Protein AF-0000000066936158 (afdb_homodimer)

Nearest PDB structures (foldseek):
  6inw-assembly1_A  TM=7.616E-01  e=2.509E-23  Aspergillus flavus NRRL3357
  7pga-assembly1_A  TM=7.495E-01  e=2.233E-21  Streptomyces peucetius
  7phe-assembly1_B  TM=7.743E-01  e=9.269E-21  Streptomyces peucetius
  3dp7-assembly1_B  TM=7.497E-01  e=7.319E-16  Phocaeicola vulgatus ATCC 8482
  1im8-assembly2_B  TM=6.337E-01  e=1.368E-06  Haemophilus influenzae Rd KW20

Organism: NCBI:txid1442368

Structure (mmCIF, N/CA/C/O backbone):
data_AF-0000000066936158-model_v1
#
loop_
_entity.id
_entity.type
_entity.pdbx_description
1 polymer 'O-methyltransferase domain-containing protein'
#
loop_
_atom_site.group_PDB
_atom_site.id
_atom_site.type_symbol
_atom_site.label_atom_id
_atom_site.label_alt_id
_atom_site.label_comp_id
_atom_site.label_asym_id
_atom_site.label_entity_id
_atom_site.label_seq_id
_atom_site.pdbx_PDB_ins_code
_atom_site.Cartn_x
_atom_site.Cartn_y
_atom_site.Cartn_z
_atom_site.occupancy
_atom_site.B_iso_or_equiv
_atom_site.auth_seq_id
_atom_site.auth_comp_id
_atom_site.auth_asym_id
_atom_site.auth_atom_id
_atom_site.pdbx_PDB_model_num
ATOM 1 N N . MET A 1 1 ? 34.875 -17.734 36.438 1 21.98 1 MET A N 1
ATOM 2 C CA . MET A 1 1 ? 34.5 -17.906 35.031 1 21.98 1 MET A CA 1
ATOM 3 C C . MET A 1 1 ? 33.688 -16.719 34.562 1 21.98 1 MET A C 1
ATOM 5 O O . MET A 1 1 ? 32.562 -16.516 35.031 1 21.98 1 MET A O 1
ATOM 9 N N . ALA A 1 2 ? 34.344 -15.547 34.344 1 24.97 2 ALA A N 1
ATOM 10 C CA . ALA A 1 2 ? 33.812 -14.188 34.188 1 24.97 2 ALA A CA 1
ATOM 11 C C . ALA A 1 2 ? 32.688 -14.148 33.188 1 24.97 2 ALA A C 1
ATOM 13 O O . ALA A 1 2 ? 32.812 -14.68 32.062 1 24.97 2 ALA A O 1
ATOM 14 N N . LEU A 1 3 ? 31.391 -14.297 33.531 1 31.11 3 LEU A N 1
ATOM 15 C CA . LEU A 1 3 ? 30.219 -14.039 32.688 1 31.11 3 LEU A CA 1
ATOM 16 C C . LEU A 1 3 ? 30.484 -12.891 31.719 1 31.11 3 LEU A C 1
ATOM 18 O O . LEU A 1 3 ? 30.656 -11.742 32.156 1 31.11 3 LEU A O 1
ATOM 22 N N . SER A 1 4 ? 31.438 -12.93 30.844 1 34.81 4 SER A N 1
ATOM 23 C CA . SER A 1 4 ? 31.891 -11.969 29.844 1 34.81 4 SER A CA 1
ATOM 24 C C . SER A 1 4 ? 30.734 -11.086 29.359 1 34.81 4 SER A C 1
ATOM 26 O O . SER A 1 4 ? 29.578 -11.516 29.375 1 34.81 4 SER A O 1
ATOM 28 N N . ASP A 1 5 ? 30.75 -9.758 29.375 1 40.47 5 ASP A N 1
ATOM 29 C CA . ASP A 1 5 ? 29.969 -8.562 29.078 1 40.47 5 ASP A CA 1
ATOM 30 C C . ASP A 1 5 ? 29.188 -8.734 27.781 1 40.47 5 ASP A C 1
ATOM 32 O O . ASP A 1 5 ? 29.703 -8.445 26.688 1 40.47 5 ASP A O 1
ATOM 36 N N . THR A 1 6 ? 28.531 -9.789 27.344 1 47.03 6 THR A N 1
ATOM 37 C CA . THR A 1 6 ? 27.891 -10.281 26.125 1 47.03 6 THR A CA 1
ATOM 38 C C . THR A 1 6 ? 26.953 -9.227 25.562 1 47.03 6 THR A C 1
ATOM 40 O O . THR A 1 6 ? 25.828 -9.062 26.047 1 47.03 6 THR A O 1
ATOM 43 N N . ASN A 1 7 ? 27.406 -8.016 25.141 1 60.62 7 ASN A N 1
ATOM 44 C CA . ASN A 1 7 ? 26.766 -6.875 24.5 1 60.62 7 ASN A CA 1
ATOM 45 C C . ASN A 1 7 ? 25.797 -7.32 23.406 1 60.62 7 ASN A C 1
ATOM 47 O O . ASN A 1 7 ? 26.188 -8.031 22.484 1 60.62 7 ASN A O 1
ATOM 51 N N . LEU A 1 8 ? 24.531 -7.301 23.609 1 74.94 8 LEU A N 1
ATOM 52 C CA . LEU A 1 8 ? 23.5 -7.594 22.625 1 74.94 8 LEU A CA 1
ATOM 53 C C . LEU A 1 8 ? 23.75 -6.824 21.344 1 74.94 8 LEU A C 1
ATOM 55 O O . LEU A 1 8 ? 24.156 -5.66 21.375 1 74.94 8 LEU A O 1
ATOM 59 N N . SER A 1 9 ? 23.75 -7.598 20.281 1 86.25 9 SER A N 1
ATOM 60 C CA . SER A 1 9 ? 23.703 -6.887 19 1 86.25 9 SER A CA 1
ATOM 61 C C . SER A 1 9 ? 22.531 -5.91 18.953 1 86.25 9 SER A C 1
ATOM 63 O O . SER A 1 9 ? 21.641 -5.969 19.797 1 86.25 9 SER A O 1
ATOM 65 N N . GLU A 1 10 ? 22.562 -4.973 18.156 1 87.62 10 GLU A N 1
ATOM 66 C CA . GLU A 1 10 ? 21.469 -4.02 18 1 87.62 10 GLU A CA 1
ATOM 67 C C . GLU A 1 10 ? 20.141 -4.738 17.75 1 87.62 10 GLU A C 1
ATOM 69 O O . GLU A 1 10 ? 19.125 -4.363 18.312 1 87.62 10 GLU A O 1
ATOM 74 N N . LEU A 1 11 ? 20.203 -5.793 16.984 1 90.88 11 LEU A N 1
ATOM 75 C CA . LEU A 1 11 ? 19.016 -6.586 16.672 1 90.88 11 LEU A CA 1
ATOM 76 C C . LEU A 1 11 ? 18.453 -7.219 17.938 1 90.88 11 LEU A C 1
ATOM 78 O O . LEU A 1 11 ? 17.25 -7.145 18.188 1 90.88 11 LEU A O 1
ATOM 82 N N . GLU A 1 12 ? 19.297 -7.766 18.75 1 92.44 12 GLU A N 1
ATOM 83 C CA . GLU A 1 12 ? 18.875 -8.398 19.984 1 92.44 12 GLU A CA 1
ATOM 84 C C . GLU A 1 12 ? 18.344 -7.367 20.984 1 92.44 12 GLU A C 1
ATOM 86 O O . GLU A 1 12 ? 17.375 -7.629 21.703 1 92.44 12 GLU A O 1
ATOM 91 N N . ALA A 1 13 ? 19.031 -6.254 20.969 1 92.5 13 ALA A N 1
ATOM 92 C CA . ALA A 1 13 ? 18.609 -5.195 21.875 1 92.5 13 ALA A CA 1
ATOM 93 C C . ALA A 1 13 ? 17.203 -4.711 21.547 1 92.5 13 ALA A C 1
ATOM 95 O O . ALA A 1 13 ? 16.375 -4.496 22.438 1 92.5 13 ALA A O 1
ATOM 96 N N . VAL A 1 14 ? 16.891 -4.523 20.281 1 92.12 14 VAL A N 1
ATOM 97 C CA . VAL A 1 14 ? 15.578 -4.07 19.859 1 92.12 14 VAL A CA 1
ATOM 98 C C . VAL A 1 14 ? 14.539 -5.156 20.141 1 92.12 14 VAL A C 1
ATOM 100 O O . VAL A 1 14 ? 13.43 -4.859 20.594 1 92.12 14 VAL A O 1
ATOM 103 N N . ALA A 1 15 ? 14.883 -6.402 19.938 1 94.38 15 ALA A N 1
ATOM 104 C CA . ALA A 1 15 ? 13.984 -7.508 20.234 1 94.38 15 ALA A CA 1
ATOM 105 C C . ALA A 1 15 ? 13.703 -7.594 21.734 1 94.38 15 ALA A C 1
ATOM 107 O O . ALA A 1 15 ? 12.57 -7.855 22.141 1 94.38 15 ALA A O 1
ATOM 108 N N . ALA A 1 16 ? 14.766 -7.383 22.516 1 93.88 16 ALA A N 1
ATOM 109 C CA . ALA A 1 16 ? 14.609 -7.387 23.969 1 93.88 16 ALA A CA 1
ATOM 110 C C . ALA A 1 16 ? 13.688 -6.258 24.422 1 93.88 16 ALA A C 1
ATOM 112 O O . ALA A 1 16 ? 12.875 -6.438 25.344 1 93.88 16 ALA A O 1
ATOM 113 N N . ALA A 1 17 ? 13.883 -5.145 23.812 1 93.31 17 ALA A N 1
ATOM 114 C CA . ALA A 1 17 ? 13.008 -4.02 24.125 1 93.31 17 ALA A CA 1
ATOM 115 C C . ALA A 1 17 ? 11.547 -4.352 23.828 1 93.31 17 ALA A C 1
ATOM 117 O O . ALA A 1 17 ? 10.648 -3.971 24.578 1 93.31 17 ALA A O 1
ATOM 118 N N . CYS A 1 18 ? 11.258 -5.02 22.734 1 94.31 18 CYS A N 1
ATOM 119 C CA . CYS A 1 18 ? 9.906 -5.438 22.391 1 94.31 18 CYS A CA 1
ATOM 120 C C . CYS A 1 18 ? 9.32 -6.352 23.469 1 94.31 18 CYS A C 1
ATOM 122 O O . CYS A 1 18 ? 8.156 -6.211 23.844 1 94.31 18 CYS A O 1
ATOM 124 N N . LEU A 1 19 ? 10.164 -7.246 23.984 1 93.94 19 LEU A N 1
ATOM 125 C CA . LEU A 1 19 ? 9.703 -8.18 25 1 93.94 19 LEU A CA 1
ATOM 126 C C . LEU A 1 19 ? 9.383 -7.445 26.312 1 93.94 19 LEU A C 1
ATOM 128 O O . LEU A 1 19 ? 8.352 -7.707 26.938 1 93.94 19 LEU A O 1
ATOM 132 N N . VAL A 1 20 ? 10.242 -6.547 26.656 1 93.38 20 VAL A N 1
ATOM 133 C CA . VAL A 1 20 ? 10.047 -5.781 27.891 1 93.38 20 VAL A CA 1
ATOM 134 C C . VAL A 1 20 ? 8.766 -4.961 27.781 1 93.38 20 VAL A C 1
ATOM 136 O O . VAL A 1 20 ? 7.949 -4.953 28.703 1 93.38 20 VAL A O 1
ATOM 139 N N . LYS A 1 21 ? 8.602 -4.32 26.703 1 93.44 21 LYS A N 1
ATOM 140 C CA . LYS A 1 21 ? 7.43 -3.477 26.5 1 93.44 21 LYS A CA 1
ATOM 141 C C . LYS A 1 21 ? 6.156 -4.312 26.406 1 93.44 21 LYS A C 1
ATOM 143 O O . LYS A 1 21 ? 5.09 -3.883 26.844 1 93.44 21 LYS A O 1
ATOM 148 N N . ALA A 1 22 ? 6.246 -5.469 25.766 1 92.56 22 ALA A N 1
ATOM 149 C CA . ALA A 1 22 ? 5.105 -6.379 25.719 1 92.56 22 ALA A CA 1
ATOM 150 C C . ALA A 1 22 ? 4.68 -6.805 27.125 1 92.56 22 ALA A C 1
ATOM 152 O O . ALA A 1 22 ? 3.484 -6.883 27.422 1 92.56 22 ALA A O 1
ATOM 153 N N . GLY A 1 23 ? 5.652 -7.082 27.938 1 90.81 23 GLY A N 1
ATOM 154 C CA . GLY A 1 23 ? 5.359 -7.43 29.328 1 90.81 23 GLY A CA 1
ATOM 155 C C . GLY A 1 23 ? 4.688 -6.305 30.094 1 90.81 23 GLY A C 1
ATOM 156 O O . GLY A 1 23 ? 3.734 -6.543 30.844 1 90.81 23 GLY A O 1
ATOM 157 N N . LEU A 1 24 ? 5.203 -5.129 29.875 1 88.56 24 LEU A N 1
ATOM 158 C CA . LEU A 1 24 ? 4.637 -3.961 30.547 1 88.56 24 LEU A CA 1
ATOM 159 C C . LEU A 1 24 ? 3.197 -3.73 30.109 1 88.56 24 LEU A C 1
ATOM 161 O O . LEU A 1 24 ? 2.33 -3.43 30.922 1 88.56 24 LEU A O 1
ATOM 165 N N . LEU A 1 25 ? 2.953 -3.83 28.844 1 88.56 25 LEU A N 1
ATOM 166 C CA . LEU A 1 25 ? 1.606 -3.654 28.297 1 88.56 25 LEU A CA 1
ATOM 167 C C . LEU A 1 25 ? 0.654 -4.699 28.875 1 88.56 25 LEU A C 1
ATOM 169 O O . LEU A 1 25 ? -0.458 -4.367 29.297 1 88.56 25 LEU A O 1
ATOM 173 N N . ASN A 1 26 ? 1.104 -5.902 28.922 1 86.12 26 ASN A N 1
ATOM 174 C CA . ASN A 1 26 ? 0.269 -6.984 29.438 1 86.12 26 ASN A CA 1
ATOM 175 C C . ASN A 1 26 ? -0.064 -6.789 30.906 1 86.12 26 ASN A C 1
ATOM 177 O O . ASN A 1 26 ? -1.199 -7.023 31.328 1 86.12 26 ASN A O 1
ATOM 181 N N . ARG A 1 27 ? 0.853 -6.426 31.688 1 84.12 27 ARG A N 1
ATOM 182 C CA . ARG A 1 27 ? 0.65 -6.211 33.125 1 84.12 27 ARG A CA 1
ATOM 183 C C . ARG A 1 27 ? -0.37 -5.105 33.375 1 84.12 27 ARG A C 1
ATOM 185 O O . ARG A 1 27 ? -1.217 -5.223 34.25 1 84.12 27 ARG A O 1
ATOM 192 N N . ASN A 1 28 ? -0.239 -4.066 32.562 1 82.12 28 ASN A N 1
ATOM 193 C CA . ASN A 1 28 ? -1.16 -2.951 32.75 1 82.12 28 ASN A CA 1
ATOM 194 C C . ASN A 1 28 ? -2.555 -3.285 32.219 1 82.12 28 ASN A C 1
ATOM 196 O O . ASN A 1 28 ? -3.555 -2.809 32.75 1 82.12 28 ASN A O 1
ATOM 200 N N . LEU A 1 29 ? -2.621 -4.055 31.188 1 80.38 29 LEU A N 1
ATOM 201 C CA . LEU A 1 29 ? -3.91 -4.52 30.688 1 80.38 29 LEU A CA 1
ATOM 202 C C . LEU A 1 29 ? -4.613 -5.391 31.734 1 80.38 29 LEU A C 1
ATOM 204 O O . LEU A 1 29 ? -5.82 -5.254 31.938 1 80.38 29 LEU A O 1
ATOM 208 N N . GLU A 1 30 ? -3.896 -6.285 32.312 1 78.75 30 GLU A N 1
ATOM 209 C CA . GLU A 1 30 ? -4.453 -7.152 33.344 1 78.75 30 GLU A CA 1
ATOM 210 C C . GLU A 1 30 ? -4.887 -6.352 34.594 1 78.75 30 GLU A C 1
ATOM 212 O O . GLU A 1 30 ? -5.926 -6.637 35.188 1 78.75 30 GLU A O 1
ATOM 217 N N . ALA A 1 31 ? -4.043 -5.379 34.844 1 70.12 31 ALA A N 1
ATOM 218 C CA . ALA A 1 31 ? -4.379 -4.523 35.969 1 70.12 31 ALA A CA 1
ATOM 219 C C . ALA A 1 31 ? -5.656 -3.734 35.719 1 70.12 31 ALA A C 1
ATOM 221 O O . ALA A 1 31 ? -6.48 -3.551 36.594 1 70.12 31 ALA A O 1
ATOM 222 N N . SER A 1 32 ? -5.738 -3.227 34.5 1 67.56 32 SER A N 1
ATOM 223 C CA . SER A 1 32 ? -6.918 -2.453 34.125 1 67.56 32 SER A CA 1
ATOM 224 C C . SER A 1 32 ? -8.172 -3.316 34.125 1 67.56 32 SER A C 1
ATOM 226 O O . SER A 1 32 ? -9.258 -2.846 34.5 1 67.56 32 SER A O 1
ATOM 228 N N . LYS A 1 33 ? -8.094 -4.59 33.625 1 62.41 33 LYS A N 1
ATOM 229 C CA . LYS A 1 33 ? -9.219 -5.516 33.656 1 62.41 33 LYS A CA 1
ATOM 230 C C . LYS A 1 33 ? -9.664 -5.793 35.094 1 62.41 33 LYS A C 1
ATOM 232 O O . LYS A 1 33 ? -10.859 -5.945 35.344 1 62.41 33 LYS A O 1
ATOM 237 N N . LEU A 1 34 ? -8.633 -5.934 35.938 1 46 34 LEU A N 1
ATOM 238 C CA . LEU A 1 34 ? -8.922 -6.188 37.344 1 46 34 LEU A CA 1
ATOM 239 C C . LEU A 1 34 ? -9.648 -5 37.969 1 46 34 LEU A C 1
ATOM 241 O O . LEU A 1 34 ? -10.523 -5.18 38.812 1 46 34 LEU A O 1
ATOM 245 N N . VAL A 1 35 ? -9.227 -3.844 37.562 1 45.28 35 VAL A N 1
ATOM 246 C CA . VAL A 1 35 ? -9.812 -2.645 38.156 1 45.28 35 VAL A CA 1
ATOM 247 C C . VAL A 1 35 ? -11.156 -2.348 37.5 1 45.28 35 VAL A C 1
ATOM 249 O O . VAL A 1 35 ? -12.125 -1.981 38.156 1 45.28 35 VAL A O 1
ATOM 252 N N . ASN A 1 36 ? -11.156 -2.318 36.094 1 48.56 36 ASN A N 1
ATOM 253 C CA . ASN A 1 36 ? -12.359 -1.838 35.406 1 48.56 36 ASN A CA 1
ATOM 254 C C . ASN A 1 36 ? -13.328 -2.975 35.125 1 48.56 36 ASN A C 1
ATOM 256 O O . ASN A 1 36 ? -14.477 -2.734 34.75 1 48.56 36 ASN A O 1
ATOM 260 N N . GLY A 1 37 ? -13.344 -4.258 35.531 1 39.19 37 GLY A N 1
ATOM 261 C CA . GLY A 1 37 ? -14.141 -5.383 35.094 1 39.19 37 GLY A CA 1
ATOM 262 C C . GLY A 1 37 ? -13.914 -5.719 33.625 1 39.19 37 GLY A C 1
ATOM 263 O O . GLY A 1 37 ? -13.148 -5.039 32.938 1 39.19 37 GLY A O 1
ATOM 264 N N . HIS A 1 38 ? -14.305 -7.102 33 1 40.03 38 HIS A N 1
ATOM 265 C CA . HIS A 1 38 ? -14.031 -7.645 31.688 1 40.03 38 HIS A CA 1
ATOM 266 C C . HIS A 1 38 ? -14.445 -6.668 30.594 1 40.03 38 HIS A C 1
ATOM 268 O O . HIS A 1 38 ? -14.383 -6.996 29.406 1 40.03 38 HIS A O 1
ATOM 274 N N . SER A 1 39 ? -15.445 -5.867 30.734 1 33.44 39 SER A N 1
ATOM 275 C CA . SER A 1 39 ? -16.234 -5.34 29.625 1 33.44 39 SER A CA 1
ATOM 276 C C . SER A 1 39 ? -15.43 -4.344 28.797 1 33.44 39 SER A C 1
ATOM 278 O O . SER A 1 39 ? -15.789 -4.051 27.656 1 33.44 39 SER A O 1
ATOM 280 N N . LYS A 1 40 ? -14.898 -3.102 29.375 1 39 40 LYS A N 1
ATOM 281 C CA . LYS A 1 40 ? -14.82 -1.884 28.562 1 39 40 LYS A CA 1
ATOM 282 C C . LYS A 1 40 ? -13.633 -1.933 27.609 1 39 40 LYS A C 1
ATOM 284 O O . LYS A 1 40 ? -12.578 -2.486 27.938 1 39 40 LYS A O 1
ATOM 289 N N . SER A 1 41 ? -13.828 -1.71 26.25 1 39.5 41 SER A N 1
ATOM 290 C CA . SER A 1 41 ? -13.039 -1.608 25.031 1 39.5 41 SER A CA 1
ATOM 291 C C . SER A 1 41 ? -11.68 -0.963 25.297 1 39.5 41 SER A C 1
ATOM 293 O O . SER A 1 41 ? -11.57 -0.067 26.141 1 39.5 41 SER A O 1
ATOM 295 N N . LEU A 1 42 ? -10.594 -1.586 25.047 1 42.12 42 LEU A N 1
ATOM 296 C CA . LEU A 1 42 ? -9.266 -0.981 25.047 1 42.12 42 LEU A CA 1
ATOM 297 C C . LEU A 1 42 ? -9.352 0.514 24.766 1 42.12 42 LEU A C 1
ATOM 299 O O . LEU A 1 42 ? -8.344 1.223 24.844 1 42.12 42 LEU A O 1
ATOM 303 N N . HIS A 1 43 ? -10.406 0.903 24.109 1 42.78 43 HIS A N 1
ATOM 304 C CA . HIS A 1 43 ? -10.547 2.305 23.719 1 42.78 43 HIS A CA 1
ATOM 305 C C . HIS A 1 43 ? -10.695 3.197 24.953 1 42.78 43 HIS A C 1
ATOM 307 O O . HIS A 1 43 ? -10.375 4.387 24.891 1 42.78 43 HIS A O 1
ATOM 313 N N . GLN A 1 44 ? -11.461 2.621 25.859 1 42.09 44 GLN A N 1
ATOM 314 C CA . GLN A 1 44 ? -11.719 3.518 26.984 1 42.09 44 GLN A CA 1
ATOM 315 C C . GLN A 1 44 ? -10.508 3.596 27.922 1 42.09 44 GLN A C 1
ATOM 317 O O . GLN A 1 44 ? -10.477 4.422 28.828 1 42.09 44 GLN A O 1
ATOM 322 N N . ASN A 1 45 ? -9.758 2.51 28.062 1 50.16 45 ASN A N 1
ATOM 323 C CA . ASN A 1 45 ? -8.648 2.656 29 1 50.16 45 ASN A CA 1
ATOM 324 C C . ASN A 1 45 ? -7.625 3.67 28.5 1 50.16 45 ASN A C 1
ATOM 326 O O . ASN A 1 45 ? -7.473 3.861 27.281 1 50.16 45 ASN A O 1
ATOM 330 N N . GLY A 1 46 ? -6.816 4.492 29.516 1 61.38 46 GLY A N 1
ATOM 331 C CA . GLY A 1 46 ? -6.094 5.715 29.828 1 61.38 46 GLY A CA 1
ATOM 332 C C . GLY A 1 46 ? -4.961 6.008 28.859 1 61.38 46 GLY A C 1
ATOM 333 O O . GLY A 1 46 ? -4.52 5.121 28.125 1 61.38 46 GLY A O 1
ATOM 334 N N . ALA A 1 47 ? -4.906 7.164 28.484 1 69.19 47 ALA A N 1
ATOM 335 C CA . ALA A 1 47 ? -3.795 7.82 27.797 1 69.19 47 ALA A CA 1
ATOM 336 C C . ALA A 1 47 ? -2.492 7.055 28.016 1 69.19 47 ALA A C 1
ATOM 338 O O . ALA A 1 47 ? -1.695 6.902 27.078 1 69.19 47 ALA A O 1
ATOM 339 N N . GLU A 1 48 ? -2.578 6.219 29.094 1 79.25 48 GLU A N 1
ATOM 340 C CA . GLU A 1 48 ? -1.325 5.547 29.422 1 79.25 48 GLU A CA 1
ATOM 341 C C . GLU A 1 48 ? -1.183 4.238 28.641 1 79.25 48 GLU A C 1
ATOM 343 O O . GLU A 1 48 ? -0.109 3.938 28.125 1 79.25 48 GLU A O 1
ATOM 348 N N . LEU A 1 49 ? -2.244 3.434 28.609 1 82.25 49 LEU A N 1
ATOM 349 C CA . LEU A 1 49 ? -2.213 2.172 27.875 1 82.25 49 LEU A CA 1
ATOM 350 C C . LEU A 1 49 ? -1.999 2.41 26.391 1 82.25 49 LEU A C 1
ATOM 352 O O . LEU A 1 49 ? -1.277 1.655 25.734 1 82.25 49 LEU A O 1
ATOM 356 N N . ARG A 1 50 ? -2.623 3.408 25.953 1 81.94 50 ARG A N 1
ATOM 357 C CA . ARG A 1 50 ? -2.447 3.775 24.547 1 81.94 50 ARG A CA 1
ATOM 358 C C . ARG A 1 50 ? -0.994 4.137 24.25 1 81.94 50 ARG A C 1
ATOM 360 O O . ARG A 1 50 ? -0.43 3.697 23.25 1 81.94 50 ARG A O 1
ATOM 367 N N . ASP A 1 51 ? -0.418 4.801 25.156 1 83.62 51 ASP A N 1
ATOM 368 C CA . ASP A 1 51 ? 0.972 5.211 24.984 1 83.62 51 ASP A CA 1
ATOM 369 C C . ASP A 1 51 ? 1.908 4.004 25.016 1 83.62 51 ASP A C 1
ATOM 371 O O . ASP A 1 51 ? 2.902 3.961 24.281 1 83.62 51 ASP A O 1
ATOM 375 N N . MET A 1 52 ? 1.564 3.07 25.875 1 87.62 52 MET A N 1
ATOM 376 C CA . MET A 1 52 ? 2.373 1.858 25.969 1 87.62 52 MET A CA 1
ATOM 377 C C . MET A 1 52 ? 2.281 1.031 24.703 1 87.62 52 MET A C 1
ATOM 379 O O . MET A 1 52 ? 3.289 0.506 24.219 1 87.62 52 MET A O 1
ATOM 383 N N . ARG A 1 53 ? 1.118 0.979 24.188 1 88.38 53 ARG A N 1
ATOM 384 C CA . ARG A 1 53 ? 0.93 0.235 22.953 1 88.38 53 ARG A CA 1
ATOM 385 C C . ARG A 1 53 ? 1.677 0.896 21.797 1 88.38 53 ARG A C 1
ATOM 387 O O . ARG A 1 53 ? 2.307 0.214 20.984 1 88.38 53 ARG A O 1
ATOM 394 N N . LEU A 1 54 ? 1.61 2.172 21.766 1 87.12 54 LEU A N 1
ATOM 395 C CA . LEU A 1 54 ? 2.279 2.912 20.703 1 87.12 54 LEU A CA 1
ATOM 396 C C . LEU A 1 54 ? 3.793 2.754 20.797 1 87.12 54 LEU A C 1
ATOM 398 O O . LEU A 1 54 ? 4.477 2.648 19.766 1 87.12 54 LEU A O 1
ATOM 402 N N . SER A 1 55 ? 4.25 2.77 22.031 1 90.19 55 SER A N 1
ATOM 403 C CA . SER A 1 55 ? 5.684 2.586 22.234 1 90.19 55 SER A CA 1
ATOM 404 C C . SER A 1 55 ? 6.137 1.204 21.781 1 90.19 55 SER A C 1
ATOM 406 O O . SER A 1 55 ? 7.18 1.07 21.141 1 90.19 55 SER A O 1
ATOM 408 N N . LEU A 1 56 ? 5.328 0.212 22.156 1 93.31 56 LEU A N 1
ATOM 409 C CA . LEU A 1 56 ? 5.621 -1.144 21.703 1 93.31 56 LEU A CA 1
ATOM 410 C C . LEU A 1 56 ? 5.512 -1.248 20.188 1 93.31 56 LEU A C 1
ATOM 412 O O . LEU A 1 56 ? 6.371 -1.847 19.531 1 93.31 56 LEU A O 1
ATOM 416 N N . PHE A 1 57 ? 4.441 -0.669 19.656 1 94.12 57 PHE A N 1
ATOM 417 C CA . PHE A 1 57 ? 4.23 -0.652 18.219 1 94.12 57 PHE A CA 1
ATOM 418 C C . PHE A 1 57 ? 5.434 -0.057 17.484 1 94.12 57 PHE A C 1
ATOM 420 O O . PHE A 1 57 ? 5.918 -0.623 16.516 1 94.12 57 PHE A O 1
ATOM 427 N N . GLU A 1 58 ? 6.02 0.994 17.969 1 92.38 58 GLU A N 1
ATOM 428 C CA . GLU A 1 58 ? 7.191 1.648 17.391 1 92.38 58 GLU A CA 1
ATOM 429 C C . GLU A 1 58 ? 8.406 0.727 17.422 1 92.38 58 GLU A C 1
ATOM 431 O O . GLU A 1 58 ? 9.156 0.651 16.438 1 92.38 58 GLU A O 1
ATOM 436 N N . SER A 1 59 ? 8.594 0.075 18.5 1 93.75 59 SER A N 1
ATOM 437 C CA . SER A 1 59 ? 9.734 -0.827 18.641 1 93.75 59 SER A CA 1
ATOM 438 C C . SER A 1 59 ? 9.617 -2.008 17.688 1 93.75 59 SER A C 1
ATOM 440 O O . SER A 1 59 ? 10.617 -2.443 17.094 1 93.75 59 SER A O 1
ATOM 442 N N . VAL A 1 60 ? 8.43 -2.477 17.578 1 95 60 VAL A N 1
ATOM 443 C CA . VAL A 1 60 ? 8.211 -3.623 16.703 1 95 60 VAL A CA 1
ATOM 444 C C . VAL A 1 60 ? 8.406 -3.207 15.25 1 95 60 VAL A C 1
ATOM 446 O O . VAL A 1 60 ? 8.938 -3.977 14.445 1 95 60 VAL A O 1
ATOM 449 N N . GLN A 1 61 ? 7.977 -2.023 14.852 1 93.06 61 GLN A N 1
ATOM 450 C CA . GLN A 1 61 ? 8.219 -1.519 13.508 1 93.06 61 GLN A CA 1
ATOM 451 C C . GLN A 1 61 ? 9.711 -1.446 13.203 1 93.06 61 GLN A C 1
ATOM 453 O O . GLN A 1 61 ? 10.141 -1.774 12.094 1 93.06 61 GLN A O 1
ATOM 458 N N . ASN A 1 62 ? 10.414 -0.964 14.164 1 92.31 62 ASN A N 1
ATOM 459 C CA . ASN A 1 62 ? 11.859 -0.905 13.992 1 92.31 62 ASN A CA 1
ATOM 460 C C . ASN A 1 62 ? 12.461 -2.295 13.812 1 92.31 62 ASN A C 1
ATOM 462 O O . ASN A 1 62 ? 13.328 -2.492 12.953 1 92.31 62 ASN A O 1
ATOM 466 N N . LEU A 1 63 ? 12.023 -3.215 14.672 1 93.81 63 LEU A N 1
ATOM 467 C CA . LEU A 1 63 ? 12.492 -4.594 14.562 1 93.81 63 LEU A CA 1
ATOM 468 C C . LEU A 1 63 ? 12.148 -5.176 13.195 1 93.81 63 LEU A C 1
ATOM 470 O O . LEU A 1 63 ? 12.969 -5.871 12.594 1 93.81 63 LEU A O 1
ATOM 474 N N . LEU A 1 64 ? 10.969 -4.93 12.703 1 93.31 64 LEU A N 1
ATOM 475 C CA . LEU A 1 64 ? 10.539 -5.41 11.398 1 93.31 64 LEU A CA 1
ATOM 476 C C . LEU A 1 64 ? 11.445 -4.879 10.297 1 93.31 64 LEU A C 1
ATOM 478 O O . LEU A 1 64 ? 11.836 -5.625 9.391 1 93.31 64 LEU A O 1
ATOM 482 N N . LEU A 1 65 ? 11.734 -3.625 10.383 1 90.81 65 LEU A N 1
ATOM 483 C CA . LEU A 1 65 ? 12.602 -3.016 9.375 1 90.81 65 LEU A CA 1
ATOM 484 C C . LEU A 1 65 ? 13.961 -3.705 9.344 1 90.81 65 LEU A C 1
ATOM 486 O O . LEU A 1 65 ? 14.531 -3.904 8.266 1 90.81 65 LEU A O 1
ATOM 490 N N . MET A 1 66 ? 14.461 -4.105 10.469 1 90 66 MET A N 1
ATOM 491 C CA . MET A 1 66 ? 15.789 -4.699 10.586 1 90 66 MET A CA 1
ATOM 492 C C . MET A 1 66 ? 15.805 -6.109 10 1 90 66 MET A C 1
ATOM 494 O O . MET A 1 66 ? 16.828 -6.562 9.484 1 90 66 MET A O 1
ATOM 498 N N . VAL A 1 67 ? 14.656 -6.75 10.062 1 92.38 67 VAL A N 1
ATOM 499 C CA . VAL A 1 67 ? 14.703 -8.172 9.758 1 92.38 67 VAL A CA 1
ATOM 500 C C . VAL A 1 67 ? 14.078 -8.422 8.383 1 92.38 67 VAL A C 1
ATOM 502 O O . VAL A 1 67 ? 14.203 -9.523 7.832 1 92.38 67 VAL A O 1
ATOM 505 N N . THR A 1 68 ? 13.383 -7.461 7.824 1 92 68 THR A N 1
ATOM 506 C CA . THR A 1 68 ? 12.742 -7.633 6.527 1 92 68 THR A CA 1
ATOM 507 C C . THR A 1 68 ? 13.773 -7.914 5.441 1 92 68 THR A C 1
ATOM 509 O O . THR A 1 68 ? 14.734 -7.156 5.277 1 92 68 THR A O 1
ATOM 512 N N . PRO A 1 69 ? 13.562 -9 4.691 1 88.81 69 PRO A N 1
ATOM 513 C CA . PRO A 1 69 ? 14.484 -9.234 3.574 1 88.81 69 PRO A CA 1
ATOM 514 C C . PRO A 1 69 ? 14.422 -8.133 2.518 1 88.81 69 PRO A C 1
ATOM 516 O O . PRO A 1 69 ? 13.328 -7.688 2.148 1 88.81 69 PRO A O 1
ATOM 519 N N . PRO A 1 70 ? 15.562 -7.734 2.043 1 89.44 70 PRO A N 1
ATOM 520 C CA . PRO A 1 70 ? 15.617 -6.652 1.059 1 89.44 70 PRO A CA 1
ATOM 521 C C . PRO A 1 70 ? 14.719 -6.906 -0.151 1 89.44 70 PRO A C 1
ATOM 523 O O . PRO A 1 70 ? 14.023 -5.996 -0.609 1 89.44 70 PRO A O 1
ATOM 526 N N . GLU A 1 71 ? 14.672 -8.102 -0.641 1 88.38 71 GLU A N 1
ATOM 527 C CA . GLU A 1 71 ? 13.875 -8.43 -1.822 1 88.38 71 GLU A CA 1
ATOM 528 C C . GLU A 1 71 ? 12.383 -8.312 -1.533 1 88.38 71 GLU A C 1
ATOM 530 O O . GLU A 1 71 ? 11.602 -7.961 -2.42 1 88.38 71 GLU A O 1
ATOM 535 N N . TYR A 1 72 ? 12.031 -8.586 -0.288 1 89.75 72 TYR A N 1
ATOM 536 C CA . TYR A 1 72 ? 10.625 -8.531 0.095 1 89.75 72 TYR A CA 1
ATOM 537 C C . TYR A 1 72 ? 10.055 -7.133 -0.086 1 89.75 72 TYR A C 1
ATOM 539 O O . TYR A 1 72 ? 8.945 -6.965 -0.596 1 89.75 72 TYR A O 1
ATOM 547 N N . ILE A 1 73 ? 10.781 -6.105 0.271 1 91.81 73 ILE A N 1
ATOM 548 C CA . ILE A 1 73 ? 10.344 -4.715 0.25 1 91.81 73 ILE A CA 1
ATOM 549 C C . ILE A 1 73 ? 10.023 -4.297 -1.185 1 91.81 73 ILE A C 1
ATOM 551 O O . ILE A 1 73 ? 9.047 -3.584 -1.427 1 91.81 73 ILE A O 1
ATOM 555 N N . LEU A 1 74 ? 10.781 -4.812 -2.125 1 92.94 74 LEU A N 1
ATOM 556 C CA . LEU A 1 74 ? 10.734 -4.328 -3.5 1 92.94 74 LEU A CA 1
ATOM 557 C C . LEU A 1 74 ? 9.766 -5.164 -4.336 1 92.94 74 LEU A C 1
ATOM 559 O O . LEU A 1 74 ? 9.445 -4.801 -5.469 1 92.94 74 LEU A O 1
ATOM 563 N N . THR A 1 75 ? 9.281 -6.293 -3.77 1 89.5 75 THR A N 1
ATOM 564 C CA . THR A 1 75 ? 8.445 -7.195 -4.555 1 89.5 75 THR A CA 1
ATOM 565 C C . THR A 1 75 ? 7.156 -7.516 -3.811 1 89.5 75 THR A C 1
ATOM 567 O O . THR A 1 75 ? 6.176 -6.773 -3.91 1 89.5 75 THR A O 1
ATOM 570 N N . GLN A 1 76 ? 7.238 -8.438 -2.83 1 89 76 GLN A N 1
ATOM 571 C CA . GLN A 1 76 ? 6.047 -8.875 -2.111 1 89 76 GLN A CA 1
ATOM 572 C C . GLN A 1 76 ? 5.449 -7.742 -1.284 1 89 76 GLN A C 1
ATOM 574 O O . GLN A 1 76 ? 4.23 -7.66 -1.119 1 89 76 GLN A O 1
ATOM 579 N N . GLY A 1 77 ? 6.332 -6.941 -0.786 1 92.19 77 GLY A N 1
ATOM 580 C CA . GLY A 1 77 ? 5.855 -5.789 -0.037 1 92.19 77 GLY A CA 1
ATOM 581 C C . GLY A 1 77 ? 5 -4.852 -0.866 1 92.19 77 GLY A C 1
ATOM 582 O O . GLY A 1 77 ? 3.992 -4.328 -0.381 1 92.19 77 GLY A O 1
ATOM 583 N N . LEU A 1 78 ? 5.352 -4.625 -2.102 1 93.12 78 LEU A N 1
ATOM 584 C CA . LEU A 1 78 ? 4.566 -3.785 -3 1 93.12 78 LEU A CA 1
ATOM 585 C C . LEU A 1 78 ? 3.24 -4.453 -3.352 1 93.12 78 LEU A C 1
ATOM 587 O O . LEU A 1 78 ? 2.199 -3.795 -3.396 1 93.12 78 LEU A O 1
ATOM 591 N N . SER A 1 79 ? 3.332 -5.75 -3.555 1 93.38 79 SER A N 1
ATOM 592 C CA . SER A 1 79 ? 2.105 -6.492 -3.83 1 93.38 79 SER A CA 1
ATOM 593 C C . SER A 1 79 ? 1.13 -6.402 -2.662 1 93.38 79 SER A C 1
ATOM 595 O O . SER A 1 79 ? -0.079 -6.27 -2.865 1 93.38 79 SER A O 1
ATOM 597 N N . ALA A 1 80 ? 1.697 -6.48 -1.506 1 94.69 80 ALA A N 1
ATOM 598 C CA . ALA A 1 80 ? 0.867 -6.363 -0.309 1 94.69 80 ALA A CA 1
ATOM 599 C C . ALA A 1 80 ? 0.216 -4.984 -0.224 1 94.69 80 ALA A C 1
ATOM 601 O O . ALA A 1 80 ? -0.965 -4.871 0.11 1 94.69 80 ALA A O 1
ATOM 602 N N . SER A 1 81 ? 0.999 -3.945 -0.494 1 95.44 81 SER A N 1
ATOM 603 C CA . SER A 1 81 ? 0.455 -2.59 -0.483 1 95.44 81 SER A CA 1
ATOM 604 C C . SER A 1 81 ? -0.694 -2.447 -1.475 1 95.44 81 SER A C 1
ATOM 606 O O . SER A 1 81 ? -1.72 -1.84 -1.161 1 95.44 81 SER A O 1
ATOM 608 N N . ILE A 1 82 ? -0.541 -3.006 -2.652 1 95.88 82 ILE A N 1
ATOM 609 C CA . ILE A 1 82 ? -1.563 -2.941 -3.691 1 95.88 82 ILE A CA 1
ATOM 610 C C . ILE A 1 82 ? -2.824 -3.662 -3.219 1 95.88 82 ILE A C 1
ATOM 612 O O . ILE A 1 82 ? -3.932 -3.135 -3.344 1 95.88 82 ILE A O 1
ATOM 616 N N . MET A 1 83 ? -2.621 -4.801 -2.631 1 96.75 83 MET A N 1
ATOM 617 C CA . MET A 1 83 ? -3.785 -5.602 -2.254 1 96.75 83 MET A CA 1
ATOM 618 C C . MET A 1 83 ? -4.469 -5.02 -1.02 1 96.75 83 MET A C 1
ATOM 620 O O . MET A 1 83 ? -5.688 -5.113 -0.877 1 96.75 83 MET A O 1
ATOM 624 N N . ASP A 1 84 ? -3.676 -4.395 -0.088 1 95.94 84 ASP A N 1
ATOM 625 C CA . ASP A 1 84 ? -4.277 -3.686 1.037 1 95.94 84 ASP A CA 1
ATOM 626 C C . ASP A 1 84 ? -5.27 -2.631 0.554 1 95.94 84 ASP A C 1
ATOM 628 O O . ASP A 1 84 ? -6.398 -2.562 1.044 1 95.94 84 ASP A O 1
ATOM 632 N N . LEU A 1 85 ? -4.816 -1.87 -0.388 1 95.88 85 LEU A N 1
ATOM 633 C CA . LEU A 1 85 ? -5.637 -0.79 -0.922 1 95.88 85 LEU A CA 1
ATOM 634 C C . LEU A 1 85 ? -6.832 -1.345 -1.693 1 95.88 85 LEU A C 1
ATOM 636 O O . LEU A 1 85 ? -7.953 -0.852 -1.551 1 95.88 85 LEU A O 1
ATOM 640 N N . THR A 1 86 ? -6.613 -2.404 -2.455 1 96.62 86 THR A N 1
ATOM 641 C CA . THR A 1 86 ? -7.668 -3.021 -3.254 1 96.62 86 THR A CA 1
ATOM 642 C C . THR A 1 86 ? -8.766 -3.588 -2.357 1 96.62 86 THR A C 1
ATOM 644 O O . THR A 1 86 ? -9.953 -3.365 -2.605 1 96.62 86 THR A O 1
ATOM 647 N N . ALA A 1 87 ? -8.359 -4.258 -1.323 1 97.19 87 ALA A N 1
ATOM 648 C CA . ALA A 1 87 ? -9.312 -4.898 -0.417 1 97.19 87 ALA A CA 1
ATOM 649 C C . ALA A 1 87 ? -10.141 -3.863 0.336 1 97.19 87 ALA A C 1
ATOM 651 O O . ALA A 1 87 ? -11.359 -3.979 0.416 1 97.19 87 ALA A O 1
ATOM 652 N N . LEU A 1 88 ? -9.484 -2.832 0.854 1 96.06 88 LEU A N 1
ATOM 653 C CA . LEU A 1 88 ? -10.211 -1.849 1.652 1 96.06 88 LEU A CA 1
ATOM 654 C C . LEU A 1 88 ? -11.117 -0.995 0.771 1 96.06 88 LEU A C 1
ATOM 656 O O . LEU A 1 88 ? -12.195 -0.577 1.202 1 96.06 88 LEU A O 1
ATOM 660 N N . ARG A 1 89 ? -10.633 -0.692 -0.408 1 95.56 89 ARG A N 1
ATOM 661 C CA . ARG A 1 89 ? -11.492 0.038 -1.333 1 95.56 89 ARG A CA 1
ATOM 662 C C . ARG A 1 89 ? -12.766 -0.747 -1.631 1 95.56 89 ARG A C 1
ATOM 664 O O . ARG A 1 89 ? -13.852 -0.172 -1.694 1 95.56 89 ARG A O 1
ATOM 671 N N . TYR A 1 90 ? -12.648 -2.039 -1.836 1 97.06 90 TYR A N 1
ATOM 672 C CA . TYR A 1 90 ? -13.797 -2.912 -2.07 1 97.06 90 TYR A CA 1
ATOM 673 C C . TYR A 1 90 ? -14.727 -2.926 -0.865 1 97.06 90 TYR A C 1
ATOM 675 O O . TYR A 1 90 ? -15.938 -2.732 -1.007 1 97.06 90 TYR A O 1
ATOM 683 N N . ILE A 1 91 ? -14.188 -3.111 0.32 1 97.5 91 ILE A N 1
ATOM 684 C CA . ILE A 1 91 ? -14.945 -3.223 1.56 1 97.5 91 ILE A CA 1
ATOM 685 C C . ILE A 1 91 ? -15.711 -1.926 1.816 1 97.5 91 ILE A C 1
ATOM 687 O O . ILE A 1 91 ? -16.891 -1.954 2.197 1 97.5 91 ILE A O 1
ATOM 691 N N . ASN A 1 92 ? -15.031 -0.81 1.556 1 94.12 92 ASN A N 1
ATOM 692 C CA . ASN A 1 92 ? -15.656 0.49 1.779 1 94.12 92 ASN A CA 1
ATOM 693 C C . ASN A 1 92 ? -16.719 0.789 0.729 1 94.12 92 ASN A C 1
ATOM 695 O O . ASN A 1 92 ? -17.828 1.214 1.064 1 94.12 92 ASN A O 1
ATOM 699 N N . ARG A 1 93 ? -16.422 0.563 -0.511 1 93.62 93 ARG A N 1
ATOM 700 C CA . ARG A 1 93 ? -17.328 0.89 -1.612 1 93.62 93 ARG A CA 1
ATOM 701 C C . ARG A 1 93 ? -18.641 0.123 -1.492 1 93.62 93 ARG A C 1
ATOM 703 O O . ARG A 1 93 ? -19.719 0.673 -1.75 1 93.62 93 ARG A O 1
ATOM 710 N N . PHE A 1 94 ? -18.531 -1.118 -1.073 1 96 94 PHE A N 1
ATOM 711 C CA . PHE A 1 94 ? -19.719 -1.959 -1.097 1 96 94 PHE A CA 1
ATOM 712 C C . PHE A 1 94 ? -20.25 -2.182 0.313 1 96 94 PHE A C 1
ATOM 714 O O . PHE A 1 94 ? -21.047 -3.096 0.545 1 96 94 PHE A O 1
ATOM 721 N N . SER A 1 95 ? -19.766 -1.414 1.304 1 94.75 95 SER A N 1
ATOM 722 C CA . SER A 1 95 ? -20.25 -1.346 2.674 1 94.75 95 SER A CA 1
ATOM 723 C C . SER A 1 95 ? -20.312 -2.73 3.311 1 94.75 95 SER A C 1
ATOM 725 O O . SER A 1 95 ? -21.312 -3.08 3.957 1 94.75 95 SER A O 1
ATOM 727 N N . VAL A 1 96 ? -19.281 -3.504 3.105 1 97.94 96 VAL A N 1
ATOM 728 C CA . VAL A 1 96 ? -19.25 -4.879 3.594 1 97.94 96 VAL A CA 1
ATOM 729 C C . VAL A 1 96 ? -19.328 -4.887 5.117 1 97.94 96 VAL A C 1
ATOM 731 O O . VAL A 1 96 ? -20 -5.734 5.707 1 97.94 96 VAL A O 1
ATOM 734 N N . ALA A 1 97 ? -18.641 -3.955 5.758 1 97.62 97 ALA A N 1
ATOM 735 C CA . ALA A 1 97 ? -18.609 -3.914 7.219 1 97.62 97 ALA A CA 1
ATOM 736 C C . ALA A 1 97 ? -20.016 -3.756 7.801 1 97.62 97 ALA A C 1
ATOM 738 O O . ALA A 1 97 ? -20.312 -4.324 8.852 1 97.62 97 ALA A O 1
ATOM 739 N N . LYS A 1 98 ? -20.844 -3.021 7.145 1 96.69 98 LYS A N 1
ATOM 740 C CA . LYS A 1 98 ? -22.203 -2.781 7.621 1 96.69 98 LYS A CA 1
ATOM 741 C C . LYS A 1 98 ? -23.047 -4.047 7.527 1 96.69 98 LYS A C 1
ATOM 743 O O . LYS A 1 98 ? -24.078 -4.168 8.203 1 96.69 98 LYS A O 1
ATOM 748 N N . GLY A 1 99 ? -22.688 -4.93 6.703 1 98 99 GLY A N 1
ATOM 749 C CA . GLY A 1 99 ? -23.438 -6.164 6.531 1 98 99 GLY A CA 1
ATOM 750 C C . GLY A 1 99 ? -23.141 -7.188 7.609 1 98 99 GLY A C 1
ATOM 751 O O . GLY A 1 99 ? -23.891 -8.172 7.75 1 98 99 GLY A O 1
ATOM 752 N N . VAL A 1 100 ? -22.078 -6.988 8.359 1 98.25 100 VAL A N 1
ATOM 753 C CA . VAL A 1 100 ? -21.688 -7.906 9.43 1 98.25 100 VAL A CA 1
ATOM 754 C C . VAL A 1 100 ? -22.25 -7.41 10.758 1 98.25 100 VAL A C 1
ATOM 756 O O . VAL A 1 100 ? -22.062 -6.246 11.125 1 98.25 100 VAL A O 1
ATOM 759 N N . PRO A 1 101 ? -22.938 -8.266 11.484 1 97.31 101 PRO A N 1
ATOM 760 C CA . PRO A 1 101 ? -23.422 -7.836 12.805 1 97.31 101 PRO A CA 1
ATOM 761 C C . PRO A 1 101 ? -22.281 -7.473 13.758 1 97.31 101 PRO A C 1
ATOM 763 O O . PRO A 1 101 ? -21.25 -8.133 13.766 1 97.31 101 PRO A O 1
ATOM 766 N N . ALA A 1 102 ? -22.438 -6.477 14.562 1 94.56 102 ALA A N 1
ATOM 767 C CA . ALA A 1 102 ? -21.391 -5.934 15.422 1 94.56 102 ALA A CA 1
ATOM 768 C C . ALA A 1 102 ? -20.938 -6.957 16.469 1 94.56 102 ALA A C 1
ATOM 770 O O . ALA A 1 102 ? -19.781 -6.996 16.859 1 94.56 102 ALA A O 1
ATOM 771 N N . ASP A 1 103 ? -21.891 -7.824 16.906 1 94.25 103 ASP A N 1
ATOM 772 C CA . ASP A 1 103 ? -21.578 -8.68 18.062 1 94.25 103 ASP A CA 1
ATOM 773 C C . ASP A 1 103 ? -21.766 -10.148 17.703 1 94.25 103 ASP A C 1
ATOM 775 O O . ASP A 1 103 ? -21.938 -10.992 18.594 1 94.25 103 ASP A O 1
ATOM 779 N N . ASP A 1 104 ? -21.797 -10.406 16.438 1 96.06 104 ASP A N 1
ATOM 780 C CA . ASP A 1 104 ? -22 -11.797 16.047 1 96.06 104 ASP A CA 1
ATOM 781 C C . ASP A 1 104 ? -21.359 -12.078 14.688 1 96.06 104 ASP A C 1
ATOM 783 O O . ASP A 1 104 ? -20.828 -11.18 14.047 1 96.06 104 ASP A O 1
ATOM 787 N N . LYS A 1 105 ? -21.312 -13.352 14.336 1 97.38 105 LYS A N 1
ATOM 788 C CA . LYS A 1 105 ? -20.797 -13.789 13.039 1 97.38 105 LYS A CA 1
ATOM 789 C C . LYS A 1 105 ? -21.922 -13.922 12.016 1 97.38 105 LYS A C 1
ATOM 791 O O . LYS A 1 105 ? -23.109 -13.953 12.391 1 97.38 105 LYS A O 1
ATOM 796 N N . ILE A 1 106 ? -21.625 -13.961 10.797 1 98.44 106 ILE A N 1
ATOM 797 C CA . ILE A 1 106 ? -22.547 -14.156 9.688 1 98.44 106 ILE A CA 1
ATOM 798 C C . ILE A 1 106 ? -21.906 -15.039 8.625 1 98.44 106 ILE A C 1
ATOM 800 O O . ILE A 1 106 ? -20.688 -15 8.438 1 98.44 106 ILE A O 1
ATOM 804 N N . SER A 1 107 ? -22.641 -15.836 7.984 1 98.25 107 SER A N 1
ATOM 805 C CA . SER A 1 107 ? -22.078 -16.656 6.914 1 98.25 107 SER A CA 1
ATOM 806 C C . SER A 1 107 ? -21.688 -15.805 5.711 1 98.25 107 SER A C 1
ATOM 808 O O . SER A 1 107 ? -22.234 -14.719 5.508 1 98.25 107 SER A O 1
ATOM 810 N N . TYR A 1 108 ? -20.75 -16.281 4.949 1 97.62 108 TYR A N 1
ATOM 811 C CA . TYR A 1 108 ? -20.359 -15.578 3.732 1 97.62 108 TYR A CA 1
ATOM 812 C C . TYR A 1 108 ? -21.562 -15.398 2.803 1 97.62 108 TYR A C 1
ATOM 814 O O . TYR A 1 108 ? -21.719 -14.344 2.191 1 97.62 108 TYR A O 1
ATOM 822 N N . GLU A 1 109 ? -22.359 -16.422 2.678 1 98.06 109 GLU A N 1
ATOM 823 C CA . GLU A 1 109 ? -23.531 -16.391 1.819 1 98.06 109 GLU A CA 1
ATOM 824 C C . GLU A 1 109 ? -24.516 -15.297 2.27 1 98.06 109 GLU A C 1
ATOM 826 O O . GLU A 1 109 ? -24.953 -14.484 1.46 1 98.06 109 GLU A O 1
ATOM 831 N N . ALA A 1 110 ? -24.844 -15.289 3.516 1 98.5 110 ALA A N 1
ATOM 832 C CA . ALA A 1 110 ? -25.781 -14.305 4.062 1 98.5 110 ALA A CA 1
ATOM 833 C C . ALA A 1 110 ? -25.219 -12.891 3.934 1 98.5 110 ALA A C 1
ATOM 835 O O . ALA A 1 110 ? -25.953 -11.945 3.631 1 98.5 110 ALA A O 1
ATOM 836 N N . LEU A 1 111 ? -23.938 -12.766 4.18 1 98.5 111 LEU A N 1
ATOM 837 C CA . LEU A 1 111 ? -23.297 -11.461 4.074 1 98.5 111 LEU A CA 1
ATOM 838 C C . LEU A 1 111 ? -23.344 -10.945 2.639 1 98.5 111 LEU A C 1
ATOM 840 O O . LEU A 1 111 ? -23.672 -9.781 2.406 1 98.5 111 LEU A O 1
ATOM 844 N N . ALA A 1 112 ? -23.016 -11.797 1.696 1 98.31 112 ALA A N 1
ATOM 845 C CA . ALA A 1 112 ? -23.047 -11.422 0.285 1 98.31 112 ALA A CA 1
ATOM 846 C C . ALA A 1 112 ? -24.438 -10.969 -0.13 1 98.31 112 ALA A C 1
ATOM 848 O O . ALA A 1 112 ? -24.578 -10 -0.887 1 98.31 112 ALA A O 1
ATOM 849 N N . GLN A 1 113 ? -25.422 -11.648 0.338 1 97.81 113 GLN A N 1
ATOM 850 C CA . GLN A 1 113 ? -26.797 -11.281 0.051 1 97.81 113 GLN A CA 1
ATOM 851 C C . GLN A 1 113 ? -27.156 -9.938 0.68 1 97.81 113 GLN A C 1
ATOM 853 O O . GLN A 1 113 ? -27.812 -9.102 0.046 1 97.81 113 GLN A O 1
ATOM 858 N N . ASN A 1 114 ? -26.734 -9.734 1.897 1 96.94 114 ASN A N 1
ATOM 859 C CA . ASN A 1 114 ? -27.031 -8.508 2.633 1 96.94 114 ASN A CA 1
ATOM 860 C C . ASN A 1 114 ? -26.5 -7.273 1.906 1 96.94 114 ASN A C 1
ATOM 862 O O . ASN A 1 114 ? -27.141 -6.219 1.926 1 96.94 114 ASN A O 1
ATOM 866 N N . VAL A 1 115 ? -25.312 -7.473 1.294 1 97.06 115 VAL A N 1
ATOM 867 C CA . VAL A 1 115 ? -24.688 -6.273 0.759 1 97.06 115 VAL A CA 1
ATOM 868 C C . VAL A 1 115 ? -24.734 -6.297 -0.767 1 97.06 115 VAL A C 1
ATOM 870 O O . VAL A 1 115 ? -24.25 -5.371 -1.425 1 97.06 115 VAL A O 1
ATOM 873 N N . GLY A 1 116 ? -25.328 -7.297 -1.375 1 97.12 116 GLY A N 1
ATOM 874 C CA . GLY A 1 116 ? -25.578 -7.355 -2.807 1 97.12 116 GLY A CA 1
ATOM 875 C C . GLY A 1 116 ? -24.328 -7.57 -3.627 1 97.12 116 GLY A C 1
ATOM 876 O O . GLY A 1 116 ? -24.094 -6.879 -4.621 1 97.12 116 GLY A O 1
ATOM 877 N N . VAL A 1 117 ? -23.438 -8.477 -3.16 1 97.75 117 VAL A N 1
ATOM 878 C CA . VAL A 1 117 ? -22.203 -8.734 -3.885 1 97.75 117 VAL A CA 1
ATOM 879 C C . VAL A 1 117 ? -22.047 -10.227 -4.141 1 97.75 117 VAL A C 1
ATOM 881 O O . VAL A 1 117 ? -22.859 -11.031 -3.688 1 97.75 117 VAL A O 1
ATOM 884 N N . ASP A 1 118 ? -21.094 -10.578 -4.984 1 97.88 118 ASP A N 1
ATOM 885 C CA . ASP A 1 118 ? -20.781 -11.977 -5.254 1 97.88 118 ASP A CA 1
ATOM 886 C C . ASP A 1 118 ? -20.078 -12.625 -4.062 1 97.88 118 ASP A C 1
ATOM 888 O O . ASP A 1 118 ? -19.109 -12.07 -3.539 1 97.88 118 ASP A O 1
ATOM 892 N N . GLU A 1 119 ? -20.547 -13.75 -3.637 1 97.5 119 GLU A N 1
ATOM 893 C CA . GLU A 1 119 ? -20.062 -14.414 -2.434 1 97.5 119 GLU A CA 1
ATOM 894 C C . GLU A 1 119 ? -18.578 -14.781 -2.566 1 97.5 119 GLU A C 1
ATOM 896 O O . GLU A 1 119 ? -17.781 -14.508 -1.666 1 97.5 119 GLU A O 1
ATOM 901 N N . SER A 1 120 ? -18.188 -15.445 -3.646 1 96.62 120 SER A N 1
ATOM 902 C CA . SER A 1 120 ? -16.812 -15.898 -3.836 1 96.62 120 SER A CA 1
ATOM 903 C C . SER A 1 120 ? -15.844 -14.719 -3.889 1 96.62 120 SER A C 1
ATOM 905 O O . SER A 1 120 ? -14.797 -14.742 -3.236 1 96.62 120 SER A O 1
ATOM 907 N N . GLN A 1 121 ? -16.203 -13.727 -4.703 1 97.38 121 GLN A N 1
ATOM 908 C CA . GLN A 1 121 ? -15.383 -12.523 -4.828 1 97.38 121 GLN A CA 1
ATOM 909 C C . GLN A 1 121 ? -15.203 -11.844 -3.475 1 97.38 121 GLN A C 1
ATOM 911 O O . GLN A 1 121 ? -14.086 -11.492 -3.092 1 97.38 121 GLN A O 1
ATOM 916 N N . MET A 1 122 ? -16.219 -11.664 -2.711 1 98.12 122 MET A N 1
ATOM 917 C CA . MET A 1 122 ? -16.172 -11.031 -1.396 1 98.12 122 MET A CA 1
ATOM 918 C C . MET A 1 122 ? -15.336 -11.852 -0.423 1 98.12 122 MET A C 1
ATOM 920 O O . MET A 1 122 ? -14.516 -11.297 0.315 1 98.12 122 MET A O 1
ATOM 924 N N . LYS A 1 123 ? -15.578 -13.133 -0.425 1 97.69 123 LYS A N 1
ATOM 925 C CA . LYS A 1 123 ? -14.867 -14.031 0.479 1 97.69 123 LYS A CA 1
ATOM 926 C C . LYS A 1 123 ? -13.359 -13.914 0.285 1 97.69 123 LYS A C 1
ATOM 928 O O . LYS A 1 123 ? -12.602 -13.867 1.259 1 97.69 123 LYS A O 1
ATOM 933 N N . ARG A 1 124 ? -12.922 -13.898 -0.908 1 97.56 124 ARG A N 1
ATOM 934 C CA . ARG A 1 124 ? -11.5 -13.828 -1.236 1 97.56 124 ARG A CA 1
ATOM 935 C C . ARG A 1 124 ? -10.914 -12.484 -0.824 1 97.56 124 ARG A C 1
ATOM 937 O O . ARG A 1 124 ? -9.797 -12.422 -0.303 1 97.56 124 ARG A O 1
ATOM 944 N N . VAL A 1 125 ? -11.656 -11.383 -1.009 1 98.19 125 VAL A N 1
ATOM 945 C CA . VAL A 1 125 ? -11.234 -10.07 -0.542 1 98.19 125 VAL A CA 1
ATOM 946 C C . VAL A 1 125 ? -11.133 -10.07 0.981 1 98.19 125 VAL A C 1
ATOM 948 O O . VAL A 1 125 ? -10.141 -9.586 1.542 1 98.19 125 VAL A O 1
ATOM 951 N N . LEU A 1 126 ? -12.125 -10.633 1.643 1 98.44 126 LEU A N 1
ATOM 952 C CA . LEU A 1 126 ? -12.172 -10.625 3.102 1 98.44 126 LEU A CA 1
ATOM 953 C C . LEU A 1 126 ? -11.055 -11.484 3.68 1 98.44 126 LEU A C 1
ATOM 955 O O . LEU A 1 126 ? -10.422 -11.117 4.676 1 98.44 126 LEU A O 1
ATOM 959 N N . ARG A 1 127 ? -10.828 -12.602 3.07 1 97.38 127 ARG A N 1
ATOM 960 C CA . ARG A 1 127 ? -9.781 -13.484 3.584 1 97.38 127 ARG A CA 1
ATOM 961 C C . ARG A 1 127 ? -8.414 -12.828 3.484 1 97.38 127 ARG A C 1
ATOM 963 O O . ARG A 1 127 ? -7.547 -13.055 4.332 1 97.38 127 ARG A O 1
ATOM 970 N N . TYR A 1 128 ? -8.211 -12.07 2.453 1 97.56 128 TYR A N 1
ATOM 971 C CA . TYR A 1 128 ? -6.988 -11.273 2.445 1 97.56 128 TYR A CA 1
ATOM 972 C C . TYR A 1 128 ? -7 -10.242 3.574 1 97.56 128 TYR A C 1
ATOM 974 O O . TYR A 1 128 ? -6.012 -10.094 4.293 1 97.56 128 TYR A O 1
ATOM 982 N N . ALA A 1 129 ? -8.125 -9.5 3.705 1 97.75 129 ALA A N 1
ATOM 983 C CA . ALA A 1 129 ? -8.234 -8.461 4.727 1 97.75 129 ALA A CA 1
ATOM 984 C C . ALA A 1 129 ? -8.016 -9.039 6.121 1 97.75 129 ALA A C 1
ATOM 986 O O . ALA A 1 129 ? -7.461 -8.367 6.996 1 97.75 129 ALA A O 1
ATOM 987 N N . MET A 1 130 ? -8.383 -10.273 6.328 1 97 130 MET A N 1
ATOM 988 C CA . MET A 1 130 ? -8.242 -10.938 7.621 1 97 130 MET A CA 1
ATOM 989 C C . MET A 1 130 ? -6.77 -11.086 8 1 97 130 MET A C 1
ATOM 991 O O . MET A 1 130 ? -6.43 -11.117 9.18 1 97 130 MET A O 1
ATOM 995 N N . THR A 1 131 ? -5.91 -11.133 6.973 1 95.44 131 THR A N 1
ATOM 996 C CA . THR A 1 131 ? -4.48 -11.234 7.254 1 95.44 131 THR A CA 1
ATOM 997 C C . THR A 1 131 ? -3.951 -9.945 7.863 1 95.44 131 THR A C 1
ATOM 999 O O . THR A 1 131 ? -2.846 -9.914 8.406 1 95.44 131 THR A O 1
ATOM 1002 N N . LYS A 1 132 ? -4.711 -8.883 7.812 1 94.62 132 LYS A N 1
ATOM 1003 C CA . LYS A 1 132 ? -4.363 -7.602 8.414 1 94.62 132 LYS A CA 1
ATOM 1004 C C . LYS A 1 132 ? -5.195 -7.328 9.656 1 94.62 132 LYS A C 1
ATOM 1006 O O . LYS A 1 132 ? -5.207 -6.207 10.172 1 94.62 132 LYS A O 1
ATOM 1011 N N . GLY A 1 133 ? -5.961 -8.305 10.047 1 94.69 133 GLY A N 1
ATOM 1012 C CA . GLY A 1 133 ? -6.766 -8.164 11.25 1 94.69 133 GLY A CA 1
ATOM 1013 C C . GLY A 1 133 ? -8.102 -7.492 11 1 94.69 133 GLY A C 1
ATOM 1014 O O . GLY A 1 133 ? -8.758 -7.043 11.938 1 94.69 133 GLY A O 1
ATOM 1015 N N . ILE A 1 134 ? -8.492 -7.328 9.75 1 97.19 134 ILE A N 1
ATOM 1016 C CA . ILE A 1 134 ? -9.797 -6.793 9.391 1 97.19 134 ILE A CA 1
ATOM 1017 C C . ILE A 1 134 ? -10.781 -7.941 9.18 1 97.19 134 ILE A C 1
ATOM 1019 O O . ILE A 1 134 ? -10.695 -8.664 8.188 1 97.19 134 ILE A O 1
ATOM 1023 N N . PHE A 1 135 ? -11.742 -8.078 10.055 1 97.75 135 PHE A N 1
ATOM 1024 C CA . PHE A 1 135 ? -12.648 -9.211 10.172 1 97.75 135 PHE A CA 1
ATOM 1025 C C . PHE A 1 135 ? -11.898 -10.477 10.586 1 97.75 135 PHE A C 1
ATOM 1027 O O . PHE A 1 135 ? -10.664 -10.469 10.664 1 97.75 135 PHE A O 1
ATOM 1034 N N . VAL A 1 136 ? -12.594 -11.484 10.938 1 96.56 136 VAL A N 1
ATOM 1035 C CA . VAL A 1 136 ? -12.047 -12.789 11.305 1 96.56 136 VAL A CA 1
ATOM 1036 C C . VAL A 1 136 ? -13.039 -13.891 10.938 1 96.56 136 VAL A C 1
ATOM 1038 O O . VAL A 1 136 ? -14.25 -13.656 10.906 1 96.56 136 VAL A O 1
ATOM 1041 N N . GLU A 1 137 ? -12.492 -14.945 10.539 1 95.56 137 GLU A N 1
ATOM 1042 C CA . GLU A 1 137 ? -13.352 -16.109 10.289 1 95.56 137 GLU A CA 1
ATOM 1043 C C . GLU A 1 137 ? -13.531 -16.922 11.562 1 95.56 137 GLU A C 1
ATOM 1045 O O . GLU A 1 137 ? -12.555 -17.344 12.188 1 95.56 137 GLU A O 1
ATOM 1050 N N . VAL A 1 138 ? -14.719 -17.109 12 1 93.25 138 VAL A N 1
ATOM 1051 C CA . VAL A 1 138 ? -15.094 -17.906 13.156 1 93.25 138 VAL A CA 1
ATOM 1052 C C . VAL A 1 138 ? -16.094 -18.984 12.734 1 93.25 138 VAL A C 1
ATOM 1054 O O . VAL A 1 138 ? -17.219 -18.672 12.32 1 93.25 138 VAL A O 1
ATOM 1057 N N . ASP A 1 139 ? -15.719 -20.219 12.844 1 92.06 139 ASP A N 1
ATOM 1058 C CA . ASP A 1 139 ? -16.578 -21.344 12.5 1 92.06 139 ASP A CA 1
ATOM 1059 C C . ASP A 1 139 ? -17.109 -21.203 11.078 1 92.06 139 ASP A C 1
ATOM 1061 O O . ASP A 1 139 ? -18.312 -21.375 10.844 1 92.06 139 ASP A O 1
ATOM 1065 N N . GLY A 1 140 ? -16.297 -20.703 10.242 1 91.12 140 GLY A N 1
ATOM 1066 C CA . GLY A 1 140 ? -16.641 -20.625 8.828 1 91.12 140 GLY A CA 1
ATOM 1067 C C . GLY A 1 140 ? -17.406 -19.359 8.477 1 91.12 140 GLY A C 1
ATOM 1068 O O . GLY A 1 140 ? -17.734 -19.141 7.309 1 91.12 140 GLY A O 1
ATOM 1069 N N . GLY A 1 141 ? -17.703 -18.562 9.477 1 96 141 GLY A N 1
ATOM 1070 C CA . GLY A 1 141 ? -18.391 -17.297 9.25 1 96 141 GLY A CA 1
ATOM 1071 C C . GLY A 1 141 ? -17.5 -16.094 9.469 1 96 141 GLY A C 1
ATOM 1072 O O . GLY A 1 141 ? -16.359 -16.219 9.922 1 96 141 GLY A O 1
ATOM 1073 N N . VAL A 1 142 ? -18.047 -14.906 9.156 1 98.19 142 VAL A N 1
ATOM 1074 C CA . VAL A 1 142 ? -17.297 -13.664 9.25 1 98.19 142 VAL A CA 1
ATOM 1075 C C . VAL A 1 142 ? -17.75 -12.875 10.477 1 98.19 142 VAL A C 1
ATOM 1077 O O . VAL A 1 142 ? -18.953 -12.75 10.727 1 98.19 142 VAL A O 1
ATOM 1080 N N . ALA A 1 143 ? -16.859 -12.43 11.227 1 98.31 143 ALA A N 1
ATOM 1081 C CA . ALA A 1 143 ? -17.156 -11.578 12.375 1 98.31 143 ALA A CA 1
ATOM 1082 C C . ALA A 1 143 ? -16.25 -10.344 12.383 1 98.31 143 ALA A C 1
ATOM 1084 O O . ALA A 1 143 ? -15.203 -10.336 11.742 1 98.31 143 ALA A O 1
ATOM 1085 N N . HIS A 1 144 ? -16.719 -9.305 13.086 1 97.62 144 HIS A N 1
ATOM 1086 C CA . HIS A 1 144 ? -15.914 -8.102 13.258 1 97.62 144 HIS A CA 1
ATOM 1087 C C . HIS A 1 144 ? -14.75 -8.344 14.211 1 97.62 144 HIS A C 1
ATOM 1089 O O . HIS A 1 144 ? -14.883 -9.094 15.18 1 97.62 144 HIS A O 1
ATOM 1095 N N . THR A 1 145 ? -13.648 -7.801 13.914 1 96.44 145 THR A N 1
ATOM 1096 C CA . THR A 1 145 ? -12.602 -7.539 14.891 1 96.44 145 THR A CA 1
ATOM 1097 C C . THR A 1 145 ? -12.703 -6.117 15.438 1 96.44 145 THR A C 1
ATOM 1099 O O . THR A 1 145 ? -13.57 -5.352 15.016 1 96.44 145 THR A O 1
ATOM 1102 N N . GLU A 1 146 ? -11.789 -5.797 16.359 1 92.75 146 GLU A N 1
ATOM 1103 C CA . GLU A 1 146 ? -11.719 -4.414 16.812 1 92.75 146 GLU A CA 1
ATOM 1104 C C . GLU A 1 146 ? -11.461 -3.455 15.664 1 92.75 146 GLU A C 1
ATOM 1106 O O . GLU A 1 146 ? -11.977 -2.338 15.648 1 92.75 146 GLU A O 1
ATOM 1111 N N . THR A 1 147 ? -10.742 -3.889 14.703 1 95 147 THR A N 1
ATOM 1112 C CA . THR A 1 147 ? -10.367 -3.061 13.562 1 95 147 THR A CA 1
ATOM 1113 C C . THR A 1 147 ? -11.555 -2.85 12.625 1 95 147 THR A C 1
ATOM 1115 O O . THR A 1 147 ? -11.875 -1.713 12.273 1 95 147 THR A O 1
ATOM 1118 N N . SER A 1 148 ? -12.227 -3.943 12.266 1 97.06 148 SER A N 1
ATOM 1119 C CA . SER A 1 148 ? -13.32 -3.822 11.312 1 97.06 148 SER A CA 1
ATOM 1120 C C . SER A 1 148 ? -14.516 -3.111 11.93 1 97.06 148 SER A C 1
ATOM 1122 O O . SER A 1 148 ? -15.312 -2.488 11.219 1 97.06 148 SER A O 1
ATOM 1124 N N . LEU A 1 149 ? -14.641 -3.133 13.25 1 96.44 149 LEU A N 1
ATOM 1125 C CA . LEU A 1 149 ? -15.711 -2.41 13.93 1 96.44 149 LEU A CA 1
ATOM 1126 C C . LEU A 1 149 ? -15.555 -0.905 13.742 1 96.44 149 LEU A C 1
ATOM 1128 O O . LEU A 1 149 ? -16.547 -0.173 13.711 1 96.44 149 LEU A O 1
ATOM 1132 N N . LEU A 1 150 ? -14.352 -0.474 13.562 1 93.88 150 LEU A N 1
ATOM 1133 C CA . LEU A 1 150 ? -14.086 0.951 13.391 1 93.88 150 LEU A CA 1
ATOM 1134 C C . LEU A 1 150 ? -14.641 1.445 12.055 1 93.88 150 LEU A C 1
ATOM 1136 O O . LEU A 1 150 ? -14.852 2.646 11.875 1 93.88 150 LEU A O 1
ATOM 1140 N N . LEU A 1 151 ? -14.859 0.574 11.141 1 94.88 151 LEU A N 1
ATOM 1141 C CA . LEU A 1 151 ? -15.406 0.943 9.836 1 94.88 151 LEU A CA 1
ATOM 1142 C C . LEU A 1 151 ? -16.875 1.317 9.945 1 94.88 151 LEU A C 1
ATOM 1144 O O . LEU A 1 151 ? -17.453 1.874 9.008 1 94.88 151 LEU A O 1
ATOM 1148 N N . LEU A 1 152 ? -17.453 0.97 11.125 1 94.5 152 LEU A N 1
ATOM 1149 C CA . LEU A 1 152 ? -18.844 1.354 11.367 1 94.5 152 LEU A CA 1
ATOM 1150 C C . LEU A 1 152 ? -18.922 2.762 11.953 1 94.5 152 LEU A C 1
ATOM 1152 O O . LEU A 1 152 ? -20 3.354 12.023 1 94.5 152 LEU A O 1
ATOM 1156 N N . GLN A 1 153 ? -17.766 3.299 12.328 1 88.44 153 GLN A N 1
ATOM 1157 C CA . GLN A 1 153 ? -17.703 4.641 12.898 1 88.44 153 GLN A CA 1
ATOM 1158 C C . GLN A 1 153 ? -17.422 5.684 11.812 1 88.44 153 GLN A C 1
ATOM 1160 O O . GLN A 1 153 ? -16.469 5.551 11.047 1 88.44 153 GLN A O 1
ATOM 1165 N N . ASP A 1 154 ? -18.109 6.688 11.789 1 82 154 ASP A N 1
ATOM 1166 C CA . ASP A 1 154 ? -18.094 7.66 10.703 1 82 154 ASP A CA 1
ATOM 1167 C C . ASP A 1 154 ? -16.703 8.281 10.539 1 82 154 ASP A C 1
ATOM 1169 O O . ASP A 1 154 ? -16.203 8.406 9.422 1 82 154 ASP A O 1
ATOM 1173 N N . GLY A 1 155 ? -16.031 8.688 11.594 1 81.38 155 GLY A N 1
ATOM 1174 C CA . GLY A 1 155 ? -14.734 9.336 11.477 1 81.38 155 GLY A CA 1
ATOM 1175 C C . GLY A 1 155 ? -13.703 8.461 10.789 1 81.38 155 GLY A C 1
ATOM 1176 O O . GLY A 1 155 ? -13.227 8.805 9.703 1 81.38 155 GLY A O 1
ATOM 1177 N N . ILE A 1 156 ? -13.508 7.301 11.242 1 85.38 156 ILE A N 1
ATOM 1178 C CA . ILE A 1 156 ? -12.492 6.391 10.734 1 85.38 156 ILE A CA 1
ATOM 1179 C C . ILE A 1 156 ? -12.93 5.824 9.383 1 85.38 156 ILE A C 1
ATOM 1181 O O . ILE A 1 156 ? -12.133 5.715 8.453 1 85.38 156 ILE A O 1
ATOM 1185 N N . ALA A 1 157 ? -14.203 5.547 9.289 1 88.38 157 ALA A N 1
ATOM 1186 C CA . ALA A 1 157 ? -14.742 5.016 8.047 1 88.38 157 ALA A CA 1
ATOM 1187 C C . ALA A 1 157 ? -14.586 6.02 6.906 1 88.38 157 ALA A C 1
ATOM 1189 O O . ALA A 1 157 ? -14.266 5.645 5.777 1 88.38 157 ALA A O 1
ATOM 1190 N N . THR A 1 158 ? -14.828 7.219 7.219 1 86.81 158 THR A N 1
ATOM 1191 C CA . THR A 1 158 ? -14.711 8.273 6.219 1 86.81 158 THR A CA 1
ATOM 1192 C C . THR A 1 158 ? -13.266 8.422 5.75 1 86.81 158 THR A C 1
ATOM 1194 O O . THR A 1 158 ? -13.008 8.547 4.555 1 86.81 158 THR A O 1
ATOM 1197 N N . LEU A 1 159 ? -12.367 8.383 6.676 1 86.75 159 LEU A N 1
ATOM 1198 C CA . LEU A 1 159 ? -10.953 8.508 6.336 1 86.75 159 LEU A CA 1
ATOM 1199 C C . LEU A 1 159 ? -10.492 7.324 5.492 1 86.75 159 LEU A C 1
ATOM 1201 O O . LEU A 1 159 ? -9.75 7.504 4.52 1 86.75 159 LEU A O 1
ATOM 1205 N N . SER A 1 160 ? -10.891 6.176 5.902 1 90.56 160 SER A N 1
ATOM 1206 C CA . SER A 1 160 ? -10.539 4.965 5.172 1 90.56 160 SER A CA 1
ATOM 1207 C C . SER A 1 160 ? -11.078 4.996 3.748 1 90.56 160 SER A C 1
ATOM 1209 O O . SER A 1 160 ? -10.367 4.668 2.797 1 90.56 160 SER A O 1
ATOM 1211 N N . ARG A 1 161 ? -12.273 5.422 3.645 1 90.19 161 ARG A N 1
ATOM 1212 C CA . ARG A 1 161 ? -12.93 5.512 2.342 1 90.19 161 ARG A CA 1
ATOM 1213 C C . ARG A 1 161 ? -12.25 6.555 1.461 1 90.19 161 ARG A C 1
ATOM 1215 O O . ARG A 1 161 ? -12.008 6.312 0.278 1 90.19 161 ARG A O 1
ATOM 1222 N N . TYR A 1 162 ? -11.969 7.645 2.016 1 89.06 162 TYR A N 1
ATOM 1223 C CA . TYR A 1 162 ? -11.336 8.719 1.253 1 89.06 162 TYR A CA 1
ATOM 1224 C C . TYR A 1 162 ? -9.969 8.289 0.737 1 89.06 162 TYR A C 1
ATOM 1226 O O . TYR A 1 162 ? -9.633 8.516 -0.429 1 89.06 162 TYR A O 1
ATOM 1234 N N . SER A 1 163 ? -9.203 7.684 1.566 1 88.31 163 SER A N 1
ATOM 1235 C CA . SER A 1 163 ? -7.863 7.25 1.185 1 88.31 163 SER A CA 1
ATOM 1236 C C . SER A 1 163 ? -7.914 6.227 0.055 1 88.31 163 SER A C 1
ATOM 1238 O O . SER A 1 163 ? -7.148 6.32 -0.906 1 88.31 163 SER A O 1
ATOM 1240 N N . SER A 1 164 ? -8.789 5.328 0.173 1 86.56 164 SER A N 1
ATOM 1241 C CA . SER A 1 164 ? -8.844 4.234 -0.791 1 86.56 164 SER A CA 1
ATOM 1242 C C . SER A 1 164 ? -9.508 4.672 -2.092 1 86.56 164 SER A C 1
ATOM 1244 O O . SER A 1 164 ? -9.078 4.281 -3.178 1 86.56 164 SER A O 1
ATOM 1246 N N . ASP A 1 165 ? -10.477 5.543 -1.993 1 86.38 165 ASP A N 1
ATOM 1247 C CA . ASP A 1 165 ? -11.273 5.875 -3.17 1 86.38 165 ASP A CA 1
ATOM 1248 C C . ASP A 1 165 ? -10.688 7.082 -3.902 1 86.38 165 ASP A C 1
ATOM 1250 O O . ASP A 1 165 ? -10.898 7.25 -5.105 1 86.38 165 ASP A O 1
ATOM 1254 N N . ARG A 1 166 ? -10.102 7.918 -3.186 1 87.5 166 ARG A N 1
ATOM 1255 C CA . ARG A 1 166 ? -9.586 9.133 -3.805 1 87.5 166 ARG A CA 1
ATOM 1256 C C . ARG A 1 166 ? -8.062 9.1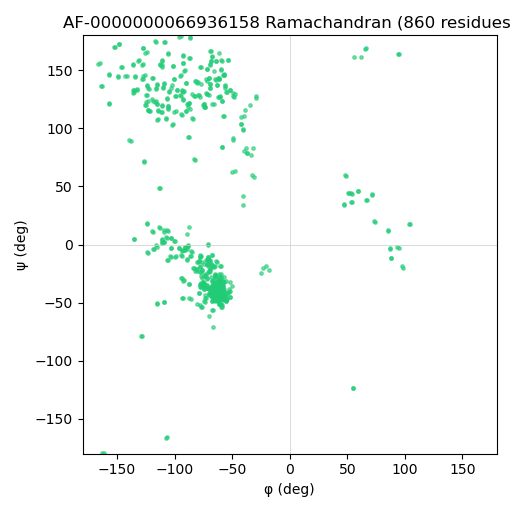88 -3.719 1 87.5 166 ARG A C 1
ATOM 1258 O O . ARG A 1 166 ? -7.383 9.297 -4.738 1 87.5 166 ARG A O 1
ATOM 1265 N N . GLY A 1 167 ? -7.543 8.984 -2.518 1 89.31 167 GLY A N 1
ATOM 1266 C CA . GLY A 1 167 ? -6.105 9.086 -2.322 1 89.31 167 GLY A CA 1
ATOM 1267 C C . GLY A 1 167 ? -5.312 8.188 -3.252 1 89.31 167 GLY A C 1
ATOM 1268 O O . GLY A 1 167 ? -4.352 8.633 -3.885 1 89.31 167 GLY A O 1
ATOM 1269 N N . TRP A 1 168 ? -5.738 6.98 -3.348 1 90.94 168 TRP A N 1
ATOM 1270 C CA . TRP A 1 168 ? -5.027 5.957 -4.105 1 90.94 168 TRP A CA 1
ATOM 1271 C C . TRP A 1 168 ? -5.066 6.258 -5.602 1 90.94 168 TRP A C 1
ATOM 1273 O O . TRP A 1 168 ? -4.023 6.41 -6.238 1 90.94 168 TRP A O 1
ATOM 1283 N N . PRO A 1 169 ? -6.23 6.414 -6.234 1 88.31 169 PRO A N 1
ATOM 1284 C CA . PRO A 1 169 ? -6.258 6.688 -7.672 1 88.31 169 PRO A CA 1
ATOM 1285 C C . PRO A 1 169 ? -5.578 8.008 -8.031 1 88.31 169 PRO A C 1
ATOM 1287 O O . PRO A 1 169 ? -4.949 8.109 -9.086 1 88.31 169 PRO A O 1
ATOM 1290 N N . ILE A 1 170 ? -5.629 9.016 -7.188 1 91.5 170 ILE A N 1
ATOM 1291 C CA . ILE A 1 170 ? -4.98 10.297 -7.453 1 91.5 170 ILE A CA 1
ATOM 1292 C C . ILE A 1 170 ? -3.465 10.117 -7.438 1 91.5 170 ILE A C 1
ATOM 1294 O O . ILE A 1 170 ? -2.775 10.531 -8.367 1 91.5 170 ILE A O 1
ATOM 1298 N N . ALA A 1 171 ? -2.961 9.453 -6.414 1 94.69 171 ALA A N 1
ATOM 1299 C CA . ALA A 1 171 ? -1.52 9.266 -6.266 1 94.69 171 ALA A CA 1
ATOM 1300 C C . ALA A 1 171 ? -0.949 8.469 -7.434 1 94.69 171 ALA A C 1
ATOM 1302 O O . ALA A 1 171 ? 0.2 8.672 -7.832 1 94.69 171 ALA A O 1
ATOM 1303 N N . SER A 1 172 ? -1.764 7.582 -8.023 1 91.62 172 SER A N 1
ATOM 1304 C CA . SER A 1 172 ? -1.31 6.75 -9.133 1 91.62 172 SER A CA 1
ATOM 1305 C C . SER A 1 172 ? -1.036 7.594 -10.375 1 91.62 172 SER A C 1
ATOM 1307 O O . SER A 1 172 ? -0.41 7.121 -11.328 1 91.62 172 SER A O 1
ATOM 1309 N N . ARG A 1 173 ? -1.404 8.898 -10.359 1 92.94 173 ARG A N 1
ATOM 1310 C CA . ARG A 1 173 ? -1.207 9.789 -11.508 1 92.94 173 ARG A CA 1
ATOM 1311 C C . ARG A 1 173 ? -0.015 10.711 -11.281 1 92.94 173 ARG A C 1
ATOM 1313 O O . ARG A 1 173 ? 0.269 11.578 -12.109 1 92.94 173 ARG A O 1
ATOM 1320 N N . PHE A 1 174 ? 0.675 10.523 -10.234 1 96.06 174 PHE A N 1
ATOM 1321 C CA . PHE A 1 174 ? 1.758 11.422 -9.852 1 96.06 174 PHE A CA 1
ATOM 1322 C C . PHE A 1 174 ? 2.818 11.484 -10.945 1 96.06 174 PHE A C 1
ATOM 1324 O O . PHE A 1 174 ? 3.188 12.57 -11.391 1 96.06 174 PHE A O 1
ATOM 1331 N N . ASN A 1 175 ? 3.324 10.336 -11.414 1 95.06 175 ASN A N 1
ATOM 1332 C CA . ASN A 1 175 ? 4.336 10.312 -12.469 1 95.06 175 ASN A CA 1
ATOM 1333 C C . ASN A 1 175 ? 3.795 10.867 -13.781 1 95.06 175 ASN A C 1
ATOM 1335 O O . ASN A 1 175 ? 4.531 11.492 -14.547 1 95.06 175 ASN A O 1
ATOM 1339 N N . ASP A 1 176 ? 2.535 10.633 -14.039 1 93.94 176 ASP A N 1
ATOM 1340 C CA . ASP A 1 176 ? 1.918 11.188 -15.242 1 93.94 176 ASP A CA 1
ATOM 1341 C C . ASP A 1 176 ? 1.913 12.711 -15.203 1 93.94 176 ASP A C 1
ATOM 1343 O O . ASP A 1 176 ? 2.084 13.367 -16.234 1 93.94 176 ASP A O 1
ATOM 1347 N N . ALA A 1 177 ? 1.657 13.25 -14.07 1 96.94 177 ALA A N 1
ATOM 1348 C CA . ALA A 1 177 ? 1.697 14.695 -13.906 1 96.94 177 ALA A CA 1
ATOM 1349 C C . ALA A 1 177 ? 3.1 15.242 -14.172 1 96.94 177 ALA A C 1
ATOM 1351 O O . ALA A 1 177 ? 3.258 16.281 -14.82 1 96.94 177 ALA A O 1
ATOM 1352 N N . ILE A 1 178 ? 4.086 14.523 -13.703 1 97.06 178 ILE A N 1
ATOM 1353 C CA . ILE A 1 178 ? 5.469 14.922 -13.93 1 97.06 178 ILE A CA 1
ATOM 1354 C C . ILE A 1 178 ? 5.781 14.875 -15.422 1 97.06 178 ILE A C 1
ATOM 1356 O O . ILE A 1 178 ? 6.414 15.789 -15.961 1 97.06 178 ILE A O 1
ATOM 1360 N N . ASP A 1 179 ? 5.305 13.844 -16.094 1 95.81 179 ASP A N 1
ATOM 1361 C CA . ASP A 1 179 ? 5.527 13.719 -17.531 1 95.81 179 ASP A CA 1
ATOM 1362 C C . ASP A 1 179 ? 4.875 14.875 -18.281 1 95.81 179 ASP A C 1
ATOM 1364 O O . ASP A 1 179 ? 5.43 15.367 -19.266 1 95.81 179 ASP A O 1
ATOM 1368 N N . LYS A 1 180 ? 3.742 15.258 -17.859 1 97 180 LYS A N 1
ATOM 1369 C CA . LYS A 1 180 ? 2.967 16.266 -18.578 1 97 180 LYS A CA 1
ATOM 1370 C C . LYS A 1 180 ? 3.502 17.672 -18.297 1 97 180 LYS A C 1
ATOM 1372 O O . LYS A 1 180 ? 3.613 18.484 -19.203 1 97 180 LYS A O 1
ATOM 1377 N N . TRP A 1 181 ? 3.846 17.969 -17.047 1 97.81 181 TRP A N 1
ATOM 1378 C CA . TRP A 1 181 ? 4.109 19.359 -16.688 1 97.81 181 TRP A CA 1
ATOM 1379 C C . TRP A 1 181 ? 5.555 19.531 -16.219 1 97.81 181 TRP A C 1
ATOM 1381 O O . TRP A 1 181 ? 5.988 20.641 -15.93 1 97.81 181 TRP A O 1
ATOM 1391 N N . GLY A 1 182 ? 6.328 18.438 -16.125 1 96.38 182 GLY A N 1
ATOM 1392 C CA . GLY A 1 182 ? 7.727 18.516 -15.742 1 96.38 182 GLY A CA 1
ATOM 1393 C C . GLY A 1 182 ? 7.949 18.297 -14.258 1 96.38 182 GLY A C 1
ATOM 1394 O O . GLY A 1 182 ? 7.012 18.391 -13.469 1 96.38 182 GLY A O 1
ATOM 1395 N N . HIS A 1 183 ? 9.164 18.031 -13.898 1 96.12 183 HIS A N 1
ATOM 1396 C CA . HIS A 1 183 ? 9.547 17.828 -12.508 1 96.12 183 HIS A CA 1
ATOM 1397 C C . HIS A 1 183 ? 9.461 19.125 -11.711 1 96.12 183 HIS A C 1
ATOM 1399 O O . HIS A 1 183 ? 9.836 20.188 -12.211 1 96.12 183 HIS A O 1
ATOM 1405 N N . GLY A 1 184 ? 8.953 19.031 -10.5 1 94.5 184 GLY A N 1
ATOM 1406 C CA . GLY A 1 184 ? 9.047 20.125 -9.547 1 94.5 184 GLY A CA 1
ATOM 1407 C C . GLY A 1 184 ? 8.125 21.281 -9.875 1 94.5 184 GLY A C 1
ATOM 1408 O O . GLY A 1 184 ? 8.391 22.438 -9.508 1 94.5 184 GLY A O 1
ATOM 1409 N N . SER A 1 185 ? 7.105 21.062 -10.664 1 96.5 185 SER A N 1
ATOM 1410 C CA . SER A 1 185 ? 6.152 22.141 -10.922 1 96.5 185 SER A CA 1
ATOM 1411 C C . SER A 1 185 ? 5.641 22.75 -9.617 1 96.5 185 SER A C 1
ATOM 1413 O O . SER A 1 185 ? 5.246 22.031 -8.703 1 96.5 185 SER A O 1
ATOM 1415 N N . PRO A 1 186 ? 5.645 24.078 -9.547 1 96.56 186 PRO A N 1
ATOM 1416 C CA . PRO A 1 186 ? 5.086 24.734 -8.367 1 96.56 186 PRO A CA 1
ATOM 1417 C C . PRO A 1 186 ? 3.6 25.062 -8.516 1 96.56 186 PRO A C 1
ATOM 1419 O O . PRO A 1 186 ? 2.982 25.594 -7.598 1 96.56 186 PRO A O 1
ATOM 1422 N N . GLU A 1 187 ? 2.971 24.766 -9.688 1 97.56 187 GLU A N 1
ATOM 1423 C CA . GLU A 1 187 ? 1.604 25.172 -10 1 97.56 187 GLU A CA 1
ATOM 1424 C C . GLU A 1 187 ? 0.584 24.266 -9.312 1 97.56 187 GLU A C 1
ATOM 1426 O O . GLU A 1 187 ? 0.625 23.047 -9.477 1 97.56 187 GLU A O 1
ATOM 1431 N N . PRO A 1 188 ? -0.389 24.859 -8.594 1 96.25 188 PRO A N 1
ATOM 1432 C CA . PRO A 1 188 ? -1.352 24.062 -7.836 1 96.25 188 PRO A CA 1
ATOM 1433 C C . PRO A 1 188 ? -2.336 23.312 -8.734 1 96.25 188 PRO A C 1
ATOM 1435 O O . PRO A 1 188 ? -3.074 22.453 -8.258 1 96.25 188 PRO A O 1
ATOM 1438 N N . ASN A 1 189 ? -2.375 23.625 -10.055 1 96.81 189 ASN A N 1
ATOM 1439 C CA . ASN A 1 189 ? -3.291 22.953 -10.969 1 96.81 189 ASN A CA 1
ATOM 1440 C C . ASN A 1 189 ? -2.545 22.016 -11.922 1 96.81 189 ASN A C 1
ATOM 1442 O O . ASN A 1 189 ? -3.078 21.641 -12.969 1 96.81 189 ASN A O 1
ATOM 1446 N N . GLU A 1 190 ? -1.309 21.781 -11.656 1 97.88 190 GLU A N 1
ATOM 1447 C CA . GLU A 1 190 ? -0.507 20.844 -12.438 1 97.88 190 GLU A CA 1
ATOM 1448 C C . GLU A 1 190 ? -0.127 19.625 -11.594 1 97.88 190 GLU A C 1
ATOM 1450 O O . GLU A 1 190 ? 1.046 19.25 -11.531 1 97.88 190 GLU A O 1
ATOM 1455 N N . THR A 1 191 ? -1.115 19.047 -10.93 1 97.06 191 THR A N 1
ATOM 1456 C CA . THR A 1 191 ? -0.882 17.969 -9.969 1 97.06 191 THR A CA 1
ATOM 1457 C C . THR A 1 191 ? -1.542 16.688 -10.438 1 97.06 191 THR A C 1
ATOM 1459 O O . THR A 1 191 ? -2.271 16.672 -11.43 1 97.06 191 THR A O 1
ATOM 1462 N N . ALA A 1 192 ? -1.272 15.594 -9.664 1 95.75 192 ALA A N 1
ATOM 1463 C CA . ALA A 1 192 ? -1.915 14.297 -9.891 1 95.75 192 ALA A CA 1
ATOM 1464 C C . ALA A 1 192 ? -3.434 14.422 -9.805 1 95.75 192 ALA A C 1
ATOM 1466 O O . ALA A 1 192 ? -4.156 13.758 -10.555 1 95.75 192 ALA A O 1
ATOM 1467 N N . PHE A 1 193 ? -3.92 15.266 -8.93 1 94.38 193 PHE A N 1
ATOM 1468 C CA . PHE A 1 193 ? -5.352 15.5 -8.789 1 94.38 193 PHE A CA 1
ATOM 1469 C C . PHE A 1 193 ? -5.945 16.031 -10.094 1 94.38 193 PHE A C 1
ATOM 1471 O O . PHE A 1 193 ? -7.008 15.578 -10.523 1 94.38 193 PHE A O 1
ATOM 1478 N N . ASN A 1 194 ? -5.281 16.938 -10.703 1 96.69 194 ASN A N 1
ATOM 1479 C CA . ASN A 1 194 ? -5.773 17.578 -11.922 1 96.69 194 ASN A CA 1
ATOM 1480 C C . ASN A 1 194 ? -5.898 16.562 -13.062 1 96.69 194 ASN A C 1
ATOM 1482 O O . ASN A 1 194 ? -6.832 16.641 -13.859 1 96.69 194 ASN A O 1
ATOM 1486 N N . LEU A 1 195 ? -4.992 15.688 -13.125 1 94.31 195 LEU A N 1
ATOM 1487 C CA . LEU A 1 195 ? -5.086 14.633 -14.141 1 94.31 195 LEU A CA 1
ATOM 1488 C C . LEU A 1 195 ? -6.215 13.664 -13.805 1 94.31 195 LEU A C 1
ATOM 1490 O O . LEU A 1 195 ? -6.961 13.242 -14.695 1 94.31 195 LEU A O 1
ATOM 1494 N N . PHE A 1 196 ? -6.297 13.312 -12.57 1 90 196 PHE A N 1
ATOM 1495 C CA . PHE A 1 196 ? -7.324 12.367 -12.141 1 90 196 PHE A CA 1
ATOM 1496 C C . PHE A 1 196 ? -8.719 12.898 -12.461 1 90 196 PHE A C 1
ATOM 1498 O O . PHE A 1 196 ? -9.562 12.164 -12.969 1 90 196 PHE A O 1
ATOM 1505 N N . LYS A 1 197 ? -8.922 14.188 -12.227 1 92.44 197 LYS A N 1
ATOM 1506 C CA . LYS A 1 197 ? -10.242 14.773 -12.43 1 92.44 197 LYS A CA 1
ATOM 1507 C C . LYS A 1 197 ? -10.352 15.43 -13.805 1 92.44 197 LYS A C 1
ATOM 1509 O O . LYS A 1 197 ? -11.422 15.906 -14.188 1 92.44 197 LYS A O 1
ATOM 1514 N N . ASN A 1 198 ? -9.273 15.406 -14.508 1 93.62 198 ASN A N 1
ATOM 1515 C CA . ASN A 1 198 ? -9.227 16.094 -15.797 1 93.62 198 ASN A CA 1
ATOM 1516 C C . ASN A 1 198 ? -9.758 17.516 -15.68 1 93.62 198 ASN A C 1
ATOM 1518 O O . ASN A 1 198 ? -10.695 17.906 -16.391 1 93.62 198 ASN A O 1
ATOM 1522 N N . THR A 1 199 ? -9.164 18.328 -14.844 1 96.12 199 THR A N 1
ATOM 1523 C CA . THR A 1 199 ? -9.586 19.688 -14.555 1 96.12 199 THR A CA 1
ATOM 1524 C C . THR A 1 199 ? -8.391 20.625 -14.523 1 96.12 199 THR A C 1
ATOM 1526 O O . THR A 1 199 ? -7.262 20.203 -14.289 1 96.12 199 THR A O 1
ATOM 1529 N N . ASP A 1 200 ? -8.664 21.828 -14.789 1 96.19 200 ASP A N 1
ATOM 1530 C CA . ASP A 1 200 ? -7.629 22.859 -14.711 1 96.19 200 ASP A CA 1
ATOM 1531 C C . ASP A 1 200 ? -7.727 23.641 -13.398 1 96.19 200 ASP A C 1
ATOM 1533 O O . ASP A 1 200 ? -6.949 24.562 -13.164 1 96.19 200 ASP A O 1
ATOM 1537 N N . LEU A 1 201 ? -8.609 23.25 -12.586 1 94.94 201 LEU A N 1
ATOM 1538 C CA . LEU A 1 201 ? -8.781 23.906 -11.305 1 94.94 201 LEU A CA 1
ATOM 1539 C C . LEU A 1 201 ? -7.91 23.266 -10.234 1 94.94 201 LEU A C 1
ATOM 1541 O O . LEU A 1 201 ? -7.793 22.031 -10.18 1 94.94 201 LEU A O 1
ATOM 1545 N N . PRO A 1 202 ? -7.336 24.156 -9.414 1 93.38 202 PRO A N 1
ATOM 1546 C CA . PRO A 1 202 ? -6.738 23.547 -8.219 1 93.38 202 PRO A CA 1
ATOM 1547 C C . PRO A 1 202 ? -7.758 22.797 -7.363 1 93.38 202 PRO A C 1
ATOM 1549 O O . PRO A 1 202 ? -8.953 23.094 -7.414 1 93.38 202 PRO A O 1
ATOM 1552 N N . MET A 1 203 ? -7.336 21.906 -6.547 1 90.81 203 MET A N 1
ATOM 1553 C CA . MET A 1 203 ? -8.203 20.984 -5.816 1 90.81 203 MET A CA 1
ATOM 1554 C C . MET A 1 203 ? -9.25 21.734 -5.004 1 90.81 203 MET A C 1
ATOM 1556 O O . MET A 1 203 ? -10.438 21.406 -5.062 1 90.81 203 MET A O 1
ATOM 1560 N N . PHE A 1 204 ? -8.805 22.766 -4.25 1 85.94 204 PHE A N 1
ATOM 1561 C CA . PHE A 1 204 ? -9.719 23.469 -3.365 1 85.94 204 PHE A CA 1
ATOM 1562 C C . PHE A 1 204 ? -10.797 24.203 -4.172 1 85.94 204 PHE A C 1
ATOM 1564 O O . PHE A 1 204 ? -11.961 24.234 -3.771 1 85.94 204 PHE A O 1
ATOM 1571 N N . GLU A 1 205 ? -10.398 24.797 -5.246 1 89.31 205 GLU A N 1
ATOM 1572 C CA . GLU A 1 205 ? -11.367 25.453 -6.117 1 89.31 205 GLU A CA 1
ATOM 1573 C C . GLU A 1 205 ? -12.328 24.453 -6.742 1 89.31 205 GLU A C 1
ATOM 1575 O O . GLU A 1 205 ? -13.516 24.719 -6.887 1 89.31 205 GLU A O 1
ATOM 1580 N N . TYR A 1 206 ? -11.789 23.312 -7.152 1 91.81 206 TYR A N 1
ATOM 1581 C CA . TYR A 1 206 ? -12.641 22.25 -7.691 1 91.81 206 TYR A CA 1
ATOM 1582 C C . TYR A 1 206 ? -13.68 21.812 -6.668 1 91.81 206 TYR A C 1
ATOM 1584 O O . TYR A 1 206 ? -14.852 21.625 -7 1 91.81 206 TYR A O 1
ATOM 1592 N N . HIS A 1 207 ? -13.258 21.641 -5.418 1 88.25 207 HIS A N 1
ATOM 1593 C CA . HIS A 1 207 ? -14.156 21.219 -4.352 1 88.25 207 HIS A CA 1
ATOM 1594 C C . HIS A 1 207 ? -15.25 22.266 -4.113 1 88.25 207 HIS A C 1
ATOM 1596 O O . HIS A 1 207 ? -16.391 21.922 -3.781 1 88.25 207 HIS A O 1
ATOM 1602 N N . GLU A 1 208 ? -14.922 23.516 -4.23 1 84.88 208 GLU A N 1
ATOM 1603 C CA . GLU A 1 208 ? -15.898 24.594 -4.07 1 84.88 208 GLU A CA 1
ATOM 1604 C C . GLU A 1 208 ? -16.953 24.547 -5.168 1 84.88 208 GLU A C 1
ATOM 1606 O O . GLU A 1 208 ? -18.141 24.781 -4.91 1 84.88 208 GLU A O 1
ATOM 1611 N N . GLN A 1 209 ? -16.516 24.203 -6.344 1 90.38 209 GLN A N 1
ATOM 1612 C CA . GLN A 1 209 ? -17.422 24.172 -7.48 1 90.38 209 GLN A CA 1
ATOM 1613 C C . GLN A 1 209 ? -18.172 22.859 -7.543 1 90.38 209 GLN A C 1
ATOM 1615 O O . GLN A 1 209 ? -19.203 22.75 -8.211 1 90.38 209 GLN A O 1
ATOM 1620 N N . HIS A 1 210 ? -17.641 21.859 -6.887 1 90.88 210 HIS A N 1
ATOM 1621 C CA . HIS A 1 210 ? -18.266 20.531 -6.84 1 90.88 210 HIS A CA 1
ATOM 1622 C C . HIS A 1 210 ? -18.438 20.062 -5.402 1 90.88 210 HIS A C 1
ATOM 1624 O O . HIS A 1 210 ? -17.812 19.094 -4.98 1 90.88 210 HIS A O 1
ATOM 1630 N N . PRO A 1 211 ? -19.328 20.625 -4.695 1 86.25 211 PRO A N 1
ATOM 1631 C CA . PRO A 1 211 ? -19.453 20.406 -3.252 1 86.25 211 PRO A CA 1
ATOM 1632 C C . PRO A 1 211 ? -19.719 18.938 -2.898 1 86.25 211 PRO A C 1
ATOM 1634 O O . PRO A 1 211 ? -19.281 18.469 -1.844 1 86.25 211 PRO A O 1
ATOM 1637 N N . GLU A 1 212 ? -20.359 18.25 -3.758 1 83.81 212 GLU A N 1
ATOM 1638 C CA . GLU A 1 212 ? -20.609 16.828 -3.479 1 83.81 212 GLU A CA 1
ATOM 1639 C C . GLU A 1 212 ? -19.312 16.031 -3.432 1 83.81 212 GLU A C 1
ATOM 1641 O O . GLU A 1 212 ? -19.125 15.195 -2.553 1 83.81 212 GLU A O 1
ATOM 1646 N N . PHE A 1 213 ? -18.469 16.453 -4.344 1 80.69 213 PHE A N 1
ATOM 1647 C CA . PHE A 1 213 ? -17.172 15.797 -4.379 1 80.69 213 PHE A CA 1
ATOM 1648 C C . PHE A 1 213 ? -16.297 16.281 -3.23 1 80.69 213 PHE A C 1
ATOM 1650 O O . PHE A 1 213 ? -15.539 15.492 -2.65 1 80.69 213 PHE A O 1
ATOM 1657 N N . GLY A 1 214 ? -16.453 17.5 -2.908 1 82.12 214 GLY A N 1
ATOM 1658 C CA . GLY A 1 214 ? -15.625 18.109 -1.882 1 82.12 214 GLY A CA 1
ATOM 1659 C C . GLY A 1 214 ? -16.062 17.75 -0.473 1 82.12 214 GLY A C 1
ATOM 1660 O O . GLY A 1 214 ? -15.281 17.891 0.476 1 82.12 214 GLY A O 1
ATOM 1661 N N . ALA A 1 215 ? -17.234 17.203 -0.313 1 80.25 215 ALA A N 1
ATOM 1662 C CA . ALA A 1 215 ? -17.797 16.922 1.002 1 80.25 215 ALA A CA 1
ATOM 1663 C C . ALA A 1 215 ? -16.969 15.898 1.76 1 80.25 215 ALA A C 1
ATOM 1665 O O . ALA A 1 215 ? -16.75 16.031 2.967 1 80.25 215 ALA A O 1
ATOM 1666 N N . ASP A 1 216 ? -16.484 14.93 1.05 1 78.56 216 ASP A N 1
ATOM 1667 C CA . ASP A 1 216 ? -15.672 13.898 1.687 1 78.56 216 ASP A CA 1
ATOM 1668 C C . ASP A 1 216 ? -14.352 14.469 2.193 1 78.56 216 ASP A C 1
ATOM 1670 O O . ASP A 1 216 ? -13.891 14.109 3.279 1 78.56 216 ASP A O 1
ATOM 1674 N N . PHE A 1 217 ? -13.812 15.336 1.398 1 81.19 217 PHE A N 1
ATOM 1675 C CA . PHE A 1 217 ? -12.555 15.961 1.805 1 81.19 217 PHE A CA 1
ATOM 1676 C C . PHE A 1 217 ? -12.75 16.797 3.062 1 81.19 217 PHE A C 1
ATOM 1678 O O . PHE A 1 217 ? -11.945 16.719 3.994 1 81.19 217 PHE A O 1
ATOM 1685 N N . HIS A 1 218 ? -13.773 17.516 3.084 1 76.81 218 HIS A N 1
ATOM 1686 C CA . HIS A 1 218 ? -14.07 18.359 4.234 1 76.81 218 HIS A CA 1
ATOM 1687 C C . HIS A 1 218 ? -14.297 17.516 5.488 1 76.81 218 HIS A C 1
ATOM 1689 O O . HIS A 1 218 ? -13.867 17.906 6.578 1 76.81 218 HIS A O 1
ATOM 1695 N N . ALA A 1 219 ? -14.953 16.422 5.277 1 77.88 219 ALA A N 1
ATOM 1696 C CA . ALA A 1 219 ? -15.195 15.516 6.398 1 77.88 219 ALA A CA 1
ATOM 1697 C C . ALA A 1 219 ? -13.883 14.945 6.941 1 77.88 219 ALA A C 1
ATOM 1699 O O . ALA A 1 219 ? -13.703 14.836 8.156 1 77.88 219 ALA A O 1
ATOM 1700 N N . VAL A 1 220 ? -13.055 14.641 6.043 1 79.88 220 VAL A N 1
ATOM 1701 C CA . VAL A 1 220 ? -11.75 14.102 6.414 1 79.88 220 VAL A CA 1
ATOM 1702 C C . VAL A 1 220 ? -10.945 15.164 7.148 1 79.88 220 VAL A C 1
ATOM 1704 O O . VAL A 1 220 ? -10.359 14.898 8.203 1 79.88 220 VAL A O 1
ATOM 1707 N N . MET A 1 221 ? -10.914 16.328 6.598 1 77.25 221 MET A N 1
ATOM 1708 C CA . MET A 1 221 ? -10.156 17.406 7.227 1 77.25 221 MET A CA 1
ATOM 1709 C C . MET A 1 221 ? -10.695 17.703 8.625 1 77.25 221 MET A C 1
ATOM 1711 O O . MET A 1 221 ? -9.93 17.969 9.547 1 77.25 221 MET A O 1
ATOM 1715 N N . ASN A 1 222 ? -11.984 17.641 8.742 1 73.56 222 ASN A N 1
ATOM 1716 C CA . ASN A 1 222 ? -12.617 17.828 10.039 1 73.56 222 ASN A CA 1
ATOM 1717 C C . ASN A 1 222 ? -12.172 16.781 11.055 1 73.56 222 ASN A C 1
ATOM 1719 O O . ASN A 1 222 ? -11.953 17.094 12.227 1 73.56 222 ASN A O 1
ATOM 1723 N N . GLN A 1 223 ? -12.078 15.633 10.555 1 74.31 223 GLN A N 1
ATOM 1724 C CA . GLN A 1 223 ? -11.609 14.555 11.422 1 74.31 223 GLN A CA 1
ATOM 1725 C C . GLN A 1 223 ? -10.148 14.75 11.805 1 74.31 223 GLN A C 1
ATOM 1727 O O . GLN A 1 223 ? -9.758 14.5 12.945 1 74.31 223 GLN A O 1
ATOM 1732 N N . PHE A 1 224 ? -9.406 15.18 10.891 1 73.75 224 PHE A N 1
ATOM 1733 C CA . PHE A 1 224 ? -7.988 15.414 11.156 1 73.75 224 PHE A CA 1
ATOM 1734 C C . PHE A 1 224 ? -7.805 16.516 12.18 1 73.75 224 PHE A C 1
ATOM 1736 O O . PHE A 1 224 ? -6.973 16.406 13.086 1 73.75 224 PHE A O 1
ATOM 1743 N N . THR A 1 225 ? -8.578 17.531 12.062 1 71.88 225 THR A N 1
ATOM 1744 C CA . THR A 1 225 ? -8.43 18.688 12.945 1 71.88 225 THR A CA 1
ATOM 1745 C C . THR A 1 225 ? -8.883 18.359 14.359 1 71.88 225 THR A C 1
ATOM 1747 O O . THR A 1 225 ? -8.508 19.031 15.32 1 71.88 225 THR A O 1
ATOM 1750 N N . LYS A 1 226 ? -9.625 17.266 14.477 1 74.44 226 LYS A N 1
ATOM 1751 C CA . LYS A 1 226 ? -10.109 16.859 15.789 1 74.44 226 LYS A CA 1
ATOM 1752 C C . LYS A 1 226 ? -9.133 15.891 16.453 1 74.44 226 LYS A C 1
ATOM 1754 O O . LYS A 1 226 ? -9.289 15.555 17.625 1 74.44 226 LYS A O 1
ATOM 1759 N N . SER A 1 227 ? -8.188 15.578 15.703 1 79.06 227 SER A N 1
ATOM 1760 C CA . SER A 1 227 ? -7.207 14.672 16.281 1 79.06 227 SER A CA 1
ATOM 1761 C C . SER A 1 227 ? -6.359 15.383 17.344 1 79.06 227 SER A C 1
ATOM 1763 O O . SER A 1 227 ? -6.094 16.578 17.234 1 79.06 227 SER A O 1
ATOM 1765 N N . PRO A 1 228 ? -5.879 14.641 18.312 1 82.31 228 PRO A N 1
ATOM 1766 C CA . PRO A 1 228 ? -5.145 15.25 19.422 1 82.31 228 PRO A CA 1
ATOM 1767 C C . PRO A 1 228 ? -3.891 15.992 18.953 1 82.31 228 PRO A C 1
ATOM 1769 O O . PRO A 1 228 ? -3.633 17.109 19.406 1 82.31 228 PRO A O 1
ATOM 1772 N N . PRO A 1 229 ? -3.203 15.484 18.016 1 86.5 229 PRO A N 1
ATOM 1773 C CA . PRO A 1 229 ? -1.986 16.188 17.609 1 86.5 229 PRO A CA 1
ATOM 1774 C C . PRO A 1 229 ? -2.279 17.516 16.922 1 86.5 229 PRO A C 1
ATOM 1776 O O . PRO A 1 229 ? -1.415 18.406 16.859 1 86.5 229 PRO A O 1
ATOM 1779 N N . LEU A 1 230 ? -3.477 17.703 16.484 1 89.88 230 LEU A N 1
ATOM 1780 C CA . LEU A 1 230 ? -3.816 18.922 15.758 1 89.88 230 LEU A CA 1
ATOM 1781 C C . LEU A 1 230 ? -4.781 19.797 16.562 1 89.88 230 LEU A C 1
ATOM 1783 O O . LEU A 1 230 ? -5.332 20.766 16.047 1 89.88 230 LEU A O 1
ATOM 1787 N N . SER A 1 231 ? -4.883 19.469 17.781 1 90.81 231 SER A N 1
ATOM 1788 C CA . SER A 1 231 ? -5.781 20.203 18.672 1 90.81 231 SER A CA 1
ATOM 1789 C C . SER A 1 231 ? -5.387 21.672 18.781 1 90.81 231 SER A C 1
ATOM 1791 O O . SER A 1 231 ? -4.199 22 18.844 1 90.81 231 SER A O 1
ATOM 1793 N N . HIS A 1 232 ? -6.418 22.516 18.875 1 92.12 232 HIS A N 1
ATOM 1794 C CA . HIS A 1 232 ? -6.191 23.938 19.031 1 92.12 232 HIS A CA 1
ATOM 1795 C C . HIS A 1 232 ? -5.652 24.266 20.422 1 92.12 232 HIS A C 1
ATOM 1797 O O . HIS A 1 232 ? -5.137 25.359 20.656 1 92.12 232 HIS A O 1
ATOM 1803 N N . GLN A 1 233 ? -5.75 23.297 21.25 1 91.38 233 GLN A N 1
ATOM 1804 C CA . GLN A 1 233 ? -5.25 23.5 22.609 1 91.38 233 GLN A CA 1
ATOM 1805 C C . GLN A 1 233 ? -3.74 23.719 22.609 1 91.38 233 GLN A C 1
ATOM 1807 O O . GLN A 1 233 ? -3.207 24.375 23.5 1 91.38 233 GLN A O 1
ATOM 1812 N N . HIS A 1 234 ? -3.102 23.203 21.609 1 94.88 234 HIS A N 1
ATOM 1813 C CA . HIS A 1 234 ? -1.651 23.344 21.531 1 94.88 234 HIS A CA 1
ATOM 1814 C C . HIS A 1 234 ? -1.25 24.797 21.297 1 94.88 234 HIS A C 1
ATOM 1816 O O . HIS A 1 234 ? -0.108 25.172 21.578 1 94.88 234 HIS A O 1
ATOM 1822 N N . ILE A 1 235 ? -2.195 25.609 20.844 1 96.06 235 ILE A N 1
ATOM 1823 C CA . ILE A 1 235 ? -1.922 27.016 20.578 1 96.06 235 ILE A CA 1
ATOM 1824 C C . ILE A 1 235 ? -1.639 27.734 21.906 1 96.06 235 ILE A C 1
ATOM 1826 O O . ILE A 1 235 ? -0.797 28.641 21.953 1 96.06 235 ILE A O 1
ATOM 1830 N N . LYS A 1 236 ? -2.283 27.344 22.922 1 94.81 236 LYS A N 1
ATOM 1831 C CA . LYS A 1 236 ? -2.174 27.984 24.234 1 94.81 236 LYS A CA 1
ATOM 1832 C C . LYS A 1 236 ? -0.745 27.906 24.766 1 94.81 236 LYS A C 1
ATOM 1834 O O . LYS A 1 236 ? -0.254 28.859 25.375 1 94.81 236 LYS A O 1
ATOM 1839 N N . SER A 1 237 ? -0.094 26.828 24.453 1 94.31 237 SER A N 1
ATOM 1840 C CA . SER A 1 237 ? 1.243 26.625 24.984 1 94.31 237 SER A CA 1
ATOM 1841 C C . SER A 1 237 ? 2.316 26.906 23.953 1 94.31 237 SER A C 1
ATOM 1843 O O . SER A 1 237 ? 3.512 26.812 24.234 1 94.31 237 SER A O 1
ATOM 1845 N N . ALA A 1 238 ? 1.941 27.219 22.781 1 95.62 238 ALA A N 1
ATOM 1846 C CA . ALA A 1 238 ? 2.889 27.391 21.688 1 95.62 238 ALA A CA 1
ATOM 1847 C C . ALA A 1 238 ? 3.631 28.719 21.797 1 95.62 238 ALA A C 1
ATOM 1849 O O . ALA A 1 238 ? 4.719 28.875 21.25 1 95.62 238 ALA A O 1
ATOM 1850 N N . TYR A 1 239 ? 3.064 29.625 22.484 1 95.62 239 TYR A N 1
ATOM 1851 C CA . TYR A 1 239 ? 3.592 30.984 22.609 1 95.62 239 TYR A CA 1
ATOM 1852 C C . TYR A 1 239 ? 3.299 31.547 24 1 95.62 239 TYR A C 1
ATOM 1854 O O . TYR A 1 239 ? 2.348 31.125 24.656 1 95.62 239 TYR A O 1
ATOM 1862 N N . GLU A 1 240 ? 4.16 32.469 24.422 1 94.31 240 GLU A N 1
ATOM 1863 C CA . GLU A 1 240 ? 3.916 33.156 25.703 1 94.31 240 GLU A CA 1
ATOM 1864 C C . GLU A 1 240 ? 2.93 34.312 25.547 1 94.31 240 GLU A C 1
ATOM 1866 O O . GLU A 1 240 ? 3.293 35.469 25.719 1 94.31 240 GLU A O 1
ATOM 1871 N N . TRP A 1 241 ? 1.734 33.969 25.375 1 95.44 241 TRP A N 1
ATOM 1872 C CA . TRP A 1 241 ? 0.677 34.938 25.141 1 95.44 241 TRP A CA 1
ATOM 1873 C C . TRP A 1 241 ? 0.535 35.906 26.312 1 95.44 241 TRP A C 1
ATOM 1875 O O . TRP A 1 241 ? 0.193 37.062 26.141 1 95.44 241 TRP A O 1
ATOM 1885 N N . SER A 1 242 ? 0.778 35.438 27.469 1 91.25 242 SER A N 1
ATOM 1886 C CA . SER A 1 242 ? 0.594 36.188 28.688 1 91.25 242 SER A CA 1
ATOM 1887 C C . SER A 1 242 ? 1.568 37.375 28.766 1 91.25 242 SER A C 1
ATOM 1889 O O . SER A 1 242 ? 1.367 38.312 29.547 1 91.25 242 SER A O 1
ATOM 1891 N N . SER A 1 243 ? 2.572 37.25 27.984 1 92.44 243 SER A N 1
ATOM 1892 C CA . SER A 1 243 ? 3.559 38.312 27.984 1 92.44 243 SER A CA 1
ATOM 1893 C C . SER A 1 243 ? 3.062 39.531 27.172 1 92.44 243 SER A C 1
ATOM 1895 O O . SER A 1 243 ? 3.639 40.594 27.266 1 92.44 243 SER A O 1
ATOM 1897 N N . LEU A 1 244 ? 1.974 39.375 26.484 1 93.62 244 LEU A N 1
ATOM 1898 C CA . LEU A 1 244 ? 1.414 40.406 25.656 1 93.62 244 LEU A CA 1
ATOM 1899 C C . LEU A 1 244 ? 0.338 41.188 26.391 1 93.62 244 LEU A C 1
ATOM 1901 O O . LEU A 1 244 ? -0.315 40.656 27.297 1 93.62 244 LEU A O 1
ATOM 1905 N N . SER A 1 245 ? 0.312 42.469 26.062 1 92.38 245 SER A N 1
ATOM 1906 C CA . SER A 1 245 ? -0.73 43.312 26.625 1 92.38 245 SER A CA 1
ATOM 1907 C C . SER A 1 245 ? -1.354 44.219 25.562 1 92.38 245 SER A C 1
ATOM 1909 O O . SER A 1 245 ? -0.641 44.812 24.75 1 92.38 245 SER A O 1
ATOM 1911 N N . HIS A 1 246 ? -2.711 44.25 25.547 1 93.44 246 HIS A N 1
ATOM 1912 C CA . HIS A 1 246 ? -3.482 45.125 24.641 1 93.44 246 HIS A CA 1
ATOM 1913 C C . HIS A 1 246 ? -3.006 44.969 23.203 1 93.44 246 HIS A C 1
ATOM 1915 O O . HIS A 1 246 ? -2.732 45.969 22.531 1 93.44 246 HIS A O 1
ATOM 1921 N N . THR A 1 247 ? -2.838 43.719 22.875 1 95.19 247 THR A N 1
ATOM 1922 C CA . THR A 1 247 ? -2.312 43.375 21.547 1 95.19 247 THR A CA 1
ATOM 1923 C C . THR A 1 247 ? -3.434 42.906 20.641 1 95.19 247 THR A C 1
ATOM 1925 O O . THR A 1 247 ? -4.324 42.156 21.062 1 95.19 247 THR A O 1
ATOM 1928 N N . THR A 1 248 ? -3.426 43.344 19.438 1 96.38 248 THR A N 1
ATOM 1929 C CA . THR A 1 248 ? -4.363 42.906 18.406 1 96.38 248 THR A CA 1
ATOM 1930 C C . THR A 1 248 ? -3.721 41.875 17.5 1 96.38 248 THR A C 1
ATOM 1932 O O . THR A 1 248 ? -2.629 42.094 16.969 1 96.38 248 THR A O 1
ATOM 1935 N N . ILE A 1 249 ? -4.398 40.75 17.344 1 98 249 ILE A N 1
ATOM 1936 C CA . ILE A 1 249 ? -3.92 39.656 16.5 1 98 249 ILE A CA 1
ATOM 1937 C C . ILE A 1 249 ? -4.809 39.531 15.273 1 98 249 ILE A C 1
ATOM 1939 O O . ILE A 1 249 ? -6.027 39.406 15.391 1 98 249 ILE A O 1
ATOM 1943 N N . ALA A 1 250 ? -4.23 39.688 14.117 1 98.5 250 ALA A N 1
ATOM 1944 C CA . ALA A 1 250 ? -4.926 39.312 12.891 1 98.5 250 ALA A CA 1
ATOM 1945 C C . ALA A 1 250 ? -4.754 37.844 12.594 1 98.5 250 ALA A C 1
ATOM 1947 O O . ALA A 1 250 ? -3.654 37.375 12.258 1 98.5 250 ALA A O 1
ATOM 1948 N N . ASP A 1 251 ? -5.773 37.062 12.734 1 98.56 251 ASP A N 1
ATOM 1949 C CA . ASP A 1 251 ? -5.805 35.625 12.422 1 98.56 251 ASP A CA 1
ATOM 1950 C C . ASP A 1 251 ? -6.188 35.375 10.969 1 98.56 251 ASP A C 1
ATOM 1952 O O . ASP A 1 251 ? -7.367 35.219 10.648 1 98.56 251 ASP A O 1
ATOM 1956 N N . VAL A 1 252 ? -5.191 35.281 10.141 1 98.44 252 VAL A N 1
ATOM 1957 C CA . VAL A 1 252 ? -5.383 35.25 8.695 1 98.44 252 VAL A CA 1
ATOM 1958 C C . VAL A 1 252 ? -5.711 33.812 8.266 1 98.44 252 VAL A C 1
ATOM 1960 O O . VAL A 1 252 ? -4.934 32.906 8.523 1 98.44 252 VAL A O 1
ATOM 1963 N N . GLY A 1 253 ? -6.809 33.625 7.523 1 96.88 253 GLY A N 1
ATOM 1964 C CA . GLY A 1 253 ? -7.301 32.281 7.234 1 96.88 253 GLY A CA 1
ATOM 1965 C C . GLY A 1 253 ? -7.809 31.562 8.461 1 96.88 253 GLY A C 1
ATOM 1966 O O . GLY A 1 253 ? -7.578 30.359 8.617 1 96.88 253 GLY A O 1
ATOM 1967 N N . GLY A 1 254 ? -8.445 32.25 9.32 1 96.31 254 GLY A N 1
ATOM 1968 C CA . GLY A 1 254 ? -8.75 31.75 10.656 1 96.31 254 GLY A CA 1
ATOM 1969 C C . GLY A 1 254 ? -10.055 30.984 10.719 1 96.31 254 GLY A C 1
ATOM 1970 O O . GLY A 1 254 ? -10.438 30.484 11.781 1 96.31 254 GLY A O 1
ATOM 1971 N N . SER A 1 255 ? -10.766 30.875 9.594 1 93.69 255 SER A N 1
ATOM 1972 C CA . SER A 1 255 ? -12 30.109 9.477 1 93.69 255 SER A CA 1
ATOM 1973 C C . SER A 1 255 ? -13.031 30.562 10.516 1 93.69 255 SER A C 1
ATOM 1975 O O . SER A 1 255 ? -13.305 31.75 10.641 1 93.69 255 SER A O 1
ATOM 1977 N N . LEU A 1 256 ? -13.555 29.688 11.367 1 94.25 256 LEU A N 1
ATOM 1978 C CA . LEU A 1 256 ? -14.625 30.016 12.297 1 94.25 256 LEU A CA 1
ATOM 1979 C C . LEU A 1 256 ? -14.07 30.625 13.586 1 94.25 256 LEU A C 1
ATOM 1981 O O . LEU A 1 256 ? -14.836 31.031 14.461 1 94.25 256 LEU A O 1
ATOM 1985 N N . GLY A 1 257 ? -12.781 30.641 13.703 1 96.12 257 GLY A N 1
ATOM 1986 C CA . GLY A 1 257 ? -12.172 31.359 14.812 1 96.12 257 GLY A CA 1
ATOM 1987 C C . GLY A 1 257 ? -11.664 30.422 15.906 1 96.12 257 GLY A C 1
ATOM 1988 O O . GLY A 1 257 ? -11.398 30.859 17.031 1 96.12 257 GLY A O 1
ATOM 1989 N N . HIS A 1 258 ? -11.484 29.125 15.602 1 93.81 258 HIS A N 1
ATOM 1990 C CA . HIS A 1 258 ? -11.07 28.156 16.609 1 93.81 258 HIS A CA 1
ATOM 1991 C C . HIS A 1 258 ? -9.75 28.547 17.25 1 93.81 258 HIS A C 1
ATOM 1993 O O . HIS A 1 258 ? -9.617 28.5 18.469 1 93.81 258 HIS A O 1
ATOM 1999 N N . ALA A 1 259 ? -8.812 28.938 16.469 1 95.69 259 ALA A N 1
ATOM 2000 C CA . ALA A 1 259 ? -7.5 29.297 16.984 1 95.69 259 ALA A CA 1
ATOM 2001 C C . ALA A 1 259 ? -7.578 30.578 17.828 1 95.69 259 ALA A C 1
ATOM 2003 O O . ALA A 1 259 ? -6.984 30.656 18.906 1 95.69 259 ALA A O 1
ATOM 2004 N N . SER A 1 260 ? -8.281 31.516 17.328 1 97.38 260 SER A N 1
ATOM 2005 C CA . SER A 1 260 ? -8.445 32.781 18.031 1 97.38 260 SER A CA 1
ATOM 2006 C C . SER A 1 260 ? -9.117 32.594 19.391 1 97.38 260 SER A C 1
ATOM 2008 O O . SER A 1 260 ? -8.711 33.188 20.391 1 97.38 260 SER A O 1
ATOM 2010 N N . ILE A 1 261 ? -10.117 31.75 19.359 1 96.75 261 ILE A N 1
ATOM 2011 C CA . ILE A 1 261 ? -10.812 31.453 20.609 1 96.75 261 ILE A CA 1
ATOM 2012 C C . ILE A 1 261 ? -9.828 30.859 21.609 1 96.75 261 ILE A C 1
ATOM 2014 O O . ILE A 1 261 ? -9.805 31.25 22.781 1 96.75 261 ILE A O 1
ATOM 2018 N N . ALA A 1 262 ? -9.031 29.906 21.172 1 95.31 262 ALA A N 1
ATOM 2019 C CA . ALA A 1 262 ? -8.031 29.281 22.031 1 95.31 262 ALA A CA 1
ATOM 2020 C C . ALA A 1 262 ? -7.066 30.312 22.609 1 95.31 262 ALA A C 1
ATOM 2022 O O . ALA A 1 262 ? -6.68 30.219 23.781 1 95.31 262 ALA A O 1
ATOM 2023 N N . ILE A 1 263 ? -6.648 31.281 21.844 1 96.5 263 ILE A N 1
ATOM 2024 C CA . ILE A 1 263 ? -5.73 32.312 22.266 1 96.5 263 ILE A CA 1
ATOM 2025 C C . ILE A 1 263 ? -6.41 33.219 23.312 1 96.5 263 ILE A C 1
ATOM 2027 O O . ILE A 1 263 ? -5.828 33.5 24.359 1 96.5 263 ILE A O 1
ATOM 2031 N N . LEU A 1 264 ? -7.629 33.594 23.047 1 96.56 264 LEU A N 1
ATOM 2032 C CA . LEU A 1 264 ? -8.32 34.594 23.828 1 96.56 264 LEU A CA 1
ATOM 2033 C C . LEU A 1 264 ? -8.805 34.031 25.156 1 96.56 264 LEU A C 1
ATOM 2035 O O . LEU A 1 264 ? -8.984 34.75 26.125 1 96.56 264 LEU A O 1
ATOM 2039 N N . GLU A 1 265 ? -9.078 32.75 25.203 1 93.88 265 GLU A N 1
ATOM 2040 C CA . GLU A 1 265 ? -9.633 32.125 26.391 1 93.88 265 GLU A CA 1
ATOM 2041 C C . GLU A 1 265 ? -8.742 32.344 27.609 1 93.88 265 GLU A C 1
ATOM 2043 O O . GLU A 1 265 ? -9.242 32.5 28.719 1 93.88 265 GLU A O 1
ATOM 2048 N N . THR A 1 266 ? -7.492 32.5 27.438 1 88.62 266 THR A N 1
ATOM 2049 C CA . THR A 1 266 ? -6.617 32.594 28.609 1 88.62 266 THR A CA 1
ATOM 2050 C C . THR A 1 266 ? -5.891 33.938 28.609 1 88.62 266 THR A C 1
ATOM 2052 O O . THR A 1 266 ? -4.953 34.156 29.391 1 88.62 266 THR A O 1
ATOM 2055 N N . ASN A 1 267 ? -6.316 34.844 27.75 1 94.44 267 ASN A N 1
ATOM 2056 C CA . ASN A 1 267 ? -5.637 36.125 27.625 1 94.44 267 ASN A CA 1
ATOM 2057 C C . ASN A 1 267 ? -6.629 37.25 27.469 1 94.44 267 ASN A C 1
ATOM 2059 O O . ASN A 1 267 ? -6.855 37.75 26.359 1 94.44 267 ASN A O 1
ATOM 2063 N N . PRO A 1 268 ? -7.035 37.812 28.562 1 92.19 268 PRO A N 1
ATOM 2064 C CA . PRO A 1 268 ? -8.172 38.75 28.547 1 92.19 268 PRO A CA 1
ATOM 2065 C C . PRO A 1 268 ? -7.84 40.062 27.875 1 92.19 268 PRO A C 1
ATOM 2067 O O . PRO A 1 268 ? -8.742 40.812 27.484 1 92.19 268 PRO A O 1
ATOM 2070 N N . SER A 1 269 ? -6.633 40.469 27.703 1 94.44 269 SER A N 1
ATOM 2071 C CA . SER A 1 269 ? -6.293 41.781 27.172 1 94.44 269 SER A CA 1
ATOM 2072 C C . SER A 1 269 ? -6.09 41.719 25.656 1 94.44 269 SER A C 1
ATOM 2074 O O . SER A 1 269 ? -5.895 42.75 25.016 1 94.44 269 SER A O 1
ATOM 2076 N N . LEU A 1 270 ? -6.148 40.531 25.078 1 97.31 270 LEU A N 1
ATOM 2077 C CA . LEU A 1 270 ? -5.875 40.375 23.656 1 97.31 270 LEU A CA 1
ATOM 2078 C C . LEU A 1 270 ? -7.164 40.469 22.844 1 97.31 270 LEU A C 1
ATOM 2080 O O . LEU A 1 270 ? -8.25 40.188 23.359 1 97.31 270 LEU A O 1
ATOM 2084 N N . THR A 1 271 ? -7.098 40.938 21.656 1 97.69 271 THR A N 1
ATOM 2085 C CA . THR A 1 271 ? -8.195 40.969 20.688 1 97.69 271 THR A CA 1
ATOM 2086 C C . THR A 1 271 ? -7.785 40.312 19.375 1 97.69 271 THR A C 1
ATOM 2088 O O . THR A 1 271 ? -6.621 40.375 18.984 1 97.69 271 THR A O 1
ATOM 2091 N N . CYS A 1 272 ? -8.75 39.656 18.734 1 98.38 272 CYS A N 1
ATOM 2092 C CA . CYS A 1 272 ? -8.453 38.969 17.484 1 98.38 272 CYS A CA 1
ATOM 2093 C C . CYS A 1 272 ? -9.383 39.469 16.359 1 98.38 2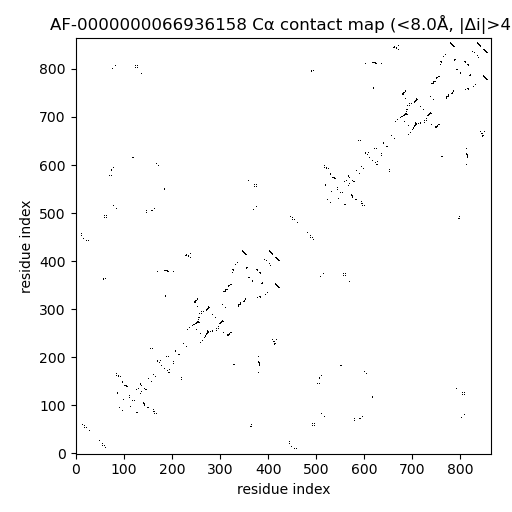72 CYS A C 1
ATOM 2095 O O . CYS A 1 272 ? -10.57 39.688 16.609 1 98.38 272 CYS A O 1
ATOM 2097 N N . ILE A 1 273 ? -8.852 39.688 15.219 1 98.62 273 ILE A N 1
ATOM 2098 C CA . ILE A 1 273 ? -9.578 39.875 13.969 1 98.62 273 ILE A CA 1
ATOM 2099 C C . ILE A 1 273 ? -9.383 38.625 13.086 1 98.62 273 ILE A C 1
ATOM 2101 O O . ILE A 1 273 ? -8.289 38.406 12.555 1 98.62 273 ILE A O 1
ATOM 2105 N N . VAL A 1 274 ? -10.438 37.844 12.945 1 98.75 274 VAL A N 1
ATOM 2106 C CA . VAL A 1 274 ? -10.359 36.625 12.156 1 98.75 274 VAL A CA 1
ATOM 2107 C C . VAL A 1 274 ? -10.703 36.938 10.695 1 98.75 274 VAL A C 1
ATOM 2109 O O . VAL A 1 274 ? -11.789 37.438 10.398 1 98.75 274 VAL A O 1
ATOM 2112 N N . GLN A 1 275 ? -9.781 36.656 9.852 1 98.69 275 GLN A N 1
ATOM 2113 C CA . GLN A 1 275 ? -9.953 36.938 8.43 1 98.69 275 GLN A CA 1
ATOM 2114 C C . GLN A 1 275 ? -10.109 35.656 7.629 1 98.69 275 GLN A C 1
ATOM 2116 O O . GLN A 1 275 ? -9.383 34.688 7.844 1 98.69 275 GLN A O 1
ATOM 2121 N N . ASP A 1 276 ? -11.039 35.531 6.711 1 97.25 276 ASP A N 1
ATOM 2122 C CA . ASP A 1 276 ? -11.25 34.438 5.789 1 97.25 276 ASP A CA 1
ATOM 2123 C C . ASP A 1 276 ? -12.125 34.844 4.609 1 97.25 276 ASP A C 1
ATOM 2125 O O . ASP A 1 276 ? -12.492 36.031 4.484 1 97.25 276 ASP A O 1
ATOM 2129 N N . LEU A 1 277 ? -12.383 33.938 3.738 1 94.56 277 LEU A N 1
ATOM 2130 C CA . LEU A 1 277 ? -13.195 34.219 2.557 1 94.56 277 LEU A CA 1
ATOM 2131 C C . LEU A 1 277 ? -14.641 34.5 2.943 1 94.56 277 LEU A C 1
ATOM 2133 O O . LEU A 1 277 ? -15.078 34.125 4.031 1 94.56 277 LEU A O 1
ATOM 2137 N N . PRO A 1 278 ? -15.43 35.125 2.053 1 95.69 278 PRO A N 1
ATOM 2138 C CA . PRO A 1 278 ? -16.781 35.594 2.367 1 95.69 278 PRO A CA 1
ATOM 2139 C C . PRO A 1 278 ? -17.688 34.469 2.857 1 95.69 278 PRO A C 1
ATOM 2141 O O . PRO A 1 278 ? -18.406 34.625 3.85 1 95.69 278 PRO A O 1
ATOM 2144 N N . LYS A 1 279 ? -17.672 33.344 2.25 1 90.62 279 LYS A N 1
ATOM 2145 C CA . LYS A 1 279 ? -18.531 32.219 2.643 1 90.62 279 LYS A CA 1
ATOM 2146 C C . LYS A 1 279 ? -18.219 31.766 4.066 1 90.62 279 LYS A C 1
ATOM 2148 O O . LYS A 1 279 ? -19.141 31.469 4.836 1 90.62 279 LYS A O 1
ATOM 2153 N N . THR A 1 280 ? -17.016 31.688 4.398 1 92.81 280 THR A N 1
ATOM 2154 C CA . THR A 1 280 ? -16.594 31.266 5.73 1 92.81 280 THR A CA 1
ATOM 2155 C C . THR A 1 280 ? -16.969 32.312 6.773 1 92.81 280 THR A C 1
ATOM 2157 O O . THR A 1 280 ? -17.422 31.984 7.867 1 92.81 280 THR A O 1
ATOM 2160 N N . VAL A 1 281 ? -16.766 33.562 6.488 1 96.94 281 VAL A N 1
ATOM 2161 C CA . VAL A 1 281 ? -17.109 34.656 7.402 1 96.94 281 VAL A CA 1
ATOM 2162 C C . VAL A 1 281 ? -18.609 34.656 7.668 1 96.94 281 VAL A C 1
ATOM 2164 O O . VAL A 1 281 ? -19.047 34.875 8.797 1 96.94 281 VAL A O 1
ATOM 2167 N N . ALA A 1 282 ? -19.359 34.406 6.57 1 96.75 282 ALA A N 1
ATOM 2168 C CA . ALA A 1 282 ? -20.812 34.344 6.73 1 96.75 282 ALA A CA 1
ATOM 2169 C C . ALA A 1 282 ? -21.188 33.219 7.699 1 96.75 282 ALA A C 1
ATOM 2171 O O . ALA A 1 282 ? -22.094 33.375 8.523 1 96.75 282 ALA A O 1
ATOM 2172 N N . GLN A 1 283 ? -20.531 32.156 7.629 1 93.69 283 GLN A N 1
ATOM 2173 C CA . GLN A 1 283 ? -20.781 31.031 8.531 1 93.69 283 GLN A CA 1
ATOM 2174 C C . GLN A 1 283 ? -20.359 31.375 9.961 1 93.69 283 GLN A C 1
ATOM 2176 O O . GLN A 1 283 ? -21.062 31.031 10.914 1 93.69 283 GLN A O 1
ATOM 2181 N N . ALA A 1 284 ? -19.281 32 10.109 1 96 284 ALA A N 1
ATOM 2182 C CA . ALA A 1 284 ? -18.719 32.312 11.422 1 96 284 ALA A CA 1
ATOM 2183 C C . ALA A 1 284 ? -19.578 33.344 12.164 1 96 284 ALA A C 1
ATOM 2185 O O . ALA A 1 284 ? -19.641 33.312 13.391 1 96 284 ALA A O 1
ATOM 2186 N N . THR A 1 285 ? -20.25 34.156 11.414 1 96.94 285 THR A N 1
ATOM 2187 C CA . THR A 1 285 ? -21.016 35.25 12.023 1 96.94 285 THR A CA 1
ATOM 2188 C C . THR A 1 285 ? -22.484 34.875 12.125 1 96.94 285 THR A C 1
ATOM 2190 O O . THR A 1 285 ? -23.266 35.625 12.75 1 96.94 285 THR A O 1
ATOM 2193 N N . ASN A 1 286 ? -22.828 33.781 11.469 1 96.5 286 ASN A N 1
ATOM 2194 C CA . ASN A 1 286 ? -24.188 33.281 11.594 1 96.5 286 ASN A CA 1
ATOM 2195 C C . ASN A 1 286 ? -24.453 32.719 12.984 1 96.5 286 ASN A C 1
ATOM 2197 O O . ASN A 1 286 ? -23.766 31.797 13.414 1 96.5 286 ASN A O 1
ATOM 2201 N N . PRO A 1 287 ? -25.547 33.156 13.664 1 94.31 287 PRO A N 1
ATOM 2202 C CA . PRO A 1 287 ? -25.828 32.719 15.031 1 94.31 287 PRO A CA 1
ATOM 2203 C C . PRO A 1 287 ? -26.016 31.203 15.125 1 94.31 287 PRO A C 1
ATOM 2205 O O . PRO A 1 287 ? -25.719 30.594 16.156 1 94.31 287 PRO A O 1
ATOM 2208 N N . SER A 1 288 ? -26.438 30.594 14.055 1 95.06 288 SER A N 1
ATOM 2209 C CA . SER A 1 288 ? -26.734 29.172 14.07 1 95.06 288 SER A CA 1
ATOM 2210 C C . SER A 1 288 ? -25.469 28.328 13.922 1 95.06 288 SER A C 1
ATOM 2212 O O . SER A 1 288 ? -25.438 27.172 14.32 1 95.06 288 SER A O 1
ATOM 2214 N N . THR A 1 289 ? -24.406 28.906 13.398 1 94.25 289 THR A N 1
ATOM 2215 C CA . THR A 1 289 ? -23.219 28.125 13.109 1 94.25 289 THR A CA 1
ATOM 2216 C C . THR A 1 289 ? -22 28.703 13.828 1 94.25 289 THR A C 1
ATOM 2218 O O . THR A 1 289 ? -20.953 28.062 13.875 1 94.25 289 THR A O 1
ATOM 2221 N N . SER A 1 290 ? -22.172 29.828 14.438 1 95.62 290 SER A N 1
ATOM 2222 C CA . SER A 1 290 ? -21.062 30.453 15.141 1 95.62 290 SER A CA 1
ATOM 2223 C C . SER A 1 290 ? -20.609 29.594 16.328 1 95.62 290 SER A C 1
ATOM 2225 O O . SER A 1 290 ? -21.422 29.016 17.031 1 95.62 290 SER A O 1
ATOM 2227 N N . ILE A 1 291 ? -19.281 29.578 16.516 1 94.44 291 ILE A N 1
ATOM 2228 C CA . ILE A 1 291 ? -18.75 28.797 17.609 1 94.44 291 ILE A CA 1
ATOM 2229 C C . ILE A 1 291 ? -18.188 29.734 18.688 1 94.44 291 ILE A C 1
ATOM 2231 O O . ILE A 1 291 ? -17.578 29.281 19.656 1 94.44 291 ILE A O 1
ATOM 2235 N N . VAL A 1 292 ? -18.328 31.016 18.562 1 96.44 292 VAL A N 1
ATOM 2236 C CA . VAL A 1 292 ? -17.734 32 19.438 1 96.44 292 VAL A CA 1
ATOM 2237 C C . VAL A 1 292 ? -18.484 32.031 20.781 1 96.44 292 VAL A C 1
ATOM 2239 O O . VAL A 1 292 ? -19.672 32.312 20.812 1 96.44 292 VAL A O 1
ATOM 2242 N N . PRO A 1 293 ? -17.75 31.766 21.828 1 95.62 293 PRO A N 1
ATOM 2243 C CA . PRO A 1 293 ? -18.391 31.859 23.141 1 95.62 293 PRO A CA 1
ATOM 2244 C C . PRO A 1 293 ? -18.75 33.312 23.531 1 95.62 293 PRO A C 1
ATOM 2246 O O . PRO A 1 293 ? -18.062 34.25 23.109 1 95.62 293 PRO A O 1
ATOM 2249 N N . ALA A 1 294 ? -19.641 33.438 24.375 1 93.94 294 ALA A N 1
ATOM 2250 C CA . ALA A 1 294 ? -20.156 34.75 24.781 1 93.94 294 ALA A CA 1
ATOM 2251 C C . ALA A 1 294 ? -19.078 35.562 25.453 1 93.94 294 ALA A C 1
ATOM 2253 O O . ALA A 1 294 ? -19 36.781 25.25 1 93.94 294 ALA A O 1
ATOM 2254 N N . HIS A 1 295 ? -18.219 35 26.172 1 93.75 295 HIS A N 1
ATOM 2255 C CA . HIS A 1 295 ? -17.266 35.719 27 1 93.75 295 HIS A CA 1
ATOM 2256 C C . HIS A 1 295 ? -16.109 36.281 26.156 1 93.75 295 HIS A C 1
ATOM 2258 O O . HIS A 1 295 ? -15.352 37.125 26.625 1 93.75 295 HIS A O 1
ATOM 2264 N N . VAL A 1 296 ? -15.969 35.875 24.844 1 94.88 296 VAL A N 1
ATOM 2265 C CA . VAL A 1 296 ? -14.906 36.406 24 1 94.88 296 VAL A CA 1
ATOM 2266 C C . VAL A 1 296 ? -15.5 37.188 22.859 1 94.88 296 VAL A C 1
ATOM 2268 O O . VAL A 1 296 ? -14.766 37.812 22.062 1 94.88 296 VAL A O 1
ATOM 2271 N N . LYS A 1 297 ? -16.734 37.281 22.75 1 95.19 297 LYS A N 1
ATOM 2272 C CA . LYS A 1 297 ? -17.453 37.844 21.625 1 95.19 297 LYS A CA 1
ATOM 2273 C C . LYS A 1 297 ? -17.047 39.312 21.391 1 95.19 297 LYS A C 1
ATOM 2275 O O . LYS A 1 297 ? -16.938 39.75 20.25 1 95.19 297 LYS A O 1
ATOM 2280 N N . SER A 1 298 ? -16.812 40.031 22.469 1 96.06 298 SER A N 1
ATOM 2281 C CA . SER A 1 298 ? -16.484 41.438 22.359 1 96.06 298 SER A CA 1
ATOM 2282 C C . SER A 1 298 ? -15.047 41.625 21.891 1 96.06 298 SER A C 1
ATOM 2284 O O . SER A 1 298 ? -14.672 42.75 21.484 1 96.06 298 SER A O 1
ATOM 2286 N N . ARG A 1 299 ? -14.281 40.625 21.953 1 97.81 299 ARG A N 1
ATOM 2287 C CA . ARG A 1 299 ? -12.859 40.75 21.656 1 97.81 299 ARG A CA 1
ATOM 2288 C C . ARG A 1 299 ? -12.492 40.031 20.359 1 97.81 299 ARG A C 1
ATOM 2290 O O . ARG A 1 299 ? -11.312 39.938 20 1 97.81 299 ARG A O 1
ATOM 2297 N N . ILE A 1 300 ? -13.445 39.438 19.656 1 98.19 300 ILE A N 1
ATOM 2298 C CA . ILE A 1 300 ? -13.203 38.75 18.406 1 98.19 300 ILE A CA 1
ATOM 2299 C C . ILE A 1 300 ? -14.102 39.312 17.312 1 98.19 300 ILE A C 1
ATOM 2301 O O . ILE A 1 300 ? -15.281 39.594 17.547 1 98.19 300 ILE A O 1
ATOM 2305 N N . SER A 1 301 ? -13.586 39.688 16.203 1 98.12 301 SER A N 1
ATOM 2306 C CA . SER A 1 301 ? -14.336 40.156 15.039 1 98.12 301 SER A CA 1
ATOM 2307 C C . SER A 1 301 ? -13.93 39.375 13.789 1 98.12 301 SER A C 1
ATOM 2309 O O . SER A 1 301 ? -12.859 38.781 13.742 1 98.12 301 SER A O 1
ATOM 2311 N N . PHE A 1 302 ? -14.805 39.312 12.844 1 98.44 302 PHE A N 1
ATOM 2312 C CA . PHE A 1 302 ? -14.578 38.594 11.594 1 98.44 302 PHE A CA 1
ATOM 2313 C C . PHE A 1 302 ? -14.555 39.562 10.414 1 98.44 302 PHE A C 1
ATOM 2315 O O . PHE A 1 302 ? -15.336 40.5 10.367 1 98.44 302 PHE A O 1
ATOM 2322 N N . GLN A 1 303 ? -13.664 39.375 9.531 1 98.56 303 GLN A N 1
ATOM 2323 C CA . GLN A 1 303 ? -13.484 40.25 8.367 1 98.56 303 GLN A CA 1
ATOM 2324 C C . GLN A 1 303 ? -13.266 39.438 7.102 1 98.56 303 GLN A C 1
ATOM 2326 O O . GLN A 1 303 ? -12.453 38.5 7.094 1 98.56 303 GLN A O 1
ATOM 2331 N N . GLU A 1 304 ? -14.023 39.75 5.996 1 98.31 304 GLU A N 1
ATOM 2332 C CA . GLU A 1 304 ? -13.773 39.125 4.703 1 98.31 304 GLU A CA 1
ATOM 2333 C C . GLU A 1 304 ? -12.422 39.531 4.137 1 98.31 304 GLU A C 1
ATOM 2335 O O . GLU A 1 304 ? -12.148 40.719 3.986 1 98.31 304 GLU A O 1
ATOM 2340 N N . HIS A 1 305 ? -11.562 38.562 3.896 1 98.12 305 HIS A N 1
ATOM 2341 C CA . HIS A 1 305 ? -10.227 38.844 3.361 1 98.12 305 HIS A CA 1
ATOM 2342 C C . HIS A 1 305 ? -9.594 37.562 2.797 1 98.12 305 HIS A C 1
ATOM 2344 O O . HIS A 1 305 ? -9.711 36.5 3.389 1 98.12 305 HIS A O 1
ATOM 2350 N N . SER A 1 306 ? -8.984 37.719 1.616 1 96.94 306 SER A N 1
ATOM 2351 C CA . SER A 1 306 ? -8.133 36.688 1.05 1 96.94 306 SER A CA 1
ATOM 2352 C C . SER A 1 306 ? -6.656 36.969 1.33 1 96.94 306 SER A C 1
ATOM 2354 O O . SER A 1 306 ? -6.18 38.094 1.111 1 96.94 306 SER A O 1
ATOM 2356 N N . PHE A 1 307 ? -5.957 35.938 1.773 1 97.38 307 PHE A N 1
ATOM 2357 C CA . PHE A 1 307 ? -4.555 36.188 2.092 1 97.38 307 PHE A CA 1
ATOM 2358 C C . PHE A 1 307 ? -3.742 36.406 0.821 1 97.38 307 PHE A C 1
ATOM 2360 O O . PHE A 1 307 ? -2.545 36.688 0.886 1 97.38 307 PHE A O 1
ATOM 2367 N N . TRP A 1 308 ? -4.34 36.344 -0.334 1 96.88 308 TRP A N 1
ATOM 2368 C CA . TRP A 1 308 ? -3.697 36.688 -1.599 1 96.88 308 TRP A CA 1
ATOM 2369 C C . TRP A 1 308 ? -3.689 38.219 -1.817 1 96.88 308 TRP A C 1
ATOM 2371 O O . TRP A 1 308 ? -2.922 38.719 -2.635 1 96.88 308 TRP A O 1
ATOM 2381 N N . ASP A 1 309 ? -4.582 38.844 -1.163 1 98 309 ASP A N 1
ATOM 2382 C CA . ASP A 1 309 ? -4.734 40.281 -1.315 1 98 309 ASP A CA 1
ATOM 2383 C C . ASP A 1 309 ? -3.92 41.031 -0.264 1 98 309 ASP A C 1
ATOM 2385 O O . ASP A 1 309 ? -3.641 40.5 0.812 1 98 309 ASP A O 1
ATOM 2389 N N . PRO A 1 310 ? -3.584 42.312 -0.609 1 98.19 310 PRO A N 1
ATOM 2390 C CA . PRO A 1 310 ? -2.863 43.094 0.398 1 98.19 310 PRO A CA 1
ATOM 2391 C C . PRO A 1 310 ? -3.602 43.156 1.734 1 98.19 310 PRO A C 1
ATOM 2393 O O . PRO A 1 310 ? -4.812 43.375 1.765 1 98.19 310 PRO A O 1
ATOM 2396 N N . GLN A 1 311 ? -2.852 42.875 2.787 1 98.38 311 GLN A N 1
ATOM 2397 C CA . GLN A 1 311 ? -3.416 42.875 4.133 1 98.38 311 GLN A CA 1
ATOM 2398 C C . GLN A 1 311 ? -3.996 44.219 4.492 1 98.38 311 GLN A C 1
ATOM 2400 O O . GLN A 1 311 ? -3.273 45.219 4.52 1 98.38 311 GLN A O 1
ATOM 2405 N N . PRO A 1 312 ? -5.281 44.281 4.859 1 97.62 312 PRO A N 1
ATOM 2406 C CA . PRO A 1 312 ? -5.961 45.562 5.055 1 97.62 312 PRO A CA 1
ATOM 2407 C C . PRO A 1 312 ? -5.832 46.062 6.484 1 97.62 312 PRO A C 1
ATOM 2409 O O . PRO A 1 312 ? -6.145 47.25 6.75 1 97.62 312 PRO A O 1
ATOM 2412 N N . VAL A 1 313 ? -5.395 45.25 7.402 1 96.81 313 VAL A N 1
ATOM 2413 C CA . VAL A 1 313 ? -5.398 45.625 8.812 1 96.81 313 VAL A CA 1
ATOM 2414 C C . VAL A 1 313 ? -3.963 45.688 9.328 1 96.81 313 VAL A C 1
ATOM 2416 O O . VAL A 1 313 ? -3.145 44.812 9.031 1 96.81 313 VAL A O 1
ATOM 2419 N N . VAL A 1 314 ? -3.736 46.781 10.047 1 96.06 314 VAL A N 1
ATOM 2420 C CA . VAL A 1 314 ? -2.467 46.844 10.766 1 96.06 314 VAL A CA 1
ATOM 2421 C C . VAL A 1 314 ? -2.623 46.25 12.164 1 96.06 314 VAL A C 1
ATOM 2423 O O . VAL A 1 314 ? -3.416 46.75 12.969 1 96.06 314 VAL A O 1
ATOM 2426 N N . ALA A 1 315 ? -1.965 45.188 12.414 1 96.12 315 ALA A N 1
ATOM 2427 C CA . ALA A 1 315 ? -2.016 44.5 13.695 1 96.12 315 ALA A CA 1
ATOM 2428 C C . ALA A 1 315 ? -0.62 44.344 14.289 1 96.12 315 ALA A C 1
ATOM 2430 O O . ALA A 1 315 ? 0.382 44.562 13.609 1 96.12 315 ALA A O 1
ATOM 2431 N N . ASP A 1 316 ? -0.604 44 15.562 1 95.19 316 ASP A N 1
ATOM 2432 C CA . ASP A 1 316 ? 0.666 43.75 16.234 1 95.19 316 ASP A CA 1
ATOM 2433 C C . ASP A 1 316 ? 1.221 42.375 15.867 1 95.19 316 ASP A C 1
ATOM 2435 O O . ASP A 1 316 ? 2.438 42.188 15.789 1 95.19 316 ASP A O 1
ATOM 2439 N N . ILE A 1 317 ? 0.345 41.438 15.727 1 97.5 317 ILE A N 1
ATOM 2440 C CA . ILE A 1 317 ? 0.705 40.062 15.414 1 97.5 317 ILE A CA 1
ATOM 2441 C C . ILE A 1 317 ? -0.174 39.531 14.273 1 97.5 317 ILE A C 1
ATOM 2443 O O . ILE A 1 317 ? -1.382 39.781 14.258 1 97.5 317 ILE A O 1
ATOM 2447 N N . TYR A 1 318 ? 0.415 38.938 13.367 1 98.5 318 TYR A N 1
ATOM 2448 C CA . TYR A 1 318 ? -0.278 38.188 12.344 1 98.5 318 TYR A CA 1
ATOM 2449 C C . TYR A 1 318 ? -0.099 36.688 12.57 1 98.5 318 TYR A C 1
ATOM 2451 O O . TYR A 1 318 ? 1.025 36.188 12.727 1 98.5 318 TYR A O 1
ATOM 2459 N N . PHE A 1 319 ? -1.202 35.969 12.641 1 98.44 319 PHE A N 1
ATOM 2460 C CA . PHE A 1 319 ? -1.193 34.531 12.961 1 98.44 319 PHE A CA 1
ATOM 2461 C C . PHE A 1 319 ? -1.729 33.719 11.789 1 98.44 319 PHE A C 1
ATOM 2463 O O . PHE A 1 319 ? -2.82 34 11.289 1 98.44 319 PHE A O 1
ATOM 2470 N N . LEU A 1 320 ? -0.957 32.812 11.305 1 98.44 320 LEU A N 1
ATOM 2471 C CA . LEU A 1 320 ? -1.361 31.875 10.25 1 98.44 320 LEU A CA 1
ATOM 2472 C C . LEU A 1 320 ? -1.145 30.438 10.672 1 98.44 320 LEU A C 1
ATOM 2474 O O . LEU A 1 320 ? -0.015 30.031 10.961 1 98.44 320 LEU A O 1
ATOM 2478 N N . ARG A 1 321 ? -2.189 29.672 10.703 1 96.69 321 ARG A N 1
ATOM 2479 C CA . ARG A 1 321 ? -2.105 28.266 11.078 1 96.69 321 ARG A CA 1
ATOM 2480 C C . ARG A 1 321 ? -2.486 27.359 9.914 1 96.69 321 ARG A C 1
ATOM 2482 O O . ARG A 1 321 ? -3.582 27.484 9.359 1 96.69 321 ARG A O 1
ATOM 2489 N N . MET A 1 322 ? -1.542 26.453 9.484 1 94.5 322 MET A N 1
ATOM 2490 C CA . MET A 1 322 ? -1.789 25.453 8.461 1 94.5 322 MET A CA 1
ATOM 2491 C C . MET A 1 322 ? -2.195 26.109 7.141 1 94.5 322 MET A C 1
ATOM 2493 O O . MET A 1 322 ? -3.199 25.719 6.539 1 94.5 322 MET A O 1
ATOM 2497 N N . ILE A 1 323 ? -1.462 27.109 6.781 1 96.38 323 ILE A N 1
ATOM 2498 C CA . ILE A 1 323 ? -1.717 27.812 5.535 1 96.38 323 ILE A CA 1
ATOM 2499 C C . ILE A 1 323 ? -0.616 27.5 4.527 1 96.38 323 ILE A C 1
ATOM 2501 O O . ILE A 1 323 ? -0.897 27.078 3.406 1 96.38 323 ILE A O 1
ATOM 2505 N N . PHE A 1 324 ? 0.623 27.641 4.969 1 97.56 324 PHE A N 1
ATOM 2506 C CA . PHE A 1 324 ? 1.745 27.609 4.039 1 97.56 324 PHE A CA 1
ATOM 2507 C C . PHE A 1 324 ? 2.006 26.203 3.535 1 97.56 324 PHE A C 1
ATOM 2509 O O . PHE A 1 324 ? 2.523 26.016 2.434 1 97.56 324 PHE A O 1
ATOM 2516 N N . HIS A 1 325 ? 1.644 25.172 4.289 1 95.5 325 HIS A N 1
ATOM 2517 C CA . HIS A 1 325 ? 1.881 23.781 3.889 1 95.5 325 HIS A CA 1
ATOM 2518 C C . HIS A 1 325 ? 1.117 23.438 2.613 1 95.5 325 HIS A C 1
ATOM 2520 O O . HIS A 1 325 ? 1.443 22.469 1.935 1 95.5 325 HIS A O 1
ATOM 2526 N N . ASP A 1 326 ? 0.164 24.25 2.213 1 94.56 326 ASP A N 1
ATOM 2527 C CA . ASP A 1 326 ? -0.659 23.969 1.039 1 94.56 326 ASP A CA 1
ATOM 2528 C C . ASP A 1 326 ? -0.02 24.547 -0.224 1 94.56 326 ASP A C 1
ATOM 2530 O O . ASP A 1 326 ? -0.527 24.344 -1.329 1 94.56 326 ASP A O 1
ATOM 2534 N N . TRP A 1 327 ? 1.144 25.25 -0.042 1 97.06 327 TRP A N 1
ATOM 2535 C CA . TRP A 1 327 ? 1.621 26.047 -1.168 1 97.06 327 TRP A CA 1
ATOM 2536 C C . TRP A 1 327 ? 3.117 25.844 -1.382 1 97.06 327 TRP A C 1
ATOM 2538 O O . TRP A 1 327 ? 3.881 25.734 -0.419 1 97.06 327 TRP A O 1
ATOM 2548 N N . ALA A 1 328 ? 3.475 25.859 -2.676 1 97.44 328 ALA A N 1
ATOM 2549 C CA . ALA A 1 328 ? 4.891 25.922 -3.029 1 97.44 328 ALA A CA 1
ATOM 2550 C C . ALA A 1 328 ? 5.492 27.281 -2.648 1 97.44 328 ALA A C 1
ATOM 2552 O O . ALA A 1 328 ? 4.762 28.234 -2.357 1 97.44 328 ALA A O 1
ATOM 2553 N N . ASP A 1 329 ? 6.801 27.375 -2.664 1 97.56 329 ASP A N 1
ATOM 2554 C CA . ASP A 1 329 ? 7.496 28.594 -2.26 1 97.56 329 ASP A CA 1
ATOM 2555 C C . ASP A 1 329 ? 7.07 29.781 -3.119 1 97.56 329 ASP A C 1
ATOM 2557 O O . ASP A 1 329 ? 6.969 30.906 -2.625 1 97.56 329 ASP A O 1
ATOM 2561 N N . LYS A 1 330 ? 6.867 29.484 -4.367 1 97.56 330 LYS A N 1
ATOM 2562 C CA . LYS A 1 330 ? 6.41 30.516 -5.285 1 97.56 330 LYS A CA 1
ATOM 2563 C C . LYS A 1 330 ? 5.176 31.234 -4.746 1 97.56 330 LYS A C 1
ATOM 2565 O O . LYS A 1 330 ? 5.105 32.469 -4.754 1 97.56 330 LYS A O 1
ATOM 2570 N N . TYR A 1 331 ? 4.266 30.516 -4.27 1 97.69 331 TYR A N 1
ATOM 2571 C CA . TYR A 1 331 ? 2.998 31.062 -3.805 1 97.69 331 TYR A CA 1
ATOM 2572 C C . TYR A 1 331 ? 3.092 31.484 -2.344 1 97.69 331 TYR A C 1
ATOM 2574 O O . TYR A 1 331 ? 2.451 32.469 -1.931 1 97.69 331 TYR A O 1
ATOM 2582 N N . ALA A 1 332 ? 3.85 30.797 -1.568 1 98.38 332 ALA A N 1
ATOM 2583 C CA . ALA A 1 332 ? 4.082 31.203 -0.187 1 98.38 332 ALA A CA 1
ATOM 2584 C C . ALA A 1 332 ? 4.672 32.625 -0.128 1 98.38 332 ALA A C 1
ATOM 2586 O O . ALA A 1 332 ? 4.312 33.406 0.744 1 98.38 332 ALA A O 1
ATOM 2587 N N . LYS A 1 333 ? 5.555 32.906 -1.033 1 98.44 333 LYS A N 1
ATOM 2588 C CA . LYS A 1 333 ? 6.145 34.25 -1.112 1 98.44 333 LYS A CA 1
ATOM 2589 C C . LYS A 1 333 ? 5.078 35.312 -1.381 1 98.44 333 LYS A C 1
ATOM 2591 O O . LYS A 1 333 ? 5.121 36.406 -0.812 1 98.44 333 LYS A O 1
ATOM 2596 N N . LYS A 1 334 ? 4.148 34.938 -2.211 1 98.19 334 LYS A N 1
ATOM 2597 C CA . LYS A 1 334 ? 3.068 35.875 -2.523 1 98.19 334 LYS A CA 1
ATOM 2598 C C . LYS A 1 334 ? 2.221 36.156 -1.29 1 98.19 334 LYS A C 1
ATOM 2600 O O . LYS A 1 334 ? 1.814 37.312 -1.064 1 98.19 334 LYS A O 1
ATOM 2605 N N . ILE A 1 335 ? 1.942 35.125 -0.523 1 98.31 335 ILE A N 1
ATOM 2606 C CA . ILE A 1 335 ? 1.172 35.281 0.705 1 98.31 335 ILE A CA 1
ATOM 2607 C C . ILE A 1 335 ? 1.925 36.219 1.665 1 98.31 335 ILE A C 1
ATOM 2609 O O . ILE A 1 335 ? 1.339 37.125 2.242 1 98.31 335 ILE A O 1
ATOM 2613 N N . LEU A 1 336 ? 3.197 35.969 1.808 1 98.56 336 LEU A N 1
ATOM 2614 C CA . LEU A 1 336 ? 4.023 36.781 2.701 1 98.56 336 LEU A CA 1
ATOM 2615 C C . LEU A 1 336 ? 4.102 38.219 2.215 1 98.56 336 LEU A C 1
ATOM 2617 O O . LEU A 1 336 ? 4.051 39.156 3.018 1 98.56 336 LEU A O 1
ATOM 2621 N N . GLN A 1 337 ? 4.211 38.406 0.935 1 98.19 337 GLN A N 1
ATOM 2622 C CA . GLN A 1 337 ? 4.277 39.75 0.359 1 98.19 337 GLN A CA 1
ATOM 2623 C C . GLN A 1 337 ? 2.99 40.531 0.619 1 98.19 337 GLN A C 1
ATOM 2625 O O . GLN A 1 337 ? 3.029 41.719 0.903 1 98.19 337 GLN A O 1
ATOM 2630 N N . ALA A 1 338 ? 1.912 39.812 0.485 1 98.19 338 ALA A N 1
ATOM 2631 C CA . ALA A 1 338 ? 0.622 40.438 0.757 1 98.19 338 ALA A CA 1
ATOM 2632 C C . ALA A 1 338 ? 0.529 40.906 2.211 1 98.19 338 ALA A C 1
ATOM 2634 O O . ALA A 1 338 ? -0.092 41.906 2.508 1 98.19 338 ALA A O 1
ATOM 2635 N N . LEU A 1 339 ? 1.119 40.156 3.111 1 97.5 339 LEU A N 1
ATOM 2636 C CA . LEU A 1 339 ? 1.11 40.469 4.535 1 97.5 339 LEU A CA 1
ATOM 2637 C C . LEU A 1 339 ? 2.037 41.656 4.828 1 97.5 339 LEU A C 1
ATOM 2639 O O . LEU A 1 339 ? 1.728 42.5 5.676 1 97.5 339 LEU A O 1
ATOM 2643 N N . LEU A 1 340 ? 3.135 41.719 4.148 1 96.44 340 LEU A N 1
ATOM 2644 C CA . LEU A 1 340 ? 4.203 42.688 4.398 1 96.44 340 LEU A CA 1
ATOM 2645 C C . LEU A 1 340 ? 3.695 44.125 4.25 1 96.44 340 LEU A C 1
ATOM 2647 O O . LEU A 1 340 ? 4.199 45.031 4.91 1 96.44 340 LEU A O 1
ATOM 2651 N N . VAL A 1 341 ? 2.68 44.25 3.473 1 96.12 341 VAL A N 1
ATOM 2652 C CA . VAL A 1 341 ? 2.137 45.594 3.186 1 96.12 341 VAL A CA 1
ATOM 2653 C C . VAL A 1 341 ? 1.646 46.219 4.477 1 96.12 341 VAL A C 1
ATOM 2655 O O . VAL A 1 341 ? 1.737 47.438 4.641 1 96.12 341 VAL A O 1
ATOM 2658 N N . ALA A 1 342 ? 1.193 45.406 5.375 1 96.5 342 ALA A N 1
ATOM 2659 C CA . ALA A 1 342 ? 0.585 45.938 6.594 1 96.5 342 ALA A CA 1
ATOM 2660 C C . ALA A 1 342 ? 1.538 45.812 7.781 1 96.5 342 ALA A C 1
ATOM 2662 O O . ALA A 1 342 ? 1.307 46.406 8.836 1 96.5 342 ALA A O 1
ATOM 2663 N N . MET A 1 343 ? 2.613 45.125 7.637 1 95.69 343 MET A N 1
ATOM 2664 C CA . MET A 1 343 ? 3.525 44.875 8.758 1 95.69 343 MET A CA 1
ATOM 2665 C C . MET A 1 343 ? 4.418 46.094 8.992 1 95.69 343 MET A C 1
ATOM 2667 O O . MET A 1 343 ? 4.867 46.75 8.039 1 95.69 343 MET A O 1
ATOM 2671 N N . LYS A 1 344 ? 4.629 46.406 10.258 1 93.81 344 LYS A N 1
ATOM 2672 C CA . LYS A 1 344 ? 5.582 47.438 10.68 1 93.81 344 LYS A CA 1
ATOM 2673 C C . LYS A 1 344 ? 6.785 46.812 11.383 1 93.81 344 LYS A C 1
ATOM 2675 O O . LYS A 1 344 ? 6.707 45.688 11.875 1 93.81 344 LYS A O 1
ATOM 2680 N N . PRO A 1 345 ? 7.867 47.562 11.305 1 92.56 345 PRO A N 1
ATOM 2681 C CA . PRO A 1 345 ? 8.984 47.031 12.086 1 92.56 345 PRO A CA 1
ATOM 2682 C C . PRO A 1 345 ? 8.594 46.656 13.516 1 92.56 345 PRO A C 1
ATOM 2684 O O . PRO A 1 345 ? 7.914 47.438 14.188 1 92.56 345 PRO A O 1
ATOM 2687 N N . GLY A 1 346 ? 8.953 45.531 13.844 1 90.75 346 GLY A N 1
ATOM 2688 C CA . GLY A 1 346 ? 8.594 45.031 15.164 1 90.75 346 GLY A CA 1
ATOM 2689 C C . GLY A 1 346 ? 7.367 44.156 15.156 1 90.75 346 GLY A C 1
ATOM 2690 O O . GLY A 1 346 ? 7.133 43.406 16.109 1 90.75 346 GLY A O 1
ATOM 2691 N N . SER A 1 347 ? 6.59 44.25 14.109 1 92.38 347 SER A N 1
ATOM 2692 C CA . SER A 1 347 ? 5.457 43.344 13.969 1 92.38 347 SER A CA 1
ATOM 2693 C C . SER A 1 347 ? 5.914 41.875 13.992 1 92.38 347 SER A C 1
ATOM 2695 O O . SER A 1 347 ? 7.012 41.562 13.523 1 92.38 347 SER A O 1
ATOM 2697 N N . LYS A 1 348 ? 5.047 41.031 14.578 1 96 348 LYS A N 1
ATOM 2698 C CA . LYS A 1 348 ? 5.367 39.625 14.648 1 96 348 LYS A CA 1
ATOM 2699 C C . LYS A 1 348 ? 4.484 38.781 13.711 1 96 348 LYS A C 1
ATOM 2701 O O . LYS A 1 348 ? 3.303 39.094 13.547 1 96 348 LYS A O 1
ATOM 2706 N N . LEU A 1 349 ? 5.094 37.938 13.133 1 98.25 349 LEU A N 1
ATOM 2707 C CA . LEU A 1 349 ? 4.418 36.906 12.344 1 98.25 349 LEU A CA 1
ATOM 2708 C C . LEU A 1 349 ? 4.555 35.531 12.992 1 98.25 349 LEU A C 1
ATOM 2710 O O . LEU A 1 349 ? 5.664 35.031 13.133 1 98.25 349 LEU A O 1
ATOM 2714 N N . LEU A 1 350 ? 3.428 35 13.438 1 98.5 350 LEU A N 1
ATOM 2715 C CA . LEU A 1 350 ? 3.387 33.688 14.031 1 98.5 350 LEU A CA 1
ATOM 2716 C C . LEU A 1 350 ? 2.766 32.688 13.07 1 98.5 350 LEU A C 1
ATOM 2718 O O . LEU A 1 350 ? 1.595 32.812 12.703 1 98.5 350 LEU A O 1
ATOM 2722 N N . ILE A 1 351 ? 3.578 31.719 12.695 1 98.69 351 ILE A N 1
ATOM 2723 C CA . ILE A 1 351 ? 3.121 30.672 11.773 1 98.69 351 ILE A CA 1
ATOM 2724 C C . ILE A 1 351 ? 3.105 29.328 12.484 1 98.69 351 ILE A C 1
ATOM 2726 O O . ILE A 1 351 ? 4.145 28.844 12.945 1 98.69 351 ILE A O 1
ATOM 2730 N N . MET A 1 352 ? 1.93 28.766 12.625 1 98.06 352 MET A N 1
ATOM 2731 C CA . MET A 1 352 ? 1.827 27.422 13.188 1 98.06 352 MET A CA 1
ATOM 2732 C C . MET A 1 352 ? 1.596 26.391 12.086 1 98.06 352 MET A C 1
ATOM 2734 O O . MET A 1 352 ? 0.481 26.266 11.578 1 98.06 352 MET A O 1
ATOM 2738 N N . ASP A 1 353 ? 2.619 25.656 11.719 1 97.56 353 ASP A N 1
ATOM 2739 C CA . ASP A 1 353 ? 2.625 24.734 10.594 1 97.56 353 ASP A CA 1
ATOM 2740 C C . ASP A 1 353 ? 3.543 23.547 10.867 1 97.56 353 ASP A C 1
ATOM 2742 O O . ASP A 1 353 ? 4.199 23.484 11.914 1 97.56 353 ASP A O 1
ATOM 2746 N N . TYR A 1 354 ? 3.479 22.578 9.945 1 96.12 354 TYR A N 1
ATOM 2747 C CA . TYR A 1 354 ? 4.398 21.453 10.039 1 96.12 354 TYR A CA 1
ATOM 2748 C C . TYR A 1 354 ? 5.828 21.891 9.742 1 96.12 354 TYR A C 1
ATOM 2750 O O . TYR A 1 354 ? 6.066 22.703 8.844 1 96.12 354 TYR A O 1
ATOM 2758 N N . VAL A 1 355 ? 6.75 21.453 10.562 1 97.81 355 VAL A N 1
ATOM 2759 C CA . VAL A 1 355 ? 8.172 21.656 10.32 1 97.81 355 VAL A CA 1
ATOM 2760 C C . VAL A 1 355 ? 8.883 20.297 10.258 1 97.81 355 VAL A C 1
ATOM 2762 O O . VAL A 1 355 ? 8.898 19.562 11.25 1 97.81 355 VAL A O 1
ATOM 2765 N N . THR A 1 356 ? 9.414 19.969 9.102 1 96.81 356 THR A N 1
ATOM 2766 C CA . THR A 1 356 ? 10.094 18.688 8.953 1 96.81 356 THR A CA 1
ATOM 2767 C C . THR A 1 356 ? 11.484 18.734 9.586 1 96.81 356 THR A C 1
ATOM 2769 O O . THR A 1 356 ? 12.07 19.812 9.719 1 96.81 356 THR A O 1
ATOM 2772 N N . LEU A 1 357 ? 11.984 17.625 10.016 1 95 357 LEU A N 1
ATOM 2773 C CA . LEU A 1 357 ? 13.289 17.469 10.641 1 95 357 LEU A CA 1
ATOM 2774 C C . LEU A 1 357 ? 14.242 16.703 9.734 1 95 357 LEU A C 1
ATOM 2776 O O . LEU A 1 357 ? 13.797 16 8.82 1 95 357 LEU A O 1
ATOM 2780 N N . PRO A 1 358 ? 15.523 16.906 10 1 91.88 358 PRO A N 1
ATOM 2781 C CA . PRO A 1 358 ? 16.484 16.094 9.242 1 91.88 358 PRO A CA 1
ATOM 2782 C C . PRO A 1 358 ? 16.25 14.602 9.398 1 91.88 358 PRO A C 1
ATOM 2784 O O . PRO A 1 358 ? 15.812 14.148 10.469 1 91.88 358 PRO A O 1
ATOM 2787 N N . TYR A 1 359 ? 16.531 13.922 8.328 1 89.62 359 TYR A N 1
ATOM 2788 C CA . TYR A 1 359 ? 16.359 12.477 8.367 1 89.62 359 TYR A CA 1
ATOM 2789 C C . TYR A 1 359 ? 17.172 11.867 9.5 1 89.62 359 TYR A C 1
ATOM 2791 O O . TYR A 1 359 ? 18.312 12.266 9.75 1 89.62 359 TYR A O 1
ATOM 2799 N N . GLY A 1 360 ? 16.641 10.953 10.227 1 87.38 360 GLY A N 1
ATOM 2800 C CA . GLY A 1 360 ? 17.312 10.234 11.289 1 87.38 360 GLY A CA 1
ATOM 2801 C C . GLY A 1 360 ? 17.109 10.852 12.656 1 87.38 360 GLY A C 1
ATOM 2802 O O . GLY A 1 360 ? 17.516 10.281 13.672 1 87.38 360 GLY A O 1
ATOM 2803 N N . THR A 1 361 ? 16.406 11.969 12.703 1 90.31 361 THR A N 1
ATOM 2804 C CA . THR A 1 361 ? 16.172 12.664 13.961 1 90.31 361 THR A CA 1
ATOM 2805 C C . THR A 1 361 ? 15.094 11.945 14.781 1 90.31 361 THR A C 1
ATOM 2807 O O . THR A 1 361 ? 15.195 11.867 16.016 1 90.31 361 THR A O 1
ATOM 2810 N N . LEU A 1 362 ? 14.133 11.391 14.172 1 90.44 362 LEU A N 1
ATOM 2811 C CA . LEU A 1 362 ? 12.984 10.789 14.844 1 90.44 362 LEU A CA 1
ATOM 2812 C C . LEU A 1 362 ? 13.07 9.266 14.797 1 90.44 362 LEU A C 1
ATOM 2814 O O . LEU A 1 362 ? 13.836 8.711 14.008 1 90.44 362 LEU A O 1
ATOM 2818 N N . LYS A 1 363 ? 12.258 8.664 15.656 1 88.5 363 LYS A N 1
ATOM 2819 C CA . LYS A 1 363 ? 12.039 7.227 15.508 1 88.5 363 LYS A CA 1
ATOM 2820 C C . LYS A 1 363 ? 11.352 6.91 14.188 1 88.5 363 LYS A C 1
ATOM 2822 O O . LYS A 1 363 ? 10.672 7.762 13.609 1 88.5 363 LYS A O 1
ATOM 2827 N N . ILE A 1 364 ? 11.492 5.746 13.766 1 88.81 364 ILE A N 1
ATOM 2828 C CA . ILE A 1 364 ? 11.164 5.387 12.391 1 88.81 364 ILE A CA 1
ATOM 2829 C C . ILE A 1 364 ? 9.68 5.602 12.141 1 88.81 364 ILE A C 1
ATOM 2831 O O . ILE A 1 364 ? 9.281 6.055 11.062 1 88.81 364 ILE A O 1
ATOM 2835 N N . GLY A 1 365 ? 8.852 5.273 13.047 1 87.81 365 GLY A N 1
ATOM 2836 C CA . GLY A 1 365 ? 7.422 5.48 12.883 1 87.81 365 GLY A CA 1
ATOM 2837 C C . GLY A 1 365 ? 7.043 6.945 12.734 1 87.81 365 GLY A C 1
ATOM 2838 O O . GLY A 1 365 ? 6.238 7.301 11.867 1 87.81 365 GLY A O 1
ATOM 2839 N N . ASP A 1 366 ? 7.602 7.777 13.57 1 88.88 366 ASP A N 1
ATOM 2840 C CA . ASP A 1 366 ? 7.348 9.211 13.516 1 88.88 366 ASP A CA 1
ATOM 2841 C C . ASP A 1 366 ? 7.934 9.828 12.25 1 88.88 366 ASP A C 1
ATOM 2843 O O . ASP A 1 366 ? 7.336 10.727 11.656 1 88.88 366 ASP A O 1
ATOM 2847 N N . GLU A 1 367 ? 9.102 9.344 11.93 1 93.38 367 GLU A N 1
ATOM 2848 C CA . GLU A 1 367 ? 9.719 9.797 10.688 1 93.38 367 GLU A CA 1
ATOM 2849 C C . GLU A 1 367 ? 8.844 9.492 9.484 1 93.38 367 GLU A C 1
ATOM 2851 O O . GLU A 1 367 ? 8.641 10.352 8.617 1 93.38 367 GLU A O 1
ATOM 2856 N N . ARG A 1 368 ? 8.336 8.328 9.438 1 93.69 368 ARG A N 1
ATOM 2857 C CA . ARG A 1 368 ? 7.48 7.91 8.328 1 93.69 368 ARG A CA 1
ATOM 2858 C C . ARG A 1 368 ? 6.227 8.773 8.25 1 93.69 368 ARG A C 1
ATOM 2860 O O . ARG A 1 368 ? 5.824 9.195 7.168 1 93.69 368 ARG A O 1
ATOM 2867 N N . ARG A 1 369 ? 5.637 9.031 9.344 1 91.5 369 ARG A N 1
ATOM 2868 C CA . ARG A 1 369 ? 4.43 9.852 9.391 1 91.5 369 ARG A CA 1
ATOM 2869 C C . ARG A 1 369 ? 4.703 11.25 8.844 1 91.5 369 ARG A C 1
ATOM 2871 O O . ARG A 1 369 ? 3.902 11.797 8.086 1 91.5 369 ARG A O 1
ATOM 2878 N N . MET A 1 370 ? 5.801 11.797 9.297 1 94.75 370 MET A N 1
ATOM 2879 C CA . MET A 1 370 ? 6.191 13.125 8.836 1 94.75 370 MET A CA 1
ATOM 2880 C C . MET A 1 370 ? 6.422 13.133 7.332 1 94.75 370 MET A C 1
ATOM 2882 O O . MET A 1 370 ? 5.953 14.031 6.633 1 94.75 370 MET A O 1
ATOM 2886 N N . ARG A 1 371 ? 7.047 12.109 6.84 1 97.19 371 ARG A N 1
ATOM 2887 C CA . ARG A 1 371 ? 7.359 12.047 5.418 1 97.19 371 ARG A CA 1
ATOM 2888 C C . ARG A 1 371 ? 6.102 11.781 4.594 1 97.19 371 ARG A C 1
ATOM 2890 O O . ARG A 1 371 ? 5.98 12.258 3.463 1 97.19 371 ARG A O 1
ATOM 2897 N N . ILE A 1 372 ? 5.203 10.992 5.137 1 96.12 372 ILE A N 1
ATOM 2898 C CA . ILE A 1 372 ? 3.932 10.742 4.461 1 96.12 372 ILE A CA 1
ATOM 2899 C C . ILE A 1 372 ? 3.197 12.062 4.242 1 96.12 372 ILE A C 1
ATOM 2901 O O . ILE A 1 372 ? 2.699 12.328 3.143 1 96.12 372 ILE A O 1
ATOM 2905 N N . ARG A 1 373 ? 3.162 12.867 5.234 1 94.25 373 ARG A N 1
ATOM 2906 C CA . ARG A 1 373 ? 2.48 14.148 5.133 1 94.25 373 ARG A CA 1
ATOM 2907 C C . ARG A 1 373 ? 3.105 15.016 4.047 1 94.25 373 ARG A C 1
ATOM 2909 O O . ARG A 1 373 ? 2.395 15.641 3.254 1 94.25 373 ARG A O 1
ATOM 2916 N N . ASP A 1 374 ? 4.387 15.023 4.086 1 97.19 374 ASP A N 1
ATOM 2917 C CA . ASP A 1 374 ? 5.094 15.812 3.076 1 97.19 374 ASP A CA 1
ATOM 2918 C C . ASP A 1 374 ? 4.801 15.297 1.671 1 97.19 374 ASP A C 1
ATOM 2920 O O . ASP A 1 374 ? 4.527 16.078 0.758 1 97.19 374 ASP A O 1
ATOM 2924 N N . MET A 1 375 ? 4.785 14.016 1.478 1 97.06 375 MET A N 1
ATOM 2925 C CA . MET A 1 375 ? 4.5 13.398 0.186 1 97.06 375 MET A CA 1
ATOM 2926 C C . MET A 1 375 ? 3.074 13.703 -0.26 1 97.06 375 MET A C 1
ATOM 2928 O O . MET A 1 375 ? 2.828 13.945 -1.441 1 97.06 375 MET A O 1
ATOM 2932 N N . GLN A 1 376 ? 2.215 13.656 0.648 1 94.5 376 GLN A N 1
ATOM 2933 C CA . GLN A 1 376 ? 0.82 13.938 0.33 1 94.5 376 GLN A CA 1
ATOM 2934 C C . GLN A 1 376 ? 0.651 15.367 -0.179 1 94.5 376 GLN A C 1
ATOM 2936 O O . GLN A 1 376 ? -0.085 15.609 -1.139 1 94.5 376 GLN A O 1
ATOM 2941 N N . MET A 1 377 ? 1.335 16.297 0.445 1 96.06 377 MET A N 1
ATOM 2942 C CA . MET A 1 377 ? 1.268 17.688 0.001 1 96.06 377 MET A CA 1
ATOM 2943 C C . MET A 1 377 ? 1.83 17.844 -1.408 1 96.06 377 MET A C 1
ATOM 2945 O O . MET A 1 377 ? 1.312 18.625 -2.207 1 96.06 377 MET A O 1
ATOM 2949 N N . MET A 1 378 ? 2.867 17.109 -1.658 1 96.69 378 MET A N 1
ATOM 2950 C CA . MET A 1 378 ? 3.49 17.156 -2.979 1 96.69 378 MET A CA 1
ATOM 2951 C C . MET A 1 378 ? 2.547 16.594 -4.043 1 96.69 378 MET A C 1
ATOM 2953 O O . MET A 1 378 ? 2.324 17.234 -5.07 1 96.69 378 MET A O 1
ATOM 2957 N N . VAL A 1 379 ? 1.916 15.477 -3.777 1 94.81 379 VAL A N 1
ATOM 2958 C CA . VAL A 1 379 ? 1.109 14.742 -4.75 1 94.81 379 VAL A CA 1
ATOM 2959 C C . VAL A 1 379 ? -0.186 15.508 -5.023 1 94.81 379 VAL A C 1
ATOM 2961 O O . VAL A 1 379 ? -0.617 15.617 -6.172 1 94.81 379 VAL A O 1
ATOM 2964 N N . MET A 1 380 ? -0.724 16.109 -4.008 1 91.88 380 MET A N 1
ATOM 2965 C CA . MET A 1 380 ? -2.064 16.688 -4.129 1 91.88 380 MET A CA 1
ATOM 2966 C C . MET A 1 380 ? -1.996 18.156 -4.508 1 91.88 380 MET A C 1
ATOM 2968 O O . MET A 1 380 ? -2.885 18.672 -5.191 1 91.88 380 MET A O 1
ATOM 2972 N N . HIS A 1 381 ? -0.844 18.859 -4.078 1 94.12 381 HIS A N 1
ATOM 2973 C CA . HIS A 1 381 ? -0.921 20.312 -4.133 1 94.12 381 HIS A CA 1
ATOM 2974 C C . HIS A 1 381 ? 0.348 20.922 -4.73 1 94.12 381 HIS A C 1
ATOM 2976 O O . HIS A 1 381 ? 0.47 22.141 -4.844 1 94.12 381 HIS A O 1
ATOM 2982 N N . ASN A 1 382 ? 1.259 20.031 -5.191 1 97 382 ASN A N 1
ATOM 2983 C CA . ASN A 1 382 ? 2.576 20.547 -5.547 1 97 382 ASN A CA 1
ATOM 2984 C C . ASN A 1 382 ? 3.129 21.469 -4.461 1 97 382 ASN A C 1
ATOM 2986 O O . ASN A 1 382 ? 3.74 22.5 -4.762 1 97 382 ASN A O 1
ATOM 2990 N N . ALA A 1 383 ? 2.811 21.141 -3.252 1 97.38 383 ALA A N 1
ATOM 2991 C CA . ALA A 1 383 ? 3.266 21.875 -2.072 1 97.38 383 ALA A CA 1
ATOM 2992 C C . ALA A 1 383 ? 4.32 21.078 -1.308 1 97.38 383 ALA A C 1
ATOM 2994 O O . ALA A 1 383 ? 4.992 20.219 -1.88 1 97.38 383 ALA A O 1
ATOM 2995 N N . LEU A 1 384 ? 4.629 21.484 -0.061 1 97.38 384 LEU A N 1
ATOM 2996 C CA . LEU A 1 384 ? 5.672 20.812 0.713 1 97.38 384 LEU A CA 1
ATOM 2997 C C . LEU A 1 384 ? 5.578 21.203 2.188 1 97.38 384 LEU A C 1
ATOM 2999 O O . LEU A 1 384 ? 5 22.234 2.531 1 97.38 384 LEU A O 1
ATOM 3003 N N . GLU A 1 385 ? 6.082 20.359 3.002 1 97.94 385 GLU A N 1
ATOM 3004 C CA . GLU A 1 385 ? 6.418 20.703 4.379 1 97.94 385 GLU A CA 1
ATOM 3005 C C . GLU A 1 385 ? 7.871 21.156 4.492 1 97.94 385 GLU A C 1
ATOM 3007 O O . GLU A 1 385 ? 8.781 20.484 4.012 1 97.94 385 GLU A O 1
ATOM 3012 N N . ARG A 1 386 ? 8.055 22.234 5.129 1 98.25 386 ARG A N 1
ATOM 3013 C CA . ARG A 1 386 ? 9.367 22.859 5.121 1 98.25 386 ARG A CA 1
ATOM 3014 C C . ARG A 1 386 ? 10.133 22.547 6.402 1 98.25 386 ARG A C 1
ATOM 3016 O O . ARG A 1 386 ? 9.539 22.484 7.48 1 98.25 386 ARG A O 1
ATOM 3023 N N . ASP A 1 387 ? 11.438 22.344 6.215 1 96.62 387 ASP A N 1
ATOM 3024 C CA . ASP A 1 387 ? 12.297 22.328 7.398 1 96.62 387 ASP A CA 1
ATOM 3025 C C . ASP A 1 387 ? 12.75 23.734 7.77 1 96.62 387 ASP A C 1
ATOM 3027 O O . ASP A 1 387 ? 12.359 24.703 7.129 1 96.62 387 ASP A O 1
ATOM 3031 N N . GLU A 1 388 ? 13.516 23.844 8.859 1 97.56 388 GLU A N 1
ATOM 3032 C CA . GLU A 1 388 ? 13.938 25.141 9.352 1 97.56 388 GLU A CA 1
ATOM 3033 C C . GLU A 1 388 ? 14.719 25.906 8.281 1 97.56 388 GLU A C 1
ATOM 3035 O O . GLU A 1 388 ? 14.508 27.109 8.086 1 97.56 388 GLU A O 1
ATOM 3040 N N . GLY A 1 389 ? 15.641 25.188 7.625 1 96.88 389 GLY A N 1
ATOM 3041 C CA . GLY A 1 389 ? 16.422 25.844 6.582 1 96.88 389 GLY A CA 1
ATOM 3042 C C . GLY A 1 389 ? 15.578 26.359 5.438 1 96.88 389 GLY A C 1
ATOM 3043 O O . GLY A 1 389 ? 15.82 27.453 4.934 1 96.88 389 GLY A O 1
ATOM 3044 N N . GLU A 1 390 ? 14.648 25.625 5.02 1 97.06 390 GLU A N 1
ATOM 3045 C CA . GLU A 1 390 ? 13.75 26.031 3.936 1 97.06 390 GLU A CA 1
ATOM 3046 C C . GLU A 1 390 ? 12.891 27.219 4.34 1 97.06 390 GLU A C 1
ATOM 3048 O O . GLU A 1 390 ? 12.648 28.109 3.533 1 97.06 390 GLU A O 1
ATOM 3053 N N . TRP A 1 391 ? 12.414 27.25 5.582 1 98.31 391 TRP A N 1
ATOM 3054 C CA . TRP A 1 391 ? 11.664 28.406 6.082 1 98.31 391 TRP A CA 1
ATOM 3055 C C . TRP A 1 391 ? 12.523 29.656 6.074 1 98.31 391 TRP A C 1
ATOM 3057 O O . TRP A 1 391 ? 12.078 30.719 5.621 1 98.31 391 TRP A O 1
ATOM 3067 N N . ARG A 1 392 ? 13.711 29.562 6.566 1 98.19 392 ARG A N 1
ATOM 3068 C CA . ARG A 1 392 ? 14.617 30.703 6.598 1 98.19 392 ARG A CA 1
ATOM 3069 C C . ARG A 1 392 ? 14.875 31.234 5.191 1 98.19 392 ARG A C 1
ATOM 3071 O O . ARG A 1 392 ? 14.898 32.438 4.98 1 98.19 392 ARG A O 1
ATOM 3078 N N . ARG A 1 393 ? 15.07 30.297 4.301 1 97.56 393 ARG A N 1
ATOM 3079 C CA . ARG A 1 393 ? 15.289 30.703 2.914 1 97.56 393 ARG A CA 1
ATOM 3080 C C . ARG A 1 393 ? 14.047 31.391 2.348 1 97.56 393 ARG A C 1
ATOM 3082 O O . ARG A 1 393 ? 14.156 32.375 1.629 1 97.56 393 ARG A O 1
ATOM 3089 N N . LEU A 1 394 ? 12.891 30.828 2.629 1 98.31 394 LEU A N 1
ATOM 3090 C CA . LEU A 1 394 ? 11.641 31.422 2.166 1 98.31 394 LEU A CA 1
ATOM 3091 C C . LEU A 1 394 ? 11.492 32.844 2.656 1 98.31 394 LEU A C 1
ATOM 3093 O O . LEU A 1 394 ? 11.156 33.75 1.878 1 98.31 394 LEU A O 1
ATOM 3097 N N . PHE A 1 395 ? 11.773 33.125 3.926 1 98.38 395 PHE A N 1
ATOM 3098 C CA . PHE A 1 395 ? 11.664 34.438 4.504 1 98.38 395 PHE A CA 1
ATOM 3099 C C . PHE A 1 395 ? 12.672 35.406 3.875 1 98.38 395 PHE A C 1
ATOM 3101 O O . PHE A 1 395 ? 12.32 36.5 3.443 1 98.38 395 PHE A O 1
ATOM 3108 N N . ALA A 1 396 ? 13.875 34.906 3.734 1 97.56 396 ALA A N 1
ATOM 3109 C CA . ALA A 1 396 ? 14.953 35.75 3.211 1 97.56 396 ALA A CA 1
ATOM 3110 C C . ALA A 1 396 ? 14.688 36.156 1.763 1 97.56 396 ALA A C 1
ATOM 3112 O O . ALA A 1 396 ? 14.969 37.281 1.362 1 97.56 396 ALA A O 1
ATOM 3113 N N . GLU A 1 397 ? 14.188 35.219 1.019 1 97.62 397 GLU A N 1
ATOM 3114 C CA . GLU A 1 397 ? 13.93 35.469 -0.395 1 97.62 397 GLU A CA 1
ATOM 3115 C C . GLU A 1 397 ? 12.711 36.375 -0.578 1 97.62 397 GLU A C 1
ATOM 3117 O O . GLU A 1 397 ? 12.578 37.031 -1.612 1 97.62 397 GLU A O 1
ATOM 3122 N N . THR A 1 398 ? 11.812 36.344 0.363 1 98.06 398 THR A N 1
ATOM 3123 C CA . THR A 1 398 ? 10.641 37.219 0.29 1 98.06 398 THR A CA 1
ATOM 3124 C C . THR A 1 398 ? 11.016 38.625 0.679 1 98.06 398 THR A C 1
ATOM 3126 O O . THR A 1 398 ? 10.688 39.594 -0.038 1 98.06 398 THR A O 1
ATOM 3129 N N . ASP A 1 399 ? 11.602 38.844 1.801 1 97.31 399 ASP A N 1
ATOM 3130 C CA . ASP A 1 399 ? 12.094 40.125 2.332 1 97.31 399 ASP A CA 1
ATOM 3131 C C . ASP A 1 399 ? 13.188 39.875 3.369 1 97.31 399 ASP A C 1
ATOM 3133 O O . ASP A 1 399 ? 12.953 39.281 4.41 1 97.31 399 ASP A O 1
ATOM 3137 N N . SER A 1 400 ? 14.312 40.406 3.131 1 95.31 400 SER A N 1
ATOM 3138 C CA . SER A 1 400 ? 15.477 40.188 3.979 1 95.31 400 SER A CA 1
ATOM 3139 C C . SER A 1 400 ? 15.227 40.656 5.406 1 95.31 400 SER A C 1
ATOM 3141 O O . SER A 1 400 ? 15.93 40.25 6.332 1 95.31 400 SER A O 1
ATOM 3143 N N . ARG A 1 401 ? 14.258 41.469 5.629 1 95.56 401 ARG A N 1
ATOM 3144 C CA . ARG A 1 401 ? 13.945 42 6.957 1 95.56 401 ARG A CA 1
ATOM 3145 C C . ARG A 1 401 ? 13.195 40.938 7.785 1 95.56 401 ARG A C 1
ATOM 3147 O O . ARG A 1 401 ? 13.078 41.094 9.008 1 95.56 401 ARG A O 1
ATOM 3154 N N . LEU A 1 402 ? 12.633 39.969 7.16 1 98 402 LEU A N 1
ATOM 3155 C CA . LEU A 1 402 ? 11.945 38.906 7.883 1 98 402 LEU A CA 1
ATOM 3156 C C . LEU A 1 402 ? 12.945 37.938 8.531 1 98 402 LEU A C 1
ATOM 3158 O O . LEU A 1 402 ? 13.719 37.281 7.836 1 98 402 LEU A O 1
ATOM 3162 N N . LYS A 1 403 ? 12.867 37.844 9.844 1 97.5 403 LYS A N 1
ATOM 3163 C CA . LYS A 1 403 ? 13.82 37.031 10.578 1 97.5 403 LYS A CA 1
ATOM 3164 C C . LYS A 1 403 ? 13.109 36 11.43 1 97.5 403 LYS A C 1
ATOM 3166 O O . LYS A 1 403 ? 12.266 36.312 12.258 1 97.5 403 LYS A O 1
ATOM 3171 N N . LEU A 1 404 ? 13.438 34.75 11.203 1 98.31 404 LEU A N 1
ATOM 3172 C CA . LEU A 1 404 ? 12.953 33.688 12.055 1 98.31 404 LEU A CA 1
ATOM 3173 C C . LEU A 1 404 ? 13.672 33.688 13.398 1 98.31 404 LEU A C 1
ATOM 3175 O O . LEU A 1 404 ? 14.883 33.438 13.461 1 98.31 404 LEU A O 1
ATOM 3179 N N . ILE A 1 405 ? 12.992 33.875 14.43 1 97 405 ILE A N 1
ATOM 3180 C CA . ILE A 1 405 ? 13.555 34.031 15.766 1 97 405 ILE A CA 1
ATOM 3181 C C . ILE A 1 405 ? 13.617 32.688 16.469 1 97 405 ILE A C 1
ATOM 3183 O O . ILE A 1 405 ? 14.609 32.344 17.125 1 97 405 ILE A O 1
ATOM 3187 N N . LYS A 1 406 ? 12.492 32.031 16.328 1 96.69 406 LYS A N 1
ATOM 3188 C CA . LYS A 1 406 ? 12.367 30.812 17.109 1 96.69 406 LYS A CA 1
ATOM 3189 C C . LYS A 1 406 ? 11.352 29.859 16.5 1 96.69 406 LYS A C 1
ATOM 3191 O O . LYS A 1 406 ? 10.391 30.297 15.867 1 96.69 406 LYS A O 1
ATOM 3196 N N . ILE A 1 407 ? 11.633 28.562 16.656 1 97.94 407 ILE A N 1
ATOM 3197 C CA . ILE A 1 407 ? 10.656 27.516 16.375 1 97.94 407 ILE A CA 1
ATOM 3198 C C . ILE A 1 407 ? 10.375 26.703 17.641 1 97.94 407 ILE A C 1
ATOM 3200 O O . ILE A 1 407 ? 11.305 26.203 18.281 1 97.94 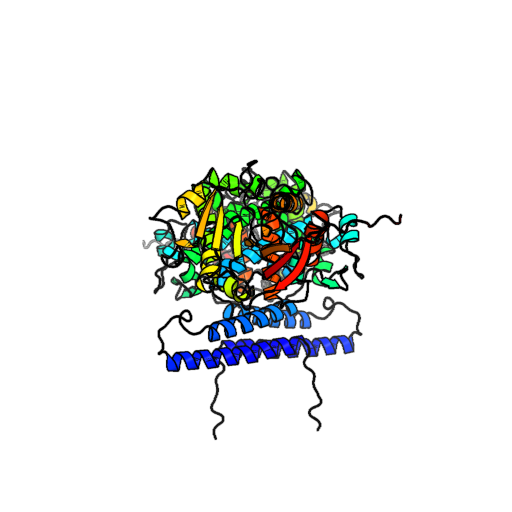407 ILE A O 1
ATOM 3204 N N . ARG A 1 408 ? 9.109 26.641 17.969 1 97 408 ARG A N 1
ATOM 3205 C CA . ARG A 1 408 ? 8.695 25.875 19.141 1 97 408 ARG A CA 1
ATOM 3206 C C . ARG A 1 408 ? 7.664 24.812 18.766 1 97 408 ARG A C 1
ATOM 3208 O O . ARG A 1 408 ? 6.734 25.094 18.016 1 97 408 ARG A O 1
ATOM 3215 N N . LYS A 1 409 ? 7.855 23.656 19.266 1 95.19 409 LYS A N 1
ATOM 3216 C CA . LYS A 1 409 ? 6.863 22.594 19.094 1 95.19 409 LYS A CA 1
ATOM 3217 C C . LYS A 1 409 ? 6.25 22.188 20.422 1 95.19 409 LYS A C 1
ATOM 3219 O O . LYS A 1 409 ? 6.895 21.5 21.234 1 95.19 409 LYS A O 1
ATOM 3224 N N . PRO A 1 410 ? 5.055 22.562 20.625 1 95.38 410 PRO A N 1
ATOM 3225 C CA . PRO A 1 410 ? 4.418 22.141 21.875 1 95.38 410 PRO A CA 1
ATOM 3226 C C . PRO A 1 410 ? 4.348 20.625 22.031 1 95.38 410 PRO A C 1
ATOM 3228 O O . PRO A 1 410 ? 4.191 19.906 21.031 1 95.38 410 PRO A O 1
ATOM 3231 N N . THR A 1 411 ? 4.371 20.141 23.25 1 90.88 411 THR A N 1
ATOM 3232 C CA . THR A 1 411 ? 4.297 18.703 23.531 1 90.88 411 THR A CA 1
ATOM 3233 C C . THR A 1 411 ? 2.992 18.125 23 1 90.88 411 THR A C 1
ATOM 3235 O O . THR A 1 411 ? 1.911 18.641 23.266 1 90.88 411 THR A O 1
ATOM 3238 N N . GLY A 1 412 ? 3.141 17.094 22.234 1 87.44 412 GLY A N 1
ATOM 3239 C CA . GLY A 1 412 ? 1.969 16.406 21.719 1 87.44 412 GLY A CA 1
ATOM 3240 C C . GLY A 1 412 ? 1.454 16.984 20.422 1 87.44 412 GLY A C 1
ATOM 3241 O O . GLY A 1 412 ? 0.602 16.375 19.75 1 87.44 412 GLY A O 1
ATOM 3242 N N . SER A 1 413 ? 1.974 18.203 20.031 1 93 413 SER A N 1
ATOM 3243 C CA . SER A 1 413 ? 1.5 18.875 18.812 1 93 413 SER A CA 1
ATOM 3244 C C . SER A 1 413 ? 2.184 18.297 17.578 1 93 413 SER A C 1
ATOM 3246 O O . SER A 1 413 ? 3.383 18.016 17.594 1 93 413 SER A O 1
ATOM 3248 N N . ALA A 1 414 ? 1.392 18.172 16.562 1 91.25 414 ALA A N 1
ATOM 3249 C CA . ALA A 1 414 ? 1.979 17.844 15.266 1 91.25 414 ALA A CA 1
ATOM 3250 C C . ALA A 1 414 ? 2.615 19.078 14.633 1 91.25 414 ALA A C 1
ATOM 3252 O O . ALA A 1 414 ? 3.535 18.969 13.82 1 91.25 414 ALA A O 1
ATOM 3253 N N . LEU A 1 415 ? 2.152 20.234 15.039 1 95.88 415 LEU A N 1
ATOM 3254 C CA . LEU A 1 415 ? 2.576 21.5 14.445 1 95.88 415 LEU A CA 1
ATOM 3255 C C . LEU A 1 415 ? 3.602 22.203 15.328 1 95.88 415 LEU A C 1
ATOM 3257 O O . LEU A 1 415 ? 3.658 21.953 16.531 1 95.88 415 LEU A O 1
ATOM 3261 N N . SER A 1 416 ? 4.379 22.984 14.664 1 97.69 416 SER A N 1
ATOM 3262 C CA . SER A 1 416 ? 5.301 23.891 15.336 1 97.69 416 SER A CA 1
ATOM 3263 C C . SER A 1 416 ? 4.898 25.344 15.125 1 97.69 416 SER A C 1
ATOM 3265 O O . SER A 1 416 ? 4.164 25.656 14.18 1 97.69 416 SER A O 1
ATOM 3267 N N . LEU A 1 417 ? 5.32 26.109 16.047 1 98.44 417 LEU A N 1
ATOM 3268 C CA . LEU A 1 417 ? 5.102 27.547 15.914 1 98.44 417 LEU A CA 1
ATOM 3269 C C . LEU A 1 417 ? 6.398 28.266 15.547 1 98.44 417 LEU A C 1
ATOM 3271 O O . LEU A 1 417 ? 7.391 28.172 16.266 1 98.44 417 LEU A O 1
ATOM 3275 N N . LEU A 1 418 ? 6.387 28.891 14.438 1 98.69 418 LEU A N 1
ATOM 3276 C CA . LEU A 1 418 ? 7.48 29.766 14.008 1 98.69 418 LEU A CA 1
ATOM 3277 C C . LEU A 1 418 ? 7.227 31.203 14.422 1 98.69 418 LEU A C 1
ATOM 3279 O O . LEU A 1 418 ? 6.172 31.766 14.109 1 98.69 418 LEU A O 1
ATOM 3283 N N . GLU A 1 419 ? 8.141 31.766 15.109 1 98.44 419 GLU A N 1
ATOM 3284 C CA . GLU A 1 419 ? 8.109 33.188 15.445 1 98.44 419 GLU A CA 1
ATOM 3285 C C . GLU A 1 419 ? 9.016 34 14.523 1 98.44 419 GLU A C 1
ATOM 3287 O O . GLU A 1 419 ? 10.234 33.812 14.547 1 98.44 419 GLU A O 1
ATOM 3292 N N . VAL A 1 420 ? 8.391 34.812 13.766 1 98.31 420 VAL A N 1
ATOM 3293 C CA . VAL A 1 420 ? 9.094 35.656 12.789 1 98.31 420 VAL A CA 1
ATOM 3294 C C . VAL A 1 420 ? 8.875 37.125 13.109 1 98.31 420 VAL A C 1
ATOM 3296 O O . VAL A 1 420 ? 7.781 37.531 13.516 1 98.31 420 VAL A O 1
ATOM 3299 N N . VAL A 1 421 ? 9.914 37.938 12.898 1 97.06 421 VAL A N 1
ATOM 3300 C CA . VAL A 1 421 ? 9.805 39.375 13.156 1 97.06 421 VAL A CA 1
ATOM 3301 C C . VAL A 1 421 ? 10.273 40.156 11.922 1 97.06 421 VAL A C 1
ATOM 3303 O O . VAL A 1 421 ? 11.164 39.719 11.203 1 97.06 421 VAL A O 1
ATOM 3306 N N . LEU A 1 422 ? 9.617 41.188 11.695 1 95.88 422 LEU A N 1
ATOM 3307 C CA . LEU A 1 422 ? 10.086 42.094 10.672 1 95.88 422 LEU A CA 1
ATOM 3308 C C . LEU A 1 422 ? 11.062 43.125 11.258 1 95.88 422 LEU A C 1
ATOM 3310 O O . LEU A 1 422 ? 10.695 43.938 12.109 1 95.88 422 LEU A O 1
ATOM 3314 N N . GLU A 1 423 ? 12.25 43.094 10.781 1 93.38 423 GLU A N 1
ATOM 3315 C CA . GLU A 1 423 ? 13.273 44 11.273 1 93.38 423 GLU A CA 1
ATOM 3316 C C . GLU A 1 423 ? 13.242 45.312 10.508 1 93.38 423 GLU A C 1
ATOM 3318 O O . GLU A 1 423 ? 12.672 45.406 9.414 1 93.38 423 GLU A O 1
ATOM 3323 N N . GLU A 1 424 ? 13.859 46.344 11.172 1 89.38 424 GLU A N 1
ATOM 3324 C CA . GLU A 1 424 ? 14 47.625 10.516 1 89.38 424 GLU A CA 1
ATOM 3325 C C . GLU A 1 424 ? 15.008 47.562 9.375 1 89.38 424 GLU A C 1
ATOM 3327 O O . GLU A 1 424 ? 15.922 46.75 9.391 1 89.38 424 GLU A O 1
ATOM 3332 N N . ARG A 1 425 ? 14.758 48.281 8.258 1 77.56 425 ARG A N 1
ATOM 3333 C CA . ARG A 1 425 ? 15.727 48.344 7.16 1 77.56 425 ARG A CA 1
ATOM 3334 C C . ARG A 1 425 ? 17.078 48.875 7.645 1 77.56 425 ARG A C 1
ATOM 3336 O O . ARG A 1 425 ? 17.141 49.844 8.406 1 77.56 425 ARG A O 1
ATOM 3343 N N . ARG A 1 426 ? 18.078 48.125 7.703 1 59.31 426 ARG A N 1
ATOM 3344 C CA . ARG A 1 426 ? 19.406 48.656 7.977 1 59.31 426 ARG A CA 1
ATOM 3345 C C . ARG A 1 426 ? 19.812 49.688 6.938 1 59.31 426 ARG A C 1
ATOM 3347 O O . ARG A 1 426 ? 19.781 49.406 5.734 1 59.31 426 ARG A O 1
ATOM 3354 N N . ASP A 1 427 ? 19.406 50.969 7.07 1 49.09 427 ASP A N 1
ATOM 3355 C CA . ASP A 1 427 ? 20.047 52 6.262 1 49.09 427 ASP A CA 1
ATOM 3356 C C . ASP A 1 427 ? 21.547 51.781 6.164 1 49.09 427 ASP A C 1
ATOM 3358 O O . ASP A 1 427 ? 22.203 51.469 7.156 1 49.09 427 ASP A O 1
ATOM 3362 N N . SER A 1 428 ? 22.031 51.219 5.129 1 44.22 428 SER A N 1
ATOM 3363 C CA . SER A 1 428 ? 23.453 51.406 4.844 1 44.22 428 SER A CA 1
ATOM 3364 C C . SER A 1 428 ? 23.906 52.844 5.203 1 44.22 428 SER A C 1
ATOM 3366 O O . SER A 1 428 ? 23.438 53.812 4.609 1 44.22 428 SER A O 1
ATOM 3368 N N . VAL A 1 429 ? 24.172 53.281 6.418 1 44.38 429 VAL A N 1
ATOM 3369 C CA . VAL A 1 429 ? 25.016 54.438 6.598 1 44.38 429 VAL A CA 1
ATOM 3370 C C . VAL A 1 429 ? 26.172 54.406 5.605 1 44.38 429 VAL A C 1
ATOM 3372 O O . VAL A 1 429 ? 27.047 53.531 5.691 1 44.38 429 VAL A O 1
ATOM 3375 N N . LEU A 1 430 ? 26.016 54.812 4.316 1 37.66 430 LEU A N 1
ATOM 3376 C CA . LEU A 1 430 ? 27.109 55.281 3.498 1 37.66 430 LEU A CA 1
ATOM 3377 C C . LEU A 1 430 ? 28.031 56.219 4.305 1 37.66 430 LEU A C 1
ATOM 3379 O O . LEU A 1 430 ? 27.547 57.062 5.039 1 37.66 430 LEU A O 1
ATOM 3383 N N . GLN A 1 431 ? 29.25 55.781 4.637 1 34.62 431 GLN A N 1
ATOM 3384 C CA . GLN A 1 431 ? 30.453 56.594 4.773 1 34.62 431 GLN A CA 1
ATOM 3385 C C . GLN A 1 431 ? 30.406 57.781 3.793 1 34.62 431 GLN A C 1
ATOM 3387 O O . GLN A 1 431 ? 30.406 57.562 2.578 1 34.62 431 GLN A O 1
ATOM 3392 N N . SER A 1 432 ? 29.734 58.875 4.137 1 25.19 432 SER A N 1
ATOM 3393 C CA . SER A 1 432 ? 30.453 60.094 3.736 1 25.19 432 SER A CA 1
ATOM 3394 C C . SER A 1 432 ? 31.812 60.156 4.426 1 25.19 432 SER A C 1
ATOM 3396 O O . SER A 1 432 ? 31.938 59.781 5.59 1 25.19 432 SER A O 1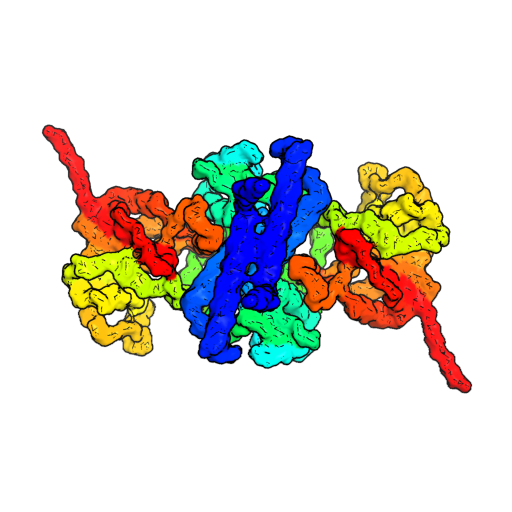
ATOM 3398 N N . MET B 1 1 ? 9.938 -19.922 48.125 1 22.11 1 MET B N 1
ATOM 3399 C CA . MET B 1 1 ? 9.148 -18.859 47.5 1 22.11 1 MET B CA 1
ATOM 3400 C C . MET B 1 1 ? 8.891 -19.172 46.031 1 22.11 1 MET B C 1
ATOM 3402 O O . MET B 1 1 ? 9.828 -19.266 45.219 1 22.11 1 MET B O 1
ATOM 3406 N N . ALA B 1 2 ? 7.91 -20.094 45.75 1 25 2 ALA B N 1
ATOM 3407 C CA . ALA B 1 2 ? 7.621 -20.844 44.531 1 25 2 ALA B CA 1
ATOM 3408 C C . ALA B 1 2 ? 7.586 -19.922 43.312 1 25 2 ALA B C 1
ATOM 3410 O O . ALA B 1 2 ? 6.93 -18.875 43.344 1 25 2 ALA B O 1
ATOM 3411 N N . LEU B 1 3 ? 8.656 -19.641 42.562 1 31.33 3 LEU B N 1
ATOM 3412 C CA . LEU B 1 3 ? 8.656 -18.984 41.25 1 31.33 3 LEU B CA 1
ATOM 3413 C C . LEU B 1 3 ? 7.379 -19.297 40.469 1 31.33 3 LEU B C 1
ATOM 3415 O O . LEU B 1 3 ? 7.164 -20.438 40.062 1 31.33 3 LEU B O 1
ATOM 3419 N N . SER B 1 4 ? 6.207 -19.016 40.938 1 34.47 4 SER B N 1
ATOM 3420 C CA . SER B 1 4 ? 4.867 -19.25 40.438 1 34.47 4 SER B CA 1
ATOM 3421 C C . SER B 1 4 ? 4.867 -19.281 38.906 1 34.47 4 SER B C 1
ATOM 3423 O O . SER B 1 4 ? 5.734 -18.688 38.25 1 34.47 4 SER B O 1
ATOM 3425 N N . ASP B 1 5 ? 4.352 -20.25 38.156 1 40.34 5 ASP B N 1
ATOM 3426 C CA . ASP B 1 5 ? 4.156 -20.734 36.781 1 40.34 5 ASP B CA 1
ATOM 3427 C C . ASP B 1 5 ? 3.807 -19.578 35.844 1 40.34 5 ASP B C 1
ATOM 3429 O O . ASP B 1 5 ? 2.629 -19.266 35.656 1 40.34 5 ASP B O 1
ATOM 3433 N N . THR B 1 6 ? 4.227 -18.328 35.875 1 46.75 6 THR B N 1
ATOM 3434 C CA . THR B 1 6 ? 3.92 -17.047 35.25 1 46.75 6 THR B CA 1
ATOM 3435 C C . THR B 1 6 ? 3.785 -17.172 33.75 1 46.75 6 THR B C 1
ATOM 3437 O O . THR B 1 6 ? 4.789 -17.234 33.031 1 46.75 6 THR B O 1
ATOM 3440 N N . ASN B 1 7 ? 2.805 -17.938 33.188 1 60.56 7 ASN B N 1
ATOM 3441 C CA . ASN B 1 7 ? 2.402 -18.203 31.812 1 60.56 7 ASN B CA 1
ATOM 3442 C C . ASN B 1 7 ? 2.412 -16.922 30.984 1 60.56 7 ASN B C 1
ATOM 3444 O O . ASN B 1 7 ? 1.739 -15.945 31.328 1 60.56 7 ASN B O 1
ATOM 3448 N N . LEU B 1 8 ? 3.346 -16.688 30.172 1 75.5 8 LEU B N 1
ATOM 3449 C CA . LEU B 1 8 ? 3.416 -15.562 29.234 1 75.5 8 LEU B CA 1
ATOM 3450 C C . LEU B 1 8 ? 2.117 -15.422 28.453 1 75.5 8 LEU B C 1
ATOM 3452 O O . LEU B 1 8 ? 1.523 -16.422 28.047 1 75.5 8 LEU B O 1
ATOM 3456 N N . SER B 1 9 ? 1.617 -14.211 28.516 1 86.19 9 SER B N 1
ATOM 3457 C CA . SER B 1 9 ? 0.542 -13.953 27.562 1 86.19 9 SER B CA 1
ATOM 3458 C C . SER B 1 9 ? 0.971 -14.289 26.141 1 86.19 9 SER B C 1
ATOM 3460 O O . SER B 1 9 ? 2.16 -14.477 25.875 1 86.19 9 SER B O 1
ATOM 3462 N N . GLU B 1 10 ? 0.104 -14.508 25.297 1 87.19 10 GLU B N 1
ATOM 3463 C CA . GLU B 1 10 ? 0.411 -14.773 23.891 1 87.19 10 GLU B CA 1
ATOM 3464 C C . GLU B 1 10 ? 1.317 -13.695 23.312 1 87.19 10 GLU B C 1
ATOM 3466 O O . GLU B 1 10 ? 2.266 -14 22.578 1 87.19 10 GLU B O 1
ATOM 3471 N N . LEU B 1 11 ? 1.057 -12.469 23.688 1 90.69 11 LEU B N 1
ATOM 3472 C CA . LEU B 1 11 ? 1.855 -11.336 23.234 1 90.69 11 LEU B CA 1
ATOM 3473 C C . LEU B 1 11 ? 3.299 -11.461 23.703 1 90.69 11 LEU B C 1
ATOM 3475 O O . LEU B 1 11 ? 4.234 -11.297 22.922 1 90.69 11 LEU B O 1
ATOM 3479 N N . GLU B 1 12 ? 3.471 -11.805 24.938 1 92.5 12 GLU B N 1
ATOM 3480 C CA . GLU B 1 12 ? 4.809 -11.961 25.5 1 92.5 12 GLU B CA 1
ATOM 3481 C C . GLU B 1 12 ? 5.527 -13.156 24.891 1 92.5 12 GLU B C 1
ATOM 3483 O O . GLU B 1 12 ? 6.738 -13.109 24.656 1 92.5 12 GLU B O 1
ATOM 3488 N N . ALA B 1 13 ? 4.738 -14.172 24.688 1 92.44 13 ALA B N 1
ATOM 3489 C CA . ALA B 1 13 ? 5.324 -15.375 24.094 1 92.44 13 ALA B CA 1
ATOM 3490 C C . ALA B 1 13 ? 5.863 -15.094 22.703 1 92.44 13 ALA B C 1
ATOM 3492 O O . ALA B 1 13 ? 6.953 -15.547 22.344 1 92.44 13 ALA B O 1
ATOM 3493 N N . VAL B 1 14 ? 5.117 -14.383 21.891 1 92.06 14 VAL B N 1
ATOM 3494 C CA . VAL B 1 14 ? 5.543 -14.055 20.531 1 92.06 14 VAL B CA 1
ATOM 3495 C C . VAL B 1 14 ? 6.746 -13.109 20.578 1 92.06 14 VAL B C 1
ATOM 3497 O O . VAL B 1 14 ? 7.691 -13.258 19.797 1 92.06 14 VAL B O 1
ATOM 3500 N N . ALA B 1 15 ? 6.754 -12.172 21.5 1 94.38 15 ALA B N 1
ATOM 3501 C CA . ALA B 1 15 ? 7.887 -11.266 21.656 1 94.38 15 ALA B CA 1
ATOM 3502 C C . ALA B 1 15 ? 9.141 -12.031 22.094 1 94.38 15 ALA B C 1
ATOM 3504 O O . ALA B 1 15 ? 10.242 -11.742 21.609 1 94.38 15 ALA B O 1
ATOM 3505 N N . ALA B 1 16 ? 8.93 -12.977 23 1 93.88 16 ALA B N 1
ATOM 3506 C CA . ALA B 1 16 ? 10.039 -13.805 23.453 1 93.88 16 ALA B CA 1
ATOM 3507 C C . ALA B 1 16 ? 10.617 -14.633 22.312 1 93.88 16 ALA B C 1
ATOM 3509 O O . ALA B 1 16 ? 11.828 -14.797 22.203 1 93.88 16 ALA B O 1
ATOM 3510 N N . ALA B 1 17 ? 9.734 -15.141 21.516 1 93.44 17 ALA B N 1
ATOM 3511 C CA . ALA B 1 17 ? 10.18 -15.891 20.359 1 93.44 17 ALA B CA 1
ATOM 3512 C C . ALA B 1 17 ? 11.016 -15.016 19.422 1 93.44 17 ALA B C 1
ATOM 3514 O O . ALA B 1 17 ? 12.008 -15.477 18.859 1 93.44 17 ALA B O 1
ATOM 3515 N N . CYS B 1 18 ? 10.648 -13.781 19.203 1 94.38 18 CYS B N 1
ATOM 3516 C CA . CYS B 1 18 ? 11.414 -12.852 18.391 1 94.38 18 CYS B CA 1
ATOM 3517 C C . CYS B 1 18 ? 12.812 -12.656 18.953 1 94.38 18 CYS B C 1
ATOM 3519 O O . CYS B 1 18 ? 13.789 -12.633 18.203 1 94.38 18 CYS B O 1
ATOM 3521 N N . LEU B 1 19 ? 12.898 -12.562 20.281 1 94 19 LEU B N 1
ATOM 3522 C CA . LEU B 1 19 ? 14.195 -12.359 20.922 1 94 19 LEU B CA 1
ATOM 3523 C C . LEU B 1 19 ? 15.086 -13.586 20.75 1 94 19 LEU B C 1
ATOM 3525 O O . LEU B 1 19 ? 16.266 -13.453 20.438 1 94 19 LEU B O 1
ATOM 3529 N N . VAL B 1 20 ? 14.5 -14.727 20.938 1 93.5 20 VAL B N 1
ATOM 3530 C CA . VAL B 1 20 ? 15.25 -15.969 20.812 1 93.5 20 VAL B CA 1
ATOM 3531 C C . VAL B 1 20 ? 15.758 -16.125 19.375 1 93.5 20 VAL B C 1
ATOM 3533 O O . VAL B 1 20 ? 16.938 -16.422 19.156 1 93.5 20 VAL B O 1
ATOM 3536 N N . LYS B 1 21 ? 14.914 -15.891 18.453 1 93.56 21 LYS B N 1
ATOM 3537 C CA . LYS B 1 21 ? 15.273 -16.031 17.047 1 93.56 21 LYS B CA 1
ATOM 3538 C C . LYS B 1 21 ? 16.297 -14.969 16.641 1 93.56 21 LYS B C 1
ATOM 3540 O O . LYS B 1 21 ? 17.156 -15.227 15.797 1 93.56 21 LYS B O 1
ATOM 3545 N N . ALA B 1 22 ? 16.141 -13.758 17.156 1 92.62 22 ALA B N 1
ATOM 3546 C CA . ALA B 1 22 ? 17.125 -12.711 16.891 1 92.62 22 ALA B CA 1
ATOM 3547 C C . ALA B 1 22 ? 18.516 -13.117 17.391 1 92.62 22 ALA B C 1
ATOM 3549 O O . ALA B 1 22 ? 19.516 -12.875 16.719 1 92.62 22 ALA B O 1
ATOM 3550 N N . GLY B 1 23 ? 18.531 -13.711 18.562 1 91.06 23 GLY B N 1
ATOM 3551 C CA . GLY B 1 23 ? 19.797 -14.203 19.094 1 91.06 23 GLY B CA 1
ATOM 3552 C C . GLY B 1 23 ? 20.422 -15.289 18.234 1 91.06 23 GLY B C 1
ATOM 3553 O O . GLY B 1 23 ? 21.625 -15.281 18 1 91.06 23 GLY B O 1
ATOM 3554 N N . LEU B 1 24 ? 19.578 -16.188 17.812 1 88.75 24 LEU B N 1
ATOM 3555 C CA . LEU B 1 24 ? 20.047 -17.281 16.953 1 88.75 24 LEU B CA 1
ATOM 3556 C C . LEU B 1 24 ? 20.609 -16.75 15.648 1 88.75 24 LEU B C 1
ATOM 3558 O O . LEU B 1 24 ? 21.656 -17.203 15.18 1 88.75 24 LEU B O 1
ATOM 3562 N N . LEU B 1 25 ? 19.906 -15.836 15.047 1 88.69 25 LEU B N 1
ATOM 3563 C CA . LEU B 1 25 ? 20.359 -15.234 13.797 1 88.69 25 LEU B CA 1
ATOM 3564 C C . LEU B 1 25 ? 21.688 -14.523 13.977 1 88.69 25 LEU B C 1
ATOM 3566 O O . LEU B 1 25 ? 22.609 -14.688 13.164 1 88.69 25 LEU B O 1
ATOM 3570 N N . ASN B 1 26 ? 21.797 -13.789 15.039 1 86.44 26 ASN B N 1
ATOM 3571 C CA . ASN B 1 26 ? 23.031 -13.047 15.305 1 86.44 26 ASN B CA 1
ATOM 3572 C C . ASN B 1 26 ? 24.203 -13.984 15.523 1 86.44 26 ASN B C 1
ATOM 3574 O O . ASN B 1 26 ? 25.312 -13.727 15.031 1 86.44 26 ASN B O 1
ATOM 3578 N N . ARG B 1 27 ? 24.047 -15 16.25 1 84.31 27 ARG B N 1
ATOM 3579 C CA . ARG B 1 27 ? 25.109 -15.961 16.531 1 84.31 27 ARG B CA 1
ATOM 3580 C C . ARG B 1 27 ? 25.609 -16.625 15.25 1 84.31 27 ARG B C 1
ATOM 3582 O O . ARG B 1 27 ? 26.812 -16.812 15.07 1 84.31 27 ARG B O 1
ATOM 3589 N N . ASN B 1 28 ? 24.641 -16.938 14.406 1 82.88 28 ASN B N 1
ATOM 3590 C CA . ASN B 1 28 ? 25.031 -17.594 13.156 1 82.88 28 ASN B CA 1
ATOM 3591 C C . ASN B 1 28 ? 25.672 -16.609 12.18 1 82.88 28 ASN B C 1
ATOM 3593 O O . ASN B 1 28 ? 26.547 -16.984 11.398 1 82.88 28 ASN B O 1
ATOM 3597 N N . LEU B 1 29 ? 25.234 -15.398 12.203 1 80.69 29 LEU B N 1
ATOM 3598 C CA . LEU B 1 29 ? 25.859 -14.367 11.391 1 80.69 29 LEU B CA 1
ATOM 3599 C C . LEU B 1 29 ? 27.312 -14.148 11.828 1 80.69 29 LEU B C 1
ATOM 3601 O O . LEU B 1 29 ? 28.203 -14.016 10.984 1 80.69 29 LEU B O 1
ATOM 3605 N N . GLU B 1 30 ? 27.531 -14.062 13.109 1 78.75 30 GLU B N 1
ATOM 3606 C CA . GLU B 1 30 ? 28.891 -13.883 13.641 1 78.75 30 GLU B CA 1
ATOM 3607 C C . GLU B 1 30 ? 29.766 -15.086 13.328 1 78.75 30 GLU B C 1
ATOM 3609 O O . GLU B 1 30 ? 30.953 -14.93 13.008 1 78.75 30 GLU B O 1
ATOM 3614 N N . ALA B 1 31 ? 29.109 -16.203 13.438 1 69.88 31 ALA B N 1
ATOM 3615 C CA . ALA B 1 31 ? 29.844 -17.422 13.125 1 69.88 31 ALA B CA 1
ATOM 3616 C C . ALA B 1 31 ? 30.25 -17.469 11.656 1 69.88 31 ALA B C 1
ATOM 3618 O O . ALA B 1 31 ? 31.359 -17.906 11.312 1 69.88 31 ALA B O 1
ATOM 3619 N N . SER B 1 32 ? 29.312 -17.062 10.812 1 68.12 32 SER B N 1
ATOM 3620 C CA . SER B 1 32 ? 29.578 -17.047 9.383 1 68.12 32 SER B CA 1
ATOM 3621 C C . SER B 1 32 ? 30.672 -16.047 9.031 1 68.12 32 SER B C 1
ATOM 3623 O O . SER B 1 32 ? 31.484 -16.297 8.133 1 68.12 32 SER B O 1
ATOM 3625 N N . LYS B 1 33 ? 30.656 -14.836 9.68 1 62.5 33 LYS B N 1
ATOM 3626 C CA . LYS B 1 33 ? 31.703 -13.836 9.469 1 62.5 33 LYS B CA 1
ATOM 3627 C C . LYS B 1 33 ? 33.062 -14.367 9.883 1 62.5 33 LYS B C 1
ATOM 3629 O O . LYS B 1 33 ? 34.094 -14.062 9.25 1 62.5 33 LYS B O 1
ATOM 3634 N N . LEU B 1 34 ? 33.031 -15.086 11.008 1 46.28 34 LEU B N 1
ATOM 3635 C CA . LEU B 1 34 ? 34.281 -15.664 11.5 1 46.28 34 LEU B CA 1
ATOM 3636 C C . LEU B 1 34 ? 34.812 -16.703 10.523 1 46.28 34 LEU B C 1
ATOM 3638 O O . LEU B 1 34 ? 36.031 -16.828 10.352 1 46.28 34 LEU B O 1
ATOM 3642 N N . VAL B 1 35 ? 33.906 -17.453 9.977 1 45.81 35 VAL B N 1
ATOM 3643 C CA . VAL B 1 35 ? 34.344 -18.516 9.062 1 45.81 35 VAL B CA 1
ATOM 3644 C C . VAL B 1 35 ? 34.688 -17.922 7.703 1 45.81 35 VAL B C 1
ATOM 3646 O O . VAL B 1 35 ? 35.688 -18.297 7.082 1 45.81 35 VAL B O 1
ATOM 3649 N N . ASN B 1 36 ? 33.688 -17.094 7.125 1 48.53 36 ASN B N 1
ATOM 3650 C CA . ASN B 1 36 ? 33.875 -16.656 5.746 1 48.53 36 ASN B CA 1
ATOM 3651 C C . ASN B 1 36 ? 34.688 -15.375 5.672 1 48.53 36 ASN B C 1
ATOM 3653 O O . ASN B 1 36 ? 35.156 -14.984 4.594 1 48.53 36 ASN B O 1
ATOM 3657 N N . GLY B 1 37 ? 35.469 -14.734 6.566 1 38.19 37 GLY B N 1
ATOM 3658 C CA . GLY B 1 37 ? 36.031 -13.406 6.535 1 38.19 37 GLY B CA 1
ATOM 3659 C C . GLY B 1 37 ? 35 -12.305 6.355 1 38.19 37 GLY B C 1
ATOM 3660 O O . GLY B 1 37 ? 33.812 -12.586 6.18 1 38.19 37 GLY B O 1
ATOM 3661 N N . HIS B 1 38 ? 35.281 -10.828 6.699 1 39.34 38 HIS B N 1
ATOM 3662 C CA . HIS B 1 38 ? 34.375 -9.695 6.73 1 39.34 38 HIS B CA 1
ATOM 3663 C C . HIS B 1 38 ? 33.562 -9.594 5.434 1 39.34 38 HIS B C 1
ATOM 3665 O O . HIS B 1 38 ? 32.812 -8.625 5.227 1 39.34 38 HIS B O 1
ATOM 3671 N N . SER B 1 39 ? 34.094 -9.922 4.27 1 33.22 39 SER B N 1
ATOM 3672 C CA . SER B 1 39 ? 33.688 -9.352 2.992 1 33.22 39 SER B CA 1
ATOM 3673 C C . SER B 1 39 ? 32.25 -9.773 2.633 1 33.22 39 SER B C 1
ATOM 3675 O O . SER B 1 39 ? 31.562 -9.062 1.898 1 33.22 39 SER B O 1
ATOM 3677 N N . LYS B 1 40 ? 31.922 -11.203 2.236 1 37.81 40 LYS B N 1
ATOM 3678 C CA . LYS B 1 40 ? 30.984 -11.547 1.177 1 37.81 40 LYS B CA 1
ATOM 3679 C C . LYS B 1 40 ? 29.547 -11.391 1.648 1 37.81 40 LYS B C 1
ATOM 3681 O O . LYS B 1 40 ? 29.25 -11.531 2.838 1 37.81 40 LYS B O 1
ATOM 3686 N N . SER B 1 41 ? 28.609 -10.812 0.768 1 39.06 41 SER B N 1
ATOM 3687 C CA . SER B 1 41 ? 27.188 -10.438 0.709 1 39.06 41 SER B CA 1
ATOM 3688 C C . SER B 1 41 ? 26.312 -11.484 1.394 1 39.06 41 SER B C 1
ATOM 3690 O O . SER B 1 41 ? 26.578 -12.688 1.279 1 39.06 41 SER B O 1
ATOM 3692 N N . LEU B 1 42 ? 25.656 -11.18 2.424 1 41.72 42 LEU B N 1
ATOM 3693 C CA . LEU B 1 42 ? 24.594 -12.016 2.979 1 41.72 42 LEU B CA 1
ATOM 3694 C C . LEU B 1 42 ? 24 -12.93 1.906 1 41.72 42 LEU B C 1
ATOM 3696 O O . LEU B 1 42 ? 23.141 -13.758 2.199 1 41.72 42 LEU B O 1
ATOM 3700 N N . HIS B 1 43 ? 24.219 -12.523 0.679 1 42.22 43 HIS B N 1
ATOM 3701 C CA . HIS B 1 43 ? 23.594 -13.273 -0.413 1 42.22 43 HIS B CA 1
ATOM 3702 C C . HIS B 1 43 ? 24.203 -14.664 -0.53 1 42.22 43 HIS B C 1
ATOM 3704 O O . HIS B 1 43 ? 23.547 -15.586 -1.041 1 42.22 43 HIS B O 1
ATOM 3710 N N . GLN B 1 44 ? 25.531 -14.68 -0.435 1 40.25 44 GLN B N 1
ATOM 3711 C CA . GLN B 1 44 ? 26.125 -15.984 -0.723 1 40.25 44 GLN B CA 1
ATOM 3712 C C . GLN B 1 44 ? 25.891 -16.953 0.425 1 40.25 44 GLN B C 1
ATOM 3714 O O . GLN B 1 44 ? 26.078 -18.172 0.272 1 40.25 44 GLN B O 1
ATOM 3719 N N . ASN B 1 45 ? 26.078 -16.469 1.696 1 49.09 45 ASN B N 1
ATOM 3720 C CA . ASN B 1 45 ? 25.984 -17.469 2.758 1 49.09 45 ASN B CA 1
ATOM 3721 C C . ASN B 1 45 ? 24.594 -18.109 2.793 1 49.09 45 ASN B C 1
ATOM 3723 O O . ASN B 1 45 ? 23.609 -17.484 2.393 1 49.09 45 ASN B O 1
ATOM 3727 N N . GLY B 1 46 ? 24.141 -19.391 3.506 1 58.75 46 GLY B N 1
ATOM 3728 C CA . GLY B 1 46 ? 23.484 -20.688 3.482 1 58.75 46 GLY B CA 1
ATOM 3729 C C . GLY B 1 46 ? 21.984 -20.609 3.672 1 58.75 46 GLY B C 1
ATOM 3730 O O . GLY B 1 46 ? 21.469 -19.594 4.16 1 58.75 46 GLY B O 1
ATOM 3731 N N . ALA B 1 47 ? 21.375 -21.234 2.801 1 69.19 47 ALA B N 1
ATOM 3732 C CA . ALA B 1 47 ? 19.984 -21.656 2.91 1 69.19 47 ALA B CA 1
ATOM 3733 C C . ALA B 1 47 ? 19.516 -21.625 4.363 1 69.19 47 ALA B C 1
ATOM 3735 O O . ALA B 1 47 ? 18.391 -21.203 4.652 1 69.19 47 ALA B O 1
ATOM 3736 N N . GLU B 1 48 ? 20.594 -21.688 5.203 1 79.44 48 GLU B N 1
ATOM 3737 C CA . GLU B 1 48 ? 20.219 -21.766 6.609 1 79.44 48 GLU B CA 1
ATOM 3738 C C . GLU B 1 48 ? 19.984 -20.375 7.203 1 79.44 48 GLU B C 1
ATOM 3740 O O . GLU B 1 48 ? 19.016 -20.172 7.934 1 79.44 48 GLU B O 1
ATOM 3745 N N . LEU B 1 49 ? 20.906 -19.438 6.941 1 82.62 49 LEU B N 1
ATOM 3746 C CA . LEU B 1 49 ? 20.766 -18.078 7.449 1 82.62 49 LEU B CA 1
ATOM 3747 C C . LEU B 1 49 ? 19.516 -17.406 6.879 1 82.62 49 LEU B C 1
ATOM 3749 O O . LEU B 1 49 ? 18.828 -16.688 7.586 1 82.62 49 LEU B O 1
ATOM 3753 N N . ARG B 1 50 ? 19.312 -17.703 5.664 1 82.06 50 ARG B N 1
ATOM 3754 C CA . ARG B 1 50 ? 18.109 -17.172 5.027 1 82.06 50 ARG B CA 1
ATOM 3755 C C . ARG B 1 50 ? 16.859 -17.703 5.707 1 82.06 50 ARG B C 1
ATOM 3757 O O . ARG B 1 50 ? 15.93 -16.938 5.984 1 82.06 50 ARG B O 1
ATOM 3764 N N . ASP B 1 51 ? 16.906 -18.906 6.051 1 83.69 51 ASP B N 1
ATOM 3765 C CA . ASP B 1 51 ? 15.75 -19.516 6.699 1 83.69 51 ASP B CA 1
ATOM 3766 C C . ASP B 1 51 ? 15.531 -18.938 8.094 1 83.69 51 ASP B C 1
ATOM 3768 O O . ASP B 1 51 ? 14.391 -18.766 8.531 1 83.69 51 ASP B O 1
ATOM 3772 N N . MET B 1 52 ? 16.641 -18.672 8.75 1 87.88 52 MET B N 1
ATOM 3773 C CA . MET B 1 52 ? 16.562 -18.094 10.086 1 87.88 52 MET B CA 1
ATOM 3774 C C . MET B 1 52 ? 15.984 -16.688 10.039 1 87.88 52 MET B C 1
ATOM 3776 O O . MET B 1 52 ? 15.156 -16.312 10.875 1 87.88 52 MET B O 1
ATOM 3780 N N . ARG B 1 53 ? 16.422 -15.977 9.062 1 88.62 53 ARG B N 1
ATOM 3781 C CA . ARG B 1 53 ? 15.906 -14.617 8.906 1 88.62 53 ARG B CA 1
ATOM 3782 C C . ARG B 1 53 ? 14.414 -14.633 8.578 1 88.62 53 ARG B C 1
ATOM 3784 O O . ARG B 1 53 ? 13.648 -13.836 9.125 1 88.62 53 ARG B O 1
ATOM 3791 N N . LEU B 1 54 ? 14.039 -15.531 7.75 1 87.19 54 LEU B N 1
ATOM 3792 C CA . LEU B 1 54 ? 12.641 -15.633 7.355 1 87.19 54 LEU B CA 1
ATOM 3793 C C . LEU B 1 54 ? 11.766 -16.031 8.539 1 87.19 54 LEU B C 1
ATOM 3795 O O . LEU B 1 54 ? 10.641 -15.547 8.688 1 87.19 54 LEU B O 1
ATOM 3799 N N . SER B 1 55 ? 12.328 -16.938 9.328 1 90.19 55 SER B N 1
ATOM 3800 C CA . SER B 1 55 ? 11.594 -17.359 10.508 1 90.19 55 SER B CA 1
ATOM 3801 C C . SER B 1 55 ? 11.398 -16.203 11.484 1 90.19 55 SER B C 1
ATOM 3803 O O . SER B 1 55 ? 10.312 -16.047 12.047 1 90.19 55 SER B O 1
ATOM 3805 N N . LEU B 1 56 ? 12.484 -15.469 11.672 1 93.38 56 LEU B N 1
ATOM 3806 C CA . LEU B 1 56 ? 12.398 -14.289 12.531 1 93.38 56 LEU B CA 1
ATOM 3807 C C . LEU B 1 56 ? 11.445 -13.258 11.93 1 93.38 56 LEU B C 1
ATOM 3809 O O . LEU B 1 56 ? 10.617 -12.688 12.641 1 93.38 56 LEU B O 1
ATOM 3813 N N . PHE B 1 57 ? 11.586 -13.039 10.641 1 94.06 57 PHE B N 1
ATOM 3814 C CA . PHE B 1 57 ? 10.719 -12.109 9.922 1 94.06 57 PHE B CA 1
ATOM 3815 C C . PHE B 1 57 ? 9.25 -12.477 10.125 1 94.06 57 PHE B C 1
ATOM 3817 O O . PHE B 1 57 ? 8.43 -11.609 10.43 1 94.06 57 PHE B O 1
ATOM 3824 N N . GLU B 1 58 ? 8.883 -13.711 10.078 1 92.31 58 GLU B N 1
ATOM 3825 C CA . GLU B 1 58 ? 7.523 -14.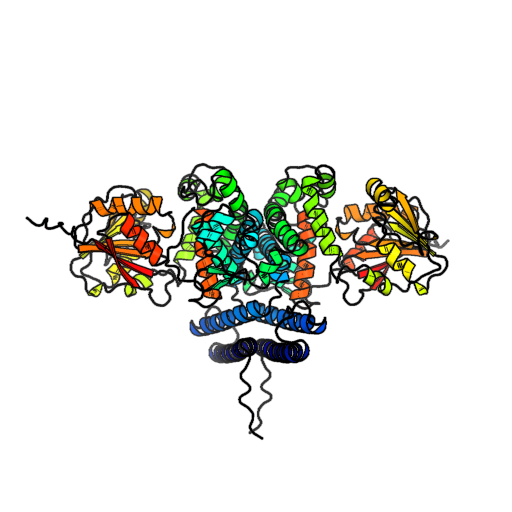195 10.273 1 92.31 58 GLU B CA 1
ATOM 3826 C C . GLU B 1 58 ? 7.031 -13.906 11.688 1 92.31 58 GLU B C 1
ATOM 3828 O O . GLU B 1 58 ? 5.891 -13.484 11.883 1 92.31 58 GLU B O 1
ATOM 3833 N N . SER B 1 59 ? 7.871 -14.148 12.633 1 93.75 59 SER B N 1
ATOM 3834 C CA . SER B 1 59 ? 7.496 -13.914 14.023 1 93.75 59 SER B CA 1
ATOM 3835 C C . SER B 1 59 ? 7.266 -12.438 14.297 1 93.75 59 SER B C 1
ATOM 3837 O O . SER B 1 59 ? 6.344 -12.07 15.031 1 93.75 59 SER B O 1
ATOM 3839 N N . VAL B 1 60 ? 8.117 -11.664 13.711 1 95 60 VAL B N 1
ATOM 3840 C CA . VAL B 1 60 ? 8 -10.227 13.922 1 95 60 VAL B CA 1
ATOM 3841 C C . VAL B 1 60 ? 6.734 -9.703 13.242 1 95 60 VAL B C 1
ATOM 3843 O O . VAL B 1 60 ? 6.062 -8.82 13.773 1 95 60 VAL B O 1
ATOM 3846 N N . GLN B 1 61 ? 6.371 -10.211 12.078 1 93.12 61 GLN B N 1
ATOM 3847 C CA . GLN B 1 61 ? 5.125 -9.836 11.422 1 93.12 61 GLN B CA 1
ATOM 3848 C C . GLN B 1 61 ? 3.92 -10.156 12.297 1 93.12 61 GLN B C 1
ATOM 3850 O O . GLN B 1 61 ? 2.971 -9.375 12.375 1 93.12 61 GLN B O 1
ATOM 3855 N N . ASN B 1 62 ? 3.986 -11.305 12.867 1 92.31 62 ASN B N 1
ATOM 3856 C CA . ASN B 1 62 ? 2.908 -11.688 13.773 1 92.31 62 ASN B CA 1
ATOM 3857 C C . ASN B 1 62 ? 2.814 -10.742 14.961 1 92.31 62 ASN B C 1
ATOM 3859 O O . ASN B 1 62 ? 1.717 -10.344 15.359 1 92.31 62 ASN B O 1
ATOM 3863 N N . LEU B 1 63 ? 3.977 -10.461 15.547 1 93.75 63 LEU B N 1
ATOM 3864 C CA . LEU B 1 63 ? 4.02 -9.531 16.672 1 93.75 63 LEU B CA 1
ATOM 3865 C C . LEU B 1 63 ? 3.467 -8.164 16.266 1 93.75 63 LEU B C 1
ATOM 3867 O O . LEU B 1 63 ? 2.727 -7.539 17.016 1 93.75 63 LEU B O 1
ATOM 3871 N N . LEU B 1 64 ? 3.814 -7.688 15.102 1 93.31 64 LEU B N 1
ATOM 3872 C CA . LEU B 1 64 ? 3.332 -6.41 14.594 1 93.31 64 LEU B CA 1
ATOM 3873 C C . LEU B 1 64 ? 1.812 -6.406 14.477 1 93.31 64 LEU B C 1
ATOM 3875 O O . LEU B 1 64 ? 1.157 -5.434 14.859 1 93.31 64 LEU B O 1
ATOM 3879 N N . LEU B 1 65 ? 1.302 -7.461 13.953 1 90.81 65 LEU B N 1
ATOM 3880 C CA . LEU B 1 65 ? -0.146 -7.559 13.805 1 90.81 65 LEU B CA 1
ATOM 3881 C C . LEU B 1 65 ? -0.843 -7.449 15.156 1 90.81 65 LEU B C 1
ATOM 3883 O O . LEU B 1 65 ? -1.902 -6.828 15.266 1 90.81 65 LEU B O 1
ATOM 3887 N N . MET B 1 66 ? -0.265 -7.992 16.172 1 89.94 66 MET B N 1
ATOM 3888 C CA . MET B 1 66 ? -0.864 -8.031 17.5 1 89.94 66 MET B CA 1
ATOM 3889 C C . MET B 1 66 ? -0.849 -6.648 18.141 1 89.94 66 MET B C 1
ATOM 3891 O O . MET B 1 66 ? -1.735 -6.32 18.938 1 89.94 66 MET B O 1
ATOM 3895 N N . VAL B 1 67 ? 0.14 -5.867 17.766 1 92.25 67 VAL B N 1
ATOM 3896 C CA . VAL B 1 67 ? 0.332 -4.648 18.531 1 92.25 67 VAL B CA 1
ATOM 3897 C C . VAL B 1 67 ? -0.14 -3.439 17.734 1 92.25 67 VAL B C 1
ATOM 3899 O O . VAL B 1 67 ? -0.262 -2.336 18.266 1 92.25 67 VAL B O 1
ATOM 3902 N N . THR B 1 68 ? -0.379 -3.604 16.438 1 92.06 68 THR B N 1
ATOM 3903 C CA . THR B 1 68 ? -0.808 -2.492 15.602 1 92.06 68 THR B CA 1
ATOM 3904 C C . THR B 1 68 ? -2.15 -1.942 16.078 1 92.06 68 THR B C 1
ATOM 3906 O O . THR B 1 68 ? -3.119 -2.693 16.219 1 92.06 68 THR B O 1
ATOM 3909 N N . PRO B 1 69 ? -2.203 -0.619 16.312 1 88.94 69 PRO B N 1
ATOM 3910 C CA . PRO B 1 69 ? -3.506 -0.05 16.656 1 88.94 69 PRO B CA 1
ATOM 3911 C C . PRO B 1 69 ? -4.535 -0.191 15.547 1 88.94 69 PRO B C 1
ATOM 3913 O O . PRO B 1 69 ? -4.219 0.042 14.375 1 88.94 69 PRO B O 1
ATOM 3916 N N . PRO B 1 70 ? -5.73 -0.546 15.906 1 89.62 70 PRO B N 1
ATOM 3917 C CA . PRO B 1 70 ? -6.781 -0.75 14.914 1 89.62 70 PRO B CA 1
ATOM 3918 C C . PRO B 1 70 ? -6.961 0.453 13.984 1 89.62 70 PRO B C 1
ATOM 3920 O O . PRO B 1 70 ? -7.102 0.287 12.773 1 89.62 70 PRO B O 1
ATOM 3923 N N . GLU B 1 71 ? -6.902 1.64 14.508 1 88.5 71 GLU B N 1
ATOM 3924 C CA . GLU B 1 71 ? -7.105 2.846 13.703 1 88.5 71 GLU B CA 1
ATOM 3925 C C . GLU B 1 71 ? -5.969 3.037 12.703 1 88.5 71 GLU B C 1
ATOM 3927 O O . GLU B 1 71 ? -6.184 3.561 11.609 1 88.5 71 GLU B O 1
ATOM 3932 N N . TYR B 1 72 ? -4.785 2.586 13.094 1 89.88 72 TYR B N 1
ATOM 3933 C CA . TYR B 1 72 ? -3.623 2.74 12.227 1 89.88 72 TYR B CA 1
ATOM 3934 C C . TYR B 1 72 ? -3.816 1.987 10.922 1 89.88 72 TYR B C 1
ATOM 3936 O O . TYR B 1 72 ? -3.508 2.508 9.844 1 89.88 72 TYR B O 1
ATOM 3944 N N . ILE B 1 73 ? -4.359 0.8 10.945 1 92.06 73 ILE B N 1
ATOM 3945 C CA . ILE B 1 73 ? -4.52 -0.079 9.789 1 92.06 73 ILE B CA 1
ATOM 3946 C C . ILE B 1 73 ? -5.438 0.578 8.766 1 92.06 73 ILE B C 1
ATOM 3948 O O . ILE B 1 73 ? -5.195 0.493 7.555 1 92.06 73 ILE B O 1
ATOM 3952 N N . LEU B 1 74 ? -6.426 1.307 9.25 1 93.12 74 LEU B N 1
ATOM 3953 C CA . LEU B 1 74 ? -7.5 1.799 8.391 1 93.12 74 LEU B CA 1
ATOM 3954 C C . LEU B 1 74 ? -7.199 3.213 7.91 1 93.12 74 LEU B C 1
ATOM 3956 O O . LEU B 1 74 ? -7.887 3.729 7.023 1 93.12 74 LEU B O 1
ATOM 3960 N N . THR B 1 75 ? -6.145 3.854 8.469 1 89.56 75 THR B N 1
ATOM 3961 C CA . THR B 1 75 ? -5.875 5.246 8.133 1 89.56 75 THR B CA 1
ATOM 3962 C C . THR B 1 75 ? -4.422 5.43 7.707 1 89.56 75 THR B C 1
ATOM 3964 O O . THR B 1 75 ? -4.082 5.242 6.535 1 89.56 75 THR B O 1
ATOM 3967 N N . GLN B 1 76 ? -3.508 5.48 8.695 1 89.12 76 GLN B N 1
ATOM 3968 C CA . GLN B 1 76 ? -2.1 5.734 8.406 1 89.12 76 GLN B CA 1
ATOM 3969 C C . GLN B 1 76 ? -1.484 4.582 7.621 1 89.12 76 GLN B C 1
ATOM 3971 O O . GLN B 1 76 ? -0.604 4.793 6.785 1 89.12 76 GLN B O 1
ATOM 3976 N N . GLY B 1 77 ? -1.953 3.414 7.949 1 92.31 77 GLY B N 1
ATOM 3977 C CA . GLY B 1 77 ? -1.477 2.258 7.207 1 92.31 77 GLY B CA 1
ATOM 3978 C C . GLY B 1 77 ? -1.784 2.336 5.723 1 92.31 77 GLY B C 1
ATOM 3979 O O . GLY B 1 77 ? -0.952 1.967 4.891 1 92.31 77 GLY B O 1
ATOM 3980 N N . LEU B 1 78 ? -2.941 2.816 5.355 1 93.19 78 LEU B N 1
ATOM 3981 C CA . LEU B 1 78 ? -3.314 2.986 3.955 1 93.19 78 LEU B CA 1
ATOM 3982 C C . LEU B 1 78 ? -2.494 4.098 3.305 1 93.19 78 LEU B C 1
ATOM 3984 O O . LEU B 1 78 ? -2.059 3.963 2.158 1 93.19 78 LEU B O 1
ATOM 3988 N N . SER B 1 79 ? -2.303 5.141 4.078 1 93.31 79 SER B N 1
ATOM 3989 C CA . SER B 1 79 ? -1.475 6.227 3.568 1 93.31 79 SER B CA 1
ATOM 3990 C C . SER B 1 79 ? -0.055 5.75 3.279 1 93.31 79 SER B C 1
ATOM 3992 O O . SER B 1 79 ? 0.547 6.148 2.279 1 93.31 79 SER B O 1
ATOM 3994 N N . ALA B 1 80 ? 0.414 4.938 4.164 1 94.62 80 ALA B N 1
ATOM 3995 C CA . ALA B 1 80 ? 1.75 4.379 3.969 1 94.62 80 ALA B CA 1
ATOM 3996 C C . ALA B 1 80 ? 1.808 3.518 2.713 1 94.62 80 ALA B C 1
ATOM 3998 O O . ALA B 1 80 ? 2.771 3.59 1.946 1 94.62 80 ALA B O 1
ATOM 3999 N N . SER B 1 81 ? 0.792 2.676 2.521 1 95.44 81 SER B N 1
ATOM 4000 C CA . SER B 1 81 ? 0.736 1.843 1.325 1 95.44 81 SER B CA 1
ATOM 4001 C C . SER B 1 81 ? 0.744 2.691 0.058 1 95.44 81 SER B C 1
ATOM 4003 O O . SER B 1 81 ? 1.439 2.369 -0.908 1 95.44 81 SER B O 1
ATOM 4005 N N . ILE B 1 82 ? -0.004 3.771 0.057 1 95.81 82 ILE B N 1
ATOM 4006 C CA . ILE B 1 82 ? -0.084 4.668 -1.091 1 95.81 82 ILE B CA 1
ATOM 4007 C C . ILE B 1 82 ? 1.284 5.293 -1.352 1 95.81 82 ILE B C 1
ATOM 4009 O O . ILE B 1 82 ? 1.754 5.32 -2.492 1 95.81 82 ILE B O 1
ATOM 4013 N N . MET B 1 83 ? 1.911 5.711 -0.291 1 96.75 83 MET B N 1
ATOM 4014 C CA . MET B 1 83 ? 3.172 6.426 -0.473 1 96.75 83 MET B CA 1
ATOM 4015 C C . MET B 1 83 ? 4.297 5.457 -0.833 1 96.75 83 MET B C 1
ATOM 4017 O O . MET B 1 83 ? 5.215 5.816 -1.572 1 96.75 83 MET B O 1
ATOM 4021 N N . ASP B 1 84 ? 4.242 4.191 -0.314 1 96 84 ASP B N 1
ATOM 4022 C CA . ASP B 1 84 ? 5.199 3.176 -0.737 1 96 84 ASP B CA 1
ATOM 4023 C C . ASP B 1 84 ? 5.188 3.004 -2.254 1 96 84 ASP B C 1
ATOM 4025 O O . ASP B 1 84 ? 6.238 3.008 -2.895 1 96 84 ASP B O 1
ATOM 4029 N N . LEU B 1 85 ? 4 2.875 -2.756 1 95.94 85 LEU B N 1
ATOM 4030 C CA . LEU B 1 85 ? 3.828 2.66 -4.188 1 95.94 85 LEU B CA 1
ATOM 4031 C C . LEU B 1 85 ? 4.23 3.902 -4.977 1 95.94 85 LEU B C 1
ATOM 4033 O O . LEU B 1 85 ? 4.906 3.799 -6.004 1 95.94 85 LEU B O 1
ATOM 4037 N N . THR B 1 86 ? 3.887 5.074 -4.469 1 96.62 86 THR B N 1
ATOM 4038 C CA . THR B 1 86 ? 4.203 6.336 -5.133 1 96.62 86 THR B CA 1
ATOM 4039 C C . THR B 1 86 ? 5.711 6.543 -5.211 1 96.62 86 THR B C 1
ATOM 4041 O O . THR B 1 86 ? 6.242 6.895 -6.266 1 96.62 86 THR B O 1
ATOM 4044 N N . ALA B 1 87 ? 6.375 6.285 -4.129 1 97.19 87 ALA B N 1
ATOM 4045 C CA . ALA B 1 87 ? 7.82 6.496 -4.051 1 97.19 87 ALA B CA 1
ATOM 4046 C C . ALA B 1 87 ? 8.562 5.531 -4.969 1 97.19 87 ALA B C 1
ATOM 4048 O O . ALA B 1 87 ? 9.453 5.941 -5.719 1 97.19 87 ALA B O 1
ATOM 4049 N N . LEU B 1 88 ? 8.188 4.266 -4.945 1 96.12 88 LEU B N 1
ATOM 4050 C CA . LEU B 1 88 ? 8.906 3.279 -5.742 1 96.12 88 LEU B CA 1
ATOM 4051 C C . LEU B 1 88 ? 8.617 3.469 -7.227 1 96.12 88 LEU B C 1
ATOM 4053 O O . LEU B 1 88 ? 9.492 3.238 -8.07 1 96.12 88 LEU B O 1
ATOM 4057 N N . ARG B 1 89 ? 7.395 3.814 -7.527 1 95.56 89 ARG B N 1
ATOM 4058 C CA . ARG B 1 89 ? 7.086 4.105 -8.922 1 95.56 89 ARG B CA 1
ATOM 4059 C C . ARG B 1 89 ? 7.945 5.254 -9.445 1 95.56 89 ARG B C 1
ATOM 4061 O O . ARG B 1 89 ? 8.438 5.203 -10.578 1 95.56 89 ARG B O 1
ATOM 4068 N N . TYR B 1 90 ? 8.117 6.285 -8.656 1 97.06 90 TYR B N 1
ATOM 4069 C CA . TYR B 1 90 ? 8.969 7.422 -9.008 1 97.06 90 TYR B CA 1
ATOM 4070 C C . TYR B 1 90 ? 10.414 6.984 -9.188 1 97.06 90 TYR B C 1
ATOM 4072 O O . TYR B 1 90 ? 11.047 7.301 -10.203 1 97.06 90 TYR B O 1
ATOM 4080 N N . ILE B 1 91 ? 10.953 6.238 -8.258 1 97.5 91 ILE B N 1
ATOM 4081 C CA . ILE B 1 91 ? 12.344 5.801 -8.25 1 97.5 91 ILE B CA 1
ATOM 4082 C C . ILE B 1 91 ? 12.625 4.93 -9.469 1 97.5 91 ILE B C 1
ATOM 4084 O O . ILE B 1 91 ? 13.656 5.078 -10.125 1 97.5 91 ILE B O 1
ATOM 4088 N N . ASN B 1 92 ? 11.656 4.066 -9.773 1 94.19 92 ASN B N 1
ATOM 4089 C CA . ASN B 1 92 ? 11.82 3.168 -10.914 1 94.19 92 ASN B CA 1
ATOM 4090 C C . ASN B 1 92 ? 11.68 3.912 -12.234 1 94.19 92 ASN B C 1
ATOM 4092 O O . ASN B 1 92 ? 12.5 3.732 -13.141 1 94.19 92 ASN B O 1
ATOM 4096 N N . ARG B 1 93 ? 10.695 4.73 -12.375 1 93.62 93 ARG B N 1
ATOM 4097 C CA . ARG B 1 93 ? 10.414 5.434 -13.617 1 93.62 93 ARG B CA 1
ATOM 4098 C C . ARG B 1 93 ? 11.586 6.324 -14.023 1 93.62 93 ARG B C 1
ATOM 4100 O O . ARG B 1 93 ? 11.938 6.406 -15.203 1 93.62 93 ARG B O 1
ATOM 4107 N N . PHE B 1 94 ? 12.18 6.953 -13.031 1 96 94 PHE B N 1
ATOM 4108 C CA . PHE B 1 94 ? 13.195 7.949 -13.359 1 96 94 PHE B CA 1
ATOM 4109 C C . PHE B 1 94 ? 14.586 7.418 -13.062 1 96 94 PHE B C 1
ATOM 4111 O O . PHE B 1 94 ? 15.547 8.188 -12.977 1 96 94 PHE B O 1
ATOM 4118 N N . SER B 1 95 ? 14.727 6.102 -12.797 1 94.81 95 SER B N 1
ATOM 4119 C CA . SER B 1 95 ? 15.984 5.371 -12.656 1 94.81 95 SER B CA 1
ATOM 4120 C C . SER B 1 95 ? 16.891 6.016 -11.617 1 94.81 95 SER B C 1
ATOM 4122 O O . SER B 1 95 ? 18.094 6.184 -11.844 1 94.81 95 SER B O 1
ATOM 4124 N N . VAL B 1 96 ? 16.312 6.395 -10.508 1 97.94 96 VAL B N 1
ATOM 4125 C CA . VAL B 1 96 ? 17.047 7.094 -9.461 1 97.94 96 VAL B CA 1
ATOM 4126 C C . VAL B 1 96 ? 18.172 6.199 -8.922 1 97.94 96 VAL B C 1
ATOM 4128 O O . VAL B 1 96 ? 19.266 6.672 -8.648 1 97.94 96 VAL B O 1
ATOM 4131 N N . ALA B 1 97 ? 17.891 4.922 -8.773 1 97.69 97 ALA B N 1
ATOM 4132 C CA . ALA B 1 97 ? 18.875 3.996 -8.211 1 97.69 97 ALA B CA 1
ATOM 4133 C C . ALA B 1 97 ? 20.141 3.959 -9.062 1 97.69 97 ALA B C 1
ATOM 4135 O O . ALA B 1 97 ? 21.25 3.838 -8.531 1 97.69 97 ALA B O 1
ATOM 4136 N N . LYS B 1 98 ? 20 4.082 -10.336 1 96.75 98 LYS B N 1
ATOM 4137 C CA . LYS B 1 98 ? 21.141 4.035 -11.25 1 96.75 98 LYS B CA 1
ATOM 4138 C C . LYS B 1 98 ? 22.016 5.281 -11.102 1 96.75 98 LYS B C 1
ATOM 4140 O O . LYS B 1 98 ? 23.188 5.273 -11.484 1 96.75 98 LYS B O 1
ATOM 4145 N N . GLY B 1 99 ? 21.469 6.301 -10.617 1 98.06 99 GLY B N 1
ATOM 4146 C CA . GLY B 1 99 ? 22.219 7.543 -10.453 1 98.06 99 GLY B CA 1
ATOM 4147 C C . GLY B 1 99 ? 23.094 7.555 -9.219 1 98.06 99 GLY B C 1
ATOM 4148 O O . GLY B 1 99 ? 23.969 8.414 -9.078 1 98.06 99 GLY B O 1
ATOM 4149 N N . VAL B 1 100 ? 22.859 6.633 -8.32 1 98.25 100 VAL B N 1
ATOM 4150 C CA . VAL B 1 100 ? 23.625 6.539 -7.086 1 98.25 100 VAL B CA 1
ATOM 4151 C C . VAL B 1 100 ? 24.766 5.539 -7.262 1 98.25 100 VAL B C 1
ATOM 4153 O O . VAL B 1 100 ? 24.547 4.406 -7.695 1 98.25 100 VAL B O 1
ATOM 4156 N N . PRO B 1 101 ? 26 5.945 -6.945 1 97.31 101 PRO B N 1
ATOM 4157 C CA . PRO B 1 101 ? 27.094 4.98 -7.039 1 97.31 101 PRO B CA 1
ATOM 4158 C C . PRO B 1 101 ? 26.906 3.785 -6.102 1 97.31 101 PRO B C 1
ATOM 4160 O O . PRO B 1 101 ? 26.438 3.949 -4.973 1 97.31 101 PRO B O 1
ATOM 4163 N N . ALA B 1 102 ? 27.266 2.604 -6.496 1 94.62 102 ALA B N 1
ATOM 4164 C CA . ALA B 1 102 ? 27.016 1.362 -5.766 1 94.62 102 ALA B CA 1
ATOM 4165 C C . ALA B 1 102 ? 27.766 1.347 -4.438 1 94.62 102 ALA B C 1
ATOM 4167 O O . ALA B 1 102 ? 27.281 0.784 -3.451 1 94.62 102 ALA B O 1
ATOM 4168 N N . ASP B 1 103 ? 28.953 2.006 -4.406 1 94.31 103 ASP B N 1
ATOM 4169 C CA . ASP B 1 103 ? 29.812 1.845 -3.236 1 94.31 103 ASP B CA 1
ATOM 4170 C C . ASP B 1 103 ? 30.141 3.197 -2.609 1 94.31 103 ASP B C 1
ATOM 4172 O O . ASP B 1 103 ? 31.125 3.32 -1.875 1 94.31 103 ASP B O 1
ATOM 4176 N N . ASP B 1 104 ? 29.344 4.156 -2.955 1 96.12 104 ASP B N 1
ATOM 4177 C CA . ASP B 1 104 ? 29.641 5.48 -2.41 1 96.12 104 ASP B CA 1
ATOM 4178 C C . ASP B 1 104 ? 28.359 6.312 -2.301 1 96.12 104 ASP B C 1
ATOM 4180 O O . ASP B 1 104 ? 27.281 5.875 -2.721 1 96.12 104 ASP B O 1
ATOM 4184 N N . LYS B 1 105 ? 28.453 7.441 -1.639 1 97.38 105 LYS B N 1
ATOM 4185 C CA . LYS B 1 105 ? 27.359 8.391 -1.514 1 97.38 105 LYS B CA 1
ATOM 4186 C C . LYS B 1 105 ? 27.422 9.453 -2.609 1 97.38 105 LYS B C 1
ATOM 4188 O O . LYS B 1 105 ? 28.453 9.609 -3.271 1 97.38 105 LYS B O 1
ATOM 4193 N N . ILE B 1 106 ? 26.406 10.141 -2.84 1 98.44 106 ILE B N 1
ATOM 4194 C CA . ILE B 1 106 ? 26.281 11.242 -3.791 1 98.44 106 ILE B CA 1
ATOM 4195 C C . ILE B 1 106 ? 25.375 12.328 -3.209 1 98.44 106 ILE B C 1
ATOM 4197 O O . ILE B 1 106 ? 24.453 12.039 -2.455 1 98.44 106 ILE B O 1
ATOM 4201 N N . SER B 1 107 ? 25.656 13.516 -3.479 1 98.31 107 SER B N 1
ATOM 4202 C CA . SER B 1 107 ? 24.797 14.594 -2.994 1 98.31 107 SER B CA 1
ATOM 4203 C C . SER B 1 107 ? 23.438 14.586 -3.699 1 98.31 107 SER B C 1
ATOM 4205 O O . SER B 1 107 ? 23.328 14.078 -4.816 1 98.31 107 SER B O 1
ATOM 4207 N N . TYR B 1 108 ? 22.453 15.117 -3.059 1 97.69 108 TYR B N 1
ATOM 4208 C CA . TYR B 1 108 ? 21.141 15.227 -3.682 1 97.69 108 TYR B CA 1
ATOM 4209 C C . TYR B 1 108 ? 21.203 16.016 -4.977 1 97.69 108 TYR B C 1
ATOM 4211 O O . TYR B 1 108 ? 20.562 15.664 -5.969 1 97.69 108 TYR B O 1
ATOM 4219 N N . GLU B 1 109 ? 21.953 17.094 -4.957 1 98.06 109 GLU B N 1
ATOM 4220 C CA . GLU B 1 109 ? 22.109 17.938 -6.129 1 98.06 109 GLU B CA 1
ATOM 4221 C C . GLU B 1 109 ? 22.719 17.172 -7.297 1 98.06 109 GLU B C 1
ATOM 4223 O O . GLU B 1 109 ? 22.203 17.203 -8.414 1 98.06 109 GLU B O 1
ATOM 4228 N N . ALA B 1 110 ? 23.797 16.516 -7.066 1 98.5 110 ALA B N 1
ATOM 4229 C CA . ALA B 1 110 ? 24.484 15.742 -8.102 1 98.5 110 ALA B CA 1
ATOM 4230 C C . ALA B 1 110 ? 23.594 14.609 -8.617 1 98.5 110 ALA B C 1
ATOM 4232 O O . ALA B 1 110 ? 23.578 14.328 -9.82 1 98.5 110 ALA B O 1
ATOM 4233 N N . LEU B 1 111 ? 22.906 13.977 -7.715 1 98.5 111 LEU B N 1
ATOM 4234 C CA . LEU B 1 111 ? 22.016 12.891 -8.094 1 98.5 111 LEU B CA 1
ATOM 4235 C C . LEU B 1 111 ? 20.891 13.391 -8.992 1 98.5 111 LEU B C 1
ATOM 4237 O O . LEU B 1 111 ? 20.594 12.773 -10.016 1 98.5 111 LEU B O 1
ATOM 4241 N N . ALA B 1 112 ? 20.281 14.484 -8.602 1 98.31 112 ALA B N 1
ATOM 4242 C CA . ALA B 1 112 ? 19.203 15.078 -9.391 1 98.31 112 ALA B CA 1
ATOM 4243 C C . ALA B 1 112 ? 19.672 15.422 -10.797 1 98.31 112 ALA B C 1
ATOM 4245 O O . ALA B 1 112 ? 18.953 15.219 -11.773 1 98.31 112 ALA B O 1
ATOM 4246 N N . GLN B 1 113 ? 20.844 15.938 -10.891 1 97.81 113 GLN B N 1
ATOM 4247 C CA . GLN B 1 113 ? 21.438 16.266 -12.188 1 97.81 113 GLN B CA 1
ATOM 4248 C C . GLN B 1 113 ? 21.688 15.008 -13.016 1 97.81 113 GLN B C 1
ATOM 4250 O O . GLN B 1 113 ? 21.422 14.977 -14.211 1 97.81 113 GLN B O 1
ATOM 4255 N N . ASN B 1 114 ? 22.219 13.992 -12.375 1 97 114 ASN B N 1
ATOM 4256 C CA . ASN B 1 114 ? 22.547 12.742 -13.047 1 97 114 ASN B CA 1
ATOM 4257 C C . ASN B 1 114 ? 21.312 12.109 -13.703 1 97 114 ASN B C 1
ATOM 4259 O O . ASN B 1 114 ? 21.422 11.516 -14.773 1 97 114 ASN B O 1
ATOM 4263 N N . VAL B 1 115 ? 20.188 12.258 -12.992 1 97.06 115 VAL B N 1
ATOM 4264 C CA . VAL B 1 115 ? 19.031 11.508 -13.484 1 97.06 115 VAL B CA 1
ATOM 4265 C C . VAL B 1 115 ? 18 12.461 -14.086 1 97.06 115 VAL B C 1
ATOM 4267 O O . VAL B 1 115 ? 16.953 12.031 -14.57 1 97.06 115 VAL B O 1
ATOM 4270 N N . GLY B 1 116 ? 18.266 13.75 -14.125 1 97.12 116 GLY B N 1
ATOM 4271 C CA . GLY B 1 116 ? 17.453 14.742 -14.812 1 97.12 116 GLY B CA 1
ATOM 4272 C C . GLY B 1 116 ? 16.125 15.008 -14.117 1 97.12 116 GLY B C 1
ATOM 4273 O O . GLY B 1 116 ? 15.078 15.023 -14.758 1 97.12 116 GLY B O 1
ATOM 4274 N N . VAL B 1 117 ? 16.156 15.125 -12.773 1 97.81 117 VAL B N 1
ATOM 4275 C CA . VAL B 1 117 ? 14.93 15.367 -12.031 1 97.81 117 VAL B CA 1
ATOM 4276 C C . VAL B 1 117 ? 15.109 16.578 -11.117 1 97.81 117 VAL B C 1
ATOM 4278 O O . VAL B 1 117 ? 16.203 17.141 -11.031 1 97.81 117 VAL B O 1
ATOM 4281 N N . ASP B 1 118 ? 14.008 17.047 -10.562 1 97.94 118 ASP B N 1
ATOM 4282 C CA . ASP B 1 118 ? 14.047 18.156 -9.602 1 97.94 118 ASP B CA 1
ATOM 4283 C C . ASP B 1 118 ? 14.617 17.688 -8.258 1 97.94 118 ASP B C 1
ATOM 4285 O O . ASP B 1 118 ? 14.188 16.656 -7.719 1 97.94 118 ASP B O 1
ATOM 4289 N N . GLU B 1 119 ? 15.562 18.406 -7.746 1 97.56 119 GLU B N 1
ATOM 4290 C CA . GLU B 1 119 ? 16.281 18.016 -6.539 1 97.56 119 GLU B CA 1
ATOM 4291 C C . GLU B 1 119 ? 15.344 17.906 -5.34 1 97.56 119 GLU B C 1
ATOM 4293 O O . GLU B 1 119 ? 15.375 16.922 -4.609 1 97.56 119 GLU B O 1
ATOM 4298 N N . SER B 1 120 ? 14.539 18.922 -5.074 1 96.69 120 SER B N 1
ATOM 4299 C CA . SER B 1 120 ? 13.656 18.953 -3.914 1 96.69 120 SER B CA 1
ATOM 4300 C C . SER B 1 120 ? 12.633 17.828 -3.975 1 96.69 120 SER B C 1
ATOM 4302 O O . SER B 1 120 ? 12.414 17.109 -2.986 1 96.69 120 SER B O 1
ATOM 4304 N N . GLN B 1 121 ? 11.992 17.688 -5.133 1 97.44 121 GLN B N 1
ATOM 4305 C CA . GLN B 1 121 ? 11.016 16.625 -5.34 1 97.44 121 GLN B CA 1
ATOM 4306 C C . GLN B 1 121 ? 11.633 15.258 -5.113 1 97.44 121 GLN B C 1
ATOM 4308 O O . GLN B 1 121 ? 11.07 14.43 -4.395 1 97.44 121 GLN B O 1
ATOM 4313 N N . MET B 1 122 ? 12.766 14.977 -5.641 1 98.12 122 MET B N 1
ATOM 4314 C CA . MET B 1 122 ? 13.461 13.703 -5.496 1 98.12 122 MET B CA 1
ATOM 4315 C C . MET B 1 122 ? 13.852 13.461 -4.039 1 98.12 122 MET B C 1
ATOM 4317 O O . MET B 1 122 ? 13.664 12.359 -3.521 1 98.12 122 MET B O 1
ATOM 4321 N N . LYS B 1 123 ? 14.398 14.477 -3.428 1 97.75 123 LYS B N 1
ATOM 4322 C CA . LYS B 1 123 ? 14.836 14.367 -2.039 1 97.75 123 LYS B CA 1
ATOM 4323 C C . LYS B 1 123 ? 13.688 13.93 -1.132 1 97.75 123 LYS B C 1
ATOM 4325 O O . LYS B 1 123 ? 13.859 13.078 -0.262 1 97.75 123 LYS B O 1
ATOM 4330 N N . ARG B 1 124 ? 12.57 14.508 -1.299 1 97.56 124 ARG B N 1
ATOM 4331 C CA . ARG B 1 124 ? 11.406 14.219 -0.478 1 97.56 124 ARG B CA 1
ATOM 4332 C C . ARG B 1 124 ? 10.898 12.797 -0.726 1 97.56 124 ARG B C 1
ATOM 4334 O O . ARG B 1 124 ? 10.516 12.094 0.214 1 97.56 124 ARG B O 1
ATOM 4341 N N . VAL B 1 125 ? 10.906 12.336 -1.975 1 98.19 125 VAL B N 1
ATOM 4342 C CA . VAL B 1 125 ? 10.555 10.961 -2.303 1 98.19 125 VAL B CA 1
ATOM 4343 C C . VAL B 1 125 ? 11.547 10 -1.646 1 98.19 125 VAL B C 1
ATOM 4345 O O . VAL B 1 125 ? 11.148 9.008 -1.033 1 98.19 125 VAL B O 1
ATOM 4348 N N . LEU B 1 126 ? 12.828 10.328 -1.757 1 98.44 126 LEU B N 1
ATOM 4349 C CA . LEU B 1 126 ? 13.867 9.445 -1.231 1 98.44 126 LEU B CA 1
ATOM 4350 C C . LEU B 1 126 ? 13.812 9.391 0.292 1 98.44 126 LEU B C 1
ATOM 4352 O O . LEU B 1 126 ? 13.992 8.32 0.884 1 98.44 126 LEU B O 1
ATOM 4356 N N . ARG B 1 127 ? 13.57 10.508 0.894 1 97.44 127 ARG B N 1
ATOM 4357 C CA . ARG B 1 127 ? 13.523 10.531 2.352 1 97.44 127 ARG B CA 1
ATOM 4358 C C . ARG B 1 127 ? 12.367 9.688 2.871 1 97.44 127 ARG B C 1
ATOM 4360 O O . ARG B 1 127 ? 12.461 9.078 3.938 1 97.44 127 ARG B O 1
ATOM 4367 N N . TYR B 1 128 ? 11.289 9.68 2.164 1 97.56 128 TYR B N 1
ATOM 4368 C CA . TYR B 1 128 ? 10.25 8.719 2.527 1 97.56 128 TYR B CA 1
ATOM 4369 C C . TYR B 1 128 ? 10.734 7.289 2.328 1 97.56 128 TYR B C 1
ATOM 4371 O O . TYR B 1 128 ? 10.555 6.438 3.201 1 97.56 128 TYR B O 1
ATOM 4379 N N . ALA B 1 129 ? 11.32 7.012 1.141 1 97.81 129 ALA B N 1
ATOM 4380 C CA . ALA B 1 129 ? 11.789 5.664 0.824 1 97.81 129 ALA B CA 1
ATOM 4381 C C . ALA B 1 129 ? 12.789 5.172 1.865 1 97.81 129 ALA B C 1
ATOM 4383 O O . ALA B 1 129 ? 12.836 3.979 2.176 1 97.81 129 ALA B O 1
ATOM 4384 N N . MET B 1 130 ? 13.555 6.066 2.436 1 97.06 130 MET B N 1
ATOM 4385 C CA . MET B 1 130 ? 14.562 5.73 3.432 1 97.06 130 MET B CA 1
ATOM 4386 C C . MET B 1 130 ? 13.922 5.16 4.691 1 97.06 130 MET B C 1
ATOM 4388 O O . MET B 1 130 ? 14.539 4.359 5.398 1 97.06 130 MET B O 1
ATOM 4392 N N . THR B 1 131 ? 12.664 5.555 4.93 1 95.44 131 THR B N 1
ATOM 4393 C CA . THR B 1 131 ? 11.969 5.023 6.098 1 95.44 131 THR B CA 1
ATOM 4394 C C . THR B 1 131 ? 11.648 3.543 5.906 1 95.44 131 THR B C 1
ATOM 4396 O O . THR B 1 131 ? 11.305 2.85 6.867 1 95.44 131 THR B O 1
ATOM 4399 N N . LYS B 1 132 ? 11.773 3.039 4.719 1 94.69 132 LYS B N 1
ATOM 4400 C CA . LYS B 1 132 ? 11.562 1.629 4.406 1 94.69 132 LYS B CA 1
ATOM 4401 C C . LYS B 1 132 ? 12.891 0.921 4.141 1 94.69 132 LYS B C 1
ATOM 4403 O O . LYS B 1 132 ? 12.914 -0.211 3.656 1 94.69 132 LYS B O 1
ATOM 4408 N N . GLY B 1 133 ? 13.961 1.629 4.352 1 94.75 133 GLY B N 1
ATOM 4409 C CA . GLY B 1 133 ? 15.281 1.04 4.172 1 94.75 133 GLY B CA 1
ATOM 4410 C C . GLY B 1 133 ? 15.773 1.104 2.738 1 94.75 133 GLY B C 1
ATOM 4411 O O . GLY B 1 133 ? 16.719 0.398 2.367 1 94.75 133 GLY B O 1
ATOM 4412 N N . ILE B 1 134 ? 15.109 1.874 1.891 1 97.19 134 ILE B N 1
ATOM 4413 C CA . ILE B 1 134 ? 15.555 2.098 0.518 1 97.19 134 ILE B CA 1
ATOM 4414 C C . ILE B 1 134 ? 16.391 3.371 0.448 1 97.19 134 ILE B C 1
ATOM 4416 O O . ILE B 1 134 ? 15.867 4.48 0.572 1 97.19 134 ILE B O 1
ATOM 4420 N N . PHE B 1 135 ? 17.672 3.236 0.188 1 97.81 135 PHE B N 1
ATOM 4421 C CA . PHE B 1 135 ? 18.688 4.277 0.286 1 97.81 135 PHE B CA 1
ATOM 4422 C C . PHE B 1 135 ? 18.859 4.723 1.733 1 97.81 135 PHE B C 1
ATOM 4424 O O . PHE B 1 135 ? 18.125 4.297 2.617 1 97.81 135 PHE B O 1
ATOM 4431 N N . VAL B 1 136 ? 19.875 5.465 2 1 96.62 136 VAL B N 1
ATOM 4432 C CA . VAL B 1 136 ? 20.172 6.031 3.312 1 96.62 136 VAL B CA 1
ATOM 4433 C C . VAL B 1 136 ? 20.891 7.363 3.148 1 96.62 136 VAL B C 1
ATOM 4435 O O . VAL B 1 136 ? 21.594 7.578 2.152 1 96.62 136 VAL B O 1
ATOM 4438 N N . GLU B 1 137 ? 20.594 8.219 4.016 1 95.62 137 GLU B N 1
ATOM 4439 C CA . GLU B 1 137 ? 21.328 9.477 4.035 1 95.62 137 GLU B CA 1
ATOM 4440 C C . GLU B 1 137 ? 22.594 9.359 4.887 1 95.62 137 GLU B C 1
ATOM 4442 O O . GLU B 1 137 ? 22.531 8.977 6.059 1 95.62 137 GLU B O 1
ATOM 4447 N N . VAL B 1 138 ? 23.719 9.594 4.348 1 93.31 138 VAL B N 1
ATOM 4448 C CA . VAL B 1 138 ? 25.016 9.594 5.016 1 93.31 138 VAL B CA 1
ATOM 4449 C C . VAL B 1 138 ? 25.703 10.945 4.809 1 93.31 138 VAL B C 1
ATOM 4451 O O . VAL B 1 138 ? 26.047 11.305 3.682 1 93.31 138 VAL B O 1
ATOM 4454 N N . ASP B 1 139 ? 25.906 11.656 5.867 1 92.06 139 ASP B N 1
ATOM 4455 C CA . ASP B 1 139 ? 26.562 12.961 5.828 1 92.06 139 ASP B CA 1
ATOM 4456 C C . ASP B 1 139 ? 25.875 13.891 4.824 1 92.06 139 ASP B C 1
ATOM 4458 O O . ASP B 1 139 ? 26.547 14.523 4.004 1 92.06 139 ASP B O 1
ATOM 4462 N N . GLY B 1 140 ? 24.609 13.773 4.77 1 91.12 140 GLY B N 1
ATOM 4463 C CA . GLY B 1 140 ? 23.828 14.672 3.941 1 91.12 140 GLY B CA 1
ATOM 4464 C C . GLY B 1 140 ? 23.688 14.195 2.51 1 91.12 140 GLY B C 1
ATOM 4465 O O . GLY B 1 140 ? 23.016 14.836 1.7 1 91.12 140 GLY B O 1
ATOM 4466 N N . GLY B 1 141 ? 24.344 13.102 2.191 1 96.06 141 GLY B N 1
ATOM 4467 C CA . GLY B 1 141 ? 24.234 12.523 0.86 1 96.06 141 GLY B CA 1
ATOM 4468 C C . GLY B 1 141 ? 23.453 11.234 0.829 1 96.06 141 GLY B C 1
ATOM 4469 O O . GLY B 1 141 ? 23.078 10.703 1.878 1 96.06 141 GLY B O 1
ATOM 4470 N N . VAL B 1 142 ? 23.219 10.727 -0.384 1 98.19 142 VAL B N 1
ATOM 4471 C CA . VAL B 1 142 ? 22.406 9.523 -0.584 1 98.19 142 VAL B CA 1
ATOM 4472 C C . VAL B 1 142 ? 23.328 8.344 -0.917 1 98.19 142 VAL B C 1
ATOM 4474 O O . VAL B 1 142 ? 24.234 8.469 -1.731 1 98.19 142 VAL B O 1
ATOM 4477 N N . ALA B 1 143 ? 23.141 7.293 -0.277 1 98.31 143 ALA B N 1
ATOM 4478 C CA . ALA B 1 143 ? 23.859 6.059 -0.564 1 98.31 143 ALA B CA 1
ATOM 4479 C C . ALA B 1 143 ? 22.906 4.871 -0.676 1 98.31 143 ALA B C 1
ATOM 4481 O O . ALA B 1 143 ? 21.781 4.934 -0.201 1 98.31 143 ALA B O 1
ATOM 4482 N N . HIS B 1 144 ? 23.391 3.816 -1.363 1 97.69 144 HIS B N 1
ATOM 4483 C CA . HIS B 1 144 ? 22.609 2.586 -1.472 1 97.69 144 HIS B CA 1
ATOM 4484 C C . HIS B 1 144 ? 22.594 1.827 -0.149 1 97.69 144 HIS B C 1
ATOM 4486 O O . HIS B 1 144 ? 23.578 1.837 0.591 1 97.69 144 HIS B O 1
ATOM 4492 N N . THR B 1 145 ? 21.516 1.262 0.163 1 96.5 145 THR B N 1
ATOM 4493 C CA . THR B 1 145 ? 21.438 0.156 1.111 1 96.5 145 THR B CA 1
ATOM 4494 C C . THR B 1 145 ? 21.438 -1.185 0.381 1 96.5 145 THR B C 1
ATOM 4496 O O . THR B 1 145 ? 21.484 -1.227 -0.85 1 96.5 145 THR B O 1
ATOM 4499 N N . GLU B 1 146 ? 21.391 -2.26 1.183 1 92.94 146 GLU B N 1
ATOM 4500 C CA . GLU B 1 146 ? 21.234 -3.578 0.572 1 92.94 146 GLU B CA 1
ATOM 4501 C C . GLU B 1 146 ? 19.969 -3.658 -0.275 1 92.94 146 GLU B C 1
ATOM 4503 O O . GLU B 1 146 ? 19.969 -4.312 -1.321 1 92.94 146 GLU B O 1
ATOM 4508 N N . THR B 1 147 ? 18.984 -2.984 0.106 1 95.06 147 THR B N 1
ATOM 4509 C CA . THR B 1 147 ? 17.688 -3.018 -0.569 1 95.06 147 THR B CA 1
ATOM 4510 C C . THR B 1 147 ? 17.734 -2.24 -1.881 1 95.06 147 THR B C 1
ATOM 4512 O O . THR B 1 147 ? 17.359 -2.76 -2.934 1 95.06 147 THR B O 1
ATOM 4515 N N . SER B 1 148 ? 18.266 -1.005 -1.817 1 97.12 148 SER B N 1
ATOM 4516 C CA . SER B 1 148 ? 18.266 -0.178 -3.02 1 97.12 148 SER B CA 1
ATOM 4517 C C . SER B 1 148 ? 19.25 -0.707 -4.051 1 97.12 148 SER B C 1
ATOM 4519 O O . SER B 1 148 ? 19.094 -0.49 -5.25 1 97.12 148 SER B O 1
ATOM 4521 N N . LEU B 1 149 ? 20.266 -1.451 -3.611 1 96.5 149 LEU B N 1
ATOM 4522 C CA . LEU B 1 149 ? 21.219 -2.062 -4.539 1 96.5 149 LEU B CA 1
ATOM 4523 C C . LEU B 1 149 ? 20.531 -3.1 -5.418 1 96.5 149 LEU B C 1
ATOM 4525 O O . LEU B 1 149 ? 20.922 -3.312 -6.562 1 96.5 149 LEU B O 1
ATOM 4529 N N . LEU B 1 150 ? 19.484 -3.68 -4.91 1 93.94 150 LEU B N 1
ATOM 4530 C CA . LEU B 1 150 ? 18.75 -4.699 -5.664 1 93.94 150 LEU B CA 1
ATOM 4531 C C . LEU B 1 150 ? 18.031 -4.082 -6.859 1 93.94 150 LEU B C 1
ATOM 4533 O O . LEU B 1 150 ? 17.688 -4.785 -7.805 1 93.94 150 LEU B O 1
ATOM 4537 N N . LEU B 1 151 ? 17.812 -2.818 -6.84 1 94.88 151 LEU B N 1
ATOM 4538 C CA . LEU B 1 151 ? 17.141 -2.133 -7.938 1 94.88 151 LEU B CA 1
ATOM 4539 C C . LEU B 1 151 ? 18.062 -2.02 -9.148 1 94.88 151 LEU B C 1
ATOM 4541 O O . LEU B 1 151 ? 17.609 -1.678 -10.242 1 94.88 151 LEU B O 1
ATOM 4545 N N . LEU B 1 152 ? 19.359 -2.297 -8.891 1 94.56 152 LEU B N 1
ATOM 4546 C CA . LEU B 1 152 ? 20.312 -2.305 -9.992 1 94.56 152 LEU B CA 1
ATOM 4547 C C . LEU B 1 152 ? 20.344 -3.664 -10.68 1 94.56 152 LEU B C 1
ATOM 4549 O O . LEU B 1 152 ? 20.906 -3.805 -11.766 1 94.56 152 LEU B O 1
ATOM 4553 N N . GLN B 1 153 ? 19.688 -4.641 -10.062 1 88.56 153 GLN B N 1
ATOM 4554 C CA . GLN B 1 153 ? 19.625 -5.988 -10.617 1 88.56 153 GLN B CA 1
ATOM 4555 C C . GLN B 1 153 ? 18.375 -6.168 -11.469 1 88.56 153 GLN B C 1
ATOM 4557 O O . GLN B 1 153 ? 17.25 -5.902 -11.016 1 88.56 153 GLN B O 1
ATOM 4562 N N . ASP B 1 154 ? 18.5 -6.668 -12.578 1 82.31 154 ASP B N 1
ATOM 4563 C CA . ASP B 1 154 ? 17.422 -6.715 -13.57 1 82.31 154 ASP B CA 1
ATOM 4564 C C . ASP B 1 154 ? 16.219 -7.496 -13.055 1 82.31 154 ASP B C 1
ATOM 4566 O O . ASP B 1 154 ? 15.078 -7.055 -13.203 1 82.31 154 ASP B O 1
ATOM 4570 N N . GLY B 1 155 ? 16.391 -8.656 -12.438 1 81.44 155 GLY B N 1
ATOM 4571 C CA . GLY B 1 155 ? 15.266 -9.453 -11.969 1 81.44 155 GLY B CA 1
ATOM 4572 C C . GLY B 1 155 ? 14.383 -8.719 -10.977 1 81.44 155 GLY B C 1
ATOM 4573 O O . GLY B 1 155 ? 13.211 -8.461 -11.266 1 81.44 155 GLY B O 1
ATOM 4574 N N . ILE B 1 156 ? 14.938 -8.219 -9.969 1 85.38 156 ILE B N 1
ATOM 4575 C CA . ILE B 1 156 ? 14.203 -7.555 -8.891 1 85.38 156 ILE B CA 1
ATOM 4576 C C . ILE B 1 156 ? 13.727 -6.184 -9.367 1 85.38 156 ILE B C 1
ATOM 4578 O O . ILE B 1 156 ? 12.586 -5.789 -9.086 1 85.38 156 ILE B O 1
ATOM 4582 N N . ALA B 1 157 ? 14.562 -5.527 -10.125 1 88.44 157 ALA B N 1
ATOM 4583 C CA . ALA B 1 157 ? 14.203 -4.211 -10.648 1 88.44 157 ALA B CA 1
ATOM 4584 C C . ALA B 1 157 ? 13 -4.305 -11.578 1 88.44 157 ALA B C 1
ATOM 4586 O O . ALA B 1 157 ? 12.117 -3.445 -11.547 1 88.44 157 ALA B O 1
ATOM 4587 N N . THR B 1 158 ? 13 -5.297 -12.359 1 86.88 158 THR B N 1
ATOM 4588 C CA . THR B 1 158 ? 11.906 -5.492 -13.305 1 86.88 158 THR B CA 1
ATOM 4589 C C . THR B 1 158 ? 10.602 -5.773 -12.562 1 86.88 158 THR B C 1
ATOM 4591 O O . THR B 1 158 ? 9.555 -5.223 -12.906 1 86.88 158 THR B O 1
ATOM 4594 N N . LEU B 1 159 ? 10.68 -6.582 -11.562 1 86.81 159 LEU B N 1
ATOM 4595 C CA . LEU B 1 159 ? 9.492 -6.91 -10.781 1 86.81 159 LEU B CA 1
ATOM 4596 C C . LEU B 1 159 ? 8.961 -5.676 -10.055 1 86.81 159 LEU B C 1
ATOM 4598 O O . LEU B 1 159 ? 7.746 -5.449 -10.023 1 86.81 159 LEU B O 1
ATOM 4602 N N . SER B 1 160 ? 9.859 -4.965 -9.469 1 90.5 160 SER B N 1
ATOM 4603 C CA . SER B 1 160 ? 9.484 -3.742 -8.766 1 90.5 160 SER B CA 1
ATOM 4604 C C . SER B 1 160 ? 8.828 -2.736 -9.703 1 90.5 160 SER B C 1
ATOM 4606 O O . SER B 1 160 ? 7.805 -2.141 -9.367 1 90.5 160 SER B O 1
ATOM 4608 N N . ARG B 1 161 ? 9.398 -2.615 -10.836 1 90.31 161 ARG B N 1
ATOM 4609 C CA . ARG B 1 161 ? 8.883 -1.688 -11.836 1 90.31 161 ARG B CA 1
ATOM 4610 C C . ARG B 1 161 ? 7.512 -2.127 -12.336 1 90.31 161 ARG B C 1
ATOM 4612 O O . ARG B 1 161 ? 6.602 -1.307 -12.469 1 90.31 161 ARG B O 1
ATOM 4619 N N . TYR B 1 162 ? 7.379 -3.35 -12.594 1 89.31 162 TYR B N 1
ATOM 4620 C CA . TYR B 1 162 ? 6.109 -3.865 -13.094 1 89.31 162 TYR B CA 1
ATOM 4621 C C . TYR B 1 162 ? 4.996 -3.658 -12.07 1 89.31 162 TYR B C 1
ATOM 4623 O O . TYR B 1 162 ? 3.896 -3.225 -12.422 1 89.31 162 TYR B O 1
ATOM 4631 N N . SER B 1 163 ? 5.273 -3.957 -10.852 1 88.69 163 SER B N 1
ATOM 4632 C CA . SER B 1 163 ? 4.27 -3.82 -9.805 1 88.69 163 SER B CA 1
ATOM 4633 C C . SER B 1 163 ? 3.826 -2.369 -9.648 1 88.69 163 SER B C 1
ATOM 4635 O O . SER B 1 163 ? 2.631 -2.09 -9.539 1 88.69 163 SER B O 1
ATOM 4637 N N . SER B 1 164 ? 4.754 -1.511 -9.664 1 86.81 164 SER B N 1
ATOM 4638 C CA . SER B 1 164 ? 4.445 -0.109 -9.398 1 86.81 164 SER B CA 1
ATOM 4639 C C . SER B 1 164 ? 3.834 0.562 -10.625 1 86.81 164 SER B C 1
ATOM 4641 O O . SER B 1 164 ? 2.918 1.378 -10.5 1 86.81 164 SER B O 1
ATOM 4643 N N . ASP B 1 165 ? 4.258 0.166 -11.789 1 86.69 165 ASP B N 1
ATOM 4644 C CA . ASP B 1 165 ? 3.852 0.879 -13 1 86.69 165 ASP B CA 1
ATOM 4645 C C . ASP B 1 165 ? 2.6 0.255 -13.609 1 86.69 165 ASP B C 1
ATOM 4647 O O . ASP B 1 165 ? 1.852 0.924 -14.328 1 86.69 165 ASP B O 1
ATOM 4651 N N . ARG B 1 166 ? 2.465 -0.977 -13.438 1 87.94 166 ARG B N 1
ATOM 4652 C CA . ARG B 1 166 ? 1.327 -1.652 -14.047 1 87.94 166 ARG B CA 1
ATOM 4653 C C . ARG B 1 166 ? 0.383 -2.209 -12.984 1 87.94 166 ARG B C 1
ATOM 4655 O O . ARG B 1 166 ? -0.801 -1.866 -12.961 1 87.94 166 ARG B O 1
ATOM 4662 N N . GLY B 1 167 ? 0.942 -2.949 -12.039 1 89.75 167 GLY B N 1
ATOM 4663 C CA . GLY B 1 167 ? 0.119 -3.576 -11.023 1 89.75 167 GLY B CA 1
ATOM 4664 C C . GLY B 1 167 ? -0.765 -2.592 -10.281 1 89.75 167 GLY B C 1
ATOM 4665 O O . GLY B 1 167 ? -1.965 -2.826 -10.117 1 89.75 167 GLY B O 1
ATOM 4666 N N . TRP B 1 168 ? -0.178 -1.522 -9.875 1 91.19 168 TRP B N 1
ATOM 4667 C CA . TRP B 1 168 ? -0.851 -0.522 -9.055 1 91.19 168 TRP B CA 1
ATOM 4668 C C . TRP B 1 168 ? -1.958 0.172 -9.836 1 91.19 168 TRP B C 1
ATOM 4670 O O . TRP B 1 168 ? -3.127 0.124 -9.445 1 91.19 168 TRP B O 1
ATOM 4680 N N . PRO B 1 169 ? -1.705 0.795 -10.992 1 88.62 169 PRO B N 1
ATOM 4681 C CA . PRO B 1 169 ? -2.775 1.471 -11.727 1 88.62 169 PRO B CA 1
ATOM 4682 C C . PRO B 1 169 ? -3.869 0.511 -12.188 1 88.62 169 PRO B C 1
ATOM 4684 O O . PRO B 1 169 ? -5.047 0.879 -12.219 1 88.62 169 PRO B O 1
ATOM 4687 N N . ILE B 1 170 ? -3.561 -0.726 -12.516 1 91.75 170 ILE B N 1
ATOM 4688 C CA . ILE B 1 170 ? -4.555 -1.704 -12.938 1 91.75 170 ILE B CA 1
ATOM 4689 C C . ILE B 1 170 ? -5.473 -2.049 -11.766 1 91.75 170 ILE B C 1
ATOM 4691 O O . ILE B 1 170 ? -6.699 -1.997 -11.898 1 91.75 170 ILE B O 1
ATOM 4695 N N . ALA B 1 171 ? -4.883 -2.342 -10.625 1 94.75 171 ALA B N 1
ATOM 4696 C CA . ALA B 1 171 ? -5.656 -2.734 -9.453 1 94.75 171 ALA B CA 1
ATOM 4697 C C . ALA B 1 171 ? -6.594 -1.613 -9.016 1 94.75 171 ALA B C 1
ATOM 4699 O O . ALA B 1 171 ? -7.68 -1.873 -8.484 1 94.75 171 ALA B O 1
ATOM 4700 N N . SER B 1 172 ? -6.207 -0.354 -9.266 1 91.62 172 SER B N 1
ATOM 4701 C CA . SER B 1 172 ? -7.02 0.791 -8.867 1 91.62 172 SER B CA 1
ATOM 4702 C C . SER B 1 172 ? -8.32 0.842 -9.664 1 91.62 172 SER B C 1
ATOM 4704 O O . SER B 1 172 ? -9.25 1.573 -9.305 1 91.62 172 SER B O 1
ATOM 4706 N N . ARG B 1 173 ? -8.469 -0.009 -10.711 1 92.88 173 ARG B N 1
ATOM 4707 C CA . ARG B 1 173 ? -9.664 -0.027 -11.547 1 92.88 173 ARG B CA 1
ATOM 4708 C C . ARG B 1 173 ? -10.562 -1.207 -11.195 1 92.88 173 ARG B C 1
ATOM 4710 O O . ARG B 1 173 ? -11.586 -1.43 -11.844 1 92.88 173 ARG B O 1
ATOM 4717 N N . PHE B 1 174 ? -10.227 -1.918 -10.195 1 96.06 174 PHE B N 1
ATOM 4718 C CA . PHE B 1 174 ? -10.938 -3.143 -9.844 1 96.06 174 PHE B CA 1
ATOM 4719 C C . PHE B 1 174 ? -12.406 -2.855 -9.555 1 96.06 174 PHE B C 1
ATOM 4721 O O . PHE B 1 174 ? -13.289 -3.496 -10.133 1 96.06 174 PHE B O 1
ATOM 4728 N N . ASN B 1 175 ? -12.703 -1.878 -8.688 1 95.06 175 ASN B N 1
ATOM 4729 C CA . ASN B 1 175 ? -14.086 -1.534 -8.367 1 95.06 175 ASN B CA 1
ATOM 4730 C C . ASN B 1 175 ? -14.82 -0.977 -9.578 1 95.06 175 ASN B C 1
ATOM 4732 O O . ASN B 1 175 ? -16.016 -1.201 -9.742 1 95.06 175 ASN B O 1
ATOM 4736 N N . ASP B 1 176 ? -14.109 -0.259 -10.422 1 93.94 176 ASP B N 1
ATOM 4737 C CA . ASP B 1 176 ? -14.719 0.252 -11.648 1 93.94 176 ASP B CA 1
ATOM 4738 C C . ASP B 1 176 ? -15.156 -0.89 -12.555 1 93.94 176 ASP B C 1
ATOM 4740 O O . ASP B 1 176 ? -16.188 -0.795 -13.227 1 93.94 176 ASP B O 1
ATOM 4744 N N . ALA B 1 177 ? -14.367 -1.892 -12.625 1 96.94 177 ALA B N 1
ATOM 4745 C CA . ALA B 1 177 ? -14.719 -3.066 -13.414 1 96.94 177 ALA B CA 1
ATOM 4746 C C . ALA B 1 177 ? -15.984 -3.734 -12.867 1 96.94 177 ALA B C 1
ATOM 4748 O O . ALA B 1 177 ? -16.859 -4.141 -13.633 1 96.94 177 ALA B O 1
ATOM 4749 N N . ILE B 1 178 ? -16.062 -3.791 -11.562 1 97.06 178 ILE B N 1
ATOM 4750 C CA . ILE B 1 178 ? -17.25 -4.371 -10.922 1 97.06 178 ILE B CA 1
ATOM 4751 C C . ILE B 1 178 ? -18.484 -3.529 -11.25 1 97.06 178 ILE B C 1
ATOM 4753 O O . ILE B 1 178 ? -19.547 -4.07 -11.57 1 97.06 178 ILE B O 1
ATOM 4757 N N . ASP B 1 179 ? -18.328 -2.221 -11.211 1 95.81 179 ASP B N 1
ATOM 4758 C CA . ASP B 1 179 ? -19.438 -1.325 -11.523 1 95.81 179 ASP B CA 1
ATOM 4759 C C . ASP B 1 179 ? -19.891 -1.506 -12.969 1 95.81 179 ASP B C 1
ATOM 4761 O O . ASP B 1 179 ? -21.094 -1.449 -13.25 1 95.81 179 ASP B O 1
ATOM 4765 N N . LYS B 1 180 ? -18.969 -1.705 -13.828 1 97.06 180 LYS B N 1
ATOM 4766 C CA . LYS B 1 180 ? -19.281 -1.774 -15.258 1 97.06 180 LYS B CA 1
ATOM 4767 C C . LYS B 1 180 ? -19.859 -3.135 -15.625 1 97.06 180 LYS B C 1
ATOM 4769 O O . LYS B 1 180 ? -20.828 -3.215 -16.391 1 97.06 180 LYS B O 1
ATOM 4774 N N . TRP B 1 181 ? -19.312 -4.215 -15.094 1 97.81 181 TRP B N 1
ATOM 4775 C CA . TRP B 1 181 ? -19.656 -5.535 -15.617 1 97.81 181 TRP B CA 1
ATOM 4776 C C . TRP B 1 181 ? -20.312 -6.387 -14.539 1 97.81 181 TRP B C 1
ATOM 4778 O O . TRP B 1 181 ? -20.75 -7.512 -14.805 1 97.81 181 TRP B O 1
ATOM 4788 N N . GLY B 1 182 ? -20.422 -5.891 -13.305 1 96.44 182 GLY B N 1
ATOM 4789 C CA . GLY B 1 182 ? -21.078 -6.605 -12.227 1 96.44 182 GLY B CA 1
ATOM 4790 C C . GLY B 1 182 ? -20.125 -7.41 -11.367 1 96.44 182 GLY B C 1
ATOM 4791 O O . GLY B 1 182 ? -19 -7.68 -11.773 1 96.44 182 GLY B O 1
ATOM 4792 N N . HIS B 1 183 ? -20.578 -7.809 -10.219 1 96.19 183 HIS B N 1
ATOM 4793 C CA . HIS B 1 183 ? -19.797 -8.617 -9.289 1 96.19 183 HIS B CA 1
ATOM 4794 C C . HIS B 1 183 ? -19.578 -10.023 -9.828 1 96.19 183 HIS B C 1
ATOM 4796 O O . HIS B 1 183 ? -20.5 -10.617 -10.398 1 96.19 183 HIS B O 1
ATOM 4802 N N . GLY B 1 184 ? -18.375 -10.531 -9.672 1 94.56 184 GLY B N 1
ATOM 4803 C CA . GLY B 1 184 ? -18.109 -11.938 -9.906 1 94.56 184 GLY B CA 1
ATOM 4804 C C . GLY B 1 184 ? -18.094 -12.305 -11.383 1 94.56 184 GLY B C 1
ATOM 4805 O O . GLY B 1 184 ? -18.344 -13.453 -11.742 1 94.56 184 GLY B O 1
ATOM 4806 N N . SER B 1 185 ? -17.922 -11.352 -12.266 1 96.5 185 SER B N 1
ATOM 4807 C CA . SER B 1 185 ? -17.812 -11.695 -13.68 1 96.5 185 SER B CA 1
ATOM 4808 C C . SER B 1 185 ? -16.766 -12.773 -13.906 1 96.5 185 SER B C 1
ATOM 4810 O O . SER B 1 185 ? -15.648 -12.672 -13.398 1 96.5 185 SER B O 1
ATOM 4812 N N . PRO B 1 186 ? -17.125 -13.789 -14.688 1 96.56 186 PRO B N 1
ATOM 4813 C CA . PRO B 1 186 ? -16.141 -14.82 -15.023 1 96.56 186 PRO B CA 1
ATOM 4814 C C . PRO B 1 186 ? -15.383 -14.508 -16.312 1 96.56 186 PRO B C 1
ATOM 4816 O O . PRO B 1 186 ? -14.5 -15.273 -16.703 1 96.56 186 PRO B O 1
ATOM 4819 N N . GLU B 1 187 ? -15.695 -13.391 -17.016 1 97.56 187 GLU B N 1
ATOM 4820 C CA . GLU B 1 187 ? -15.156 -13.094 -18.344 1 97.56 187 GLU B CA 1
ATOM 4821 C C . GLU B 1 187 ? -13.742 -12.531 -18.25 1 97.56 187 GLU B C 1
ATOM 4823 O O . GLU B 1 187 ? -13.508 -11.547 -17.531 1 97.56 187 GLU B O 1
ATOM 4828 N N . PRO B 1 188 ? -12.797 -13.109 -19.016 1 96.31 188 PRO B N 1
ATOM 4829 C CA . PRO B 1 188 ? -11.398 -12.688 -18.906 1 96.31 188 PRO B CA 1
ATOM 4830 C C . PRO B 1 188 ? -11.156 -11.289 -19.484 1 96.31 188 PRO B C 1
ATOM 4832 O O . PRO B 1 188 ? -10.078 -10.719 -19.297 1 96.31 188 PRO B O 1
ATOM 4835 N N . ASN B 1 189 ? -12.148 -10.703 -20.203 1 96.88 189 ASN B N 1
ATOM 4836 C CA . ASN B 1 189 ? -11.984 -9.375 -20.781 1 96.88 189 ASN B CA 1
ATOM 4837 C C . ASN B 1 189 ? -12.852 -8.336 -20.062 1 96.88 189 ASN B C 1
ATOM 4839 O O . ASN B 1 189 ? -13.117 -7.262 -20.594 1 96.88 189 ASN B O 1
ATOM 4843 N N . GLU B 1 190 ? -13.383 -8.703 -18.953 1 97.94 190 GLU B N 1
ATOM 4844 C CA . GLU B 1 190 ? -14.156 -7.793 -18.109 1 97.94 190 GLU B CA 1
ATOM 4845 C C . GLU B 1 190 ? -13.445 -7.523 -16.781 1 97.94 190 GLU B C 1
ATOM 4847 O O . GLU B 1 190 ? -14.047 -7.652 -15.719 1 97.94 190 GLU B O 1
ATOM 4852 N N . THR B 1 191 ? -12.164 -7.191 -16.875 1 97.12 191 THR B N 1
ATOM 4853 C CA . THR B 1 191 ? -11.32 -7.059 -15.695 1 97.12 191 THR B CA 1
ATOM 4854 C C . THR B 1 191 ? -10.82 -5.625 -15.547 1 97.12 191 THR B C 1
ATOM 4856 O O . THR B 1 191 ? -11.039 -4.793 -16.422 1 97.12 191 THR B O 1
ATOM 4859 N N . ALA B 1 192 ? -10.117 -5.379 -14.414 1 95.94 192 ALA B N 1
ATOM 4860 C CA . ALA B 1 192 ? -9.461 -4.098 -14.164 1 95.94 192 ALA B CA 1
ATOM 4861 C C . ALA B 1 192 ? -8.461 -3.771 -15.266 1 95.94 192 ALA B C 1
ATOM 4863 O O . ALA B 1 192 ? -8.312 -2.611 -15.656 1 95.94 192 ALA B O 1
ATOM 4864 N N . PHE B 1 193 ? -7.797 -4.773 -15.781 1 94.62 193 PHE B N 1
ATOM 4865 C CA . PHE B 1 193 ? -6.844 -4.594 -16.875 1 94.62 193 PHE B CA 1
ATOM 4866 C C . PHE B 1 193 ? -7.527 -4.008 -18.094 1 94.62 193 PHE B C 1
ATOM 4868 O O . PHE B 1 193 ? -6.996 -3.094 -18.734 1 94.62 193 PHE B O 1
ATOM 4875 N N . ASN B 1 194 ? -8.656 -4.508 -18.422 1 96.75 194 ASN B N 1
ATOM 4876 C CA . ASN B 1 194 ? -9.375 -4.078 -19.609 1 96.75 194 ASN B CA 1
ATOM 4877 C C . ASN B 1 194 ? -9.781 -2.609 -19.516 1 96.75 194 ASN B C 1
ATOM 4879 O O . ASN B 1 194 ? -9.75 -1.891 -20.531 1 96.75 194 ASN B O 1
ATOM 4883 N N . LEU B 1 195 ? -10.148 -2.213 -18.391 1 94.44 195 LEU B N 1
ATOM 4884 C CA . LEU B 1 195 ? -10.469 -0.801 -18.203 1 94.44 195 LEU B CA 1
ATOM 4885 C C . LEU B 1 195 ? -9.211 0.053 -18.266 1 94.44 195 LEU B C 1
ATOM 4887 O O . LEU B 1 195 ? -9.211 1.132 -18.859 1 94.44 195 LEU B O 1
ATOM 4891 N N . PHE B 1 196 ? -8.18 -0.413 -17.641 1 90.25 196 PHE B N 1
ATOM 4892 C CA . PHE B 1 196 ? -6.926 0.331 -17.609 1 90.25 196 PHE B CA 1
ATOM 4893 C C . PHE B 1 196 ? -6.41 0.56 -19.031 1 90.25 196 PHE B C 1
ATOM 4895 O O . PHE B 1 196 ? -5.996 1.668 -19.375 1 90.25 196 PHE B O 1
ATOM 4902 N N . LYS B 1 197 ? -6.512 -0.457 -19.859 1 92.69 197 LYS B N 1
ATOM 4903 C CA . LYS B 1 197 ? -5.977 -0.366 -21.219 1 92.69 197 LYS B CA 1
ATOM 4904 C C . LYS B 1 197 ? -7.066 0.023 -22.219 1 92.69 197 LYS B C 1
ATOM 4906 O O . LYS B 1 197 ? -6.785 0.239 -23.391 1 92.69 197 LYS B O 1
ATOM 4911 N N . ASN B 1 198 ? -8.25 0.144 -21.719 1 93.75 198 ASN B N 1
ATOM 4912 C CA . ASN B 1 198 ? -9.391 0.401 -22.594 1 93.75 198 ASN B CA 1
ATOM 4913 C C . ASN B 1 198 ? -9.398 -0.549 -23.797 1 93.75 198 ASN B C 1
ATOM 4915 O O . ASN B 1 198 ? -9.406 -0.107 -24.938 1 93.75 198 ASN B O 1
ATOM 4919 N N . THR B 1 199 ? -9.453 -1.831 -23.531 1 96.31 199 THR B N 1
ATOM 4920 C CA . THR B 1 199 ? -9.398 -2.871 -24.562 1 96.31 199 THR B CA 1
ATOM 4921 C C . THR B 1 199 ? -10.438 -3.953 -24.281 1 96.31 199 THR B C 1
ATOM 4923 O O . THR B 1 199 ? -10.867 -4.129 -23.141 1 96.31 199 THR B O 1
ATOM 4926 N N . ASP B 1 200 ? -10.812 -4.602 -25.281 1 96.31 200 ASP B N 1
ATOM 4927 C CA . ASP B 1 200 ? -11.742 -5.723 -25.156 1 96.31 200 ASP B CA 1
ATOM 4928 C C . ASP B 1 200 ? -11.008 -7.055 -25.203 1 96.31 200 ASP B C 1
ATOM 4930 O O . ASP B 1 200 ? -11.625 -8.117 -25.125 1 96.31 200 ASP B O 1
ATOM 4934 N N . LEU B 1 201 ? -9.75 -6.984 -25.281 1 95.06 201 LEU B N 1
ATOM 4935 C CA . LEU B 1 201 ? -8.945 -8.203 -25.312 1 95.06 201 LEU B CA 1
ATOM 4936 C C . LEU B 1 201 ? -8.562 -8.633 -23.906 1 95.06 201 LEU B C 1
ATOM 4938 O O . LEU B 1 201 ? -8.234 -7.801 -23.062 1 95.06 201 LEU B O 1
ATOM 4942 N N . PRO B 1 202 ? -8.641 -9.961 -23.719 1 93.56 202 PRO B N 1
ATOM 4943 C CA . PRO B 1 202 ? -8.008 -10.43 -22.484 1 93.56 202 PRO B CA 1
ATOM 4944 C C . PRO B 1 202 ? -6.523 -10.086 -22.406 1 93.56 202 PRO B C 1
ATOM 4946 O O . PRO B 1 202 ? -5.875 -9.914 -23.438 1 93.56 202 PRO B O 1
ATOM 4949 N N . MET B 1 203 ? -5.953 -10.047 -21.266 1 90.94 203 MET B N 1
ATOM 4950 C CA . MET B 1 203 ? -4.602 -9.547 -21.031 1 90.94 203 MET B CA 1
ATOM 4951 C C . MET B 1 203 ? -3.59 -10.281 -21.906 1 90.94 203 MET B C 1
ATOM 4953 O O . MET B 1 203 ? -2.764 -9.648 -22.562 1 90.94 203 MET B O 1
ATOM 4957 N N . PHE B 1 204 ? -3.66 -11.625 -21.938 1 85.88 204 PHE B N 1
ATOM 4958 C CA . PHE B 1 204 ? -2.668 -12.406 -22.656 1 85.88 204 PHE B CA 1
ATOM 4959 C C . PHE B 1 204 ? -2.754 -12.125 -24.156 1 85.88 204 PHE B C 1
ATOM 4961 O O . PHE B 1 204 ? -1.729 -12.031 -24.844 1 85.88 204 PHE B O 1
ATOM 4968 N N . GLU B 1 205 ? -3.945 -12.031 -24.656 1 89.31 205 GLU B N 1
ATOM 4969 C CA . GLU B 1 205 ? -4.125 -11.688 -26.062 1 89.31 205 GLU B CA 1
ATOM 4970 C C . GLU B 1 205 ? -3.629 -10.281 -26.359 1 89.31 205 GLU B C 1
ATOM 4972 O O . GLU B 1 205 ? -3.041 -10.031 -27.406 1 89.31 205 GLU B O 1
ATOM 4977 N N . TYR B 1 206 ? -3.914 -9.359 -25.453 1 91.94 206 TYR B N 1
ATOM 4978 C CA . TYR B 1 206 ? -3.416 -8 -25.609 1 91.94 206 TYR B CA 1
ATOM 4979 C C . TYR B 1 206 ? -1.894 -7.98 -25.688 1 91.94 206 TYR B C 1
ATOM 4981 O O . TYR B 1 206 ? -1.312 -7.289 -26.516 1 91.94 206 TYR B O 1
ATOM 4989 N N . HIS B 1 207 ? -1.246 -8.734 -24.797 1 88.19 207 HIS B N 1
ATOM 4990 C CA . HIS B 1 207 ? 0.211 -8.797 -24.781 1 88.19 207 HIS B CA 1
ATOM 4991 C C . HIS B 1 207 ? 0.766 -9.375 -26.078 1 88.19 207 HIS B C 1
ATOM 4993 O O . HIS B 1 207 ? 1.837 -8.977 -26.531 1 88.19 207 HIS B O 1
ATOM 4999 N N . GLU B 1 208 ? 0.087 -10.328 -26.656 1 84.88 208 GLU B N 1
ATOM 5000 C CA . GLU B 1 208 ? 0.508 -10.914 -27.922 1 84.88 208 GLU B CA 1
ATOM 5001 C C . GLU B 1 208 ? 0.444 -9.891 -29.047 1 84.88 208 GLU B C 1
ATOM 5003 O O . GLU B 1 208 ? 1.312 -9.867 -29.922 1 84.88 208 GLU B O 1
ATOM 5008 N N . GLN B 1 209 ? -0.565 -9.078 -28.984 1 90.5 209 GLN B N 1
ATOM 5009 C CA . GLN B 1 209 ? -0.76 -8.094 -30.031 1 90.5 209 GLN B CA 1
ATOM 5010 C C . GLN B 1 209 ? 0.092 -6.848 -29.797 1 90.5 209 GLN B C 1
ATOM 5012 O O . GLN B 1 209 ? 0.331 -6.059 -30.703 1 90.5 209 GLN B O 1
ATOM 5017 N N . HIS B 1 210 ? 0.505 -6.664 -28.562 1 91 210 HIS B N 1
ATOM 5018 C CA . HIS B 1 210 ? 1.343 -5.531 -28.172 1 91 210 HIS B CA 1
ATOM 5019 C C . HIS B 1 210 ? 2.604 -6 -27.453 1 91 210 HIS B C 1
ATOM 5021 O O . HIS B 1 210 ? 2.783 -5.727 -26.266 1 91 210 HIS B O 1
ATOM 5027 N N . PRO B 1 211 ? 3.502 -6.59 -28.141 1 86.5 211 PRO B N 1
ATOM 5028 C CA . PRO B 1 211 ? 4.648 -7.262 -27.531 1 86.5 211 PRO B CA 1
ATOM 5029 C C . PRO B 1 211 ? 5.512 -6.316 -26.688 1 86.5 211 PRO B C 1
ATOM 5031 O O . PRO B 1 211 ? 6.109 -6.734 -25.703 1 86.5 211 PRO B O 1
ATOM 5034 N N . GLU B 1 212 ? 5.551 -5.09 -27.062 1 84.25 212 GLU B N 1
ATOM 5035 C CA . GLU B 1 212 ? 6.34 -4.141 -26.281 1 84.25 212 GLU B CA 1
ATOM 5036 C C . GLU B 1 212 ? 5.766 -3.971 -24.875 1 84.25 212 GLU B C 1
ATOM 5038 O O . GLU B 1 212 ? 6.512 -3.939 -23.891 1 84.25 212 GLU B O 1
ATOM 5043 N N . PHE B 1 213 ? 4.461 -3.977 -24.906 1 81.5 213 PHE B N 1
ATOM 5044 C CA . PHE B 1 213 ? 3.793 -3.854 -23.625 1 81.5 213 PHE B CA 1
ATOM 5045 C C . PHE B 1 213 ? 3.871 -5.16 -22.844 1 81.5 213 PHE B C 1
ATOM 5047 O O . PHE B 1 213 ? 4.016 -5.156 -21.609 1 81.5 213 PHE B O 1
ATOM 5054 N N . GLY B 1 214 ? 3.83 -6.219 -23.547 1 82.25 214 GLY B N 1
ATOM 5055 C CA . GLY B 1 214 ? 3.811 -7.531 -22.938 1 82.25 214 GLY B CA 1
ATOM 5056 C C . GLY B 1 214 ? 5.18 -7.992 -22.469 1 82.25 214 GLY B C 1
ATOM 5057 O O . GLY B 1 214 ? 5.289 -8.906 -21.656 1 82.25 214 GLY B O 1
ATOM 5058 N N . ALA B 1 215 ? 6.23 -7.34 -22.891 1 80.31 215 ALA B N 1
ATOM 5059 C CA . ALA B 1 215 ? 7.602 -7.77 -22.625 1 80.31 215 ALA B CA 1
ATOM 5060 C C . ALA B 1 215 ? 7.902 -7.746 -21.125 1 80.31 215 ALA B C 1
ATOM 5062 O O . ALA B 1 215 ? 8.555 -8.656 -20.609 1 80.31 215 ALA B O 1
ATOM 5063 N N . ASP B 1 216 ? 7.414 -6.766 -20.469 1 78.88 216 ASP B N 1
ATOM 5064 C CA . ASP B 1 216 ? 7.66 -6.645 -19.047 1 78.88 216 ASP B CA 1
ATOM 5065 C C . ASP B 1 216 ? 6.977 -7.77 -18.266 1 78.88 216 ASP B C 1
ATOM 5067 O O . ASP B 1 216 ? 7.543 -8.305 -17.312 1 78.88 216 ASP B O 1
ATOM 5071 N N . PHE B 1 217 ? 5.805 -8.078 -18.719 1 81.19 217 PHE B N 1
ATOM 5072 C CA . PHE B 1 217 ? 5.082 -9.156 -18.062 1 81.19 217 PHE B CA 1
ATOM 5073 C C . PHE B 1 217 ? 5.82 -10.484 -18.234 1 81.19 217 PHE B C 1
ATOM 5075 O O . PHE B 1 217 ? 5.969 -11.242 -17.266 1 81.19 217 PHE B O 1
ATOM 5082 N N . HIS B 1 218 ? 6.273 -10.703 -19.375 1 76.5 218 HIS B N 1
ATOM 5083 C CA . HIS B 1 218 ? 7.008 -11.93 -19.656 1 76.5 218 HIS B CA 1
ATOM 5084 C C . HIS B 1 218 ? 8.289 -12.016 -18.844 1 76.5 218 HIS B C 1
ATOM 5086 O O . HIS B 1 218 ? 8.648 -13.086 -18.344 1 76.5 218 HIS B O 1
ATOM 5092 N N . ALA B 1 219 ? 8.906 -10.875 -18.703 1 77.56 219 ALA B N 1
ATOM 5093 C CA . ALA B 1 219 ? 10.125 -10.828 -17.906 1 77.56 219 ALA B CA 1
ATOM 5094 C C . ALA B 1 219 ? 9.828 -11.141 -16.438 1 77.56 219 ALA B C 1
ATOM 5096 O O . ALA B 1 219 ? 10.594 -11.852 -15.789 1 77.56 219 ALA B O 1
ATOM 5097 N N . VAL B 1 220 ? 8.758 -10.625 -16.016 1 79.62 220 VAL B N 1
ATOM 5098 C CA . VAL B 1 220 ? 8.336 -10.852 -14.633 1 79.62 220 VAL B CA 1
ATOM 5099 C C . VAL B 1 220 ? 7.996 -12.328 -14.438 1 79.62 220 VAL B C 1
ATOM 5101 O O . VAL B 1 220 ? 8.438 -12.953 -13.469 1 79.62 220 VAL B O 1
ATOM 5104 N N . MET B 1 221 ? 7.238 -12.844 -15.32 1 77.06 221 MET B N 1
ATOM 5105 C CA . MET B 1 221 ? 6.852 -14.25 -15.211 1 77.06 221 MET B CA 1
ATOM 5106 C C . MET B 1 221 ? 8.078 -15.156 -15.25 1 77.06 221 MET B C 1
ATOM 5108 O O . MET B 1 221 ? 8.141 -16.156 -14.523 1 77.06 221 MET B O 1
ATOM 5112 N N . ASN B 1 222 ? 9.016 -14.781 -16.062 1 73.31 222 ASN B N 1
ATOM 5113 C CA . ASN B 1 222 ? 10.273 -15.523 -16.141 1 73.31 222 ASN B CA 1
ATOM 5114 C C . ASN B 1 222 ? 11.016 -15.5 -14.805 1 73.31 222 ASN B C 1
ATOM 5116 O O . ASN B 1 222 ? 11.586 -16.516 -14.391 1 73.31 222 ASN B O 1
ATOM 5120 N N . GLN B 1 223 ? 10.969 -14.398 -14.227 1 74.19 223 GLN B N 1
ATOM 5121 C CA . GLN B 1 223 ? 11.602 -14.281 -12.914 1 74.19 223 GLN B CA 1
ATOM 5122 C C . GLN B 1 223 ? 10.852 -15.102 -11.867 1 74.19 223 GLN B C 1
ATOM 5124 O O . GLN B 1 223 ? 11.477 -15.734 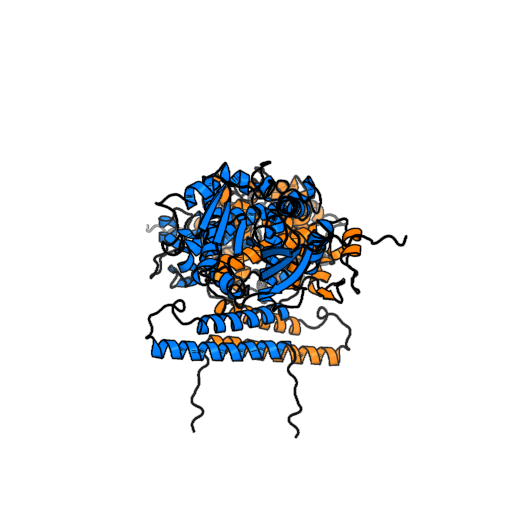-11.008 1 74.19 223 GLN B O 1
ATOM 5129 N N . PHE B 1 224 ? 9.609 -15.086 -11.945 1 73.62 224 PHE B N 1
ATOM 5130 C CA . PHE B 1 224 ? 8.797 -15.844 -11.008 1 73.62 224 PHE B CA 1
ATOM 5131 C C . PHE B 1 224 ? 9.055 -17.344 -11.156 1 73.62 224 PHE B C 1
ATOM 5133 O O . PHE B 1 224 ? 9.172 -18.062 -10.164 1 73.62 224 PHE B O 1
ATOM 5140 N N . THR B 1 225 ? 9.172 -17.781 -12.359 1 71.69 225 THR B N 1
ATOM 5141 C CA . THR B 1 225 ? 9.328 -19.203 -12.625 1 71.69 225 THR B CA 1
ATOM 5142 C C . THR B 1 225 ? 10.711 -19.672 -12.195 1 71.69 225 THR B C 1
ATOM 5144 O O . THR B 1 225 ? 10.922 -20.875 -11.969 1 71.69 225 THR B O 1
ATOM 5147 N N . LYS B 1 226 ? 11.602 -18.719 -12.016 1 74.44 226 LYS B N 1
ATOM 5148 C CA . LYS B 1 226 ? 12.961 -19.062 -11.602 1 74.44 226 LYS B CA 1
ATOM 5149 C C . LYS B 1 226 ? 13.086 -19.062 -10.078 1 74.44 226 LYS B C 1
ATOM 5151 O O . LYS B 1 226 ? 14.109 -19.484 -9.531 1 74.44 226 LYS B O 1
ATOM 5156 N N . SER B 1 227 ? 12.031 -18.672 -9.523 1 78.94 227 SER B N 1
ATOM 5157 C CA . SER B 1 227 ? 12.078 -18.656 -8.062 1 78.94 227 SER B CA 1
ATOM 5158 C C . SER B 1 227 ? 12.047 -20.078 -7.496 1 78.94 227 SER B C 1
ATOM 5160 O O . SER B 1 227 ? 11.43 -20.969 -8.078 1 78.94 227 SER B O 1
ATOM 5162 N N . PRO B 1 228 ? 12.648 -20.266 -6.348 1 82.25 228 PRO B N 1
ATOM 5163 C CA . PRO B 1 228 ? 12.758 -21.609 -5.781 1 82.25 228 PRO B CA 1
ATOM 5164 C C . PRO B 1 228 ? 11.398 -22.266 -5.535 1 82.25 228 PRO B C 1
ATOM 5166 O O . PRO B 1 228 ? 11.203 -23.438 -5.863 1 82.25 228 PRO B O 1
ATOM 5169 N N . PRO B 1 229 ? 10.445 -21.531 -5.098 1 86.38 229 PRO B N 1
ATOM 5170 C CA . PRO B 1 229 ? 9.164 -22.188 -4.836 1 86.38 229 PRO B CA 1
ATOM 5171 C C . PRO B 1 229 ? 8.461 -22.641 -6.109 1 86.38 229 PRO B C 1
ATOM 5173 O O . PRO B 1 229 ? 7.59 -23.516 -6.062 1 86.38 229 PRO B O 1
ATOM 5176 N N . LEU B 1 230 ? 8.883 -22.156 -7.234 1 89.94 230 LEU B N 1
ATOM 5177 C CA . LEU B 1 230 ? 8.227 -22.5 -8.484 1 89.94 230 LEU B CA 1
ATOM 5178 C C . LEU B 1 230 ? 9.148 -23.328 -9.375 1 89.94 230 LEU B C 1
ATOM 5180 O O . LEU B 1 230 ? 8.852 -23.562 -10.547 1 89.94 230 LEU B O 1
ATOM 5184 N N . SER B 1 231 ? 10.164 -23.812 -8.773 1 90.88 231 SER B N 1
ATOM 5185 C CA . SER B 1 231 ? 11.141 -24.609 -9.508 1 90.88 231 SER B CA 1
ATOM 5186 C C . SER B 1 231 ? 10.508 -25.875 -10.086 1 90.88 231 SER B C 1
ATOM 5188 O O . SER B 1 231 ? 9.688 -26.516 -9.422 1 90.88 231 SER B O 1
ATOM 5190 N N . HIS B 1 232 ? 10.977 -26.219 -11.281 1 92.12 232 HIS B N 1
ATOM 5191 C CA . HIS B 1 232 ? 10.5 -27.438 -11.93 1 92.12 232 HIS B CA 1
ATOM 5192 C C . HIS B 1 232 ? 11.023 -28.688 -11.219 1 92.12 232 HIS B C 1
ATOM 5194 O O . HIS B 1 232 ? 10.508 -29.781 -11.438 1 92.12 232 HIS B O 1
ATOM 5200 N N . GLN B 1 233 ? 11.961 -28.438 -10.383 1 91.31 233 GLN B N 1
ATOM 5201 C CA . GLN B 1 233 ? 12.523 -29.562 -9.641 1 91.31 233 GLN B CA 1
ATOM 5202 C C . GLN B 1 233 ? 11.477 -30.188 -8.719 1 91.31 233 GLN B C 1
ATOM 5204 O O . GLN B 1 233 ? 11.547 -31.375 -8.406 1 91.31 233 GLN B O 1
ATOM 5209 N N . HIS B 1 234 ? 10.531 -29.406 -8.328 1 94.81 234 HIS B N 1
ATOM 5210 C CA . HIS B 1 234 ? 9.5 -29.891 -7.43 1 94.81 234 HIS B CA 1
ATOM 5211 C C . HIS B 1 234 ? 8.625 -30.953 -8.117 1 94.81 234 HIS B C 1
ATOM 5213 O O . HIS B 1 234 ? 7.957 -31.734 -7.449 1 94.81 234 HIS B O 1
ATOM 5219 N N . ILE B 1 235 ? 8.664 -30.984 -9.453 1 96 235 ILE B N 1
ATOM 5220 C CA . ILE B 1 235 ? 7.871 -31.938 -10.211 1 96 235 ILE B CA 1
ATOM 5221 C C . ILE B 1 235 ? 8.383 -33.344 -9.945 1 96 235 ILE B C 1
ATOM 5223 O O . ILE B 1 235 ? 7.598 -34.312 -9.883 1 96 235 ILE B O 1
ATOM 5227 N N . LYS B 1 236 ? 9.641 -33.5 -9.766 1 94.75 236 LYS B N 1
ATOM 5228 C CA . LYS B 1 236 ? 10.281 -34.781 -9.578 1 94.75 236 LYS B CA 1
ATOM 5229 C C . LYS B 1 236 ? 9.742 -35.469 -8.328 1 94.75 236 LYS B C 1
ATOM 5231 O O . LYS B 1 236 ? 9.555 -36.688 -8.328 1 94.75 236 LYS B O 1
ATOM 5236 N N . SER B 1 237 ? 9.438 -34.688 -7.344 1 94.31 237 SER B N 1
ATOM 5237 C CA . SER B 1 237 ? 9.008 -35.281 -6.074 1 94.31 237 SER B CA 1
ATOM 5238 C C . SER B 1 237 ? 7.496 -35.188 -5.902 1 94.31 237 SER B C 1
ATOM 5240 O O . SER B 1 237 ? 6.953 -35.656 -4.902 1 94.31 237 SER B O 1
ATOM 5242 N N . ALA B 1 238 ? 6.848 -34.594 -6.797 1 95.62 238 ALA B N 1
ATOM 5243 C CA . ALA B 1 238 ? 5.418 -34.344 -6.66 1 95.62 238 ALA B CA 1
ATOM 5244 C C . ALA B 1 238 ? 4.605 -35.594 -6.906 1 95.62 238 ALA B C 1
ATOM 5246 O O . ALA B 1 238 ? 3.461 -35.719 -6.465 1 95.62 238 ALA B O 1
ATOM 5247 N N . TYR B 1 239 ? 5.164 -36.531 -7.594 1 95.56 239 TYR B N 1
ATOM 5248 C CA . TYR B 1 239 ? 4.496 -37.75 -7.996 1 95.56 239 TYR B CA 1
ATOM 5249 C C . TYR B 1 239 ? 5.477 -38.906 -8.016 1 95.56 239 TYR B C 1
ATOM 5251 O O . TYR B 1 239 ? 6.684 -38.719 -8.18 1 95.56 239 TYR B O 1
ATOM 5259 N N . GLU B 1 240 ? 4.934 -40.094 -7.801 1 94.25 240 GLU B N 1
ATOM 5260 C CA . GLU B 1 240 ? 5.781 -41.281 -7.883 1 94.25 240 GLU B CA 1
ATOM 5261 C C . GLU B 1 240 ? 5.953 -41.75 -9.328 1 94.25 240 GLU B C 1
ATOM 5263 O O . GLU B 1 240 ? 5.484 -42.812 -9.711 1 94.25 240 GLU B O 1
ATOM 5268 N N . TRP B 1 241 ? 6.699 -41.062 -10.047 1 95.38 241 TRP B N 1
ATOM 5269 C CA . TRP B 1 241 ? 6.914 -41.312 -11.469 1 95.38 241 TRP B CA 1
ATOM 5270 C C . TRP B 1 241 ? 7.535 -42.688 -11.695 1 95.38 241 TRP B C 1
ATOM 5272 O O . TRP B 1 241 ? 7.273 -43.312 -12.711 1 95.38 241 TRP B O 1
ATOM 5282 N N . SER B 1 242 ? 8.336 -43.094 -10.789 1 91.12 242 SER B N 1
ATOM 5283 C CA . SER B 1 242 ? 9.07 -44.344 -10.914 1 91.12 242 SER B CA 1
ATOM 5284 C C . SER B 1 242 ? 8.133 -45.562 -10.914 1 91.12 242 SER B C 1
ATOM 5286 O O . SER B 1 242 ? 8.516 -46.656 -11.328 1 91.12 242 SER B O 1
ATOM 5288 N N . SER B 1 243 ? 6.977 -45.312 -10.445 1 92.38 243 SER B N 1
ATOM 5289 C CA . SER B 1 243 ? 6.004 -46.375 -10.414 1 92.38 243 SER B CA 1
ATOM 5290 C C . SER B 1 243 ? 5.398 -46.625 -11.789 1 92.38 243 SER B C 1
ATOM 5292 O O . SER B 1 243 ? 4.75 -47.656 -12.023 1 92.38 243 SER B O 1
ATOM 5294 N N . LEU B 1 244 ? 5.668 -45.75 -12.719 1 93.56 244 LEU B N 1
ATOM 5295 C CA . LEU B 1 244 ? 5.125 -45.844 -14.07 1 93.56 244 LEU B CA 1
ATOM 5296 C C . LEU B 1 244 ? 6.105 -46.562 -15.008 1 93.56 244 LEU B C 1
ATOM 5298 O O . LEU B 1 244 ? 7.32 -46.5 -14.797 1 93.56 244 LEU B O 1
ATOM 5302 N N . SER B 1 245 ? 5.504 -47.281 -15.922 1 92.44 245 SER B N 1
ATOM 5303 C CA . SER B 1 245 ? 6.312 -47.906 -16.953 1 92.44 245 SER B CA 1
ATOM 5304 C C . SER B 1 245 ? 5.691 -47.75 -18.328 1 92.44 245 SER B C 1
ATOM 5306 O O . SER B 1 245 ? 4.484 -47.906 -18.516 1 92.44 245 SER B O 1
ATOM 5308 N N . HIS B 1 246 ? 6.547 -47.344 -19.312 1 93.5 246 HIS B N 1
ATOM 5309 C CA . HIS B 1 246 ? 6.156 -47.219 -20.719 1 93.5 246 HIS B CA 1
ATOM 5310 C C . HIS B 1 246 ? 4.887 -46.375 -20.844 1 93.5 246 HIS B C 1
ATOM 5312 O O . HIS B 1 246 ? 3.934 -46.781 -21.516 1 93.5 246 HIS B O 1
ATOM 5318 N N . THR B 1 247 ? 4.926 -45.312 -20.109 1 95.19 247 THR B N 1
ATOM 5319 C CA . THR B 1 247 ? 3.779 -44.406 -20.031 1 95.19 247 THR B CA 1
ATOM 5320 C C . THR B 1 247 ? 4.012 -43.156 -20.875 1 95.19 247 THR B C 1
ATOM 5322 O O . THR B 1 247 ? 5.113 -42.594 -20.891 1 95.19 247 THR B O 1
ATOM 5325 N N . THR B 1 248 ? 3.027 -42.781 -21.609 1 96.44 248 THR B N 1
ATOM 5326 C CA . THR B 1 248 ? 3.057 -41.531 -22.391 1 96.44 248 THR B CA 1
ATOM 5327 C C . THR B 1 248 ? 2.324 -40.438 -21.656 1 96.44 248 THR B C 1
ATOM 5329 O O . THR B 1 248 ? 1.178 -40.594 -21.234 1 96.44 248 THR B O 1
ATOM 5332 N N . ILE B 1 249 ? 2.992 -39.312 -21.5 1 98 249 ILE B N 1
ATOM 5333 C CA . ILE B 1 249 ? 2.436 -38.156 -20.828 1 98 249 ILE B CA 1
ATOM 5334 C C . ILE B 1 249 ? 2.195 -37.031 -21.844 1 98 249 ILE B C 1
ATOM 5336 O O . ILE B 1 249 ? 3.109 -36.625 -22.562 1 98 249 ILE B O 1
ATOM 5340 N N . ALA B 1 250 ? 0.969 -36.625 -21.984 1 98.5 250 ALA B N 1
ATOM 5341 C CA . ALA B 1 250 ? 0.681 -35.375 -22.719 1 98.5 250 ALA B CA 1
ATOM 5342 C C . ALA B 1 250 ? 0.816 -34.156 -21.812 1 98.5 250 ALA B C 1
ATOM 5344 O O . ALA B 1 250 ? 0.006 -33.969 -20.906 1 98.5 250 ALA B O 1
ATOM 5345 N N . ASP B 1 251 ? 1.824 -33.375 -21.984 1 98.56 251 ASP B N 1
ATOM 5346 C CA . ASP B 1 251 ? 2.066 -32.125 -21.25 1 98.56 251 ASP B CA 1
ATOM 5347 C C . ASP B 1 251 ? 1.373 -30.953 -21.938 1 98.56 251 ASP B C 1
ATOM 5349 O O . ASP B 1 251 ? 1.965 -30.281 -22.781 1 98.56 251 ASP B O 1
ATOM 5353 N N . VAL B 1 252 ? 0.174 -30.688 -21.516 1 98.44 252 VAL B N 1
ATOM 5354 C CA . VAL B 1 252 ? -0.692 -29.719 -22.172 1 98.44 252 VAL B CA 1
ATOM 5355 C C . VAL B 1 252 ? -0.338 -28.297 -21.703 1 98.44 252 VAL B C 1
ATOM 5357 O O . VAL B 1 252 ? -0.372 -28.016 -20.5 1 98.44 252 VAL B O 1
ATOM 5360 N N . GLY B 1 253 ? -0.092 -27.375 -22.641 1 96.81 253 GLY B N 1
ATOM 5361 C CA . GLY B 1 253 ? 0.433 -26.078 -22.281 1 96.81 253 GLY B CA 1
ATOM 5362 C C . GLY B 1 253 ? 1.842 -26.125 -21.719 1 96.81 253 GLY B C 1
ATOM 5363 O O . GLY B 1 253 ? 2.168 -25.406 -20.781 1 96.81 253 GLY B O 1
ATOM 5364 N N . GLY B 1 254 ? 2.65 -26.953 -22.25 1 96.25 254 GLY B N 1
ATOM 5365 C CA . GLY B 1 254 ? 3.926 -27.297 -21.656 1 96.25 254 GLY B CA 1
ATOM 5366 C C . GLY B 1 254 ? 5.059 -26.375 -22.078 1 96.25 254 GLY B C 1
ATOM 5367 O O . GLY B 1 254 ? 6.195 -26.547 -21.641 1 96.25 254 GLY B O 1
ATOM 5368 N N . SER B 1 255 ? 4.766 -25.406 -22.922 1 93.62 255 SER B N 1
ATOM 5369 C CA . SER B 1 255 ? 5.727 -24.391 -23.375 1 93.62 255 SER B CA 1
ATOM 5370 C C . SER B 1 255 ? 6.973 -25.047 -23.969 1 93.62 255 SER B C 1
ATOM 5372 O O . SER B 1 255 ? 6.875 -25.906 -24.828 1 93.62 255 SER B O 1
ATOM 5374 N N . LEU B 1 256 ? 8.172 -24.766 -23.484 1 94.25 256 LEU B N 1
ATOM 5375 C CA . LEU B 1 256 ? 9.414 -25.25 -24.078 1 94.25 256 LEU B CA 1
ATOM 5376 C C . LEU B 1 256 ? 9.766 -26.641 -23.562 1 94.25 256 LEU B C 1
ATOM 5378 O O . LEU B 1 256 ? 10.75 -27.25 -24 1 94.25 256 LEU B O 1
ATOM 5382 N N . GLY B 1 257 ? 9 -27.125 -22.625 1 96.06 257 GLY B N 1
ATOM 5383 C CA . GLY B 1 257 ? 9.164 -28.5 -22.203 1 96.06 257 GLY B CA 1
ATOM 5384 C C . GLY B 1 257 ? 9.883 -28.641 -20.875 1 96.06 257 GLY B C 1
ATOM 5385 O O . GLY B 1 257 ? 10.352 -29.719 -20.516 1 96.06 257 GLY B O 1
ATOM 5386 N N . HIS B 1 258 ? 9.961 -27.562 -20.078 1 93.75 258 HIS B N 1
ATOM 5387 C CA . HIS B 1 258 ? 10.688 -27.562 -18.812 1 93.75 258 HIS B CA 1
ATOM 5388 C C . HIS B 1 258 ? 10.164 -28.656 -17.875 1 93.75 258 HIS B C 1
ATOM 5390 O O . HIS B 1 258 ? 10.945 -29.391 -17.281 1 93.75 258 HIS B O 1
ATOM 5396 N N . ALA B 1 259 ? 8.883 -28.75 -17.75 1 95.69 259 ALA B N 1
ATOM 5397 C CA . ALA B 1 259 ? 8.289 -29.734 -16.859 1 95.69 259 ALA B CA 1
ATOM 5398 C C . ALA B 1 259 ? 8.531 -31.156 -17.359 1 95.69 259 ALA B C 1
ATOM 5400 O O . ALA B 1 259 ? 8.875 -32.062 -16.594 1 95.69 259 ALA B O 1
ATOM 5401 N N . SER B 1 260 ? 8.344 -31.328 -18.625 1 97.31 260 SER B N 1
ATOM 5402 C CA . SER B 1 260 ? 8.555 -32.656 -19.234 1 97.31 260 SER B CA 1
ATOM 5403 C C . SER B 1 260 ? 9.992 -33.125 -19.062 1 97.31 260 SER B C 1
ATOM 5405 O O . SER B 1 260 ? 10.242 -34.281 -18.766 1 97.31 260 SER B O 1
ATOM 5407 N N . ILE B 1 261 ? 10.875 -32.188 -19.281 1 96.69 261 ILE B N 1
ATOM 5408 C CA . ILE B 1 261 ? 12.289 -32.5 -19.094 1 96.69 261 ILE B CA 1
ATOM 5409 C C . ILE B 1 261 ? 12.531 -32.969 -17.672 1 96.69 261 ILE B C 1
ATOM 5411 O O . ILE B 1 261 ? 13.203 -33.969 -17.438 1 96.69 261 ILE B O 1
ATOM 5415 N N . ALA B 1 262 ? 12.008 -32.25 -16.688 1 95.25 262 ALA B N 1
ATOM 5416 C CA . ALA B 1 262 ? 12.156 -32.625 -15.289 1 95.25 262 ALA B CA 1
ATOM 5417 C C . ALA B 1 262 ? 11.609 -34 -15.016 1 95.25 262 ALA B C 1
ATOM 5419 O O . ALA B 1 262 ? 12.203 -34.781 -14.258 1 95.25 262 ALA B O 1
ATOM 5420 N N . ILE B 1 263 ? 10.508 -34.375 -15.609 1 96.5 263 ILE B N 1
ATOM 5421 C CA . ILE B 1 263 ? 9.883 -35.688 -15.445 1 96.5 263 ILE B CA 1
ATOM 5422 C C . ILE B 1 263 ? 10.781 -36.781 -16.062 1 96.5 263 ILE B C 1
ATOM 5424 O O . ILE B 1 263 ? 11.047 -37.812 -15.43 1 96.5 263 ILE B O 1
ATOM 5428 N N . LEU B 1 264 ? 11.258 -36.5 -17.234 1 96.5 264 LEU B N 1
ATOM 5429 C CA . LEU B 1 264 ? 11.945 -37.531 -18.031 1 96.5 264 LEU B CA 1
ATOM 5430 C C . LEU B 1 264 ? 13.359 -37.75 -17.516 1 96.5 264 LEU B C 1
ATOM 5432 O O . LEU B 1 264 ? 13.922 -38.844 -17.703 1 96.5 264 LEU B O 1
ATOM 5436 N N . GLU B 1 265 ? 13.961 -36.781 -16.922 1 93.88 265 GLU B N 1
ATOM 5437 C CA . GLU B 1 265 ? 15.344 -36.844 -16.453 1 93.88 265 GLU B CA 1
ATOM 5438 C C . GLU B 1 265 ? 15.539 -38.031 -15.508 1 93.88 265 GLU B C 1
ATOM 5440 O O . GLU B 1 265 ? 16.594 -38.688 -15.516 1 93.88 265 GLU B O 1
ATOM 5445 N N . THR B 1 266 ? 14.562 -38.406 -14.789 1 88.44 266 THR B N 1
ATOM 5446 C CA . THR B 1 266 ? 14.773 -39.469 -13.789 1 88.44 266 THR B CA 1
ATOM 5447 C C . THR B 1 266 ? 13.898 -40.688 -14.094 1 88.44 266 THR B C 1
ATOM 5449 O O . THR B 1 266 ? 13.773 -41.594 -13.266 1 88.44 266 THR B O 1
ATOM 5452 N N . ASN B 1 267 ? 13.305 -40.688 -15.273 1 94.31 267 ASN B N 1
ATOM 5453 C CA . ASN B 1 267 ? 12.391 -41.75 -15.625 1 94.31 267 ASN B CA 1
ATOM 5454 C C . ASN B 1 267 ? 12.578 -42.219 -17.062 1 94.31 267 ASN B C 1
ATOM 5456 O O . ASN B 1 267 ? 11.812 -41.812 -17.953 1 94.31 267 ASN B O 1
ATOM 5460 N N . PRO B 1 268 ? 13.43 -43.156 -17.266 1 92.12 268 PRO B N 1
ATOM 5461 C CA . PRO B 1 268 ? 13.875 -43.469 -18.625 1 92.12 268 PRO B CA 1
ATOM 5462 C C . PRO B 1 268 ? 12.781 -44.156 -19.453 1 92.12 268 PRO B C 1
ATOM 5464 O O . PRO B 1 268 ? 12.875 -44.188 -20.688 1 92.12 268 PRO B O 1
ATOM 5467 N N . SER B 1 269 ? 11.773 -44.688 -18.922 1 94.38 269 SER B N 1
ATOM 5468 C CA . SER B 1 269 ? 10.773 -45.438 -19.688 1 94.38 269 SER B CA 1
ATOM 5469 C C . SER B 1 269 ? 9.609 -44.531 -20.094 1 94.38 269 SER B C 1
ATOM 5471 O O . SER B 1 269 ? 8.719 -44.938 -20.828 1 94.38 269 SER B O 1
ATOM 5473 N N . LEU B 1 270 ? 9.586 -43.312 -19.641 1 97.31 270 LEU B N 1
ATOM 5474 C CA . LEU B 1 270 ? 8.469 -42.406 -19.891 1 97.31 270 LEU B CA 1
ATOM 5475 C C . LEU B 1 270 ? 8.711 -41.594 -21.156 1 97.31 270 LEU B C 1
ATOM 5477 O O . LEU B 1 270 ? 9.859 -41.344 -21.531 1 97.31 270 LEU B O 1
ATOM 5481 N N . THR B 1 271 ? 7.691 -41.219 -21.844 1 97.69 271 THR B N 1
ATOM 5482 C CA . THR B 1 271 ? 7.719 -40.344 -23 1 97.69 271 THR B CA 1
ATOM 5483 C C . THR B 1 271 ? 6.742 -39.188 -22.828 1 97.69 271 THR B C 1
ATOM 5485 O O . THR B 1 271 ? 5.688 -39.344 -22.203 1 97.69 271 THR B O 1
ATOM 5488 N N . CYS B 1 272 ? 7.117 -38.031 -23.344 1 98.31 272 CYS B N 1
ATOM 5489 C CA . CYS B 1 272 ? 6.262 -36.844 -23.203 1 98.31 272 CYS B CA 1
ATOM 5490 C C . CYS B 1 272 ? 5.945 -36.25 -24.562 1 98.31 272 CYS B C 1
ATOM 5492 O O . CYS B 1 272 ? 6.809 -36.188 -25.438 1 98.31 272 CYS B O 1
ATOM 5494 N N . ILE B 1 273 ? 4.73 -35.875 -24.781 1 98.62 273 ILE B N 1
ATOM 5495 C CA . ILE B 1 273 ? 4.281 -35.031 -25.875 1 98.62 273 ILE B CA 1
ATOM 5496 C C . ILE B 1 273 ? 3.922 -33.625 -25.328 1 98.62 273 ILE B C 1
ATOM 5498 O O . ILE B 1 273 ? 2.908 -33.469 -24.641 1 98.62 273 ILE B O 1
ATOM 5502 N N . VAL B 1 274 ? 4.75 -32.656 -25.625 1 98.69 274 VAL B N 1
ATOM 5503 C CA . VAL B 1 274 ? 4.527 -31.312 -25.141 1 98.69 274 VAL B CA 1
ATOM 5504 C C . VAL B 1 274 ? 3.643 -30.547 -26.125 1 98.69 274 VAL B C 1
ATOM 5506 O O . VAL B 1 274 ? 3.988 -30.406 -27.297 1 98.69 274 VAL B O 1
ATOM 5509 N N . GLN B 1 275 ? 2.537 -30.094 -25.641 1 98.69 275 GLN B N 1
ATOM 5510 C CA . GLN B 1 275 ? 1.574 -29.391 -26.469 1 98.69 275 GLN B CA 1
ATOM 5511 C C . GLN B 1 275 ? 1.518 -27.906 -26.109 1 98.69 275 GLN B C 1
ATOM 5513 O O . GLN B 1 275 ? 1.487 -27.547 -24.938 1 98.69 275 GLN B O 1
ATOM 5518 N N . ASP B 1 276 ? 1.503 -27 -27.062 1 97.19 276 ASP B N 1
ATOM 5519 C CA . ASP B 1 276 ? 1.342 -25.562 -26.875 1 97.19 276 ASP B CA 1
ATOM 5520 C C . ASP B 1 276 ? 0.956 -24.891 -28.188 1 97.19 276 ASP B C 1
ATOM 5522 O O . ASP B 1 276 ? 0.749 -25.562 -29.203 1 97.19 276 ASP B O 1
ATOM 5526 N N . LEU B 1 277 ? 0.794 -23.609 -28.156 1 94.44 277 LEU B N 1
ATOM 5527 C CA . LEU B 1 277 ? 0.418 -22.844 -29.344 1 94.44 277 LEU B CA 1
ATOM 5528 C C . LEU B 1 277 ? 1.543 -22.844 -30.375 1 94.44 277 LEU B C 1
ATOM 5530 O O . LEU B 1 277 ? 2.701 -23.094 -30.031 1 94.44 277 LEU B O 1
ATOM 5534 N N . PRO B 1 278 ? 1.23 -22.531 -31.625 1 95.62 278 PRO B N 1
ATOM 5535 C CA . PRO B 1 278 ? 2.184 -22.656 -32.75 1 95.62 278 PRO B CA 1
ATOM 5536 C C . PRO B 1 278 ? 3.463 -21.859 -32.5 1 95.62 278 PRO B C 1
ATOM 5538 O O . PRO B 1 278 ? 4.562 -22.375 -32.719 1 95.62 278 PRO B O 1
ATOM 5541 N N . LYS B 1 279 ? 3.367 -20.656 -32.031 1 90.56 279 LYS B N 1
ATOM 5542 C CA . LYS B 1 279 ? 4.543 -19.812 -31.828 1 90.56 279 LYS B CA 1
ATOM 5543 C C . LYS B 1 279 ? 5.477 -20.438 -30.797 1 90.56 279 LYS B C 1
ATOM 5545 O O . LYS B 1 279 ? 6.699 -20.406 -30.953 1 90.56 279 LYS B O 1
ATOM 5550 N N . THR B 1 280 ? 4.957 -20.969 -29.781 1 92.69 280 THR B N 1
ATOM 5551 C CA . THR B 1 280 ? 5.73 -21.594 -28.719 1 92.69 280 THR B CA 1
ATOM 5552 C C . THR B 1 280 ? 6.379 -22.891 -29.203 1 92.69 280 THR B C 1
ATOM 5554 O O . THR B 1 280 ? 7.543 -23.156 -28.906 1 92.69 280 THR B O 1
ATOM 5557 N N . VAL B 1 281 ? 5.668 -23.688 -29.938 1 96.88 281 VAL B N 1
ATOM 5558 C CA . VAL B 1 281 ? 6.191 -24.922 -30.484 1 96.88 281 VAL B CA 1
ATOM 5559 C C . VAL B 1 281 ? 7.352 -24.625 -31.422 1 96.88 281 VAL B C 1
ATOM 5561 O O . VAL B 1 281 ? 8.359 -25.344 -31.422 1 96.88 281 VAL B O 1
ATOM 5564 N N . ALA B 1 282 ? 7.148 -23.562 -32.219 1 96.75 282 ALA B N 1
ATOM 5565 C CA . ALA B 1 282 ? 8.227 -23.156 -33.125 1 96.75 282 ALA B CA 1
ATOM 5566 C C . ALA B 1 282 ? 9.484 -22.797 -32.344 1 96.75 282 ALA B C 1
ATOM 5568 O O . ALA B 1 282 ? 10.594 -23.156 -32.75 1 96.75 282 ALA B O 1
ATOM 5569 N N . GLN B 1 283 ? 9.328 -22.188 -31.25 1 93.62 283 GLN B N 1
ATOM 5570 C CA . GLN B 1 283 ? 10.461 -21.828 -30.406 1 93.62 283 GLN B CA 1
ATOM 5571 C C . GLN B 1 283 ? 11.086 -23.078 -29.781 1 93.62 283 GLN B C 1
ATOM 5573 O O . GLN B 1 283 ? 12.305 -23.203 -29.703 1 93.62 283 GLN B O 1
ATOM 5578 N N . ALA B 1 284 ? 10.297 -23.969 -29.344 1 95.88 284 ALA B N 1
ATOM 5579 C CA . ALA B 1 284 ? 10.742 -25.172 -28.656 1 95.88 284 ALA B CA 1
ATOM 5580 C C . ALA B 1 284 ? 11.516 -26.094 -29.594 1 95.88 284 ALA B C 1
ATOM 5582 O O . ALA B 1 284 ? 12.414 -26.812 -29.156 1 95.88 284 ALA B O 1
ATOM 5583 N N . THR B 1 285 ? 11.172 -26.047 -30.828 1 96.94 285 THR B N 1
ATOM 5584 C CA . THR B 1 285 ? 11.758 -26.984 -31.781 1 96.94 285 THR B CA 1
ATOM 5585 C C . THR B 1 285 ? 12.898 -26.344 -32.562 1 96.94 285 THR B C 1
ATOM 5587 O O . THR B 1 285 ? 13.609 -27.016 -33.312 1 96.94 285 THR B O 1
ATOM 5590 N N . ASN B 1 286 ? 12.992 -25.016 -32.375 1 96.5 286 ASN B N 1
ATOM 5591 C CA . ASN B 1 286 ? 14.117 -24.328 -33 1 96.5 286 ASN B CA 1
ATOM 5592 C C . ASN B 1 286 ? 15.43 -24.672 -32.281 1 96.5 286 ASN B C 1
ATOM 5594 O O . ASN B 1 286 ? 15.57 -24.453 -31.094 1 96.5 286 ASN B O 1
ATOM 5598 N N . PRO B 1 287 ? 16.469 -25.078 -33.062 1 94.25 287 PRO B N 1
ATOM 5599 C CA . PRO B 1 287 ? 17.75 -25.5 -32.469 1 94.25 287 PRO B CA 1
ATOM 5600 C C . PRO B 1 287 ? 18.391 -24.375 -31.641 1 94.25 287 PRO B C 1
ATOM 5602 O O . PRO B 1 287 ? 19.094 -24.656 -30.672 1 94.25 287 PRO B O 1
ATOM 5605 N N . SER B 1 288 ? 18.109 -23.156 -31.984 1 95 288 SER B N 1
ATOM 5606 C CA . SER B 1 288 ? 18.75 -22.016 -31.312 1 95 288 SER B CA 1
ATOM 5607 C C . SER B 1 288 ? 18.094 -21.703 -29.984 1 95 288 SER B C 1
ATOM 5609 O O . SER B 1 288 ? 18.703 -21.094 -29.109 1 95 288 SER B O 1
ATOM 5611 N N . THR B 1 289 ? 16.859 -22.141 -29.797 1 94.19 289 THR B N 1
ATOM 5612 C CA . THR B 1 289 ? 16.141 -21.75 -28.594 1 94.19 289 THR B CA 1
ATOM 5613 C C . THR B 1 289 ? 15.664 -22.969 -27.828 1 94.19 289 THR B C 1
ATOM 5615 O O . THR B 1 289 ? 15.203 -22.859 -26.688 1 94.19 289 THR B O 1
ATOM 5618 N N . SER B 1 290 ? 15.844 -24.109 -28.391 1 95.5 290 SER B N 1
ATOM 5619 C CA . SER B 1 290 ? 15.43 -25.344 -27.734 1 95.5 290 SER B CA 1
ATOM 5620 C C . SER B 1 290 ? 16.219 -25.562 -26.438 1 95.5 290 SER B C 1
ATOM 5622 O O . SER B 1 290 ? 17.422 -25.328 -26.391 1 95.5 290 SER B O 1
ATOM 5624 N N . ILE B 1 291 ? 15.5 -26.078 -25.438 1 94.38 291 ILE B N 1
ATOM 5625 C CA . ILE B 1 291 ? 16.156 -26.328 -24.172 1 94.38 291 ILE B CA 1
ATOM 5626 C C . ILE B 1 291 ? 16.266 -27.828 -23.938 1 94.38 291 ILE B C 1
ATOM 5628 O O . ILE B 1 291 ? 16.688 -28.281 -22.859 1 94.38 291 ILE B O 1
ATOM 5632 N N . VAL B 1 292 ? 15.867 -28.656 -24.859 1 96.38 292 VAL B N 1
ATOM 5633 C CA . VAL B 1 292 ? 15.789 -30.094 -24.703 1 96.38 292 VAL B CA 1
ATOM 5634 C C . VAL B 1 292 ? 17.188 -30.703 -24.734 1 96.38 292 VAL B C 1
ATO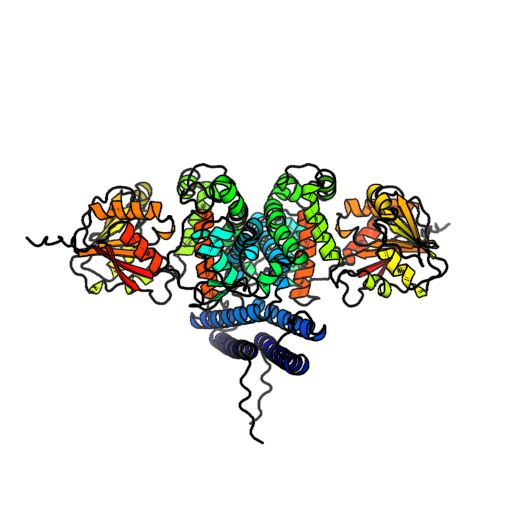M 5636 O O . VAL B 1 292 ? 17.906 -30.562 -25.719 1 96.38 292 VAL B O 1
ATOM 5639 N N . PRO B 1 293 ? 17.531 -31.375 -23.656 1 95.56 293 PRO B N 1
ATOM 5640 C CA . PRO B 1 293 ? 18.844 -32.062 -23.672 1 95.56 293 PRO B CA 1
ATOM 5641 C C . PRO B 1 293 ? 18.891 -33.219 -24.641 1 95.56 293 PRO B C 1
ATOM 5643 O O . PRO B 1 293 ? 17.859 -33.875 -24.875 1 95.56 293 PRO B O 1
ATOM 5646 N N . ALA B 1 294 ? 20.016 -33.562 -25.016 1 93.81 294 ALA B N 1
ATOM 5647 C CA . ALA B 1 294 ? 20.234 -34.594 -26.016 1 93.81 294 ALA B CA 1
ATOM 5648 C C . ALA B 1 294 ? 19.75 -35.969 -25.516 1 93.81 294 ALA B C 1
ATOM 5650 O O . ALA B 1 294 ? 19.188 -36.75 -26.266 1 93.81 294 ALA B O 1
ATOM 5651 N N . HIS B 1 295 ? 19.875 -36.219 -24.281 1 93.69 295 HIS B N 1
ATOM 5652 C CA . HIS B 1 295 ? 19.609 -37.562 -23.734 1 93.69 295 HIS B CA 1
ATOM 5653 C C . HIS B 1 295 ? 18.109 -37.812 -23.594 1 93.69 295 HIS B C 1
ATOM 5655 O O . HIS B 1 295 ? 17.672 -38.938 -23.391 1 93.69 295 HIS B O 1
ATOM 5661 N N . VAL B 1 296 ? 17.234 -36.75 -23.75 1 94.75 296 VAL B N 1
ATOM 5662 C CA . VAL B 1 296 ? 15.789 -36.938 -23.641 1 94.75 296 VAL B CA 1
ATOM 5663 C C . VAL B 1 296 ? 15.125 -36.656 -24.984 1 94.75 296 VAL B C 1
ATOM 5665 O O . VAL B 1 296 ? 13.914 -36.844 -25.141 1 94.75 296 VAL B O 1
ATOM 5668 N N . LYS B 1 297 ? 15.836 -36.281 -25.938 1 95.12 297 LYS B N 1
ATOM 5669 C CA . LYS B 1 297 ? 15.336 -35.812 -27.219 1 95.12 297 LYS B CA 1
ATOM 5670 C C . LYS B 1 297 ? 14.461 -36.844 -27.891 1 95.12 297 LYS B C 1
ATOM 5672 O O . LYS B 1 297 ? 13.453 -36.531 -28.531 1 95.12 297 LYS B O 1
ATOM 5677 N N . SER B 1 298 ? 14.844 -38.094 -27.766 1 96.06 298 SER B N 1
ATOM 5678 C CA . SER B 1 298 ? 14.117 -39.188 -28.438 1 96.06 298 SER B CA 1
ATOM 5679 C C . SER B 1 298 ? 12.805 -39.469 -27.734 1 96.06 298 SER B C 1
ATOM 5681 O O . SER B 1 298 ? 11.938 -40.156 -28.281 1 96.06 298 SER B O 1
ATOM 5683 N N . ARG B 1 299 ? 12.648 -39 -26.531 1 97.75 299 ARG B N 1
ATOM 5684 C CA . ARG B 1 299 ? 11.477 -39.344 -25.734 1 97.75 299 ARG B CA 1
ATOM 5685 C C . ARG B 1 299 ? 10.562 -38.156 -25.547 1 97.75 299 ARG B C 1
ATOM 5687 O O . ARG B 1 299 ? 9.578 -38.219 -24.812 1 97.75 299 ARG B O 1
ATOM 5694 N N . ILE B 1 300 ? 10.883 -37 -26.125 1 98.19 300 ILE B N 1
ATOM 5695 C CA . ILE B 1 300 ? 10.062 -35.781 -26.016 1 98.19 300 ILE B CA 1
ATOM 5696 C C . ILE B 1 300 ? 9.703 -35.281 -27.406 1 98.19 300 ILE B C 1
ATOM 5698 O O . ILE B 1 300 ? 10.555 -35.281 -28.312 1 98.19 300 ILE B O 1
ATOM 5702 N N . SER B 1 301 ? 8.492 -35.031 -27.703 1 98.12 301 SER B N 1
ATOM 5703 C CA . SER B 1 301 ? 8.023 -34.438 -28.953 1 98.12 301 SER B CA 1
ATOM 5704 C C . SER B 1 301 ? 7.129 -33.25 -28.688 1 98.12 301 SER B C 1
ATOM 5706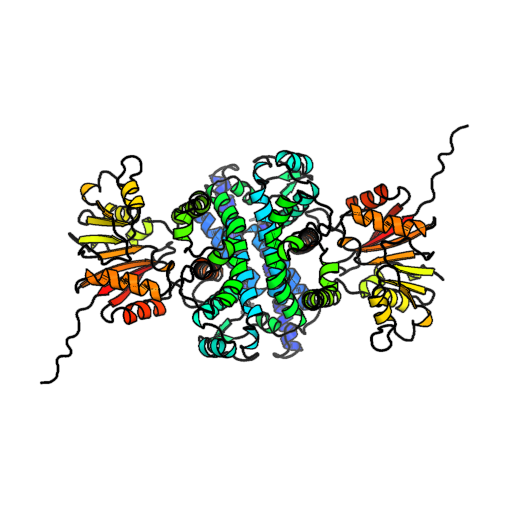 O O . SER B 1 301 ? 6.598 -33.094 -27.578 1 98.12 301 SER B O 1
ATOM 5708 N N . PHE B 1 302 ? 7.043 -32.344 -29.609 1 98.44 302 PHE B N 1
ATOM 5709 C CA . PHE B 1 302 ? 6.25 -31.141 -29.5 1 98.44 302 PHE B CA 1
ATOM 5710 C C . PHE B 1 302 ? 5.117 -31.125 -30.516 1 98.44 302 PHE B C 1
ATOM 5712 O O . PHE B 1 302 ? 5.301 -31.562 -31.656 1 98.44 302 PHE B O 1
ATOM 5719 N N . GLN B 1 303 ? 3.986 -30.734 -30.125 1 98.56 303 GLN B N 1
ATOM 5720 C CA . GLN B 1 303 ? 2.793 -30.719 -30.969 1 98.56 303 GLN B CA 1
ATOM 5721 C C . GLN B 1 303 ? 2.021 -29.406 -30.797 1 98.56 303 GLN B C 1
ATOM 5723 O O . GLN B 1 303 ? 1.781 -28.969 -29.672 1 98.56 303 GLN B O 1
ATOM 5728 N N . GLU B 1 304 ? 1.639 -28.75 -31.953 1 98.31 304 GLU B N 1
ATOM 5729 C CA . GLU B 1 304 ? 0.771 -27.578 -31.891 1 98.31 304 GLU B CA 1
ATOM 5730 C C . GLU B 1 304 ? -0.631 -27.953 -31.422 1 98.31 304 GLU B C 1
ATOM 5732 O O . GLU B 1 304 ? -1.279 -28.812 -32 1 98.31 304 GLU B O 1
ATOM 5737 N N . HIS B 1 305 ? -1.057 -27.359 -30.328 1 98.12 305 HIS B N 1
ATOM 5738 C CA . HIS B 1 305 ? -2.373 -27.641 -29.766 1 98.12 305 HIS B CA 1
ATOM 5739 C C . HIS B 1 305 ? -2.785 -26.547 -28.766 1 98.12 305 HIS B C 1
ATOM 5741 O O . HIS B 1 305 ? -1.963 -26.094 -27.969 1 98.12 305 HIS B O 1
ATOM 5747 N N . SER B 1 306 ? -4.047 -26.125 -28.875 1 96.88 306 SER B N 1
ATOM 5748 C CA . SER B 1 306 ? -4.676 -25.281 -27.859 1 96.88 306 SER B CA 1
ATOM 5749 C C . SER B 1 306 ? -5.52 -26.109 -26.906 1 96.88 306 SER B C 1
ATOM 5751 O O . SER B 1 306 ? -6.324 -26.938 -27.328 1 96.88 306 SER B O 1
ATOM 5753 N N . PHE B 1 307 ? -5.344 -25.844 -25.625 1 97.31 307 PHE B N 1
ATOM 5754 C CA . PHE B 1 307 ? -6.105 -26.641 -24.672 1 97.31 307 PHE B CA 1
ATOM 5755 C C . PHE B 1 307 ? -7.586 -26.281 -24.719 1 97.31 307 PHE B C 1
ATOM 5757 O O . PHE B 1 307 ? -8.406 -26.906 -24.047 1 97.31 307 PHE B O 1
ATOM 5764 N N . TRP B 1 308 ? -7.988 -25.359 -25.562 1 96.81 308 TRP B N 1
ATOM 5765 C CA . TRP B 1 308 ? -9.391 -25.031 -25.797 1 96.81 308 TRP B CA 1
ATOM 5766 C C . TRP B 1 308 ? -10.008 -26.016 -26.797 1 96.81 308 TRP B C 1
ATOM 5768 O O . TRP B 1 308 ? -11.234 -26.125 -26.875 1 96.81 308 TRP B O 1
ATOM 5778 N N . ASP B 1 309 ? -9.172 -26.594 -27.547 1 98 309 ASP B N 1
ATOM 5779 C CA . ASP B 1 309 ? -9.625 -27.516 -28.594 1 98 309 ASP B CA 1
ATOM 5780 C C . ASP B 1 309 ? -9.648 -28.953 -28.062 1 98 309 ASP B C 1
ATOM 5782 O O . ASP B 1 309 ? -8.922 -29.297 -27.141 1 98 309 ASP B O 1
ATOM 5786 N N . PRO B 1 310 ? -10.5 -29.781 -28.734 1 98.19 310 PRO B N 1
ATOM 5787 C CA . PRO B 1 310 ? -10.508 -31.188 -28.328 1 98.19 310 PRO B CA 1
ATOM 5788 C C . PRO B 1 310 ? -9.117 -31.812 -28.359 1 98.19 310 PRO B C 1
ATOM 5790 O O . PRO B 1 310 ? -8.383 -31.641 -29.344 1 98.19 310 PRO B O 1
ATOM 5793 N N . GLN B 1 311 ? -8.789 -32.469 -27.266 1 98.38 311 GLN B N 1
ATOM 5794 C CA . GLN B 1 311 ? -7.484 -33.125 -27.141 1 98.38 311 GLN B CA 1
ATOM 5795 C C . GLN B 1 311 ? -7.277 -34.156 -28.234 1 98.38 311 GLN B C 1
ATOM 5797 O O . GLN B 1 311 ? -8.031 -35.125 -28.328 1 98.38 311 GLN B O 1
ATOM 5802 N N . PRO B 1 312 ? -6.199 -34.031 -29.031 1 97.62 312 PRO B N 1
ATOM 5803 C CA . PRO B 1 312 ? -6.016 -34.875 -30.203 1 97.62 312 PRO B CA 1
ATOM 5804 C C . PRO B 1 312 ? -5.266 -36.156 -29.875 1 97.62 312 PRO B C 1
ATOM 5806 O O . PRO B 1 312 ? -5.238 -37.094 -30.703 1 97.62 312 PRO B O 1
ATOM 5809 N N . VAL B 1 313 ? -4.656 -36.25 -28.719 1 96.88 313 VAL B N 1
ATOM 5810 C CA . VAL B 1 313 ? -3.789 -37.375 -28.422 1 96.88 313 VAL B CA 1
ATOM 5811 C C . VAL B 1 313 ? -4.379 -38.188 -27.266 1 96.88 313 VAL B C 1
ATOM 5813 O O . VAL B 1 313 ? -4.844 -37.625 -26.281 1 96.88 313 VAL B O 1
ATOM 5816 N N . VAL B 1 314 ? -4.355 -39.469 -27.469 1 96 314 VAL B N 1
ATOM 5817 C CA . VAL B 1 314 ? -4.707 -40.375 -26.359 1 96 314 VAL B CA 1
ATOM 5818 C C . VAL B 1 314 ? -3.451 -40.719 -25.578 1 96 314 VAL B C 1
ATOM 5820 O O . VAL B 1 314 ? -2.523 -41.344 -26.109 1 96 314 VAL B O 1
ATOM 5823 N N . ALA B 1 315 ? -3.377 -40.312 -24.375 1 96.19 315 ALA B N 1
ATOM 5824 C CA . ALA B 1 315 ? -2.236 -40.562 -23.5 1 96.19 315 ALA B CA 1
ATOM 5825 C C . ALA B 1 315 ? -2.678 -41.219 -22.203 1 96.19 315 ALA B C 1
ATOM 5827 O O . ALA B 1 315 ? -3.873 -41.281 -21.906 1 96.19 315 ALA B O 1
ATOM 5828 N N . ASP B 1 316 ? -1.698 -41.75 -21.516 1 95.25 316 ASP B N 1
ATOM 5829 C CA . ASP B 1 316 ? -1.976 -42.375 -20.219 1 95.25 316 ASP B CA 1
ATOM 5830 C C . ASP B 1 316 ? -2.168 -41.312 -19.141 1 95.25 316 ASP B C 1
ATOM 5832 O O . ASP B 1 316 ? -2.953 -41.5 -18.203 1 95.25 316 ASP B O 1
ATOM 5836 N N . ILE B 1 317 ? -1.413 -40.25 -19.219 1 97.56 317 ILE B N 1
ATOM 5837 C CA . ILE B 1 317 ? -1.438 -39.156 -18.266 1 97.56 317 ILE B CA 1
ATOM 5838 C C . ILE B 1 317 ? -1.502 -37.844 -19 1 97.56 317 ILE B C 1
ATOM 5840 O O . ILE B 1 317 ? -0.808 -37.625 -20 1 97.56 317 ILE B O 1
ATOM 5844 N N . TYR B 1 318 ? -2.332 -37.031 -18.578 1 98.5 318 TYR B N 1
ATOM 5845 C CA . TYR B 1 318 ? -2.363 -35.625 -18.984 1 98.5 318 TYR B CA 1
ATOM 5846 C C . TYR B 1 318 ? -1.862 -34.719 -17.875 1 98.5 318 TYR B C 1
ATOM 5848 O O . TYR B 1 318 ? -2.328 -34.812 -16.734 1 98.5 318 TYR B O 1
ATOM 5856 N N . PHE B 1 319 ? -0.871 -33.906 -18.172 1 98.31 319 PHE B N 1
ATOM 5857 C CA . PHE B 1 319 ? -0.218 -33.062 -17.188 1 98.31 319 PHE B CA 1
ATOM 5858 C C . PHE B 1 319 ? -0.436 -31.578 -17.516 1 98.31 319 PHE B C 1
ATOM 5860 O O . PHE B 1 319 ? -0.166 -31.141 -18.625 1 98.31 319 PHE B O 1
ATOM 5867 N N . LEU B 1 320 ? -0.991 -30.844 -16.594 1 98.44 320 LEU B N 1
ATOM 5868 C CA . LEU B 1 320 ? -1.184 -29.406 -16.719 1 98.44 320 LEU B CA 1
ATOM 5869 C C . LEU B 1 320 ? -0.583 -28.672 -15.531 1 98.44 320 LEU B C 1
ATOM 5871 O O . LEU B 1 320 ? -0.98 -28.906 -14.391 1 98.44 320 LEU B O 1
ATOM 5875 N N . ARG B 1 321 ? 0.344 -27.812 -15.797 1 96.69 321 ARG B N 1
ATOM 5876 C CA . ARG B 1 321 ? 0.986 -27.031 -14.742 1 96.69 321 ARG B CA 1
ATOM 5877 C C . ARG B 1 321 ? 0.695 -25.547 -14.898 1 96.69 321 ARG B C 1
ATOM 5879 O O . ARG B 1 321 ? 0.986 -24.953 -15.945 1 96.69 321 ARG B O 1
ATOM 5886 N N . MET B 1 322 ? 0.061 -24.906 -13.859 1 94.44 322 MET B N 1
ATOM 5887 C CA . MET B 1 322 ? -0.184 -23.469 -13.812 1 94.44 322 MET B CA 1
ATOM 5888 C C . MET B 1 322 ? -1.038 -23.016 -14.992 1 94.44 322 MET B C 1
ATOM 5890 O O . MET B 1 322 ? -0.691 -22.062 -15.688 1 94.44 322 MET B O 1
ATOM 5894 N N . ILE B 1 323 ? -2.074 -23.75 -15.227 1 96.31 323 ILE B N 1
ATOM 5895 C CA . ILE B 1 323 ? -2.994 -23.438 -16.312 1 96.31 323 ILE B CA 1
ATOM 5896 C C . ILE B 1 323 ? -4.316 -22.938 -15.75 1 96.31 323 ILE B C 1
ATOM 5898 O O . ILE B 1 323 ? -4.781 -21.859 -16.109 1 96.31 323 ILE B O 1
ATOM 5902 N N . PHE B 1 324 ? -4.852 -23.688 -14.797 1 97.5 324 PHE B N 1
ATOM 5903 C CA . PHE B 1 324 ? -6.223 -23.438 -14.359 1 97.5 324 PHE B CA 1
ATOM 5904 C C . PHE B 1 324 ? -6.305 -22.172 -13.508 1 97.5 324 PHE B C 1
ATOM 5906 O O . PHE B 1 324 ? -7.352 -21.531 -13.445 1 97.5 324 PHE B O 1
ATOM 5913 N N . HIS B 1 325 ? -5.219 -21.766 -12.859 1 95.56 325 HIS B N 1
ATOM 5914 C CA . HIS B 1 325 ? -5.223 -20.578 -12 1 95.56 325 HIS B CA 1
ATOM 5915 C C . HIS B 1 325 ? -5.508 -19.312 -12.812 1 95.56 325 HIS B C 1
ATOM 5917 O O . HIS B 1 325 ? -5.887 -18.281 -12.25 1 95.56 325 HIS B O 1
ATOM 5923 N N . ASP B 1 326 ? -5.43 -19.375 -14.117 1 94.5 326 ASP B N 1
ATOM 5924 C CA . ASP B 1 326 ? -5.633 -18.219 -14.977 1 94.5 326 ASP B CA 1
ATOM 5925 C C . ASP B 1 326 ? -7.102 -18.062 -15.359 1 94.5 326 ASP B C 1
ATOM 5927 O O . ASP B 1 326 ? -7.484 -17.094 -16.016 1 94.5 326 ASP B O 1
ATOM 5931 N N . TRP B 1 327 ? -7.941 -19.047 -14.906 1 97.06 327 TRP B N 1
ATOM 5932 C CA . TRP B 1 327 ? -9.281 -19.094 -15.484 1 97.06 327 TRP B CA 1
ATOM 5933 C C . TRP B 1 327 ? -10.336 -19.266 -14.398 1 97.06 327 TRP B C 1
ATOM 5935 O O . TRP B 1 327 ? -10.125 -20.016 -13.438 1 97.06 327 TRP B O 1
ATOM 5945 N N . ALA B 1 328 ? -11.477 -18.625 -14.664 1 97.38 328 ALA B N 1
ATOM 5946 C CA . ALA B 1 328 ? -12.664 -18.875 -13.852 1 97.38 328 ALA B CA 1
ATOM 5947 C C . ALA B 1 328 ? -13.195 -20.297 -14.102 1 97.38 328 ALA B C 1
ATOM 5949 O O . ALA B 1 328 ? -12.805 -20.938 -15.07 1 97.38 328 ALA B O 1
ATOM 5950 N N . ASP B 1 329 ? -14.078 -20.75 -13.25 1 97.56 329 ASP B N 1
ATOM 5951 C CA . ASP B 1 329 ? -14.625 -22.109 -13.344 1 97.56 329 ASP B CA 1
ATOM 5952 C C . ASP B 1 329 ? -15.312 -22.328 -14.688 1 97.56 329 ASP B C 1
ATOM 5954 O O . ASP B 1 329 ? -15.242 -23.422 -15.258 1 97.56 329 ASP B O 1
ATOM 5958 N N . LYS B 1 330 ? -15.961 -21.281 -15.133 1 97.56 330 LYS B N 1
ATOM 5959 C CA . LYS B 1 330 ? -16.625 -21.344 -16.438 1 97.56 330 LYS B CA 1
ATOM 5960 C C . LYS B 1 330 ? -15.664 -21.828 -17.516 1 97.56 330 LYS B C 1
ATOM 5962 O O . LYS B 1 330 ? -16 -22.703 -18.312 1 97.56 330 LYS B O 1
ATOM 5967 N N . TYR B 1 331 ? -14.516 -21.312 -17.531 1 97.69 331 TYR B N 1
ATOM 5968 C CA . TYR B 1 331 ? -13.539 -21.609 -18.562 1 97.69 331 TYR B CA 1
ATOM 5969 C C . TYR B 1 331 ? -12.711 -22.828 -18.203 1 97.69 331 TYR B C 1
ATOM 5971 O O . TYR B 1 331 ? -12.305 -23.594 -19.078 1 97.69 331 TYR B O 1
ATOM 5979 N N . ALA B 1 332 ? -12.445 -23.031 -16.969 1 98.38 332 ALA B N 1
ATOM 5980 C CA . ALA B 1 332 ? -11.766 -24.234 -16.531 1 98.38 332 ALA B CA 1
ATOM 5981 C C . ALA B 1 332 ? -12.539 -25.484 -16.938 1 98.38 332 ALA B C 1
ATOM 5983 O O . ALA B 1 332 ? -11.945 -26.484 -17.344 1 98.38 332 ALA B O 1
ATOM 5984 N N . LYS B 1 333 ? -13.844 -25.438 -16.859 1 98.44 333 LYS B N 1
ATOM 5985 C CA . LYS B 1 333 ? -14.688 -26.547 -17.281 1 98.44 333 LYS B CA 1
ATOM 5986 C C . LYS B 1 333 ? -14.508 -26.828 -18.766 1 98.44 333 LYS B C 1
ATOM 5988 O O . LYS B 1 333 ? -14.484 -27.984 -19.188 1 98.44 333 LYS B O 1
ATOM 5993 N N . LYS B 1 334 ? -14.367 -25.766 -19.5 1 98.19 334 LYS B N 1
ATOM 5994 C CA . LYS B 1 334 ? -14.172 -25.922 -20.938 1 98.19 334 LYS B CA 1
ATOM 5995 C C . LYS B 1 334 ? -12.852 -26.625 -21.234 1 98.19 334 LYS B C 1
ATOM 5997 O O . LYS B 1 334 ? -12.789 -27.484 -22.125 1 98.19 334 LYS B O 1
ATOM 6002 N N . ILE B 1 335 ? -11.828 -26.25 -20.516 1 98.31 335 ILE B N 1
ATOM 6003 C CA . ILE B 1 335 ? -10.523 -26.891 -20.688 1 98.31 335 ILE B CA 1
ATOM 6004 C C . ILE B 1 335 ? -10.625 -28.375 -20.344 1 98.31 335 ILE B C 1
ATOM 6006 O O . ILE B 1 335 ? -10.125 -29.219 -21.094 1 98.31 335 ILE B O 1
ATOM 6010 N N . LEU B 1 336 ? -11.273 -28.672 -19.266 1 98.56 336 LEU B N 1
ATOM 6011 C CA . LEU B 1 336 ? -11.438 -30.062 -18.828 1 98.56 336 LEU B CA 1
ATOM 6012 C C . LEU B 1 336 ? -12.273 -30.844 -19.828 1 98.56 336 LEU B C 1
ATOM 6014 O O . LEU B 1 336 ? -11.961 -32 -20.125 1 98.56 336 LEU B O 1
ATOM 6018 N N . GLN B 1 337 ? -13.289 -30.234 -20.359 1 98.19 337 GLN B N 1
ATOM 6019 C CA . GLN B 1 337 ? -14.148 -30.891 -21.344 1 98.19 337 GLN B CA 1
ATOM 6020 C C . GLN B 1 337 ? -13.367 -31.219 -22.609 1 98.19 337 GLN B C 1
ATOM 6022 O O . GLN B 1 337 ? -13.562 -32.281 -23.203 1 98.19 337 GLN B O 1
ATOM 6027 N N . ALA B 1 338 ? -12.539 -30.297 -22.984 1 98.19 338 ALA B N 1
ATOM 6028 C CA . ALA B 1 338 ? -11.711 -30.531 -24.156 1 98.19 338 ALA B CA 1
ATOM 6029 C C . ALA B 1 338 ? -10.773 -31.719 -23.953 1 98.19 338 ALA B C 1
ATOM 6031 O O . ALA B 1 338 ? -10.484 -32.469 -24.891 1 98.19 338 ALA B O 1
ATOM 6032 N N . LEU B 1 339 ? -10.305 -31.891 -22.734 1 97.56 339 LEU B N 1
ATOM 6033 C CA . LEU B 1 339 ? -9.406 -33 -22.391 1 97.56 339 LEU B CA 1
ATOM 6034 C C . LEU B 1 339 ? -10.156 -34.312 -22.344 1 97.56 339 LEU B C 1
ATOM 6036 O O . LEU B 1 339 ? -9.625 -35.344 -22.75 1 97.56 339 LEU B O 1
ATOM 6040 N N . LEU B 1 340 ? -11.367 -34.312 -21.891 1 96.44 340 LEU B N 1
ATOM 6041 C CA . LEU B 1 340 ? -12.18 -35.5 -21.625 1 96.44 340 LEU B CA 1
ATOM 6042 C C . LEU B 1 340 ? -12.391 -36.281 -22.906 1 96.44 340 LEU B C 1
ATOM 6044 O O . LEU B 1 340 ? -12.531 -37.5 -22.859 1 96.44 340 LEU B O 1
ATOM 6048 N N . VAL B 1 341 ? -12.32 -35.594 -23.984 1 96.12 341 VAL B N 1
ATOM 6049 C CA . VAL B 1 341 ? -12.57 -36.25 -25.281 1 96.12 341 VAL B CA 1
ATOM 6050 C C . VAL B 1 341 ? -11.547 -37.344 -25.516 1 96.12 341 VAL B C 1
ATOM 6052 O O . VAL B 1 341 ? -11.859 -38.375 -26.141 1 96.12 341 VAL B O 1
ATOM 6055 N N . ALA B 1 342 ? -10.375 -37.156 -25 1 96.5 342 ALA B N 1
ATOM 6056 C CA . ALA B 1 342 ? -9.289 -38.094 -25.281 1 96.5 342 ALA B CA 1
ATOM 6057 C C . ALA B 1 342 ? -9.047 -39.031 -24.078 1 96.5 342 ALA B C 1
ATOM 6059 O O . ALA B 1 342 ? -8.352 -40.031 -24.203 1 96.5 342 ALA B O 1
ATOM 6060 N N . MET B 1 343 ? -9.633 -38.75 -22.969 1 95.69 343 MET B N 1
ATOM 6061 C CA . MET B 1 343 ? -9.367 -39.531 -21.766 1 95.69 343 MET B CA 1
ATOM 6062 C C . MET B 1 343 ? -10.156 -40.844 -21.797 1 95.69 343 MET B C 1
ATOM 6064 O O . MET B 1 343 ? -11.305 -40.875 -22.234 1 95.69 343 MET B O 1
ATOM 6068 N N . LYS B 1 344 ? -9.508 -41.875 -21.359 1 93.88 344 LYS B N 1
ATOM 6069 C CA . LYS B 1 344 ? -10.141 -43.188 -21.156 1 93.88 344 LYS B CA 1
ATOM 6070 C C . LYS B 1 344 ? -10.242 -43.531 -19.672 1 93.88 344 LYS B C 1
ATOM 6072 O O . LYS B 1 344 ? -9.508 -42.969 -18.844 1 93.88 344 LYS B O 1
ATOM 6077 N N . PRO B 1 345 ? -11.234 -44.344 -19.391 1 92.69 345 PRO B N 1
ATOM 6078 C CA . PRO B 1 345 ? -11.258 -44.781 -17.984 1 92.69 345 PRO B CA 1
ATOM 6079 C C . PRO B 1 345 ? -9.891 -45.25 -17.484 1 92.69 345 PRO B C 1
ATOM 6081 O O . PRO B 1 345 ? -9.219 -46.031 -18.172 1 92.69 345 PRO B O 1
ATOM 6084 N N . GLY B 1 346 ? -9.547 -44.719 -16.422 1 90.81 346 GLY B N 1
ATOM 6085 C CA . GLY B 1 346 ? -8.242 -45.062 -15.867 1 90.81 346 GLY B CA 1
ATOM 6086 C C . GLY B 1 346 ? -7.176 -44.031 -16.188 1 90.81 346 GLY B C 1
ATOM 6087 O O . GLY B 1 346 ? -6.133 -44 -15.531 1 90.81 346 GLY B O 1
ATOM 6088 N N . SER B 1 347 ? -7.449 -43.25 -17.203 1 92.44 347 SER B N 1
ATOM 6089 C CA . SER B 1 347 ? -6.527 -42.156 -17.484 1 92.44 347 SER B CA 1
ATOM 6090 C C . SER B 1 347 ? -6.367 -41.219 -16.281 1 92.44 347 SER B C 1
ATOM 6092 O O . SER B 1 347 ? -7.309 -41.031 -15.516 1 92.44 347 SER B O 1
ATOM 6094 N N . LYS B 1 348 ? -5.133 -40.688 -16.141 1 96.06 348 LYS B N 1
ATOM 6095 C CA . LYS B 1 348 ? -4.855 -39.812 -15.023 1 96.06 348 LYS B CA 1
ATOM 6096 C C . LYS B 1 348 ? -4.691 -38.375 -15.508 1 96.06 348 LYS B C 1
ATOM 6098 O O . LYS B 1 348 ? -4.141 -38.125 -16.578 1 96.06 348 LYS B O 1
ATOM 6103 N N . LEU B 1 349 ? -5.215 -37.562 -14.789 1 98.25 349 LEU B N 1
ATOM 6104 C CA . LEU B 1 349 ? -5.016 -36.125 -14.945 1 98.25 349 LEU B CA 1
ATOM 6105 C C . LEU B 1 349 ? -4.23 -35.562 -13.773 1 98.25 349 LEU B C 1
ATOM 6107 O O . LEU B 1 349 ? -4.691 -35.594 -12.625 1 98.25 349 LEU B O 1
ATOM 6111 N N . LEU B 1 350 ? -3.023 -35.094 -14.062 1 98.5 350 LEU B N 1
ATOM 6112 C CA . LEU B 1 350 ? -2.172 -34.469 -13.062 1 98.5 350 LEU B CA 1
ATOM 6113 C C . LEU B 1 350 ? -2.129 -32.969 -13.25 1 98.5 350 LEU B C 1
ATOM 6115 O O . LEU B 1 350 ? -1.661 -32.469 -14.281 1 98.5 350 LEU B O 1
ATOM 6119 N N . ILE B 1 351 ? -2.625 -32.281 -12.25 1 98.69 351 ILE B N 1
ATOM 6120 C CA . ILE B 1 351 ? -2.65 -30.812 -12.289 1 98.69 351 ILE B CA 1
ATOM 6121 C C . ILE B 1 351 ? -1.731 -30.25 -11.211 1 98.69 351 ILE B C 1
ATOM 6123 O O . ILE B 1 351 ? -1.939 -30.5 -10.023 1 98.69 351 ILE B O 1
ATOM 6127 N N . MET B 1 352 ? -0.694 -29.578 -11.641 1 98.06 352 MET B N 1
ATOM 6128 C CA . MET B 1 352 ? 0.173 -28.891 -10.68 1 98.06 352 MET B CA 1
ATOM 6129 C C . MET B 1 352 ? -0.128 -27.406 -10.641 1 98.06 352 MET B C 1
ATOM 6131 O O . MET B 1 352 ? 0.275 -26.656 -11.531 1 98.06 352 MET B O 1
ATOM 6135 N N . ASP B 1 353 ? -0.82 -26.953 -9.625 1 97.5 353 ASP B N 1
ATOM 6136 C CA . ASP B 1 353 ? -1.326 -25.594 -9.492 1 97.5 353 ASP B CA 1
ATOM 6137 C C . ASP B 1 353 ? -1.363 -25.156 -8.023 1 97.5 353 ASP B C 1
ATOM 6139 O O . ASP B 1 353 ? -1.042 -25.953 -7.133 1 97.5 353 ASP B O 1
ATOM 6143 N N . TYR B 1 354 ? -1.672 -23.875 -7.84 1 96.19 354 TYR B N 1
ATOM 6144 C CA . TYR B 1 354 ? -1.851 -23.375 -6.477 1 96.19 354 TYR B CA 1
ATOM 6145 C C . TYR B 1 354 ? -3.117 -23.953 -5.852 1 96.19 354 TYR B C 1
ATOM 6147 O O . TYR B 1 354 ? -4.148 -24.062 -6.52 1 96.19 354 TYR B O 1
ATOM 6155 N N . VAL B 1 355 ? -3.012 -24.406 -4.629 1 97.81 355 VAL B N 1
ATOM 6156 C CA . VAL B 1 355 ? -4.168 -24.844 -3.852 1 97.81 355 VAL B CA 1
ATOM 6157 C C . VAL B 1 355 ? -4.25 -24.031 -2.561 1 97.81 355 VAL B C 1
ATOM 6159 O O . VAL B 1 355 ? -3.344 -24.094 -1.726 1 97.81 355 VAL B O 1
ATOM 6162 N N . THR B 1 356 ? -5.305 -23.25 -2.432 1 96.81 356 THR B N 1
ATOM 6163 C CA . THR B 1 356 ? -5.453 -22.438 -1.237 1 96.81 356 THR B CA 1
ATOM 6164 C C . THR B 1 356 ? -5.934 -23.266 -0.058 1 96.81 356 THR B C 1
ATOM 6166 O O . THR B 1 356 ? -6.555 -24.312 -0.249 1 96.81 356 THR B O 1
ATOM 6169 N N . LEU B 1 357 ? -5.605 -22.859 1.127 1 95 357 LEU B N 1
ATOM 6170 C CA . LEU B 1 357 ? -5.98 -23.531 2.369 1 95 357 LEU B CA 1
ATOM 6171 C C . LEU B 1 357 ? -6.984 -22.703 3.156 1 95 357 LEU B C 1
ATOM 6173 O O . LEU B 1 357 ? -7.113 -21.5 2.92 1 95 357 LEU B O 1
ATOM 6177 N N . PRO B 1 358 ? -7.703 -23.406 4.031 1 91.81 358 PRO B N 1
ATOM 6178 C CA . PRO B 1 358 ? -8.609 -22.641 4.895 1 91.81 358 PRO B CA 1
ATOM 6179 C C . PRO B 1 358 ? -7.883 -21.578 5.703 1 91.81 358 PRO B C 1
ATOM 6181 O O . PRO B 1 358 ? -6.727 -21.75 6.086 1 91.81 358 PRO B O 1
ATOM 6184 N N . TYR B 1 359 ? -8.609 -20.516 5.906 1 89.5 359 TYR B N 1
ATOM 6185 C CA . TYR B 1 359 ? -8.039 -19.422 6.688 1 89.5 359 TYR B CA 1
ATOM 6186 C C . TYR B 1 359 ? -7.582 -19.906 8.055 1 89.5 359 TYR B C 1
ATOM 6188 O O . TYR B 1 359 ? -8.273 -20.703 8.703 1 89.5 359 TYR B O 1
ATOM 6196 N N . GLY B 1 360 ? -6.449 -19.516 8.508 1 87.19 360 GLY B N 1
ATOM 6197 C CA . GLY B 1 360 ? -5.934 -19.844 9.828 1 87.19 360 GLY B CA 1
ATOM 6198 C C . GLY B 1 360 ? -5.027 -21.062 9.828 1 87.19 360 GLY B C 1
ATOM 6199 O O . GLY B 1 360 ? -4.418 -21.375 10.844 1 87.19 360 GLY B O 1
ATOM 6200 N N . THR B 1 361 ? -4.879 -21.688 8.672 1 90.25 361 THR B N 1
ATOM 6201 C CA . THR B 1 361 ? -4.062 -22.906 8.57 1 90.25 361 THR B CA 1
ATOM 6202 C C . THR B 1 361 ? -2.576 -22.547 8.57 1 90.25 361 THR B C 1
ATOM 6204 O O . THR B 1 361 ? -1.765 -23.266 9.164 1 90.25 361 THR B O 1
ATOM 6207 N N . LEU B 1 362 ? -2.203 -21.484 7.988 1 90.38 362 LEU B N 1
ATOM 6208 C CA . LEU B 1 362 ? -0.806 -21.109 7.812 1 90.38 362 LEU B CA 1
ATOM 6209 C C . LEU B 1 362 ? -0.424 -19.984 8.773 1 90.38 362 LEU B C 1
ATOM 6211 O O . LEU B 1 362 ? -1.296 -19.328 9.352 1 90.38 362 LEU B O 1
ATOM 6215 N N . LYS B 1 363 ? 0.883 -19.812 8.906 1 88.44 363 LYS B N 1
ATOM 6216 C CA . LYS B 1 363 ? 1.369 -18.609 9.57 1 88.44 363 LYS B CA 1
ATOM 6217 C C . LYS B 1 363 ? 0.99 -17.359 8.773 1 88.44 363 LYS B C 1
ATOM 6219 O O . LYS B 1 363 ? 0.772 -17.422 7.566 1 88.44 363 LYS B O 1
ATOM 6224 N N . ILE B 1 364 ? 0.965 -16.297 9.414 1 88.75 364 ILE B N 1
ATOM 6225 C CA . ILE B 1 364 ? 0.331 -15.094 8.875 1 88.75 364 ILE B CA 1
ATOM 6226 C C . ILE B 1 364 ? 1.057 -14.656 7.609 1 88.75 364 ILE B C 1
ATOM 6228 O O . ILE B 1 364 ? 0.424 -14.211 6.645 1 88.75 364 ILE B O 1
ATOM 6232 N N . GLY B 1 365 ? 2.324 -14.711 7.582 1 87.88 365 GLY B N 1
ATOM 6233 C CA . GLY B 1 365 ? 3.07 -14.32 6.395 1 87.88 365 GLY B CA 1
ATOM 6234 C C . GLY B 1 365 ? 2.764 -15.195 5.188 1 87.88 365 GLY B C 1
ATOM 6235 O O . GLY B 1 365 ? 2.568 -14.68 4.082 1 87.88 365 GLY B O 1
ATOM 6236 N N . ASP B 1 366 ? 2.727 -16.484 5.395 1 88.88 366 ASP B N 1
ATOM 6237 C CA . ASP B 1 366 ? 2.414 -17.422 4.324 1 88.88 366 ASP B CA 1
ATOM 6238 C C . ASP B 1 366 ? 0.962 -17.281 3.875 1 88.88 366 ASP B C 1
ATOM 6240 O O . ASP B 1 366 ? 0.663 -17.391 2.684 1 88.88 366 ASP B O 1
ATOM 6244 N N . GLU B 1 367 ? 0.129 -17.078 4.859 1 93.38 367 GLU B N 1
ATOM 6245 C CA . GLU B 1 367 ? -1.277 -16.859 4.539 1 93.38 367 GLU B CA 1
ATOM 6246 C C . GLU B 1 367 ? -1.452 -15.625 3.654 1 93.38 367 GLU B C 1
ATOM 6248 O O . GLU B 1 367 ? -2.189 -15.664 2.666 1 93.38 367 GLU B O 1
ATOM 6253 N N . ARG B 1 368 ? -0.793 -14.594 3.994 1 93.62 368 ARG B N 1
ATOM 6254 C CA . ARG B 1 368 ? -0.882 -13.352 3.229 1 93.62 368 ARG B CA 1
ATOM 6255 C C . ARG B 1 368 ? -0.389 -13.555 1.8 1 93.62 368 ARG B C 1
ATOM 6257 O O . ARG B 1 368 ? -1.014 -13.078 0.849 1 93.62 368 ARG B O 1
ATOM 6264 N N . ARG B 1 369 ? 0.674 -14.227 1.652 1 91.44 369 ARG B N 1
ATOM 6265 C CA . ARG B 1 369 ? 1.229 -14.484 0.328 1 91.44 369 ARG B CA 1
ATOM 6266 C C . ARG B 1 369 ? 0.246 -15.273 -0.534 1 91.44 369 ARG B C 1
ATOM 6268 O O . ARG B 1 369 ? 0.068 -14.969 -1.716 1 91.44 369 ARG B O 1
ATOM 6275 N N . MET B 1 370 ? -0.309 -16.281 0.074 1 94.75 370 MET B N 1
ATOM 6276 C CA . MET B 1 370 ? -1.291 -17.094 -0.631 1 94.75 370 MET B CA 1
ATOM 6277 C C . MET B 1 370 ? -2.494 -16.25 -1.054 1 94.75 370 MET B C 1
ATOM 6279 O O . MET B 1 370 ? -2.955 -16.359 -2.191 1 94.75 370 MET B O 1
ATOM 6283 N N . ARG B 1 371 ? -2.939 -15.406 -0.192 1 97.19 371 ARG B N 1
ATOM 6284 C CA . ARG B 1 371 ? -4.113 -14.586 -0.48 1 97.19 371 ARG B CA 1
ATOM 6285 C C . ARG B 1 371 ? -3.791 -13.508 -1.512 1 97.19 371 ARG B C 1
ATOM 6287 O O . ARG B 1 371 ? -4.648 -13.141 -2.318 1 97.19 371 ARG B O 1
ATOM 6294 N N . ILE B 1 372 ? -2.584 -12.992 -1.455 1 96.12 372 ILE B N 1
ATOM 6295 C CA . ILE B 1 372 ? -2.154 -12.008 -2.443 1 96.12 372 ILE B CA 1
ATOM 6296 C C . ILE B 1 372 ? -2.232 -12.617 -3.842 1 96.12 372 ILE B C 1
ATOM 6298 O O . ILE B 1 372 ? -2.758 -11.992 -4.77 1 96.12 372 ILE B O 1
ATOM 6302 N N . ARG B 1 373 ? -1.761 -13.789 -3.971 1 94.25 373 ARG B N 1
ATOM 6303 C CA . ARG B 1 373 ? -1.782 -14.461 -5.266 1 94.25 373 ARG B CA 1
ATOM 6304 C C . ARG B 1 373 ? -3.211 -14.625 -5.773 1 94.25 373 ARG B C 1
ATOM 6306 O O . ARG B 1 373 ? -3.492 -14.383 -6.945 1 94.25 373 ARG B O 1
ATOM 6313 N N . ASP B 1 374 ? -4.016 -15.047 -4.871 1 97.25 374 ASP B N 1
ATOM 6314 C CA . ASP B 1 374 ? -5.418 -15.227 -5.242 1 97.25 374 ASP B CA 1
ATOM 6315 C C . ASP B 1 374 ? -6.051 -13.906 -5.668 1 97.25 374 ASP B C 1
ATOM 6317 O O . ASP B 1 374 ? -6.75 -13.844 -6.68 1 97.25 374 ASP B O 1
ATOM 6321 N N . MET B 1 375 ? -5.793 -12.844 -4.977 1 97.12 375 MET B N 1
ATOM 6322 C CA . MET B 1 375 ? -6.32 -11.523 -5.293 1 97.12 375 MET B CA 1
ATOM 6323 C C . MET B 1 375 ? -5.801 -11.039 -6.645 1 97.12 375 MET B C 1
ATOM 6325 O O . MET B 1 375 ? -6.543 -10.43 -7.418 1 97.12 375 MET B O 1
ATOM 6329 N N . GLN B 1 376 ? -4.594 -11.305 -6.867 1 94.56 376 GLN B N 1
ATOM 6330 C CA . GLN B 1 376 ? -3.996 -10.891 -8.133 1 94.56 376 GLN B CA 1
ATOM 6331 C C . GLN B 1 376 ? -4.68 -11.578 -9.312 1 94.56 376 GLN B C 1
ATOM 6333 O O . GLN B 1 376 ? -4.941 -10.945 -10.336 1 94.56 376 GLN B O 1
ATOM 6338 N N . MET B 1 377 ? -4.977 -12.844 -9.164 1 96.12 377 MET B N 1
ATOM 6339 C CA . MET B 1 377 ? -5.668 -13.57 -10.227 1 96.12 377 MET B CA 1
ATOM 6340 C C . MET B 1 377 ? -7.062 -13 -10.461 1 96.12 377 MET B C 1
ATOM 6342 O O . MET B 1 377 ? -7.523 -12.93 -11.602 1 96.12 377 MET B O 1
ATOM 6346 N N . MET B 1 378 ? -7.68 -12.633 -9.391 1 96.69 378 MET B N 1
ATOM 6347 C CA . MET B 1 378 ? -9.016 -12.047 -9.484 1 96.69 378 MET B CA 1
ATOM 6348 C C . MET B 1 378 ? -8.977 -10.703 -10.211 1 96.69 378 MET B C 1
ATOM 6350 O O . MET B 1 378 ? -9.742 -10.477 -11.141 1 96.69 378 MET B O 1
ATOM 6354 N N . VAL B 1 379 ? -8.039 -9.844 -9.859 1 94.88 379 VAL B N 1
ATOM 6355 C CA . VAL B 1 379 ? -7.969 -8.469 -10.352 1 94.88 379 VAL B CA 1
ATOM 6356 C C . VAL B 1 379 ? -7.555 -8.469 -11.82 1 94.88 379 VAL B C 1
ATOM 6358 O O . VAL B 1 379 ? -8.109 -7.715 -12.625 1 94.88 379 VAL B O 1
ATOM 6361 N N . MET B 1 380 ? -6.691 -9.359 -12.18 1 92 380 MET B N 1
ATOM 6362 C CA . MET B 1 380 ? -6.086 -9.297 -13.508 1 92 380 MET B CA 1
ATOM 6363 C C . MET B 1 380 ? -6.844 -10.172 -14.5 1 92 380 MET B C 1
ATOM 6365 O O . MET B 1 380 ? -6.902 -9.859 -15.688 1 92 380 MET B O 1
ATOM 6369 N N . HIS B 1 381 ? -7.508 -11.297 -13.953 1 94.12 381 HIS B N 1
ATOM 6370 C CA . HIS B 1 381 ? -7.941 -12.305 -14.914 1 94.12 381 HIS B CA 1
ATOM 6371 C C . HIS B 1 381 ? -9.367 -12.773 -14.617 1 94.12 381 HIS B C 1
ATOM 6373 O O . HIS B 1 381 ? -9.898 -13.633 -15.32 1 94.12 381 HIS B O 1
ATOM 6379 N N . ASN B 1 382 ? -10.008 -12.133 -13.617 1 97 382 ASN B N 1
ATOM 6380 C CA . ASN B 1 382 ? -11.266 -12.703 -13.148 1 97 382 ASN B CA 1
ATOM 6381 C C . ASN B 1 382 ? -11.148 -14.203 -12.906 1 97 382 ASN B C 1
ATOM 6383 O O . ASN B 1 382 ? -12.078 -14.961 -13.211 1 97 382 ASN B O 1
ATOM 6387 N N . ALA B 1 383 ? -10 -14.602 -12.469 1 97.38 383 ALA B N 1
ATOM 6388 C CA . ALA B 1 383 ? -9.695 -15.992 -12.148 1 97.38 383 ALA B CA 1
ATOM 6389 C C . ALA B 1 383 ? -9.609 -16.203 -10.641 1 97.38 383 ALA B C 1
ATOM 6391 O O . ALA B 1 383 ? -10.195 -15.438 -9.867 1 97.38 383 ALA B O 1
ATOM 6392 N N . LEU B 1 384 ? -9.047 -17.344 -10.195 1 97.44 384 LEU B N 1
ATOM 6393 C CA . LEU B 1 384 ? -8.984 -17.641 -8.766 1 97.44 384 LEU B CA 1
ATOM 6394 C C . LEU B 1 384 ? -8.016 -18.797 -8.5 1 97.44 384 LEU B C 1
ATOM 6396 O O . LEU B 1 384 ? -7.711 -19.578 -9.398 1 97.44 384 LEU B O 1
ATOM 6400 N N . GLU B 1 385 ? -7.512 -18.812 -7.332 1 97.94 385 GLU B N 1
ATOM 6401 C CA . GLU B 1 385 ? -6.875 -20.016 -6.777 1 97.94 385 GLU B CA 1
ATOM 6402 C C . GLU B 1 385 ? -7.879 -20.859 -6.004 1 97.94 385 GLU B C 1
ATOM 6404 O O . GLU B 1 385 ? -8.594 -20.359 -5.137 1 97.94 385 GLU B O 1
ATOM 6409 N N . ARG B 1 386 ? -7.883 -22.094 -6.281 1 98.25 386 ARG B N 1
ATOM 6410 C CA . ARG B 1 386 ? -8.938 -22.953 -5.75 1 98.25 386 ARG B CA 1
ATOM 6411 C C . ARG B 1 386 ? -8.438 -23.734 -4.539 1 98.25 386 ARG B C 1
ATOM 6413 O O . ARG B 1 386 ? -7.281 -24.156 -4.496 1 98.25 386 ARG B O 1
ATOM 6420 N N . ASP B 1 387 ? -9.344 -23.875 -3.572 1 96.56 387 ASP B N 1
ATOM 6421 C CA . ASP B 1 387 ? -9.07 -24.828 -2.512 1 96.56 387 ASP B CA 1
ATOM 6422 C C . ASP B 1 387 ? -9.547 -26.234 -2.902 1 96.56 387 ASP B C 1
ATOM 6424 O O . ASP B 1 387 ? -10.047 -26.438 -4.012 1 96.56 387 ASP B O 1
ATOM 6428 N N . GLU B 1 388 ? -9.312 -27.203 -2.021 1 97.56 388 GLU B N 1
ATOM 6429 C CA . GLU B 1 388 ? -9.648 -28.594 -2.328 1 97.56 388 GLU B CA 1
ATOM 6430 C C . GLU B 1 388 ? -11.133 -28.734 -2.652 1 97.56 388 GLU B C 1
ATOM 6432 O O . GLU B 1 388 ? -11.5 -29.438 -3.604 1 97.56 388 GLU B O 1
ATOM 6437 N N . GLY B 1 389 ? -11.969 -28.094 -1.825 1 96.88 389 GLY B N 1
ATOM 6438 C CA . GLY B 1 389 ? -13.398 -28.172 -2.064 1 96.88 389 GLY B CA 1
ATOM 6439 C C . GLY B 1 389 ? -13.812 -27.609 -3.408 1 96.88 389 GLY B C 1
ATOM 6440 O O . GLY B 1 389 ? -14.656 -28.188 -4.098 1 96.88 389 GLY B O 1
ATOM 6441 N N . GLU B 1 390 ? -13.273 -26.531 -3.779 1 97 390 GLU B N 1
ATOM 6442 C CA . GLU B 1 390 ? -13.578 -25.891 -5.059 1 97 390 GLU B CA 1
ATOM 6443 C C . GLU B 1 390 ? -13.102 -26.75 -6.227 1 97 390 GLU B C 1
ATOM 6445 O O . GLU B 1 390 ? -13.781 -26.844 -7.25 1 97 390 GLU B O 1
ATOM 6450 N N . TRP B 1 391 ? -11.938 -27.391 -6.109 1 98.31 391 TRP B N 1
ATOM 6451 C CA . TRP B 1 391 ? -11.453 -28.297 -7.137 1 98.31 391 TRP B CA 1
ATOM 6452 C C . TRP B 1 391 ? -12.398 -29.484 -7.305 1 98.31 391 TRP B C 1
ATOM 6454 O O . TRP B 1 391 ? -12.758 -29.844 -8.43 1 98.31 391 TRP B O 1
ATOM 6464 N N . ARG B 1 392 ? -12.789 -30.078 -6.223 1 98.19 392 ARG B N 1
ATOM 6465 C CA . ARG B 1 392 ? -13.711 -31.203 -6.266 1 98.19 392 ARG B CA 1
ATOM 6466 C C . ARG B 1 392 ? -15.023 -30.828 -6.949 1 98.19 392 ARG B C 1
ATOM 6468 O O . ARG B 1 392 ? -15.555 -31.594 -7.75 1 98.19 392 ARG B O 1
ATOM 6475 N N . ARG B 1 393 ? -15.492 -29.656 -6.586 1 97.56 393 ARG B N 1
ATOM 6476 C CA . ARG B 1 393 ? -16.719 -29.172 -7.211 1 97.56 393 ARG B CA 1
ATOM 6477 C C . ARG B 1 393 ? -16.516 -28.953 -8.711 1 97.56 393 ARG B C 1
ATOM 6479 O O . ARG B 1 393 ? -17.391 -29.281 -9.508 1 97.56 393 ARG B O 1
ATOM 6486 N N . LEU B 1 394 ? -15.406 -28.359 -9.078 1 98.31 394 LEU B N 1
ATOM 6487 C CA . LEU B 1 394 ? -15.102 -28.125 -10.477 1 98.31 394 LEU B CA 1
ATOM 6488 C C . LEU B 1 394 ? -15.102 -29.438 -11.266 1 98.31 394 LEU B C 1
ATOM 6490 O O . LEU B 1 394 ? -15.703 -29.516 -12.344 1 98.31 394 LEU B O 1
ATOM 6494 N N . PHE B 1 395 ? -14.477 -30.484 -10.734 1 98.38 395 PHE B N 1
ATOM 6495 C CA . PHE B 1 395 ? -14.406 -31.781 -11.398 1 98.38 395 PHE B CA 1
ATOM 6496 C C . PHE B 1 395 ? -15.797 -32.406 -11.508 1 98.38 395 PHE B C 1
ATOM 6498 O O . PHE B 1 395 ? -16.203 -32.844 -12.586 1 98.38 395 PHE B O 1
ATOM 6505 N N . ALA B 1 396 ? -16.531 -32.344 -10.43 1 97.56 396 ALA B N 1
ATOM 6506 C CA . ALA B 1 396 ? -17.844 -32.938 -10.375 1 97.56 396 ALA B CA 1
ATOM 6507 C C . ALA B 1 396 ? -18.812 -32.281 -11.359 1 97.56 396 ALA B C 1
ATOM 6509 O O . ALA B 1 396 ? -19.625 -32.969 -12 1 97.56 396 ALA B O 1
ATOM 6510 N N . GLU B 1 397 ? -18.719 -31 -11.438 1 97.62 397 GLU B N 1
ATOM 6511 C CA . GLU B 1 397 ? -19.625 -30.25 -12.312 1 97.62 397 GLU B CA 1
ATOM 6512 C C . GLU B 1 397 ? -19.234 -30.438 -13.773 1 97.62 397 GLU B C 1
ATOM 6514 O O . GLU B 1 397 ? -20.078 -30.25 -14.664 1 97.62 397 GLU B O 1
ATOM 6519 N N . THR B 1 398 ? -17.984 -30.703 -14.023 1 98.06 398 THR B N 1
ATOM 6520 C CA . THR B 1 398 ? -17.547 -30.953 -15.398 1 98.06 398 THR B CA 1
ATOM 6521 C C . THR B 1 398 ? -17.953 -32.344 -15.852 1 98.06 398 THR B C 1
ATOM 6523 O O . THR B 1 398 ? -18.531 -32.5 -16.938 1 98.06 398 THR B O 1
ATOM 6526 N N . ASP B 1 399 ? -17.609 -33.344 -15.141 1 97.31 399 ASP B N 1
ATOM 6527 C CA . ASP B 1 399 ? -17.938 -34.75 -15.367 1 97.31 399 ASP B CA 1
ATOM 6528 C C . ASP B 1 399 ? -17.859 -35.562 -14.062 1 97.31 399 ASP B C 1
ATOM 6530 O O . ASP B 1 399 ? -16.797 -35.656 -13.453 1 97.31 399 ASP B O 1
ATOM 6534 N N . SER B 1 400 ? -18.922 -36.156 -13.688 1 95.25 400 SER B N 1
ATOM 6535 C CA . SER B 1 400 ? -19.016 -36.844 -12.414 1 95.25 400 SER B CA 1
ATOM 6536 C C . SER B 1 400 ? -17.984 -37.969 -12.328 1 95.25 400 SER B C 1
ATOM 6538 O O . SER B 1 400 ? -17.688 -38.469 -11.234 1 95.25 400 SER B O 1
ATOM 6540 N N . ARG B 1 401 ? -17.453 -38.406 -13.422 1 95.56 401 ARG B N 1
ATOM 6541 C CA . ARG B 1 401 ? -16.484 -39.5 -13.445 1 95.56 401 ARG B CA 1
ATOM 6542 C C . ARG B 1 401 ? -15.109 -39 -13.023 1 95.56 401 ARG B C 1
ATOM 6544 O O . ARG B 1 401 ? -14.219 -39.812 -12.734 1 95.56 401 ARG B O 1
ATOM 6551 N N . LEU B 1 402 ? -14.875 -37.719 -13.062 1 98 402 LEU B N 1
ATOM 6552 C CA . LEU B 1 402 ? -13.602 -37.156 -12.617 1 98 402 LEU B CA 1
ATOM 6553 C C . LEU B 1 402 ? -13.508 -37.156 -11.094 1 98 402 LEU B C 1
ATOM 6555 O O . LEU B 1 402 ? -14.289 -36.5 -10.422 1 98 402 LEU B O 1
ATOM 6559 N N . LYS B 1 403 ? -12.523 -37.875 -10.586 1 97.5 403 LYS B N 1
ATOM 6560 C CA . LYS B 1 403 ? -12.383 -38 -9.141 1 97.5 403 LYS B CA 1
ATOM 6561 C C . LYS B 1 403 ? -11.008 -37.531 -8.672 1 97.5 403 LYS B C 1
ATOM 6563 O O . LYS B 1 403 ? -9.984 -38.031 -9.148 1 97.5 403 LYS B O 1
ATOM 6568 N N . LEU B 1 404 ? -10.992 -36.594 -7.785 1 98.31 404 LEU B N 1
ATOM 6569 C CA . LEU B 1 404 ? -9.75 -36.156 -7.145 1 98.31 404 LEU B CA 1
ATOM 6570 C C . LEU B 1 404 ? -9.281 -37.219 -6.133 1 98.31 404 LEU B C 1
ATOM 6572 O O . LEU B 1 404 ? -9.945 -37.438 -5.117 1 98.31 404 LEU B O 1
ATOM 6576 N N . ILE B 1 405 ? -8.188 -37.75 -6.328 1 97.06 405 ILE B N 1
ATOM 6577 C CA . ILE B 1 405 ? -7.672 -38.875 -5.523 1 97.06 405 ILE B CA 1
ATOM 6578 C C . ILE B 1 405 ? -6.801 -38.312 -4.395 1 97.06 405 ILE B C 1
ATOM 6580 O O . ILE B 1 405 ? -6.891 -38.781 -3.254 1 97.06 405 ILE B O 1
ATOM 6584 N N . LYS B 1 406 ? -5.973 -37.406 -4.828 1 96.69 406 LYS B N 1
ATOM 6585 C CA . LYS B 1 406 ? -4.965 -36.969 -3.871 1 96.69 406 LYS B CA 1
ATOM 6586 C C . LYS B 1 406 ? -4.441 -35.594 -4.238 1 96.69 406 LYS B C 1
ATOM 6588 O O . LYS B 1 406 ? -4.379 -35.219 -5.418 1 96.69 406 LYS B O 1
ATOM 6593 N N . ILE B 1 407 ? -4.117 -34.812 -3.205 1 97.94 407 ILE B N 1
ATOM 6594 C CA . ILE B 1 407 ? -3.365 -33.562 -3.354 1 97.94 407 ILE B CA 1
ATOM 6595 C C . ILE B 1 407 ? -2.055 -33.656 -2.578 1 97.94 407 ILE B C 1
ATOM 6597 O O . ILE B 1 407 ? -2.053 -33.969 -1.384 1 97.94 407 ILE B O 1
ATOM 6601 N N . ARG B 1 408 ? -0.979 -33.438 -3.297 1 97 408 ARG B N 1
ATOM 6602 C CA . ARG B 1 408 ? 0.34 -33.469 -2.672 1 97 408 ARG B CA 1
ATOM 6603 C C . ARG B 1 408 ? 1.077 -32.125 -2.891 1 97 408 ARG B C 1
ATOM 6605 O O . ARG B 1 408 ? 1.079 -31.594 -3.998 1 97 408 ARG B O 1
ATOM 6612 N N . LYS B 1 409 ? 1.648 -31.625 -1.869 1 94.88 409 LYS B N 1
ATOM 6613 C CA . LYS B 1 409 ? 2.498 -30.438 -1.991 1 94.88 409 LYS B CA 1
ATOM 6614 C C . LYS B 1 409 ? 3.951 -30.781 -1.661 1 94.88 409 LYS B C 1
ATOM 6616 O O . LYS B 1 409 ? 4.301 -30.969 -0.494 1 94.88 409 LYS B O 1
ATOM 6621 N N . PRO B 1 410 ? 4.75 -30.812 -2.639 1 95.31 410 PRO B N 1
ATOM 6622 C CA . PRO B 1 410 ? 6.164 -31.078 -2.354 1 95.31 410 PRO B CA 1
ATOM 6623 C C . PRO B 1 410 ? 6.781 -30.031 -1.424 1 95.31 410 PRO B C 1
ATOM 6625 O O . PRO B 1 410 ? 6.402 -28.859 -1.474 1 95.31 410 PRO B O 1
ATOM 6628 N N . THR B 1 411 ? 7.777 -30.438 -0.642 1 90.81 411 THR B N 1
ATOM 6629 C CA . THR B 1 411 ? 8.461 -29.531 0.277 1 90.81 411 THR B CA 1
ATOM 6630 C C . THR B 1 411 ? 9.117 -28.375 -0.483 1 90.81 411 THR B C 1
ATOM 6632 O O . THR B 1 411 ? 9.836 -28.609 -1.455 1 90.81 411 THR B O 1
ATOM 6635 N N . GLY B 1 412 ? 8.797 -27.219 -0.056 1 87.31 412 GLY B N 1
ATOM 6636 C CA . GLY B 1 412 ? 9.414 -26.031 -0.647 1 87.31 412 GLY B CA 1
ATOM 6637 C C . GLY B 1 412 ? 8.664 -25.516 -1.854 1 87.31 412 GLY B C 1
ATOM 6638 O O . GLY B 1 412 ? 8.945 -24.406 -2.334 1 87.31 412 GLY B O 1
ATOM 6639 N N . SER B 1 413 ? 7.676 -26.344 -2.377 1 92.88 413 SER B N 1
ATOM 6640 C CA . SER B 1 413 ? 6.934 -25.938 -3.57 1 92.88 413 SER B CA 1
ATOM 6641 C C . SER B 1 413 ? 5.797 -24.984 -3.223 1 92.88 413 SER B C 1
ATOM 6643 O O . SER B 1 413 ? 5.125 -25.156 -2.205 1 92.88 413 SER B O 1
ATOM 6645 N N . ALA B 1 414 ? 5.641 -24.031 -4.07 1 91.19 414 ALA B N 1
ATOM 6646 C CA . ALA B 1 414 ? 4.453 -23.188 -3.961 1 91.19 414 ALA B CA 1
ATOM 6647 C C . ALA B 1 414 ? 3.221 -23.891 -4.508 1 91.19 414 ALA B C 1
ATOM 6649 O O . ALA B 1 414 ? 2.094 -23.594 -4.105 1 91.19 414 ALA B O 1
ATOM 6650 N N . LEU B 1 415 ? 3.459 -24.844 -5.383 1 95.81 415 LEU B N 1
ATOM 6651 C CA . LEU B 1 415 ? 2.381 -25.531 -6.086 1 95.81 415 LEU B CA 1
ATOM 6652 C C . LEU B 1 415 ? 2.115 -26.891 -5.461 1 95.81 415 LEU B C 1
ATOM 6654 O O . LEU B 1 415 ? 2.996 -27.469 -4.816 1 95.81 415 LEU B O 1
ATOM 6658 N N . SER B 1 416 ? 0.918 -27.297 -5.645 1 97.69 416 SER B N 1
ATOM 6659 C CA . SER B 1 416 ? 0.507 -28.656 -5.293 1 97.69 416 SER B CA 1
ATOM 6660 C C . SER B 1 416 ? 0.174 -29.469 -6.539 1 97.69 416 SER B C 1
ATOM 6662 O O . SER B 1 416 ? -0.103 -28.906 -7.602 1 97.69 416 SER B O 1
ATOM 6664 N N . LEU B 1 417 ? 0.311 -30.734 -6.363 1 98.38 417 LEU B N 1
ATOM 6665 C CA . LEU B 1 417 ? -0.088 -31.641 -7.438 1 98.38 417 LEU B CA 1
ATOM 6666 C C . LEU B 1 417 ? -1.404 -32.344 -7.105 1 98.38 417 LEU B C 1
ATOM 6668 O O . LEU B 1 417 ? -1.514 -33 -6.078 1 98.38 417 LEU B O 1
ATOM 6672 N N . LEU B 1 418 ? -2.371 -32.125 -7.922 1 98.69 418 LEU B N 1
ATOM 6673 C CA . LEU B 1 418 ? -3.643 -32.812 -7.848 1 98.69 418 LEU B CA 1
ATOM 6674 C C . LEU B 1 418 ? -3.633 -34.062 -8.742 1 98.69 418 LEU B C 1
ATOM 6676 O O . LEU B 1 418 ? -3.34 -33.969 -9.938 1 98.69 418 LEU B O 1
ATOM 6680 N N . GLU B 1 419 ? -3.91 -35.156 -8.172 1 98.38 419 GLU B N 1
ATOM 6681 C CA . GLU B 1 419 ? -4.094 -36.406 -8.922 1 98.38 419 GLU B CA 1
ATOM 6682 C C . GLU B 1 419 ? -5.574 -36.688 -9.133 1 98.38 419 GLU B C 1
ATOM 6684 O O . GLU B 1 419 ? -6.301 -36.969 -8.172 1 98.38 419 GLU B O 1
ATOM 6689 N N . VAL B 1 420 ? -5.957 -36.656 -10.367 1 98.38 420 VAL B N 1
ATOM 6690 C CA . VAL B 1 420 ? -7.344 -36.906 -10.75 1 98.38 420 VAL B CA 1
ATOM 6691 C C . VAL B 1 420 ? -7.43 -38.094 -11.672 1 98.38 420 VAL B C 1
ATOM 6693 O O . VAL B 1 420 ? -6.559 -38.312 -12.523 1 98.38 420 VAL B O 1
ATOM 6696 N N . VAL B 1 421 ? -8.492 -38.906 -11.531 1 97.12 421 VAL B N 1
ATOM 6697 C CA . VAL B 1 421 ? -8.688 -40.062 -12.383 1 97.12 421 VAL B CA 1
ATOM 6698 C C . VAL B 1 421 ? -10.078 -40.031 -13 1 97.12 421 VAL B C 1
ATOM 6700 O O . VAL B 1 421 ? -11.023 -39.531 -12.383 1 97.12 421 VAL B O 1
ATOM 6703 N N . LEU B 1 422 ? -10.133 -40.438 -14.164 1 95.94 422 LEU B N 1
ATOM 6704 C CA . LEU B 1 422 ? -11.438 -40.656 -14.789 1 95.94 422 LEU B CA 1
ATOM 6705 C C . LEU B 1 422 ? -11.977 -42.031 -14.492 1 95.94 422 LEU B C 1
ATOM 6707 O O . LEU B 1 422 ? -11.391 -43.031 -14.922 1 95.94 422 LEU B O 1
ATOM 6711 N N . GLU B 1 423 ? -13.062 -42.094 -13.82 1 93.38 423 GLU B N 1
ATOM 6712 C CA . GLU B 1 423 ? -13.664 -43.375 -13.477 1 93.38 423 GLU B CA 1
ATOM 6713 C C . GLU B 1 423 ? -14.578 -43.875 -14.594 1 93.38 423 GLU B C 1
ATOM 6715 O O . GLU B 1 423 ? -14.992 -43.094 -15.453 1 93.38 423 GLU B O 1
ATOM 6720 N N . GLU B 1 424 ? -14.836 -45.219 -14.539 1 89.5 424 GLU B N 1
ATOM 6721 C CA . GLU B 1 424 ? -15.781 -45.812 -15.477 1 89.5 424 GLU B CA 1
ATOM 6722 C C . GLU B 1 424 ? -17.203 -45.375 -15.18 1 89.5 424 GLU B C 1
ATOM 6724 O O . GLU B 1 424 ? -17.531 -45.031 -14.039 1 89.5 424 GLU B O 1
ATOM 6729 N N . ARG B 1 425 ? -18.031 -45.156 -16.234 1 77.94 425 ARG B N 1
ATOM 6730 C CA . ARG B 1 425 ? -19.438 -44.812 -16.031 1 77.94 425 ARG B CA 1
ATOM 6731 C C . ARG B 1 425 ? -20.141 -45.906 -15.219 1 77.94 425 ARG B C 1
ATOM 6733 O O . ARG B 1 425 ? -19.938 -47.094 -15.469 1 77.94 425 ARG B O 1
ATOM 6740 N N . ARG B 1 426 ? -20.531 -45.719 -14.062 1 59.66 426 ARG B N 1
ATOM 6741 C CA . ARG B 1 426 ? -21.359 -46.688 -13.344 1 59.66 426 ARG B CA 1
ATOM 6742 C C . ARG B 1 426 ? -22.656 -46.938 -14.094 1 59.66 426 ARG B C 1
ATOM 6744 O O . ARG B 1 426 ? -23.406 -46 -14.414 1 59.66 426 ARG B O 1
ATOM 6751 N N . ASP B 1 427 ? -22.672 -47.844 -15.094 1 49.28 427 ASP B N 1
ATOM 6752 C CA . ASP B 1 427 ? -23.953 -48.312 -15.602 1 49.28 427 ASP B CA 1
ATOM 6753 C C . ASP B 1 427 ? -24.953 -48.531 -14.469 1 49.28 427 ASP B C 1
ATOM 6755 O O . ASP B 1 427 ? -24.594 -49.062 -13.414 1 49.28 427 ASP B O 1
ATOM 6759 N N . SER B 1 428 ? -25.828 -47.625 -14.234 1 44.34 428 SER B N 1
ATOM 6760 C CA . SER B 1 428 ? -27 -48.031 -13.477 1 44.34 428 SER B CA 1
ATOM 6761 C C . SER B 1 428 ? -27.453 -49.438 -13.859 1 44.34 428 SER B C 1
ATOM 6763 O O . SER B 1 428 ? -27.812 -49.688 -15.008 1 44.34 428 SER B O 1
ATOM 6765 N N . VAL B 1 429 ? -26.906 -50.594 -13.445 1 43.78 429 VAL B N 1
ATOM 6766 C CA . VAL B 1 429 ? -27.672 -51.812 -13.5 1 43.78 429 VAL B CA 1
ATOM 6767 C C . VAL B 1 429 ? -29.125 -51.531 -13.125 1 43.78 429 VAL B C 1
ATOM 6769 O O . VAL B 1 429 ? -29.438 -51.156 -11.992 1 43.78 429 VAL B O 1
ATOM 6772 N N . LEU B 1 430 ? -30 -51.062 -14.047 1 37.12 430 LEU B N 1
ATOM 6773 C CA . LEU B 1 430 ? -31.438 -51.25 -13.938 1 37.12 430 LEU B CA 1
ATOM 6774 C C . LEU B 1 430 ? -31.766 -52.656 -13.414 1 37.12 430 LEU B C 1
ATOM 6776 O O . LEU B 1 430 ? -31.141 -53.625 -13.836 1 37.12 430 LEU B O 1
ATOM 6780 N N . GLN B 1 431 ? -32.281 -52.781 -12.18 1 34.72 431 GLN B N 1
ATOM 6781 C CA . GLN B 1 431 ? -33.188 -53.812 -11.766 1 34.72 431 GLN B CA 1
ATOM 6782 C C . GLN B 1 431 ? -34.125 -54.219 -12.914 1 34.72 431 GLN B C 1
ATOM 6784 O O . GLN B 1 431 ? -34.938 -53.406 -13.391 1 34.72 431 GLN B O 1
ATOM 6789 N N . SER B 1 432 ? -33.625 -55.031 -13.891 1 25.69 432 SER B N 1
ATOM 6790 C CA . SER B 1 432 ? -34.656 -56 -14.266 1 25.69 432 SER B CA 1
ATOM 6791 C C . SER B 1 432 ? -35 -56.938 -13.102 1 25.69 432 SER B C 1
ATOM 6793 O O . SER B 1 432 ? -34.125 -57.312 -12.336 1 25.69 432 SER B O 1
#

Solvent-accessible surface area (backbone atoms only — not comparable to full-atom values): 44960 Å² total; per-residue (Å²): 131,77,82,67,87,78,73,64,52,71,65,30,46,42,27,46,49,31,26,54,39,36,46,52,45,49,53,50,51,53,48,45,37,69,70,68,44,93,73,76,54,81,79,73,57,52,80,59,58,53,48,43,40,50,53,30,35,44,39,40,52,52,45,40,63,74,42,50,54,48,68,40,61,49,38,59,46,48,54,46,30,47,48,53,44,46,35,49,32,49,38,51,75,51,42,46,58,77,44,41,48,86,87,41,68,36,43,56,63,59,34,18,61,67,45,71,49,35,44,70,57,49,48,55,39,43,58,39,35,33,63,75,47,36,29,42,76,55,94,81,14,40,25,57,30,82,34,34,50,40,54,75,36,66,66,55,27,48,41,31,38,44,42,37,67,43,48,39,58,24,48,68,28,36,66,57,25,32,71,73,66,39,65,67,47,59,46,46,39,59,16,6,43,18,62,67,66,68,44,78,47,31,62,69,59,42,24,69,76,34,50,79,70,26,46,58,55,53,52,37,52,54,47,52,50,66,31,75,38,52,34,54,68,43,58,52,67,42,48,74,61,79,80,57,68,75,40,40,32,34,26,48,66,30,57,63,30,62,59,52,49,42,52,41,75,80,27,86,56,43,32,36,40,27,20,18,48,61,71,45,37,53,42,34,70,30,84,89,62,36,73,73,52,79,92,48,48,90,39,48,47,74,41,72,40,55,66,76,41,69,40,88,62,75,44,51,29,40,36,36,58,69,56,58,48,62,31,20,68,77,52,38,36,46,36,52,54,14,44,50,72,30,54,45,69,70,22,33,39,38,37,38,31,60,62,48,71,66,88,81,73,52,59,63,62,60,43,41,53,55,34,49,54,30,48,49,26,33,40,53,26,22,17,37,54,39,30,68,68,52,48,50,50,52,34,41,73,61,38,73,41,41,41,78,76,45,78,35,63,32,89,74,39,65,40,25,29,35,38,28,35,33,47,70,80,77,71,75,78,70,82,123,132,78,82,67,86,77,74,64,51,70,64,31,46,41,27,44,48,32,26,54,38,36,46,52,44,50,52,50,50,53,49,45,38,68,71,68,45,91,76,79,55,80,75,75,62,50,78,58,59,54,48,42,39,49,54,31,35,44,38,38,51,52,45,40,64,75,42,50,56,48,68,40,61,49,39,58,44,48,52,47,32,46,47,52,44,44,34,50,32,49,38,50,75,52,42,47,59,76,45,43,48,86,88,41,64,37,42,55,64,58,32,18,61,69,44,72,48,35,43,70,56,49,50,56,40,45,58,38,37,32,63,74,47,36,30,43,76,56,97,80,14,41,25,57,31,82,33,34,51,40,55,75,36,67,65,56,27,48,39,30,39,44,42,37,68,45,49,39,57,24,48,68,28,35,65,57,25,31,71,73,66,39,65,67,47,58,47,47,40,60,18,7,45,18,62,65,66,67,41,75,47,30,64,70,59,42,25,69,76,35,51,79,71,26,46,59,55,53,53,39,51,53,48,53,49,66,31,75,39,52,32,51,70,43,57,54,68,42,48,75,64,79,78,58,69,74,38,40,32,34,27,48,65,30,56,61,30,63,58,53,49,42,52,40,73,80,29,86,56,43,33,34,40,29,20,15,48,62,73,45,37,52,42,34,70,31,84,91,61,35,74,73,52,78,92,48,48,89,39,48,47,74,42,73,41,56,67,76,40,69,41,87,62,76,45,51,28,38,38,34,60,69,56,60,48,62,31,19,67,78,53,40,37,46,36,52,54,14,43,51,72,30,54,45,69,71,21,33,39,38,37,36,32,61,62,48,72,66,89,81,74,54,58,64,59,60,41,40,53,55,34,49,53,30,48,50,26,33,39,52,27,21,18,38,54,41,30,69,69,52,48,50,49,50,34,42,73,60,38,75,41,42,40,79,76,46,77,37,64,33,87,73,37,66,39,24,31,36,39,28,36,32,48,67,81,76,70,74,78,70,85,122

Foldseek 3Di:
DPPPPPDDDPLRVLVVVLVVLVVVLVVVVVVCCVVVPPDDDPVPDDVVSVVSVVVSVLSVVVSCVVVPDPVCCVPVVVVLVVLLLVLLLVCLVQVLLVLADQPDWDALVSSCVSSVHDSVVNVVSVVSVVVVVAWDADPRTTYGDPVSSCCVPCQVVLLSNCCSPPVVQLLVCAVVLCVVPNPLDQFQQSFSNCVSVVHSDRPVVVCVVVVVVVVSVVSNVVSVCPDQQNDLLLLCVQDPLQVDALFEEEEEQCQLCRNVQNSCVVHPRYAYEYEEAPVRLCQNPDPVRHPHDPSCVVRYHYDYDDLLAADPDQGQEYEYEADQQLGALVVVLSSVLSDVNRYDANRKYKYKFAAQDPPPPDRPVVNVVSVVSQVSSCRRGSGGHHHPVRVQVSQCVSPVQKDFDDWADGPSHNIIMTIIGGHDPPPPPPDD/DPPPPPDDDPLRVLVVVLVVLVVVLVVVVVVCCVVVPVDDDPVPDDPVSVVSVVVSVLSVVVSCVVPPDPVCCVPVVVVLVVLLLVLLLVCLVQVLLVLADQPDWDALVSSCVSSVHDSVVNVVSVVSVVVVVAWDADPRTTYGDPVSSCCVPCQVVLLSNCCSPPVVQLLVCAVVLCVVPNPLDQFQQSFSNCVSVVHSDRPVVVCVVVVVVVVSVVSNVVSVCPDQQNDLLLLCVQDPLQVDALFEEEEEQCQLPRNVQNSCVVPPRYAYEYEEAPVRLCQNPDPVRHPHDPSCVVRYHYDYDDLLAADPDQGQEYEYEADQQLGALVVVLSSVLSDVNRYDANRKYKYKFAAQDDPPPDRPVVNVVSVVSQVSSCRRGSGGHHHPVRVQVSQCVSPVQKDFDDWADGPSHNIIMTIIGGHDDPPPPPDD

Sequence (864 aa):
MALSDTNLSELEAVAAACLVKAGLLNRNLEASKLVNGHSKSLHQNGAELRDMRLSLFESVQNLLLMVTPPEYILTQGLSASIMDLTALRYINRFSVAKGVPADDKISYEALAQNVGVDESQMKRVLRYAMTKGIFVEVDGGVAHTETSLLLLQDGIATLSRYSSDRGWPIASRFNDAIDKWGHGSPEPNETAFNLFKNTDLPMFEYHEQHPEFGADFHAVMNQFTKSPPLSHQHIKSAYEWSSLSHTTIADVGGSLGHASIAILETNPSLTCIVQDLPKTVAQATNPSTSIVPAHVKSRISFQEHSFWDPQPVVADIYFLRMIFHDWADKYAKKILQALLVAMKPGSKLLIMDYVTLPYGTLKIGDERRMRIRDMQMMVMHNALERDEGEWRRLFAETDSRLKLIKIRKPTGSALSLLEVVLEERRDSVLQSMALSDTNLSELEAVAAACLVKAGLLNRNLEASKLVNGHSKSLHQNGAELRDMRLSLFESVQNLLLMVTPPEYILTQGLSASIMDLTALRYINRFSVAKGVPADDKISYEALAQNVGVDESQMKRVLRYAMTKGIFVEVDGGVAHTETSLLLLQDGIATLSRYSSDRGWPIASRFNDAIDKWGHGSPEPNETAFNLFKNTDLPMFEYHEQHPEFGADFHAVMNQFTKSPPLSHQHIKSAYEWSSLSHTTIADVGGSLGHASIAILETNPSLTCIVQDLPKTVAQATNPSTSIVPAHVKSRISFQEHSFWDPQPVVADIYFLRMIFHDWADKYAKKILQALLVAMKPGSKLLIMDYVTLPYGTLKIGDERRMRIRDMQMMVMHNALERDEGEWRRLFAETDSRLKLIKIRKPTGSALSLLEVVLEERRDSVLQS

InterPro domains:
  IPR001077 O-methyltransferase, C-terminal domain [PF00891] (201-397)
  IPR016461 O-methyltransferase-like [PS51683] (76-422)
  IPR029063 S-adenosyl-L-methionine-dependent methyltransferase superfamily [G3DSA:3.40.50.150] (160-421)
  IPR029063 S-adenosyl-L-methionine-dependent methyltransferase superfamily [SSF53335] (171-417)
  IPR036388 Winged helix-like DNA-binding domain superfamily [G3DSA:1.10.10.10] (76-159)
  IPR036390 Winged helix DNA-binding domain superfamily [SSF46785] (77-154)

Secondary structure (DSSP, 8-state):
---------HHHHHHHHHHHHHHHHHHHHHHHHHHH-TTS-TTTS-HHHHHHHHHHHHHHHHHHHHHS-HHHHHTHHHHHHHHHHHHHHHHHHTTHHHHS-TTS-EEHHHHHHHHT--HHHHHHHHHHHHTTTSSEEETTEEE--HHHHGGGSHHHHHHHHHIIIIIHHHHTTHHHHHHHH-TT---TTSSHHHHHHT-SS-HHHHHHH-HHHHHHHHHHHHHHHTSGGG-THHHHHHS-GGG--S-EEEEET-TTSHHHHHHHHT-TT-EEEEEE-HHHHHHHH-TTT----GGGGGGEEEEE--TTSPP----SEEEEES-GGGS-HHHHHHHHHHHHTT--TT-EEEEEE-EE--TTSS-HHHHHHHHHHHHHHHHHHS---EEHHHHHHHHHHH-TTEEEEEEE--TT-S-EEEEEEEPP--------/---------HHHHHHHHHHHHHHHHHHHHHHHHHHH-S-S-TTTS-HHHHHHHHHHHHHHHHHHHHHS-HHHHHTHHHHHHHHHHHHHHHHHHTTHHHHS-TTS-B-HHHHHHHHT--HHHHHHHHHHHHTTTSSEEETTEEE--HHHHGGGSHHHHHHHHHIIIIIHHHHTTHHHHHHHH-TT---TTSSHHHHHHT-SS-HHHHHHH-HHHHHHHHHHHHHHHTSGGG-THHHHHHS-GGG--S-EEEEET-TTSHHHHHHHHT-TT-EEEEEE-HHHHHHHHSTTT----GGGGGGEEEEE--TTSPP----SEEEEES-GGGS-HHHHHHHHHHHHTT--TT-EEEEEE-EE--TTSS-HHHHHHHHHHHHHHHHHHS---EEHHHHHHHHHHH-TTEEEEEEE--TT-S-EEEEEEEPP--------

pLDDT: mean 90.16, std 13.97, range [21.98, 98.75]

Radius of gyration: 31.49 Å; Cα contacts (8 Å, |Δi|>4): 1453; chains: 2; bounding box: 71×116×81 Å